Protein AF-0000000077183893 (afdb_homodimer)

Solvent-accessible surface area (backbone atoms only — not comparable to full-atom values): 51606 Å² total; per-residue (Å²): 110,69,72,57,49,54,41,49,53,50,49,51,51,50,51,72,42,42,72,63,52,50,51,48,47,59,53,49,53,54,53,68,66,36,70,81,54,44,36,68,53,76,90,42,46,89,79,45,60,34,23,67,64,65,59,71,72,58,46,55,70,73,42,85,71,78,76,42,54,79,31,76,48,51,70,66,52,49,48,50,51,52,50,51,50,58,57,47,26,41,25,35,31,17,72,49,38,21,50,51,71,38,38,10,61,34,49,49,13,44,43,29,46,48,51,42,58,70,39,50,51,41,54,30,37,39,89,54,15,43,55,60,36,54,46,36,52,43,51,47,51,51,50,26,51,68,44,56,28,91,55,45,47,64,47,79,34,87,25,59,36,52,17,51,40,52,51,51,53,49,43,48,37,73,79,40,55,60,26,46,38,67,15,45,48,66,40,66,45,55,28,34,38,31,33,64,57,47,70,66,43,57,43,46,38,22,29,61,34,30,40,2,35,72,28,48,38,69,24,54,51,50,95,69,54,23,52,36,65,70,49,43,54,50,49,52,53,51,38,44,73,73,55,32,39,71,44,38,35,45,37,37,28,29,26,84,69,54,18,18,45,28,59,40,48,63,49,43,54,53,25,61,75,71,73,34,40,35,34,33,48,11,34,52,36,44,61,32,68,41,16,81,88,50,31,70,64,56,46,40,55,53,70,32,47,25,38,24,32,21,52,26,27,34,67,11,31,46,73,63,31,16,34,22,38,29,43,59,60,89,57,47,57,34,65,65,37,35,72,78,81,65,66,88,60,72,80,80,52,97,62,77,64,85,53,38,50,33,41,48,35,79,45,62,70,36,75,67,46,44,53,14,53,48,42,34,30,47,42,43,5,45,42,52,51,6,45,32,47,52,46,19,31,48,52,30,52,52,48,53,51,53,39,59,76,40,50,84,37,26,46,65,74,53,98,71,61,80,33,27,24,44,42,30,41,69,47,48,80,93,67,62,6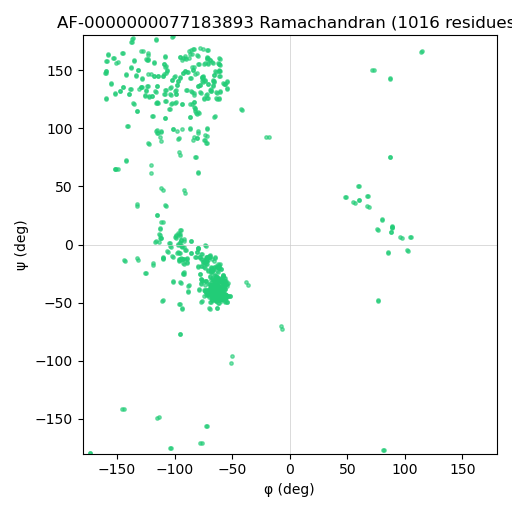9,58,80,90,64,62,40,72,67,49,50,58,54,50,29,50,42,42,56,50,35,40,52,48,23,45,64,65,11,68,41,38,58,26,64,46,59,39,71,86,72,74,36,60,36,23,34,33,43,42,47,27,36,28,54,72,79,54,73,68,57,53,53,52,53,52,52,49,51,52,57,44,42,69,70,52,87,130,111,70,69,58,48,54,41,48,54,50,50,51,50,51,50,72,42,43,73,62,50,50,50,48,48,58,52,49,53,53,53,67,65,37,70,80,54,44,36,67,51,78,91,43,45,90,79,44,60,36,22,67,64,66,57,71,71,59,47,56,72,73,40,87,69,78,76,44,52,80,31,77,49,50,67,68,54,51,48,49,50,52,50,51,50,59,58,48,26,43,26,35,30,17,73,48,37,21,50,49,71,38,38,10,61,34,50,50,11,45,44,29,47,49,52,42,59,74,40,51,52,40,54,31,37,40,88,54,16,41,55,60,37,54,44,38,51,45,51,48,52,52,51,26,50,69,46,57,28,88,58,43,46,64,47,80,34,86,25,57,38,51,18,50,40,50,50,54,53,48,43,46,36,72,81,40,56,56,27,46,37,67,15,44,46,65,40,67,44,54,27,34,38,31,33,64,56,47,70,66,44,57,44,44,39,22,29,60,35,29,40,2,34,72,28,48,39,69,24,54,50,49,96,68,54,24,53,35,64,69,48,43,52,51,50,53,52,51,38,46,72,74,55,31,39,72,43,38,38,44,38,38,28,29,25,84,69,54,18,17,47,30,60,40,47,62,49,43,53,52,26,61,75,70,72,34,40,36,34,32,47,12,34,49,38,42,60,32,69,40,15,79,88,51,30,69,64,56,48,40,52,55,69,32,47,26,40,23,32,21,52,26,26,36,66,12,31,47,74,66,31,17,34,23,38,29,44,58,58,88,57,48,58,34,65,65,36,35,72,79,82,68,67,87,60,73,80,81,52,99,63,78,64,85,53,37,51,32,43,48,35,78,45,65,71,35,75,66,46,45,55,14,52,48,43,35,31,46,41,42,5,45,42,52,52,7,46,31,48,51,47,19,31,49,51,31,52,52,47,53,53,53,37,58,74,40,50,84,37,26,45,65,75,53,98,71,59,79,33,28,23,44,41,30,40,69,47,47,80,93,68,63,70,58,79,89,62,61,41,73,65,48,49,58,53,48,29,50,42,42,56,49,33,40,53,46,22,45,65,65,10,69,40,39,58,25,64,46,59,39,70,84,73,75,37,62,37,21,33,33,41,41,48,28,36,28,54,70,79,57,73,68,57,51,53,51,53,55,52,49,50,52,57,43,42,70,68,53,88,130

InterPro domains:
  IPR002129 Pyridoxal phosphate-dependent decarboxylase, major domain [PF00282] (56-426)
  IPR015421 Pyridoxal phosphate-dependent transferase, major domain [G3DSA:3.40.640.10] (121-368)
  IPR015424 Pyridoxal phosphate-dependent transferase [SSF53383] (43-508)

Secondary structure (DSSP, 8-state):
-HHHHHHHHHHHHHHHHHHHHTTHHHHHHHHHTSHHHH---GGGTTTS-S-----HHHHHHHS-----SS----HHHHHHHHHHHHHTS--TTSTTEESSS--SPPHHHHHHHHHHHHHT--TT-TTT-HHHHHHHHHHHHHHHHHHT-SS-EEEEESSHHHHHHHHHHHHHHHH-TTHHHH-STTSPPEEEEEETTS-THHHHHHHHTTS-GGGEEEEPB-TTSPBPHHHHHHHHHHHHHTT-EEEEEEEEBS-TTT--B--HHHHHHHHHHHT-EEEEE-TTGGGGGG-STTGGGGTTGGGSSEEEE-TTSSS-PPSP-EEEEE---TTHHHHHHS-SSS-SS-S--SS-GGG--GGG-S-SS----HHHHHHHHHHHHHHHHHHHHHHHHHHHHHHHHHHHHTTTTEEESSS--SSSEEEEEE--GGG---GGG--HHHHHHHTTHHHHHHHHHHHH-S-EEEEEEEGGGTEEEEEEEE--SSS---HHHHHHHHHHHHHHHTT---/-HHHHHHHHHHHHHHHHHHHHTTHHHHHHHHHHSHHHH---GGGTTTS-S-----HHHHHHHS-----SS----HHHHHHHHHHHHHTS--TTSTTEESSS--SPPHHHHHHHHHHHHHT--TT-TTT-HHHHHHHHHHHHHHHHHHT-SS-EEEEESSHHHHHHHHHHHHHHHH-TTHHHH-STTSPPEEEEEETTS-THHHHHHHHTTS-GGGEEEEPB-TTSPBPHHHHHHHHHHHHHTT-EEEEEEEEBS-TTT--B--HHHHHHHHHHHT-EEEEE-TTGGGGGG-STTGGGGTTGGGSSEEEE-TTSSS-PPSP-EEEEE---TTHHHHHHS-SSS-SS-S--SS-GGG--GGG-S-SS----HHHHHHHHHHHHHHHHHHHHHHHHHHHHHHHHHHHHTTTTEEESSS--SSSEEEEEE--GGG---GGG--HHHHHHHTTHHHHHHHHHHHH-S-EEEEEEEGGGTEEEEEEEE--SSS---HHHHHHHHHHHHHHHTT---

pLDDT: mean 93.44, std 9.76, range [38.59, 98.94]

Sequence (1020 aa):
MAESVEGAETVDQIRDGLMDDWKILENVFRLLQKEDTFCVDPQKWGKQKIVPFLQPDKLKELINLKVRETENCSLAEIEELCQQVIHYSVKTSHGRFHNQLFGQLDPFGLAGALVTEAMNGSTYTYEVAPVFSLIETEVIATICKLAGYKEGDGIFAPGGSTSNMYGMVLARYKIAPEVKTSGMFGMRPLVLFTSDESHYSFVKAANWLGLGSDNCVSVRTNERGQMLLDDLEAKIAEAKARGGQPFFVNCTAGTTVLGAFDDINGAADVTERHGLWLHVDACLGGAALLSAKNRSLIAGLERANSFSWNPHKTIGAPLQCSLFLTRESGRLLERCNSTEAHYLFQQDKFYDVSYDTGNKSVQCGRKIDAFKFWLMLKARGYGKYGLMVDHAIHIARLLEDKLRQRGDRFRLVLPEHEYSNVCFWFIPKAMRVSSEEETPEWWNRLYTVAPKIKEQMAHSGTLMIGYSPLKAKNLGNFFRMVFTCFPILKSEELDFILDEIERLGEKIVLMAESVEGAETVDQIRDGLMDDWKILENVFRLLQKEDTFCVDPQKWGKQKIVPFLQPDKLKELINLKVRETENCSLAEIEELCQQVIHYSVKTSHGRFHNQLFGQLDPFGLAGALVTEAMNGSTYTYEVAPVFSLIETEVIATICKLAGYKEGDGIFAPGGSTSNMYGMVLARYKIAPEVKTSGMFGMRPLVLFTSDESHYSFVKAANWLGLGSDNCVSVRTNERGQMLLDDLEAKIAEAKARGGQPFFVNCTAGTTVLGAFDDINGAADVTERHGLWLHVDACLGGAALLSAKNRSLIAGLERANSFSWNPHKTIGAPLQCSLFLTRESGRLLERCNSTEAHYLFQQDKFYDVSYDTGNKSVQCGRKIDAFKFWLMLKARGYGKYGLMVDHAIHIARLLEDKLRQRGDRFRLVLPEHEYSNVCFWFIPKAMRVSSEEETPEWWNRLYTVAPKIKEQMAHSGTLMIGYSPLKAKNLGNFFRMVFTCFPILKSEELDFILDEIERLGEKIVL

Foldseek 3Di:
DVVVVVVVVVVVVCVVCVVVVVCLVVLVVVLCPDCQLQQQDPVCLQPHFQAQDDDPVVLCVVAVPDDDPDDDDDSVRVSVNVNSCSRHDGNQLNQQNFAALFGRADVLLVVQVVVLVVLVFFAQFCVGPVVLLVLQVVLQVVLCVLLQQPAKDKDWDQDLLVLVLLLVLLLCCVVPVCCLPPNCPPHAQEAEEEAPLADCSVLVSCVVSVNHNVRHHHAYAPLLRAGDLVSVLVVCVVCVVVRHDYAYYEWEQQGRFQGAGYPLQSVLVSCVVRVHAYEYACQARSLCSLAPVQVCSHPNSSSHQKYKYACSGQLRNDPGTIMIMGSDDDPSLLSSQADPDDRPDDPPDPDDRVSRCCSSDVDRGDRSRSRSVSSVCVVQNSNVSNVLQVLLQVLQVLLLVVQVVVVQFKAWSDNDGSGNKTWIFGHAPVLRDDPVPCDPVSQVVSLVQVVQLQVLCSNVSSHHWHWAADVSVPHHITTIGGGHSPPRDDNVVSVVVVVSSRVSSVVGDD/DVVVVVVVVVVVVCVVCVVVVVCLVVLVVVLCPDCQLQQQDPVCLQPHFQAQDDDPVVLCVVAVPDDDPDDDDDSVRVSVNVNSCSRHDGNQLNQQEFAALFGRADVLLVVQVVVLVVLVFFAQFCVGPVVLLVLQVVVQVVLCVLLQQPQKDKDWDQDLLVLVLLLVLLLCCVVPVCCLPPNCPPHAQEAEEEAPLADCSVLVSCVVNVNHNVRHHHAYAPLLRAGDLVSVLVVCVVCVVVRHDYAYYEWEQQGRFQGAGYPLQSVLVSCVVRVHAYEYACQARSLCSLAPVQVCSHPNSSSHQKYKYACSGQLRNDPGTIMIMGSDDDPSLLSSQADPDPRPDDPPDPDDRVSRCCSSDVDRGDRSRSRSVSSVCVVQNSNVSNVLQVLLQVLQVLLLVVQVVVVQFKAWSDNDGSGNKTWIFGHAPVLRDDPVPCDPVSQVVSLVQVVQLQVLCSNVSSHHWHWAADVSVPHHITTIGGGHSPPRDDNVVSVVVVVSSRVSSVVGDD

Organism: Drosophila simulans (NCBI:txid7240)

Nearest PDB structures (foldseek):
  2jis-assembly1_B  TM=9.691E-01  e=2.058E-57  Homo sapiens
  6enz-assembly1_A  TM=9.749E-01  e=2.084E-54  Mus musculus
  6enz-assembly1_B  TM=9.745E-01  e=4.142E-54  Mus musculus
  6zek-assembly1_A  TM=9.732E-01  e=3.353E-54  Mus musculus
  6zek-assembly1_C  TM=9.726E-01  e=1.072E-53  Mus musculus

Structure (mmCIF, N/CA/C/O backbone):
data_AF-0000000077183893-model_v1
#
loop_
_entity.id
_entity.type
_entity.pdbx_description
1 polymer GD14877
#
loop_
_atom_site.group_PDB
_atom_site.id
_atom_site.type_symbol
_atom_site.label_atom_id
_atom_site.label_alt_id
_atom_site.label_comp_id
_atom_site.label_asym_id
_atom_site.label_entity_id
_atom_site.label_seq_id
_atom_site.pdbx_PDB_ins_code
_atom_site.Cartn_x
_atom_site.Cartn_y
_atom_site.Cartn_z
_atom_site.occupancy
_atom_site.B_iso_or_equiv
_atom_site.auth_seq_id
_atom_site.auth_comp_id
_atom_site.auth_asym_id
_atom_site.auth_atom_id
_atom_site.pdbx_PDB_model_num
ATOM 1 N N . MET A 1 1 ? -22.297 -27.875 -23.609 1 38.59 1 MET A N 1
ATOM 2 C CA . MET A 1 1 ? -21.641 -27.766 -24.906 1 38.59 1 MET A CA 1
ATOM 3 C C . MET A 1 1 ? -21.844 -26.375 -25.516 1 38.59 1 MET A C 1
ATOM 5 O O . MET A 1 1 ? -20.906 -25.766 -26 1 38.59 1 MET A O 1
ATOM 9 N N . ALA A 1 2 ? -23.188 -25.969 -25.594 1 43.28 2 ALA A N 1
ATOM 10 C CA . ALA A 1 2 ? -23.578 -24.703 -26.219 1 43.28 2 ALA A CA 1
ATOM 11 C C . ALA A 1 2 ? -23.031 -23.516 -25.438 1 43.28 2 ALA A C 1
ATOM 13 O O . ALA A 1 2 ? -22.469 -22.578 -26.016 1 43.28 2 ALA A O 1
ATOM 14 N N . GLU A 1 3 ? -23.078 -23.422 -24.078 1 48.25 3 GLU A N 1
ATOM 15 C CA . GLU A 1 3 ? -22.594 -22.391 -23.172 1 48.25 3 GLU A CA 1
ATOM 16 C C . GLU A 1 3 ? -21.078 -22.266 -23.234 1 48.25 3 GLU A C 1
ATOM 18 O O . GLU A 1 3 ? -20.531 -21.156 -23.203 1 48.25 3 GLU A O 1
ATOM 23 N N . SER A 1 4 ? -20.484 -23.453 -23.531 1 59.5 4 SER A N 1
ATOM 24 C CA . SER A 1 4 ? -19.031 -23.516 -23.688 1 59.5 4 SER A CA 1
ATOM 25 C C . SER A 1 4 ? -18.594 -22.875 -25.016 1 59.5 4 SER A C 1
ATOM 27 O O . SER A 1 4 ? -17.594 -22.156 -25.062 1 59.5 4 SER A O 1
ATOM 29 N N . VAL A 1 5 ? -19.516 -23.078 -26.094 1 59.81 5 VAL A N 1
ATOM 30 C CA . VAL A 1 5 ? -19.188 -22.531 -27.406 1 59.81 5 VAL A CA 1
ATOM 31 C C . VAL A 1 5 ? -19.344 -21.016 -27.375 1 59.81 5 VAL A C 1
ATOM 33 O O . VAL A 1 5 ? -18.484 -20.297 -27.875 1 59.81 5 VAL A O 1
ATOM 36 N N . GLU A 1 6 ? -20.391 -20.578 -26.781 1 73.62 6 GLU A N 1
ATOM 37 C CA . GLU A 1 6 ? -20.641 -19.141 -26.672 1 73.62 6 GLU A CA 1
ATOM 38 C C . GLU A 1 6 ? -19.547 -18.469 -25.844 1 73.62 6 GLU A C 1
ATOM 40 O O . GLU A 1 6 ? -19.109 -17.359 -26.188 1 73.62 6 GLU A O 1
ATOM 45 N N . GLY A 1 7 ? -19.172 -19.219 -24.938 1 80.81 7 GLY A N 1
ATOM 46 C CA . GLY A 1 7 ? -18.078 -18.719 -24.109 1 80.81 7 GLY A CA 1
ATOM 47 C C . GLY A 1 7 ? -16.781 -18.578 -24.875 1 80.81 7 GLY A C 1
ATOM 48 O O . GLY A 1 7 ? -16.094 -17.547 -24.766 1 80.81 7 GLY A O 1
ATOM 49 N N . ALA A 1 8 ? -16.562 -19.531 -25.75 1 82.75 8 ALA A N 1
ATOM 50 C CA . ALA A 1 8 ? -15.328 -19.516 -26.531 1 82.75 8 ALA A CA 1
ATOM 51 C C . ALA A 1 8 ? -15.359 -18.391 -27.562 1 82.75 8 ALA A C 1
ATOM 53 O O . ALA A 1 8 ? -14.344 -17.719 -27.797 1 82.75 8 ALA A O 1
ATOM 54 N N . GLU A 1 9 ? -16.469 -18.203 -28.125 1 83.69 9 GLU A N 1
ATOM 55 C CA . GLU A 1 9 ? -16.609 -17.141 -29.109 1 83.69 9 GLU A CA 1
ATOM 56 C C . GLU A 1 9 ? -16.406 -15.766 -28.484 1 83.69 9 GLU A C 1
ATOM 58 O O . GLU A 1 9 ? -15.789 -14.883 -29.078 1 83.69 9 GLU A O 1
ATOM 63 N N . THR A 1 10 ? -16.891 -15.703 -27.312 1 90.62 10 THR A N 1
ATOM 64 C CA . THR A 1 10 ? -16.719 -14.445 -26.594 1 90.62 10 THR A CA 1
ATOM 65 C C . THR A 1 10 ? -15.242 -14.203 -26.266 1 90.62 10 THR A C 1
ATOM 67 O O . THR A 1 10 ? -14.75 -13.078 -26.406 1 90.62 10 THR A O 1
ATOM 70 N N . VAL A 1 11 ? -14.531 -15.211 -25.859 1 95.31 11 VAL A N 1
ATOM 71 C CA . VAL A 1 11 ? -13.109 -15.102 -25.547 1 95.31 11 VAL A CA 1
ATOM 72 C C . VAL A 1 11 ? -12.328 -14.711 -26.797 1 95.31 11 VAL A C 1
ATOM 74 O O . VAL A 1 11 ? -11.43 -13.859 -26.734 1 95.31 11 VAL A O 1
ATOM 77 N N . ASP A 1 12 ? -12.688 -15.281 -27.922 1 95.44 12 ASP A N 1
ATOM 78 C CA . ASP A 1 12 ? -12.039 -14.945 -29.188 1 95.44 12 ASP A CA 1
ATOM 79 C C . ASP A 1 12 ? -12.289 -13.492 -29.578 1 95.44 12 ASP A C 1
ATOM 81 O O . ASP A 1 12 ? -11.391 -12.812 -30.078 1 95.44 12 ASP A O 1
ATOM 85 N N . GLN A 1 13 ? -13.477 -13.07 -29.359 1 94.5 13 GLN A N 1
ATOM 86 C CA . GLN A 1 13 ? -13.82 -11.688 -29.656 1 94.5 13 GLN A CA 1
ATOM 87 C C . GLN A 1 13 ? -13 -10.727 -28.797 1 94.5 13 GLN A C 1
ATOM 89 O O . GLN A 1 13 ? -12.523 -9.695 -29.281 1 94.5 13 GLN A O 1
ATOM 94 N N . ILE A 1 14 ? -12.891 -11.07 -27.531 1 95.12 14 ILE A N 1
ATOM 95 C CA . ILE A 1 14 ? -12.094 -10.234 -26.641 1 95.12 14 ILE A CA 1
ATOM 96 C C . ILE A 1 14 ? -10.633 -10.242 -27.094 1 95.12 14 ILE A C 1
ATOM 98 O O . ILE A 1 14 ? -9.992 -9.188 -27.141 1 95.12 14 ILE A O 1
ATOM 102 N N . ARG A 1 15 ? -10.125 -11.406 -27.406 1 95.88 15 ARG A N 1
ATOM 103 C CA . ARG A 1 15 ? -8.742 -11.539 -27.875 1 95.88 15 ARG A CA 1
ATOM 104 C C . ARG A 1 15 ? -8.492 -10.664 -29.109 1 95.88 15 ARG A C 1
ATOM 106 O O . ARG A 1 15 ? -7.512 -9.914 -29.141 1 95.88 15 ARG A O 1
ATOM 113 N N . ASP A 1 16 ? -9.391 -10.695 -30.062 1 95.12 16 ASP A N 1
ATOM 114 C CA . ASP A 1 16 ? -9.242 -9.977 -31.328 1 95.12 16 ASP A CA 1
ATOM 115 C C . ASP A 1 16 ? -9.344 -8.469 -31.109 1 95.12 16 ASP A C 1
ATOM 117 O O . ASP A 1 16 ? -8.773 -7.691 -31.891 1 95.12 16 ASP A O 1
ATOM 121 N N . GLY A 1 17 ? -10.055 -8.078 -30.109 1 95.19 17 GLY A N 1
ATOM 122 C CA . GLY A 1 17 ? -10.266 -6.66 -29.859 1 95.19 17 GLY A CA 1
ATOM 123 C C . GLY A 1 17 ? -9.281 -6.078 -28.859 1 95.19 17 GLY A C 1
ATOM 124 O O . GLY A 1 17 ? -9.312 -4.883 -28.578 1 95.19 17 GLY A O 1
ATOM 125 N N . LEU A 1 18 ? -8.367 -6.855 -28.375 1 95.69 18 LEU A N 1
ATOM 126 C CA . LEU A 1 18 ? -7.523 -6.453 -27.266 1 95.69 18 LEU A CA 1
ATOM 127 C C . LEU A 1 18 ? -6.613 -5.297 -27.656 1 95.69 18 LEU A C 1
ATOM 129 O O . LEU A 1 18 ? -6.398 -4.371 -26.875 1 95.69 18 LEU A O 1
ATOM 133 N N . MET A 1 19 ? -6.035 -5.285 -28.875 1 95.06 19 MET A N 1
ATOM 134 C CA . MET A 1 19 ? -5.16 -4.207 -29.328 1 95.06 19 MET A CA 1
ATOM 135 C C . MET A 1 19 ? -5.926 -2.891 -29.422 1 95.06 19 MET A C 1
ATOM 137 O O . MET A 1 19 ? -5.371 -1.822 -29.156 1 95.06 19 MET A O 1
ATOM 141 N N . ASP A 1 20 ? -7.168 -3.033 -29.812 1 95.94 20 ASP A N 1
ATOM 142 C CA . ASP A 1 20 ? -8.016 -1.843 -29.828 1 95.94 20 ASP A CA 1
ATOM 143 C C . ASP A 1 20 ? -8.281 -1.342 -28.422 1 95.94 20 ASP A C 1
ATOM 145 O O . ASP A 1 20 ? -8.328 -0.134 -28.172 1 95.94 20 ASP A O 1
ATOM 149 N N . ASP A 1 21 ? -8.523 -2.277 -27.516 1 96.81 21 ASP A N 1
ATOM 150 C CA . ASP A 1 21 ? -8.766 -1.905 -26.125 1 96.81 21 ASP A CA 1
ATOM 151 C C . ASP A 1 21 ? -7.602 -1.088 -25.562 1 96.81 21 ASP A C 1
ATOM 153 O O . ASP A 1 21 ? -7.805 -0.175 -24.75 1 96.81 21 ASP A O 1
ATOM 157 N N . TRP A 1 22 ? -6.355 -1.36 -25.953 1 96.88 22 TRP A N 1
ATOM 158 C CA . TRP A 1 22 ? -5.16 -0.686 -25.469 1 96.88 22 TRP A CA 1
ATOM 159 C C . TRP A 1 22 ? -5.145 0.777 -25.891 1 96.88 22 TRP A C 1
ATOM 161 O O . TRP A 1 22 ? -4.418 1.592 -25.312 1 96.88 22 TRP A O 1
ATOM 171 N N . LYS A 1 23 ? -5.996 1.169 -26.828 1 96.31 23 LYS A N 1
ATOM 172 C CA . LYS A 1 23 ? -6.082 2.553 -27.297 1 96.31 23 LYS A CA 1
ATOM 173 C C . LYS A 1 23 ? -6.734 3.441 -26.234 1 96.31 23 LYS A C 1
ATOM 175 O O . LYS A 1 23 ? -6.676 4.668 -26.328 1 96.31 23 LYS A O 1
ATOM 180 N N . ILE A 1 24 ? -7.32 2.818 -25.25 1 97.81 24 ILE A N 1
ATOM 181 C CA . ILE A 1 24 ? -7.953 3.564 -24.172 1 97.81 24 ILE A CA 1
ATOM 182 C C . ILE A 1 24 ? -6.934 4.496 -23.516 1 97.81 24 ILE A C 1
ATOM 184 O O . ILE A 1 24 ? -7.293 5.547 -22.984 1 97.81 24 ILE A O 1
ATOM 188 N N . LEU A 1 25 ? -5.633 4.176 -23.516 1 97.44 25 LEU A N 1
ATOM 189 C CA . LEU A 1 25 ? -4.59 4.984 -22.891 1 97.44 25 LEU A CA 1
ATOM 190 C C . LEU A 1 25 ? -4.496 6.359 -23.562 1 97.44 25 LEU A C 1
ATOM 192 O O . LEU A 1 25 ? -4.25 7.359 -22.875 1 97.44 25 LEU A O 1
ATOM 196 N N . GLU A 1 26 ? -4.715 6.395 -24.859 1 96.69 26 GLU A N 1
ATOM 197 C CA . GLU A 1 26 ? -4.723 7.68 -25.547 1 96.69 26 GLU A CA 1
ATOM 198 C C . GLU A 1 26 ? -5.828 8.586 -25.016 1 96.69 26 GLU A C 1
ATOM 200 O O . GLU A 1 26 ? -5.621 9.789 -24.844 1 96.69 26 GLU A O 1
ATOM 205 N N . ASN A 1 27 ? -6.98 7.996 -24.797 1 96.5 27 ASN A N 1
ATOM 206 C CA . ASN A 1 27 ? -8.094 8.742 -24.219 1 96.5 27 ASN A CA 1
ATOM 207 C C . ASN A 1 27 ? -7.746 9.297 -22.844 1 96.5 27 ASN A C 1
ATOM 209 O O . ASN A 1 27 ? -8.016 10.461 -22.547 1 96.5 27 ASN A O 1
ATOM 213 N N . VAL A 1 28 ? -7.133 8.477 -22.078 1 97.19 28 VAL A N 1
ATOM 214 C CA . VAL A 1 28 ? -6.785 8.875 -20.719 1 97.19 28 VAL A CA 1
ATOM 215 C C . VAL A 1 28 ? -5.719 9.969 -20.75 1 97.19 28 VAL A C 1
ATOM 217 O O . VAL A 1 28 ? -5.781 10.93 -19.984 1 97.19 28 VAL A O 1
ATOM 220 N N . PHE A 1 29 ? -4.73 9.852 -21.672 1 97.31 29 PHE A N 1
ATOM 221 C CA . PHE A 1 29 ? -3.688 10.867 -21.812 1 97.31 29 PHE A CA 1
ATOM 222 C C . PHE A 1 29 ? -4.285 12.211 -22.203 1 97.31 29 PHE A C 1
ATOM 224 O O . PHE A 1 29 ? -3.891 13.25 -21.672 1 97.31 29 PHE A O 1
ATOM 231 N N . ARG A 1 30 ? -5.25 12.156 -23.047 1 96.56 30 ARG A N 1
ATOM 232 C CA . ARG A 1 30 ? -5.934 13.383 -23.438 1 96.56 30 ARG A CA 1
ATOM 233 C C . ARG A 1 30 ? -6.676 14.008 -22.266 1 96.56 30 ARG A C 1
ATOM 235 O O . ARG A 1 30 ? -6.633 15.227 -22.078 1 96.56 30 ARG A O 1
ATOM 242 N N . LEU A 1 31 ? -7.348 13.211 -21.516 1 97.06 31 LEU A N 1
ATOM 243 C CA . LEU A 1 31 ? -8.07 13.695 -20.344 1 97.06 31 LEU A CA 1
ATOM 244 C C . LEU A 1 31 ? -7.121 14.336 -19.344 1 97.06 31 LEU A C 1
ATOM 246 O O . LEU A 1 31 ? -7.426 15.391 -18.781 1 97.06 31 LEU A O 1
ATOM 250 N N . LEU A 1 32 ? -5.934 13.719 -19.125 1 96.69 32 LEU A N 1
ATOM 251 C CA . LEU A 1 32 ? -4.98 14.188 -18.125 1 96.69 32 LEU A CA 1
ATOM 252 C C . LEU A 1 32 ? -4.293 15.469 -18.578 1 96.69 32 LEU A C 1
ATOM 254 O O . LEU A 1 32 ? -3.689 16.172 -17.766 1 96.69 32 LEU A O 1
ATOM 258 N N . GLN A 1 33 ? -4.438 15.789 -19.812 1 94.31 33 GLN A N 1
ATOM 259 C CA . GLN A 1 33 ? -3.803 16.984 -20.344 1 94.31 33 GLN A CA 1
ATOM 260 C C . GLN A 1 33 ? -4.77 18.172 -20.344 1 94.31 33 GLN A C 1
ATOM 262 O O . GLN A 1 33 ? -4.363 19.312 -20.594 1 94.31 33 GLN A O 1
ATOM 267 N N . LYS A 1 34 ? -6.004 17.875 -20.016 1 94.19 34 LYS A N 1
ATOM 268 C CA . LYS A 1 34 ? -6.965 18.969 -19.922 1 94.19 34 LYS A CA 1
ATOM 269 C C . LYS A 1 34 ? -6.598 19.938 -18.797 1 94.19 34 LYS A C 1
ATOM 271 O O . LYS A 1 34 ? -6.129 19.516 -17.75 1 94.19 34 LYS A O 1
ATOM 276 N N . GLU A 1 35 ? -6.906 21.125 -18.984 1 89.5 35 GLU A N 1
ATOM 277 C CA . GLU A 1 35 ? -6.5 22.203 -18.078 1 89.5 35 GLU A CA 1
ATOM 278 C C . GLU A 1 35 ? -7.195 22.062 -16.719 1 89.5 35 GLU A C 1
ATOM 280 O O . GLU A 1 35 ? -6.625 22.422 -15.688 1 89.5 35 GLU A O 1
ATOM 285 N N . ASP A 1 36 ? -8.375 21.547 -16.766 1 91.56 36 ASP A N 1
ATOM 286 C CA . ASP A 1 36 ? -9.164 21.516 -15.531 1 91.56 36 ASP A CA 1
ATOM 287 C C . ASP A 1 36 ? -9.016 20.172 -14.805 1 91.56 36 ASP A C 1
ATOM 289 O O . ASP A 1 36 ? -9.734 19.906 -13.844 1 91.56 36 ASP A O 1
ATOM 293 N N . THR A 1 37 ? -8.094 19.391 -15.297 1 93.81 37 THR A N 1
ATOM 294 C CA . THR A 1 37 ? -7.887 18.109 -14.633 1 93.81 37 THR A CA 1
ATOM 295 C C . THR A 1 37 ? -7.102 18.297 -13.336 1 93.81 37 THR A C 1
ATOM 297 O O . THR A 1 37 ? -7.523 17.828 -12.281 1 93.81 37 THR A O 1
ATOM 300 N N . PHE A 1 38 ? -5.996 19.031 -13.445 1 93.94 38 PHE A N 1
ATOM 301 C CA . PHE A 1 38 ? -5.121 19.203 -12.289 1 93.94 38 PHE A CA 1
ATOM 302 C C . PHE A 1 38 ? -5.344 20.562 -11.633 1 93.94 38 PHE A C 1
ATOM 304 O O . PHE A 1 38 ? -5.102 20.719 -10.438 1 93.94 38 PHE A O 1
ATOM 311 N N . CYS A 1 39 ? -5.699 21.547 -12.422 1 95.38 39 CYS A N 1
ATOM 312 C CA . CYS A 1 39 ? -5.922 22.922 -11.961 1 95.38 39 CYS A CA 1
ATOM 313 C C . CYS A 1 39 ? -4.664 23.484 -11.312 1 95.38 39 CYS A C 1
ATOM 315 O O . CYS A 1 39 ? -4.719 24.016 -10.203 1 95.38 39 CYS A O 1
ATOM 317 N N . VAL A 1 40 ? -3.506 23.359 -12.016 1 95.81 40 VAL A N 1
ATOM 318 C CA . VAL A 1 40 ? -2.225 23.703 -11.406 1 95.81 40 VAL A CA 1
ATOM 319 C C . VAL A 1 40 ? -1.849 25.141 -11.758 1 95.81 40 VAL A C 1
ATOM 321 O O . VAL A 1 40 ? -0.949 25.719 -11.141 1 95.81 40 VAL A O 1
ATOM 324 N N . ASP A 1 41 ? -2.562 25.766 -12.711 1 95.19 41 ASP A N 1
ATOM 325 C CA . ASP A 1 41 ? -2.244 27.109 -13.164 1 95.19 41 ASP A CA 1
ATOM 326 C C . ASP A 1 41 ? -2.785 28.156 -12.188 1 95.19 41 ASP A C 1
ATOM 328 O O . ASP A 1 41 ? -3.998 28.359 -12.086 1 95.19 41 ASP A O 1
ATOM 332 N N . PRO A 1 42 ? -1.887 28.875 -11.539 1 94.38 42 PRO A N 1
ATOM 333 C CA . PRO A 1 42 ? -2.346 29.859 -10.547 1 94.38 42 PRO A CA 1
ATOM 334 C C . PRO A 1 42 ? -3.283 30.906 -11.141 1 94.38 42 PRO A C 1
ATOM 336 O O . PRO A 1 42 ? -4.164 31.406 -10.445 1 94.38 42 PRO A O 1
ATOM 339 N N . GLN A 1 43 ? -3.178 31.188 -12.414 1 93.94 43 GLN A N 1
ATOM 340 C CA . GLN A 1 43 ? -4 32.188 -13.07 1 93.94 43 GLN A CA 1
ATOM 341 C C . GLN A 1 43 ? -5.441 31.719 -13.234 1 93.94 43 GLN A C 1
ATOM 343 O O . GLN A 1 43 ? -6.344 32.531 -13.492 1 93.94 43 GLN A O 1
ATOM 348 N N . LYS A 1 44 ? -5.617 30.5 -12.984 1 95 44 LYS A N 1
ATOM 349 C CA . LYS A 1 44 ? -6.938 29.938 -13.258 1 95 44 LYS A CA 1
ATOM 350 C C . LYS A 1 44 ? -7.598 29.438 -11.977 1 95 44 LYS A C 1
ATOM 352 O O . LYS A 1 44 ? -8.711 28.906 -12.016 1 95 44 LYS A O 1
ATOM 357 N N . TRP A 1 45 ? -6.98 29.594 -10.836 1 95.19 45 TRP A N 1
ATOM 358 C CA . TRP A 1 45 ? -7.508 29.078 -9.578 1 95.19 45 TRP A CA 1
ATOM 359 C C . TRP A 1 45 ? -8.867 29.688 -9.266 1 95.19 45 TRP A C 1
ATOM 361 O O . TRP A 1 45 ? -9.719 29.047 -8.648 1 95.19 45 TRP A O 1
ATOM 371 N N . GLY A 1 46 ? -9.031 30.875 -9.711 1 94 46 GLY A N 1
ATOM 372 C CA . GLY A 1 46 ? -10.281 31.562 -9.43 1 94 46 GLY A CA 1
ATOM 373 C C . GLY A 1 46 ? -11.438 31.078 -10.289 1 94 46 GLY A C 1
ATOM 374 O O . GLY A 1 46 ? -12.602 31.328 -9.969 1 94 46 GLY A O 1
ATOM 375 N N . LYS A 1 47 ? -11.148 30.328 -11.312 1 93.75 47 LYS A N 1
ATOM 376 C CA . LYS A 1 47 ? -12.172 29.906 -12.273 1 93.75 47 LYS A CA 1
ATOM 377 C C . LYS A 1 47 ? -12.453 28.422 -12.164 1 93.75 47 LYS A C 1
ATOM 379 O O . LYS A 1 47 ? -13.391 27.906 -12.781 1 93.75 47 LYS A O 1
ATOM 384 N N . GLN A 1 48 ? -11.641 27.781 -11.453 1 94.44 48 GLN A N 1
ATOM 385 C CA . GLN A 1 48 ? -11.766 26.328 -11.328 1 94.44 48 GLN A CA 1
ATOM 386 C C . GLN A 1 48 ? -12.062 25.938 -9.883 1 94.44 48 GLN A C 1
ATOM 388 O O . GLN A 1 48 ? -11.383 26.375 -8.961 1 94.44 48 GLN A O 1
ATOM 393 N N . LYS A 1 49 ? -13.047 25.094 -9.75 1 95.12 49 LYS A N 1
ATOM 394 C CA . LYS A 1 49 ? -13.383 24.625 -8.414 1 95.12 49 LYS A CA 1
ATOM 395 C C . LYS A 1 49 ? -12.461 23.484 -7.988 1 95.12 49 LYS A C 1
ATOM 397 O O . LYS A 1 49 ? -12.07 22.656 -8.812 1 95.12 49 LYS A O 1
ATOM 402 N N . ILE A 1 50 ? -12.195 23.438 -6.723 1 95.94 50 ILE A N 1
ATOM 403 C CA . ILE A 1 50 ? -11.438 22.328 -6.16 1 95.94 50 ILE A CA 1
ATOM 404 C C . ILE A 1 50 ? -12.242 21.047 -6.281 1 95.94 50 ILE A C 1
ATOM 406 O O . ILE A 1 50 ? -11.68 19.969 -6.551 1 95.94 50 ILE A O 1
ATOM 410 N N . VAL A 1 51 ? -13.508 21.109 -6.07 1 92.06 51 VAL A N 1
ATOM 411 C CA . VAL A 1 51 ? -14.43 19.984 -6.238 1 92.06 51 VAL A CA 1
ATOM 412 C C . VAL A 1 51 ? -15.852 20.5 -6.395 1 92.06 51 VAL A C 1
ATOM 414 O O . VAL A 1 51 ? -16.266 21.422 -5.68 1 92.06 51 VAL A O 1
ATOM 417 N N . PRO A 1 52 ? -16.5 20.125 -7.418 1 93.31 52 PRO A N 1
ATOM 418 C CA . PRO A 1 52 ? -17.953 20.328 -7.398 1 93.31 52 PRO A CA 1
ATOM 419 C C . PRO A 1 52 ? -18.672 19.391 -6.445 1 93.31 52 PRO A C 1
ATOM 421 O O . PRO A 1 52 ? -19.266 18.391 -6.883 1 93.31 52 PRO A O 1
ATOM 424 N N . PHE A 1 53 ? -18.766 19.781 -5.246 1 92.25 53 PHE A N 1
ATOM 425 C CA . PHE A 1 53 ? -19.219 18.906 -4.168 1 92.25 53 PHE A CA 1
ATOM 426 C C . PHE A 1 53 ? -20.688 18.562 -4.34 1 92.25 53 PHE A C 1
ATOM 428 O O . PHE A 1 53 ? -21.516 19.438 -4.617 1 92.25 53 PHE A O 1
ATOM 435 N N . LEU A 1 54 ? -21 17.281 -4.23 1 91.62 54 LEU A N 1
ATOM 436 C CA . LEU A 1 54 ? -22.359 16.766 -4.234 1 91.62 54 LEU A CA 1
ATOM 437 C C . LEU A 1 54 ? -22.562 15.758 -3.109 1 91.62 54 LEU A C 1
ATOM 439 O O . LEU A 1 54 ? -21.625 15.07 -2.711 1 91.62 54 LEU A O 1
ATOM 443 N N . GLN A 1 55 ? -23.719 15.742 -2.572 1 90.38 55 GLN A N 1
ATOM 444 C CA . GLN A 1 55 ? -24.078 14.688 -1.62 1 90.38 55 GLN A CA 1
ATOM 445 C C . GLN A 1 55 ? -24.031 13.312 -2.281 1 90.38 55 GLN A C 1
ATOM 447 O O . GLN A 1 55 ? -24.219 13.203 -3.496 1 90.38 55 GLN A O 1
ATOM 452 N N . PRO A 1 56 ? -23.828 12.266 -1.503 1 89.75 56 PRO A N 1
ATOM 453 C CA . PRO A 1 56 ? -23.672 10.922 -2.057 1 89.75 56 PRO A CA 1
ATOM 454 C C . PRO A 1 56 ? -24.828 10.516 -2.969 1 89.75 56 PRO A C 1
ATOM 456 O O . PRO A 1 56 ? -24.594 9.984 -4.059 1 89.75 56 PRO A O 1
ATOM 459 N N . ASP A 1 57 ? -26.031 10.766 -2.596 1 91.19 57 ASP A N 1
ATOM 460 C CA . ASP A 1 57 ? -27.203 10.352 -3.367 1 91.19 57 ASP A CA 1
ATOM 461 C C . ASP A 1 57 ? -27.234 11.039 -4.727 1 91.19 57 ASP A C 1
ATOM 463 O O . ASP A 1 57 ? -27.609 10.43 -5.73 1 91.19 57 ASP A O 1
ATOM 467 N N . LYS A 1 58 ? -26.875 12.289 -4.723 1 92.38 58 LYS A N 1
ATOM 468 C CA . LYS A 1 58 ? -26.859 13.039 -5.98 1 92.38 58 LYS A CA 1
ATOM 469 C C . LYS A 1 58 ? -25.781 12.516 -6.914 1 92.38 58 LYS A C 1
ATOM 471 O O . LYS A 1 58 ? -25.969 12.469 -8.133 1 92.38 58 LYS A O 1
ATOM 476 N N . LEU A 1 59 ? -24.641 12.258 -6.367 1 92.56 59 LEU A N 1
ATOM 477 C CA . LEU A 1 59 ? -23.547 11.727 -7.168 1 92.56 59 LEU A CA 1
ATOM 478 C C . LEU A 1 59 ? -23.922 10.375 -7.766 1 92.56 59 LEU A C 1
ATOM 480 O O . LEU A 1 59 ? -23.562 10.07 -8.906 1 92.56 59 LEU A O 1
ATOM 484 N N . LYS A 1 60 ? -24.641 9.539 -7.004 1 92.56 60 LYS A N 1
ATOM 485 C CA . LYS A 1 60 ? -25.078 8.219 -7.461 1 92.56 60 LYS A CA 1
ATOM 486 C C . LYS A 1 60 ? -26.062 8.336 -8.625 1 92.56 60 LYS A C 1
ATOM 488 O O . LYS A 1 60 ? -26.156 7.438 -9.461 1 92.56 60 LYS A O 1
ATOM 493 N N . GLU A 1 61 ? -26.734 9.445 -8.648 1 93.88 61 GLU A N 1
ATOM 494 C CA . GLU A 1 61 ? -27.656 9.703 -9.75 1 93.88 61 GLU A CA 1
ATOM 495 C C . GLU A 1 61 ? -26.922 10.102 -11.023 1 93.88 61 GLU A C 1
ATOM 497 O O . GLU A 1 61 ? -27.375 9.812 -12.133 1 93.88 61 GLU A O 1
ATOM 502 N N . LEU A 1 62 ? -25.812 10.742 -10.844 1 94.19 62 LEU A N 1
ATOM 503 C CA . LEU A 1 62 ? -25.094 11.336 -11.977 1 94.19 62 LEU A CA 1
ATOM 504 C C . LEU A 1 62 ? -24.141 10.32 -12.602 1 94.19 62 LEU A C 1
ATOM 506 O O . LEU A 1 62 ? -23.891 10.359 -13.812 1 94.19 62 LEU A O 1
ATOM 510 N N . ILE A 1 63 ? -23.562 9.484 -11.805 1 94.88 63 ILE A N 1
ATOM 511 C CA . ILE A 1 63 ? -22.625 8.469 -12.273 1 94.88 63 ILE A CA 1
ATOM 512 C C . ILE A 1 63 ? -23.203 7.078 -12.039 1 94.88 63 ILE A C 1
ATOM 514 O O . ILE A 1 63 ? -23.562 6.73 -10.914 1 94.88 63 ILE A O 1
ATOM 518 N N . ASN A 1 64 ? -23.344 6.34 -13.055 1 94.19 64 ASN A N 1
ATOM 519 C CA . ASN A 1 64 ? -23.766 4.953 -12.875 1 94.19 64 ASN A CA 1
ATOM 520 C C . ASN A 1 64 ? -22.641 4.109 -12.266 1 94.19 64 ASN A C 1
ATOM 522 O O . ASN A 1 64 ? -21.828 3.543 -12.984 1 94.19 64 ASN A O 1
ATOM 526 N N . LEU A 1 65 ? -22.734 3.896 -11 1 95.06 65 LEU A N 1
ATOM 527 C CA . LEU A 1 65 ? -21.672 3.219 -10.266 1 95.06 65 LEU A CA 1
ATOM 528 C C . LEU A 1 65 ? -21.891 1.71 -10.258 1 95.06 65 LEU A C 1
ATOM 530 O O . LEU A 1 65 ? -20.984 0.946 -9.93 1 95.06 65 LEU A O 1
ATOM 534 N N . LYS A 1 66 ? -23.031 1.241 -10.656 1 95.06 66 LYS A N 1
ATOM 535 C CA . LYS A 1 66 ? -23.422 -0.16 -10.508 1 95.06 66 LYS A CA 1
ATOM 536 C C . LYS A 1 66 ? -22.594 -1.056 -11.422 1 95.06 66 LYS A C 1
ATOM 538 O O . LYS A 1 66 ? -22.359 -0.719 -12.586 1 95.06 66 LYS A O 1
ATOM 543 N N . VAL A 1 67 ? -22.109 -2.1 -10.875 1 95.06 67 VAL A N 1
ATOM 544 C CA . VAL A 1 67 ? -21.391 -3.139 -11.602 1 95.06 67 VAL A CA 1
ATOM 545 C C . VAL A 1 67 ? -22.328 -4.309 -11.898 1 95.06 67 VAL A C 1
ATOM 547 O O . VAL A 1 67 ? -23.047 -4.773 -11.008 1 95.06 67 VAL A O 1
ATOM 550 N N . ARG A 1 68 ? -22.281 -4.758 -13.18 1 94.62 68 ARG A N 1
ATOM 551 C CA . ARG A 1 68 ? -23.172 -5.848 -13.586 1 94.62 68 ARG A CA 1
ATOM 552 C C . ARG A 1 68 ? -22.375 -7.004 -14.18 1 94.62 68 ARG A C 1
ATOM 554 O O . ARG A 1 68 ? -21.219 -6.824 -14.594 1 94.62 68 ARG A O 1
ATOM 561 N N . GLU A 1 69 ? -22.953 -8.156 -14.211 1 94.88 69 GLU A N 1
ATOM 562 C CA . GLU A 1 69 ? -22.344 -9.328 -14.828 1 94.88 69 GLU A CA 1
ATOM 563 C C . GLU A 1 69 ? -22.094 -9.102 -16.312 1 94.88 69 GLU A C 1
ATOM 565 O O . GLU A 1 69 ? -21.047 -9.508 -16.844 1 94.88 69 GLU A O 1
ATOM 570 N N . THR A 1 70 ? -23.141 -8.391 -16.828 1 92.38 70 THR A N 1
ATOM 571 C CA . THR A 1 70 ? -23.047 -8.141 -18.266 1 92.38 70 THR A CA 1
ATOM 572 C C . THR A 1 70 ? -22.844 -6.652 -18.531 1 92.38 70 THR A C 1
ATOM 574 O O . THR A 1 70 ? -23.703 -5.832 -18.25 1 92.38 70 THR A O 1
ATOM 577 N N . GLU A 1 71 ? -21.672 -6.207 -18.641 1 86.88 71 GLU A N 1
ATOM 578 C CA . GLU A 1 71 ? -21.312 -4.867 -19.109 1 86.88 71 GLU A CA 1
ATOM 579 C C . GLU A 1 71 ? -20.672 -4.914 -20.484 1 86.88 71 GLU A C 1
ATOM 581 O O . GLU A 1 71 ? -20.094 -5.93 -20.875 1 86.88 71 GLU A O 1
ATOM 586 N N . ASN A 1 72 ? -20.891 -3.934 -21.281 1 86.5 72 ASN A N 1
ATOM 587 C CA . ASN A 1 72 ? -20.234 -3.842 -22.578 1 86.5 72 ASN A CA 1
ATOM 588 C C . ASN A 1 72 ? -20.016 -2.391 -23 1 86.5 72 ASN A C 1
ATOM 590 O O . ASN A 1 72 ? -20.484 -1.976 -24.078 1 86.5 72 ASN A O 1
ATOM 594 N N . CYS A 1 73 ? -19.219 -1.729 -22.281 1 92.62 73 CYS A N 1
ATOM 595 C CA . CYS A 1 73 ? -18.984 -0.318 -22.547 1 92.62 73 CYS A CA 1
ATOM 596 C C . CYS A 1 73 ? -18.031 -0.149 -23.719 1 92.62 73 CYS A C 1
ATOM 598 O O . CYS A 1 73 ? -17.078 -0.913 -23.875 1 92.62 73 CYS A O 1
ATOM 600 N N . SER A 1 74 ? -18.328 0.794 -24.609 1 95.5 74 SER A N 1
ATOM 601 C CA . SER A 1 74 ? -17.375 1.212 -25.641 1 95.5 74 SER A CA 1
ATOM 602 C C . SER A 1 74 ? -16.219 2.016 -25.047 1 95.5 74 SER A C 1
ATOM 604 O O . SER A 1 74 ? -16.281 2.418 -23.875 1 95.5 74 SER A O 1
ATOM 606 N N . LEU A 1 75 ? -15.18 2.223 -25.812 1 97.12 75 LEU A N 1
ATOM 607 C CA . LEU A 1 75 ? -14.062 3.041 -25.344 1 97.12 75 LEU A CA 1
ATOM 608 C C . LEU A 1 75 ? -14.531 4.457 -25.016 1 97.12 75 LEU A C 1
ATOM 610 O O . LEU A 1 75 ? -14.055 5.062 -24.047 1 97.12 75 LEU A O 1
ATOM 614 N N . ALA A 1 76 ? -15.43 4.957 -25.812 1 96.69 76 ALA A N 1
ATOM 615 C CA . ALA A 1 76 ? -15.961 6.301 -25.609 1 96.69 76 ALA A CA 1
ATOM 616 C C . ALA A 1 76 ? -16.719 6.387 -24.281 1 96.69 76 ALA A C 1
ATOM 618 O O . ALA A 1 76 ? -16.625 7.398 -23.578 1 96.69 76 ALA A O 1
ATOM 619 N N . GLU A 1 77 ? -17.469 5.359 -24 1 96.62 77 GLU A N 1
ATOM 620 C CA . GLU A 1 77 ? -18.203 5.32 -22.75 1 96.62 77 GLU A CA 1
ATOM 621 C C . GLU A 1 77 ? -17.25 5.238 -21.547 1 96.62 77 GLU A C 1
ATOM 623 O O . GLU A 1 77 ? -17.5 5.859 -20.516 1 96.62 77 GLU A O 1
ATOM 628 N N . ILE A 1 78 ? -16.219 4.469 -21.703 1 97.44 78 ILE A N 1
ATOM 629 C CA . ILE A 1 78 ? -15.219 4.359 -20.656 1 97.44 78 ILE A CA 1
ATOM 630 C C . ILE A 1 78 ? -14.539 5.711 -20.438 1 97.44 78 ILE A C 1
ATOM 632 O O . ILE A 1 78 ? -14.297 6.121 -19.312 1 97.44 78 ILE A O 1
ATOM 636 N N . GLU A 1 79 ? -14.18 6.363 -21.516 1 97.5 79 GLU A N 1
ATOM 637 C CA . GLU A 1 79 ? -13.609 7.707 -21.422 1 97.5 79 GLU A CA 1
ATOM 638 C C . GLU A 1 79 ? -14.547 8.648 -20.672 1 97.5 79 GLU A C 1
ATOM 640 O O . GLU A 1 79 ? -14.102 9.445 -19.844 1 97.5 79 GLU A O 1
ATOM 645 N N . GLU A 1 80 ? -15.82 8.562 -20.984 1 97.19 80 GLU A N 1
ATOM 646 C CA . GLU A 1 80 ? -16.812 9.406 -20.312 1 97.19 80 GLU A CA 1
ATOM 647 C C . GLU A 1 80 ? -16.859 9.125 -18.812 1 97.19 80 GLU A C 1
ATOM 649 O O . GLU A 1 80 ? -16.984 10.055 -18.016 1 97.19 80 GLU A O 1
ATOM 654 N N . LEU A 1 81 ? -16.844 7.898 -18.469 1 97.31 81 LEU A N 1
ATOM 655 C CA . LEU A 1 81 ? -16.812 7.539 -17.062 1 97.31 81 LEU A CA 1
ATOM 656 C C . LEU A 1 81 ? -15.586 8.133 -16.375 1 97.31 81 LEU A C 1
ATOM 658 O O . LEU A 1 81 ? -15.695 8.68 -15.273 1 97.31 81 LEU A O 1
ATOM 662 N N . CYS A 1 82 ? -14.391 7.996 -17 1 97.81 82 CYS A N 1
ATOM 663 C CA . CYS A 1 82 ? -13.172 8.578 -16.438 1 97.81 82 CYS A CA 1
ATOM 664 C C . CYS A 1 82 ? -13.312 10.086 -16.281 1 97.81 82 CYS A C 1
ATOM 666 O O . CYS A 1 82 ? -12.906 10.641 -15.258 1 97.81 82 CYS A O 1
ATOM 668 N N . GLN A 1 83 ? -13.875 10.703 -17.266 1 97.19 83 GLN A N 1
ATOM 669 C CA . GLN A 1 83 ? -14.07 12.148 -17.219 1 97.19 83 GLN A CA 1
ATOM 670 C C . GLN A 1 83 ? -14.977 12.555 -16.062 1 97.19 83 GLN A C 1
ATOM 672 O O . GLN A 1 83 ? -14.711 13.539 -15.375 1 97.19 83 GLN A O 1
ATOM 677 N N . GLN A 1 84 ? -16.062 11.828 -15.898 1 96.5 84 GLN A N 1
ATOM 678 C CA . GLN A 1 84 ? -16.984 12.102 -14.797 1 96.5 84 GLN A CA 1
ATOM 679 C C . GLN A 1 84 ? -16.297 11.938 -13.445 1 96.5 84 GLN A C 1
ATOM 681 O O . GLN A 1 84 ? -16.438 12.781 -12.562 1 96.5 84 GLN A O 1
ATOM 686 N N . VAL A 1 85 ? -15.562 10.898 -13.32 1 95.75 85 VAL A N 1
ATOM 687 C CA . VAL A 1 85 ? -14.867 10.641 -12.062 1 95.75 85 VAL A CA 1
ATOM 688 C C . VAL A 1 85 ? -13.852 11.75 -11.797 1 95.75 85 VAL A C 1
ATOM 690 O O . VAL A 1 85 ? -13.758 12.25 -10.672 1 95.75 85 VAL A O 1
ATOM 693 N N . ILE A 1 86 ? -13.078 12.133 -12.812 1 96.62 86 ILE A N 1
ATOM 694 C CA . ILE A 1 86 ? -12.117 13.227 -12.672 1 96.62 86 ILE A CA 1
ATOM 695 C C . ILE A 1 86 ? -12.844 14.5 -12.258 1 96.62 86 ILE A C 1
ATOM 697 O O . ILE A 1 86 ? -12.43 15.188 -11.328 1 96.62 86 ILE A O 1
ATOM 701 N N . HIS A 1 87 ? -13.969 14.75 -12.891 1 95.75 87 HIS A N 1
ATOM 702 C CA . HIS A 1 87 ? -14.719 15.984 -12.664 1 95.75 87 HIS A CA 1
ATOM 703 C C . HIS A 1 87 ? -15.219 16.078 -11.227 1 95.75 87 HIS A C 1
ATOM 705 O O . HIS A 1 87 ? -15.141 17.125 -10.602 1 95.75 87 HIS A O 1
ATOM 711 N N . TYR A 1 88 ? -15.641 15.016 -10.672 1 94.25 88 TYR A N 1
ATOM 712 C CA . TYR A 1 88 ? -16.281 15.031 -9.359 1 94.25 88 TYR A CA 1
ATOM 713 C C . TYR A 1 88 ? -15.297 14.641 -8.266 1 94.25 88 TYR A C 1
ATOM 715 O O . TYR A 1 88 ? -15.688 14.477 -7.105 1 94.25 88 TYR A O 1
ATOM 723 N N . SER A 1 89 ? -14.07 14.508 -8.641 1 94.19 89 SER A N 1
ATOM 724 C CA . SER A 1 89 ? -13.023 14.25 -7.652 1 94.19 89 SER A CA 1
ATOM 725 C C . SER A 1 89 ? -12.414 15.555 -7.137 1 94.19 89 SER A C 1
ATOM 727 O O . SER A 1 89 ? -12.391 16.562 -7.852 1 94.19 89 SER A O 1
ATOM 729 N N . VAL A 1 90 ? -11.984 15.508 -5.91 1 94.12 90 VAL A N 1
ATOM 730 C CA . VAL A 1 90 ? -11.234 16.641 -5.359 1 94.12 90 VAL A CA 1
ATOM 731 C C . VAL A 1 90 ? -9.938 16.812 -6.137 1 94.12 90 VAL A C 1
ATOM 733 O O . VAL A 1 90 ? -9.18 15.859 -6.332 1 94.12 90 VAL A O 1
ATOM 736 N N . LYS A 1 91 ? -9.734 18.031 -6.652 1 96.19 91 LYS A N 1
ATOM 737 C CA . LYS A 1 91 ? -8.477 18.359 -7.32 1 96.19 91 LYS A CA 1
ATOM 738 C C . LYS A 1 91 ? -7.387 18.688 -6.309 1 96.19 91 LYS A C 1
ATOM 740 O O . LYS A 1 91 ? -7.145 19.859 -6.012 1 96.19 91 LYS A O 1
ATOM 745 N N . THR A 1 92 ? -6.652 17.688 -5.93 1 95.25 92 THR A N 1
ATOM 746 C CA . THR A 1 92 ? -5.688 17.859 -4.852 1 95.25 92 THR A CA 1
ATOM 747 C C . THR A 1 92 ? -4.496 18.688 -5.312 1 95.25 92 THR A C 1
ATOM 749 O O . THR A 1 92 ? -3.74 19.203 -4.492 1 95.25 92 THR A O 1
ATOM 752 N N . SER A 1 93 ? -4.324 18.828 -6.641 1 96.69 93 SER A N 1
ATOM 753 C CA . SER A 1 93 ? -3.223 19.641 -7.148 1 96.69 93 SER A CA 1
ATOM 754 C C . SER A 1 93 ? -3.645 21.094 -7.332 1 96.69 93 SER A C 1
ATOM 756 O O . SER A 1 93 ? -2.826 21.938 -7.699 1 96.69 93 SER A O 1
ATOM 758 N N . HIS A 1 94 ? -4.938 21.391 -7.102 1 96.56 94 HIS A N 1
ATOM 759 C CA . HIS A 1 94 ? -5.379 22.781 -7.117 1 96.56 94 HIS A CA 1
ATOM 760 C C . HIS A 1 94 ? -4.605 23.609 -6.102 1 96.56 94 HIS A C 1
ATOM 762 O O . HIS A 1 94 ? -4.355 23.172 -4.98 1 96.56 94 HIS A O 1
ATOM 768 N N . GLY A 1 95 ? -4.227 24.75 -6.398 1 95.44 95 GLY A N 1
ATOM 769 C CA . GLY A 1 95 ? -3.348 25.562 -5.574 1 95.44 95 GLY A CA 1
ATOM 770 C C . GLY A 1 95 ? -4.016 26.047 -4.305 1 95.44 95 GLY A C 1
ATOM 771 O O . GLY A 1 95 ? -3.344 26.531 -3.391 1 95.44 95 GLY A O 1
ATOM 772 N N . ARG A 1 96 ? -5.297 25.891 -4.18 1 97.19 96 ARG A N 1
ATOM 773 C CA . ARG A 1 96 ? -6.027 26.359 -3.002 1 97.19 96 ARG A CA 1
ATOM 774 C C . ARG A 1 96 ? -6.566 25.172 -2.197 1 97.19 96 ARG A C 1
ATOM 776 O O . ARG A 1 96 ? -7.484 25.344 -1.392 1 97.19 96 ARG A O 1
ATOM 783 N N . PHE A 1 97 ? -6.062 24.016 -2.514 1 96.38 97 PHE A N 1
ATOM 784 C CA . PHE A 1 97 ? -6.293 22.828 -1.697 1 96.38 97 PHE A CA 1
ATOM 785 C C . PHE A 1 97 ? -5.266 22.734 -0.575 1 96.38 97 PHE A C 1
ATOM 787 O O . PHE A 1 97 ? -4.098 22.422 -0.819 1 96.38 97 PHE A O 1
ATOM 794 N N . HIS A 1 98 ? -5.648 22.938 0.703 1 96.38 98 HIS A N 1
ATOM 795 C CA . HIS A 1 98 ? -4.793 22.922 1.884 1 96.38 98 HIS A CA 1
ATOM 796 C C . HIS A 1 98 ? -5.414 22.078 2.996 1 96.38 98 HIS A C 1
ATOM 798 O O . HIS A 1 98 ? -5.238 22.375 4.18 1 96.38 98 HIS A O 1
ATOM 804 N N . ASN A 1 99 ? -6.086 21.078 2.639 1 92.38 99 ASN A N 1
ATOM 805 C CA . ASN A 1 99 ? -6.93 20.328 3.559 1 92.38 99 ASN A CA 1
ATOM 806 C C . ASN A 1 99 ? -6.148 19.219 4.258 1 92.38 99 ASN A C 1
ATOM 808 O O . ASN A 1 99 ? -6.41 18.906 5.422 1 92.38 99 ASN A O 1
ATOM 812 N N . GLN A 1 100 ? -5.289 18.531 3.607 1 90.31 100 GLN A N 1
ATOM 813 C CA . GLN A 1 100 ? -4.461 17.453 4.145 1 90.31 100 GLN A CA 1
ATOM 814 C C . GLN A 1 100 ? -3.029 17.922 4.371 1 90.31 100 GLN A C 1
ATOM 816 O O . GLN A 1 100 ? -2.717 19.109 4.172 1 90.31 100 GLN A O 1
ATOM 821 N N . LEU A 1 101 ? -2.201 16.953 4.762 1 92.69 101 LEU A N 1
ATOM 822 C CA . LEU A 1 101 ? -0.795 17.266 4.996 1 92.69 101 LEU A CA 1
ATOM 823 C C . LEU A 1 101 ? 0.003 17.188 3.699 1 92.69 101 LEU A C 1
ATOM 825 O O . LEU A 1 101 ? 1.229 17.312 3.713 1 92.69 101 LEU A O 1
ATOM 829 N N . PHE A 1 102 ? -0.763 16.922 2.621 1 92.62 102 PHE A N 1
ATOM 830 C CA . PHE A 1 102 ? -0.192 16.969 1.279 1 92.62 102 PHE A CA 1
ATOM 831 C C . PHE A 1 102 ? -0.957 17.938 0.397 1 92.62 102 PHE A C 1
ATOM 833 O O . PHE A 1 102 ? -2.035 18.406 0.768 1 92.62 102 PHE A O 1
ATOM 840 N N . GLY A 1 103 ? -0.367 18.328 -0.702 1 93.31 103 GLY A N 1
ATOM 841 C CA . GLY A 1 103 ? -0.954 19.281 -1.63 1 93.31 103 GLY A CA 1
ATOM 842 C C . GLY A 1 103 ? -0.625 18.969 -3.08 1 93.31 103 GLY A C 1
ATOM 843 O O . GLY A 1 103 ? -0.7 17.828 -3.514 1 93.31 103 GLY A O 1
ATOM 844 N N . GLN A 1 104 ? -0.397 20.062 -3.785 1 96.62 104 GLN A N 1
ATOM 845 C CA . GLN A 1 104 ? -0.098 19.938 -5.207 1 96.62 104 GLN A CA 1
ATOM 846 C C . GLN A 1 104 ? 1.072 18.984 -5.438 1 96.62 104 GLN A C 1
ATOM 848 O O . GLN A 1 104 ? 2.068 19.031 -4.711 1 96.62 104 GLN A O 1
ATOM 853 N N . LEU A 1 105 ? 0.926 18.203 -6.477 1 97.5 105 LEU A N 1
ATOM 854 C CA . LEU A 1 105 ? 1.949 17.219 -6.828 1 97.5 105 LEU A CA 1
ATOM 855 C C . LEU A 1 105 ? 3.143 17.891 -7.496 1 97.5 105 LEU A C 1
ATOM 857 O O . LEU A 1 105 ? 2.975 18.859 -8.242 1 97.5 105 LEU A O 1
ATOM 861 N N . ASP A 1 106 ? 4.312 17.328 -7.18 1 98 106 ASP A N 1
ATOM 862 C CA . ASP A 1 106 ? 5.453 17.562 -8.062 1 98 106 ASP A CA 1
ATOM 863 C C . ASP A 1 106 ? 5.285 16.828 -9.391 1 98 106 ASP A C 1
ATOM 865 O O . ASP A 1 106 ? 5.047 15.617 -9.406 1 98 106 ASP A O 1
ATOM 869 N N . PRO A 1 107 ? 5.391 17.547 -10.508 1 97.88 107 PRO A N 1
ATOM 870 C CA . PRO A 1 107 ? 5.156 16.891 -11.797 1 97.88 107 PRO A CA 1
ATOM 871 C C . PRO A 1 107 ? 6.141 15.75 -12.062 1 97.88 107 PRO A C 1
ATOM 873 O O . PRO A 1 107 ? 5.785 14.766 -12.711 1 97.88 107 PRO A O 1
ATOM 876 N N . PHE A 1 108 ? 7.379 15.875 -11.562 1 98.38 108 PHE A N 1
ATOM 877 C CA . PHE A 1 108 ? 8.352 14.805 -11.758 1 98.38 108 PHE A CA 1
ATOM 878 C C . PHE A 1 108 ? 7.965 13.57 -10.953 1 98.38 108 PHE A C 1
ATO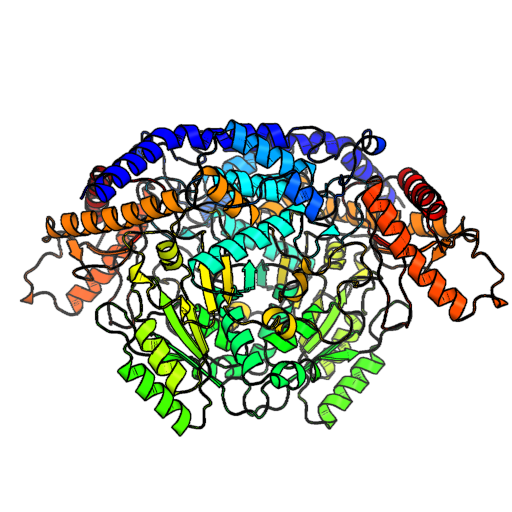M 880 O O . PHE A 1 108 ? 8.172 12.438 -11.398 1 98.38 108 PHE A O 1
ATOM 887 N N . GLY A 1 109 ? 7.445 13.781 -9.75 1 98.38 109 GLY A N 1
ATOM 888 C CA . GLY A 1 109 ? 6.895 12.672 -8.992 1 98.38 109 GLY A CA 1
ATOM 889 C C . GLY A 1 109 ? 5.758 11.969 -9.703 1 98.38 109 GLY A C 1
ATOM 890 O O . GLY A 1 109 ? 5.715 10.734 -9.742 1 98.38 109 GLY A O 1
ATOM 891 N N . LEU A 1 110 ? 4.859 12.75 -10.266 1 98.38 110 LEU A N 1
ATOM 892 C CA . LEU A 1 110 ? 3.746 12.164 -11.008 1 98.38 110 LEU A CA 1
ATOM 893 C C . LEU A 1 110 ? 4.25 11.398 -12.227 1 98.38 110 LEU A C 1
ATOM 895 O O . LEU A 1 110 ? 3.754 10.305 -12.523 1 98.38 110 LEU A O 1
ATOM 899 N N . ALA A 1 111 ? 5.227 11.969 -12.922 1 98.44 111 ALA A N 1
ATOM 900 C CA . ALA A 1 111 ? 5.836 11.273 -14.055 1 98.44 111 ALA A CA 1
ATOM 901 C C . ALA A 1 111 ? 6.348 9.898 -13.633 1 98.44 111 ALA A C 1
ATOM 903 O O . ALA A 1 111 ? 6.074 8.898 -14.305 1 98.44 111 ALA A O 1
ATOM 904 N N . GLY A 1 112 ? 7.09 9.875 -12.555 1 98.12 112 GLY A N 1
ATOM 905 C CA . GLY A 1 112 ? 7.598 8.609 -12.039 1 98.12 112 GLY A CA 1
ATOM 906 C C . GLY A 1 112 ? 6.5 7.637 -11.656 1 98.12 112 GLY A C 1
ATOM 907 O O . GLY A 1 112 ? 6.613 6.438 -11.906 1 98.12 112 GLY A O 1
ATOM 908 N N . ALA A 1 113 ? 5.453 8.148 -11.062 1 97.56 113 ALA A N 1
ATOM 909 C CA . ALA A 1 113 ? 4.336 7.305 -10.656 1 97.56 113 ALA A CA 1
ATOM 910 C C . ALA A 1 113 ? 3.658 6.672 -11.867 1 97.56 113 ALA A C 1
ATOM 912 O O . ALA A 1 113 ? 3.285 5.496 -11.836 1 97.56 113 ALA A O 1
ATOM 913 N N . LEU A 1 114 ? 3.447 7.422 -12.922 1 97.88 114 LEU A N 1
ATOM 914 C CA . LEU A 1 114 ? 2.795 6.918 -14.125 1 97.88 114 LEU A CA 1
ATOM 915 C C . LEU A 1 114 ? 3.625 5.816 -14.773 1 97.88 114 LEU A C 1
ATOM 917 O O . LEU A 1 114 ? 3.088 4.781 -15.172 1 97.88 114 LEU A O 1
ATOM 921 N N . VAL A 1 115 ? 4.918 6.008 -14.836 1 97.44 115 VAL A N 1
ATOM 922 C CA . VAL A 1 115 ? 5.812 5.004 -15.398 1 97.44 115 VAL A CA 1
ATOM 923 C C . VAL A 1 115 ? 5.766 3.732 -14.555 1 97.44 115 VAL A C 1
ATOM 925 O O . VAL A 1 115 ? 5.734 2.623 -15.094 1 97.44 115 VAL A O 1
ATOM 928 N N . THR A 1 116 ? 5.746 3.883 -13.305 1 95.31 116 THR A N 1
ATOM 929 C CA . THR A 1 116 ? 5.715 2.748 -12.391 1 95.31 116 THR A CA 1
ATOM 930 C C . THR A 1 116 ? 4.457 1.914 -12.609 1 95.31 116 THR A C 1
ATOM 932 O O . THR A 1 116 ? 4.52 0.684 -12.664 1 95.31 116 THR A O 1
ATOM 935 N N . GLU A 1 117 ? 3.279 2.586 -12.719 1 95.69 117 GLU A N 1
ATOM 936 C CA . GLU A 1 117 ? 2.035 1.868 -12.977 1 95.69 117 GLU A CA 1
ATOM 937 C C . GLU A 1 117 ? 2.105 1.093 -14.289 1 95.69 117 GLU A C 1
ATOM 939 O O . GLU A 1 117 ? 1.611 -0.034 -14.375 1 95.69 117 GLU A O 1
ATOM 944 N N . ALA A 1 118 ? 2.711 1.7 -15.227 1 96.19 118 ALA A N 1
ATOM 945 C CA . ALA A 1 118 ? 2.787 1.114 -16.562 1 96.19 118 ALA A CA 1
ATOM 946 C C . ALA A 1 118 ? 3.672 -0.13 -16.562 1 96.19 118 ALA A C 1
ATOM 948 O O . ALA A 1 118 ? 3.363 -1.115 -17.234 1 96.19 118 ALA A O 1
ATOM 949 N N . MET A 1 119 ? 4.766 -0.113 -15.805 1 94.56 119 MET A N 1
ATOM 950 C CA . MET A 1 119 ? 5.707 -1.228 -15.789 1 94.56 119 MET A CA 1
ATOM 951 C C . MET A 1 119 ? 5.184 -2.373 -14.93 1 94.56 119 MET A C 1
ATOM 953 O O . MET A 1 119 ? 5.547 -3.531 -15.141 1 94.56 119 MET A O 1
ATOM 957 N N . ASN A 1 120 ? 4.355 -2.037 -14.008 1 93.06 120 ASN A N 1
ATOM 958 C CA . ASN A 1 120 ? 3.67 -3.008 -13.164 1 93.06 120 ASN A CA 1
ATOM 959 C C . ASN A 1 120 ? 4.637 -4.035 -12.594 1 93.06 120 ASN A C 1
ATOM 961 O O . ASN A 1 120 ? 4.34 -5.23 -12.57 1 93.06 120 ASN A O 1
ATOM 965 N N . GLY A 1 121 ? 5.785 -3.59 -12.18 1 85.44 121 GLY A N 1
ATOM 966 C CA . GLY A 1 121 ? 6.738 -4.457 -11.516 1 85.44 121 GLY A CA 1
ATOM 967 C C . GLY A 1 121 ? 6.516 -4.547 -10.016 1 85.44 121 GLY A C 1
ATOM 968 O O . GLY A 1 121 ? 5.648 -3.863 -9.469 1 85.44 121 GLY A O 1
ATOM 969 N N . SER A 1 122 ? 7.141 -5.504 -9.391 1 77.69 122 SER A N 1
ATOM 970 C CA . SER A 1 122 ? 7.156 -5.66 -7.938 1 77.69 122 SER A CA 1
ATOM 971 C C . SER A 1 122 ? 8.578 -5.82 -7.414 1 77.69 122 SER A C 1
ATOM 973 O O . SER A 1 122 ? 9.383 -6.543 -8 1 77.69 122 SER A O 1
ATOM 975 N N . THR A 1 123 ? 8.836 -5.109 -6.355 1 72.5 123 THR A N 1
ATOM 976 C CA . THR A 1 123 ? 10.227 -5.031 -5.91 1 72.5 123 THR A CA 1
ATOM 977 C C . THR A 1 123 ? 10.492 -6.047 -4.809 1 72.5 123 THR A C 1
ATOM 979 O O . THR A 1 123 ? 10.484 -5.707 -3.623 1 72.5 123 THR A O 1
ATOM 982 N N . TYR A 1 124 ? 10.688 -7.277 -5.141 1 70.56 124 TYR A N 1
ATOM 983 C CA . TYR A 1 124 ? 11.094 -8.211 -4.098 1 70.56 124 TYR A CA 1
ATOM 984 C C . TYR A 1 124 ? 12.375 -8.945 -4.488 1 70.56 124 TYR A C 1
ATOM 986 O O . TYR A 1 124 ? 13.117 -9.414 -3.623 1 70.56 124 TYR A O 1
ATOM 994 N N . THR A 1 125 ? 12.594 -9.016 -5.812 1 72.12 125 THR A N 1
ATOM 995 C CA . THR A 1 125 ? 13.867 -9.586 -6.246 1 72.12 125 THR A CA 1
ATOM 996 C C . THR A 1 125 ? 14.453 -8.781 -7.402 1 72.12 125 THR A C 1
ATOM 998 O O . THR A 1 125 ? 13.711 -8.172 -8.18 1 72.12 125 THR A O 1
ATOM 1001 N N . TYR A 1 126 ? 15.75 -8.805 -7.5 1 75.31 126 TYR A N 1
ATOM 1002 C CA . TYR A 1 126 ? 16.453 -8.141 -8.602 1 75.31 126 TYR A CA 1
ATOM 1003 C C . TYR A 1 126 ? 16.047 -8.75 -9.938 1 75.31 126 TYR A C 1
ATOM 1005 O O . TYR A 1 126 ? 15.93 -8.039 -10.938 1 75.31 126 TYR A O 1
ATOM 1013 N N . GLU A 1 127 ? 15.711 -9.953 -9.945 1 75.38 127 GLU A N 1
ATOM 1014 C CA . GLU A 1 127 ? 15.375 -10.664 -11.172 1 75.38 127 GLU A CA 1
ATOM 1015 C C . GLU A 1 127 ? 14.164 -10.039 -11.859 1 75.38 127 GLU A C 1
ATOM 1017 O O . GLU A 1 127 ? 14.156 -9.867 -13.078 1 75.38 127 GLU A O 1
ATOM 1022 N N . VAL A 1 128 ? 13.242 -9.641 -11.039 1 76.19 128 VAL A N 1
ATOM 1023 C CA . VAL A 1 128 ? 11.984 -9.219 -11.656 1 76.19 128 VAL A CA 1
ATOM 1024 C C . VAL A 1 128 ? 11.867 -7.699 -11.594 1 76.19 128 VAL A C 1
ATOM 1026 O O . VAL A 1 128 ? 10.953 -7.117 -12.18 1 76.19 128 VAL A O 1
ATOM 1029 N N . ALA A 1 129 ? 12.828 -7.094 -10.922 1 85.56 129 ALA A N 1
ATOM 1030 C CA . ALA A 1 129 ? 12.836 -5.633 -10.867 1 85.56 129 ALA A CA 1
ATOM 1031 C C . ALA A 1 129 ? 14.25 -5.094 -10.695 1 85.56 129 ALA A C 1
ATOM 1033 O O . ALA A 1 129 ? 14.547 -4.395 -9.727 1 85.56 129 ALA A O 1
ATOM 1034 N N . PRO A 1 130 ? 15.055 -5.301 -11.648 1 87.88 130 PRO A N 1
ATOM 1035 C CA . PRO A 1 130 ? 16.484 -4.996 -11.484 1 87.88 130 PRO A CA 1
ATOM 1036 C C . PRO A 1 130 ? 16.734 -3.51 -11.242 1 87.88 130 PRO A C 1
ATOM 1038 O O . PRO A 1 130 ? 17.25 -3.131 -10.188 1 87.88 130 PRO A O 1
ATOM 1041 N N . VAL A 1 131 ? 16.25 -2.648 -12.125 1 92.19 131 VAL A N 1
ATOM 1042 C CA . VAL A 1 131 ? 16.562 -1.226 -12.039 1 92.19 131 VAL A CA 1
ATOM 1043 C C . VAL A 1 131 ? 15.891 -0.623 -10.805 1 92.19 131 VAL A C 1
ATOM 1045 O O . VAL A 1 131 ? 16.5 0.182 -10.094 1 92.19 131 VAL A O 1
ATOM 1048 N N . PHE A 1 132 ? 14.703 -1.083 -10.516 1 92.56 132 PHE A N 1
ATOM 1049 C CA . PHE A 1 132 ? 13.945 -0.53 -9.398 1 92.56 132 PHE A CA 1
ATOM 1050 C C . PHE A 1 132 ? 14.578 -0.92 -8.07 1 92.56 132 PHE A C 1
ATOM 1052 O O . PHE A 1 132 ? 14.531 -0.153 -7.105 1 92.56 132 PHE A O 1
ATOM 1059 N N . SER A 1 133 ? 15.156 -2.102 -8 1 91.12 133 SER A N 1
ATOM 1060 C CA . SER A 1 133 ? 15.859 -2.531 -6.797 1 91.12 133 SER A CA 1
ATOM 1061 C C . SER A 1 133 ? 17.062 -1.639 -6.516 1 91.12 133 SER A C 1
ATOM 1063 O O . SER A 1 133 ? 17.312 -1.263 -5.371 1 91.12 133 SER A O 1
ATOM 1065 N N . LEU A 1 134 ? 17.797 -1.312 -7.57 1 93.38 134 LEU A N 1
ATOM 1066 C CA . LEU A 1 134 ? 18.969 -0.447 -7.426 1 93.38 134 LEU A CA 1
ATOM 1067 C C . LEU A 1 134 ? 18.547 0.962 -7.02 1 93.38 134 LEU A C 1
ATOM 1069 O O . LEU A 1 134 ? 19.219 1.599 -6.199 1 93.38 134 LEU A O 1
ATOM 1073 N N . ILE A 1 135 ? 17.484 1.38 -7.562 1 95.69 135 ILE A N 1
ATOM 1074 C CA . ILE A 1 135 ? 16.969 2.711 -7.262 1 95.69 135 ILE A CA 1
ATOM 1075 C C . ILE A 1 135 ? 16.562 2.789 -5.793 1 95.69 135 ILE A C 1
ATOM 1077 O O . ILE A 1 135 ? 16.891 3.754 -5.102 1 95.69 135 ILE A O 1
ATOM 1081 N N . GLU A 1 136 ? 15.836 1.808 -5.316 1 94.31 136 GLU A N 1
ATOM 1082 C CA . GLU A 1 136 ? 15.43 1.78 -3.916 1 94.31 136 GLU A CA 1
ATOM 1083 C C . GLU A 1 136 ? 16.641 1.812 -2.988 1 94.31 136 GLU A C 1
ATOM 1085 O O . GLU A 1 136 ? 16.641 2.537 -1.992 1 94.31 136 GLU A O 1
ATOM 1090 N N . THR A 1 137 ? 17.625 1.072 -3.32 1 92.75 137 THR A N 1
ATOM 1091 C CA . THR A 1 137 ? 18.859 1.025 -2.527 1 92.75 137 THR A CA 1
ATOM 1092 C C . THR A 1 137 ? 19.516 2.4 -2.475 1 92.75 137 THR A C 1
ATOM 1094 O O . THR A 1 137 ? 19.969 2.838 -1.412 1 92.75 137 THR A O 1
ATOM 1097 N N . GLU A 1 138 ? 19.562 3.068 -3.605 1 95.19 138 GLU A N 1
ATOM 1098 C CA . GLU A 1 138 ? 20.188 4.387 -3.684 1 95.19 138 GLU A CA 1
ATOM 1099 C C . GLU A 1 138 ? 19.438 5.406 -2.844 1 95.19 138 GLU A C 1
ATOM 1101 O O . GLU A 1 138 ? 20.031 6.203 -2.125 1 95.19 138 GLU A O 1
ATOM 1106 N N . VAL A 1 139 ? 18.156 5.355 -2.938 1 96.94 139 VAL A N 1
ATOM 1107 C CA . VAL A 1 139 ? 17.328 6.309 -2.193 1 96.94 139 VAL A CA 1
ATOM 1108 C C . VAL A 1 139 ? 17.516 6.082 -0.693 1 96.94 139 VAL A C 1
ATOM 1110 O O . VAL A 1 139 ? 17.719 7.031 0.064 1 96.94 139 VAL A O 1
ATOM 1113 N N . ILE A 1 140 ? 17.438 4.84 -0.256 1 96.12 140 ILE A N 1
ATOM 1114 C CA . ILE A 1 140 ? 17.562 4.492 1.156 1 96.12 140 ILE A CA 1
ATOM 1115 C C . ILE A 1 140 ? 18.938 4.902 1.669 1 96.12 140 ILE A C 1
ATOM 1117 O O . ILE A 1 140 ? 19.047 5.508 2.736 1 96.12 140 ILE A O 1
ATOM 1121 N N . ALA A 1 141 ? 19.953 4.629 0.875 1 95.69 141 ALA A N 1
ATOM 1122 C CA . ALA A 1 141 ? 21.312 4.992 1.266 1 95.69 141 ALA A CA 1
ATOM 1123 C C . ALA A 1 141 ? 21.453 6.504 1.418 1 95.69 141 ALA A C 1
ATOM 1125 O O . ALA A 1 141 ? 22.078 6.984 2.363 1 95.69 141 ALA A O 1
ATOM 1126 N N . THR A 1 142 ? 20.891 7.207 0.521 1 96.81 142 THR A N 1
ATOM 1127 C CA . THR A 1 142 ? 20.969 8.664 0.529 1 96.81 142 THR A CA 1
ATOM 1128 C C . THR A 1 142 ? 20.281 9.234 1.768 1 96.81 142 THR A C 1
ATOM 1130 O O . THR A 1 142 ? 20.844 10.109 2.439 1 96.81 142 THR A O 1
ATOM 1133 N N . ILE A 1 143 ? 19.172 8.742 2.094 1 97.69 143 ILE A N 1
ATOM 1134 C CA . ILE A 1 143 ? 18.422 9.273 3.229 1 97.69 143 ILE A CA 1
ATOM 1135 C C . ILE A 1 143 ? 19.094 8.867 4.531 1 97.69 143 ILE A C 1
ATOM 1137 O O . ILE A 1 143 ? 19.109 9.633 5.5 1 97.69 143 ILE A O 1
ATOM 1141 N N . CYS A 1 144 ? 19.594 7.621 4.59 1 97.44 144 CYS A N 1
ATOM 1142 C CA . CYS A 1 144 ? 20.359 7.211 5.758 1 97.44 144 CYS A CA 1
ATOM 1143 C C . CYS A 1 144 ? 21.531 8.156 6.008 1 97.44 144 CYS A C 1
ATOM 1145 O O . CYS A 1 144 ? 21.766 8.57 7.145 1 97.44 144 CYS A O 1
ATOM 1147 N N . LYS A 1 145 ? 22.203 8.508 4.93 1 96.19 145 LYS A N 1
ATOM 1148 C CA . LYS A 1 145 ? 23.328 9.43 5.043 1 96.19 145 LYS A CA 1
ATOM 1149 C C . LYS A 1 145 ? 22.875 10.789 5.555 1 96.19 145 LYS A C 1
ATOM 1151 O O . LYS A 1 145 ? 23.516 11.375 6.434 1 96.19 145 LYS A O 1
ATOM 1156 N N . LEU A 1 146 ? 21.812 11.258 5.02 1 96.88 146 LEU A N 1
ATOM 1157 C CA . LEU A 1 146 ? 21.281 12.547 5.434 1 96.88 146 LEU A CA 1
ATOM 1158 C C . LEU A 1 146 ? 20.859 12.523 6.902 1 96.88 146 LEU A C 1
ATOM 1160 O O . LEU A 1 146 ? 20.969 13.531 7.598 1 96.88 146 LEU A O 1
ATOM 1164 N N . ALA A 1 147 ? 20.422 11.359 7.406 1 97.69 147 ALA A N 1
ATOM 1165 C CA . ALA A 1 147 ? 19.969 11.211 8.781 1 97.69 147 ALA A CA 1
ATOM 1166 C C . ALA A 1 147 ? 21.141 11.023 9.742 1 97.69 147 ALA A C 1
ATOM 1168 O O . ALA A 1 147 ? 20.969 11.039 10.961 1 97.69 147 ALA A O 1
ATOM 1169 N N . GLY A 1 148 ? 22.312 10.812 9.203 1 97.12 148 GLY A N 1
ATOM 1170 C CA . GLY A 1 148 ? 23.5 10.617 10.023 1 97.12 148 GLY A CA 1
ATOM 1171 C C . GLY A 1 148 ? 23.734 9.172 10.398 1 97.12 148 GLY A C 1
ATOM 1172 O O . GLY A 1 148 ? 24.484 8.883 11.336 1 97.12 148 GLY A O 1
ATOM 1173 N N . TYR A 1 149 ? 23.047 8.25 9.711 1 96.75 149 TYR A N 1
ATOM 1174 C CA . TYR A 1 149 ? 23.25 6.828 9.961 1 96.75 149 TYR A CA 1
ATOM 1175 C C . TYR A 1 149 ? 24.453 6.301 9.203 1 96.75 149 TYR A C 1
ATOM 1177 O O . TYR A 1 149 ? 24.562 6.484 7.988 1 96.75 149 TYR A O 1
ATOM 1185 N N . LYS A 1 150 ? 25.469 5.719 9.797 1 88.75 150 LYS A N 1
ATOM 1186 C CA . LYS A 1 150 ? 26.688 5.191 9.172 1 88.75 150 LYS A CA 1
ATOM 1187 C C . LYS A 1 150 ? 26.375 3.947 8.344 1 88.75 150 LYS A C 1
ATOM 1189 O O . LYS A 1 150 ? 26.844 3.812 7.215 1 88.75 150 LYS A O 1
ATOM 1194 N N . GLU A 1 151 ? 25.75 2.898 8.945 1 84.94 151 GLU A N 1
ATOM 1195 C CA . GLU A 1 151 ? 25.344 1.665 8.289 1 84.94 151 GLU A CA 1
ATOM 1196 C C . GLU A 1 151 ? 23.828 1.453 8.406 1 84.94 151 GLU A C 1
ATOM 1198 O O . GLU A 1 151 ? 23.375 0.632 9.203 1 84.94 151 GLU A O 1
ATOM 1203 N N . GLY A 1 152 ? 23.031 2.316 7.719 1 92.31 152 GLY A N 1
ATOM 1204 C CA . GLY A 1 152 ? 21.594 2.232 7.926 1 92.31 152 GLY A CA 1
ATOM 1205 C C . GLY A 1 152 ? 20.891 1.341 6.918 1 92.31 152 GLY A C 1
ATOM 1206 O O . GLY A 1 152 ? 21.5 0.91 5.934 1 92.31 152 GLY A O 1
ATOM 1207 N N . ASP A 1 153 ? 19.719 0.857 7.234 1 95.19 153 ASP A N 1
ATOM 1208 C CA . ASP A 1 153 ? 18.828 0.057 6.398 1 95.19 153 ASP A CA 1
ATOM 1209 C C . ASP A 1 153 ? 17.422 0.662 6.359 1 95.19 153 ASP A C 1
ATOM 1211 O O . ASP A 1 153 ? 17.125 1.616 7.082 1 95.19 153 ASP A O 1
ATOM 1215 N N . GLY A 1 154 ? 16.688 0.175 5.438 1 95.75 154 GLY A N 1
ATOM 1216 C CA . GLY A 1 154 ? 15.344 0.7 5.348 1 95.75 154 GLY A CA 1
ATOM 1217 C C . GLY A 1 154 ? 14.484 -0.032 4.336 1 95.75 154 GLY A C 1
ATOM 1218 O O . GLY A 1 154 ? 14.93 -1 3.717 1 95.75 154 GLY A O 1
ATOM 1219 N N . ILE A 1 155 ? 13.25 0.448 4.238 1 94.69 155 ILE A N 1
ATOM 1220 C CA . ILE A 1 155 ? 12.289 -0.138 3.309 1 94.69 155 ILE A CA 1
ATOM 1221 C C . ILE A 1 155 ? 11.164 0.856 3.035 1 94.69 155 ILE A C 1
ATOM 1223 O O . ILE A 1 155 ? 10.867 1.711 3.873 1 94.69 155 ILE A O 1
ATOM 1227 N N . PHE A 1 156 ? 10.664 0.798 1.854 1 94.5 156 PHE A N 1
ATOM 1228 C CA . PHE A 1 156 ? 9.43 1.525 1.569 1 94.5 156 PHE A CA 1
ATOM 1229 C C . PHE A 1 156 ? 8.219 0.759 2.082 1 94.5 156 PHE A C 1
ATOM 1231 O O . PHE A 1 156 ? 8.164 -0.468 1.976 1 94.5 156 PHE A O 1
ATOM 1238 N N . ALA A 1 157 ? 7.285 1.48 2.719 1 93.31 157 ALA A N 1
ATOM 1239 C CA . ALA A 1 157 ? 6.102 0.885 3.338 1 93.31 157 ALA A CA 1
ATOM 1240 C C . ALA A 1 157 ? 4.824 1.505 2.783 1 93.31 157 ALA A C 1
ATOM 1242 O O . ALA A 1 157 ? 4.852 2.6 2.215 1 93.31 157 ALA A O 1
ATOM 1243 N N . PRO A 1 158 ? 3.717 0.759 2.922 1 91.69 158 PRO A N 1
ATOM 1244 C CA . PRO A 1 158 ? 2.443 1.321 2.465 1 91.69 158 PRO A CA 1
ATOM 1245 C C . PRO A 1 158 ? 1.843 2.307 3.465 1 91.69 158 PRO A C 1
ATOM 1247 O O . PRO A 1 158 ? 0.722 2.105 3.939 1 91.69 158 PRO A O 1
ATOM 1250 N N . GLY A 1 159 ? 2.504 3.383 3.742 1 92.94 159 GLY A N 1
ATOM 1251 C CA . GLY A 1 159 ? 2.008 4.441 4.605 1 92.94 159 GLY A CA 1
ATOM 1252 C C . GLY A 1 159 ? 2.803 4.586 5.891 1 92.94 159 GLY A C 1
ATOM 1253 O O . GLY A 1 159 ? 3.537 3.672 6.277 1 92.94 159 GLY A O 1
ATOM 1254 N N . GLY A 1 160 ? 2.566 5.676 6.5 1 95.38 160 GLY A N 1
ATOM 1255 C CA . GLY A 1 160 ? 3.289 5.996 7.723 1 95.38 160 GLY A CA 1
ATOM 1256 C C . GLY A 1 160 ? 2.93 5.086 8.883 1 95.38 160 GLY A C 1
ATOM 1257 O O . GLY A 1 160 ? 3.785 4.758 9.711 1 95.38 160 GLY A O 1
ATOM 1258 N N . SER A 1 161 ? 1.686 4.66 8.961 1 95 161 SER A N 1
ATOM 1259 C CA . SER A 1 161 ? 1.255 3.762 10.031 1 95 161 SER A CA 1
ATOM 1260 C C . SER A 1 161 ? 2.035 2.453 10 1 95 161 SER A C 1
ATOM 1262 O O . SER A 1 161 ? 2.482 1.965 11.039 1 95 161 SER A O 1
ATOM 1264 N N . THR A 1 162 ? 2.197 1.936 8.812 1 95.5 162 THR A N 1
ATOM 1265 C CA . THR A 1 162 ? 2.951 0.695 8.672 1 95.5 162 THR A CA 1
ATOM 1266 C C . THR A 1 162 ? 4.43 0.926 8.961 1 95.5 162 THR A C 1
ATOM 1268 O O . THR A 1 162 ? 5.094 0.072 9.555 1 95.5 162 THR A O 1
ATOM 1271 N N . SER A 1 163 ? 4.965 2.049 8.492 1 96.88 163 SER A N 1
ATOM 1272 C CA . SER A 1 163 ? 6.355 2.377 8.781 1 96.88 163 SER A CA 1
ATOM 1273 C C . SER A 1 163 ? 6.613 2.416 10.289 1 96.88 163 SER A C 1
ATOM 1275 O O . SER A 1 163 ? 7.621 1.888 10.766 1 96.88 163 SER A O 1
ATOM 1277 N N . ASN A 1 164 ? 5.719 3.055 11.023 1 98.12 164 ASN A N 1
ATOM 1278 C CA . ASN A 1 164 ? 5.852 3.119 12.477 1 98.12 164 ASN A CA 1
ATOM 1279 C C . ASN A 1 164 ? 5.754 1.732 13.102 1 98.12 164 ASN A C 1
ATOM 1281 O O . ASN A 1 164 ? 6.465 1.435 14.07 1 98.12 164 ASN A O 1
ATOM 1285 N N . MET A 1 165 ? 4.926 0.903 12.562 1 97.38 165 MET A N 1
ATOM 1286 C CA . MET A 1 165 ? 4.793 -0.462 13.062 1 97.38 165 MET A CA 1
ATOM 1287 C C . MET A 1 165 ? 6.082 -1.247 12.859 1 97.38 165 MET A C 1
ATOM 1289 O O . MET A 1 165 ? 6.449 -2.074 13.695 1 97.38 165 MET A O 1
ATOM 1293 N N . TYR A 1 166 ? 6.73 -1.032 11.68 1 97.5 166 TYR A N 1
ATOM 1294 C CA . TYR A 1 166 ? 8.031 -1.654 11.461 1 97.5 166 TYR A CA 1
ATOM 1295 C C . TYR A 1 166 ? 8.984 -1.353 12.609 1 97.5 166 TYR A C 1
ATOM 1297 O O . TYR A 1 166 ? 9.711 -2.238 13.07 1 97.5 166 TYR A O 1
ATOM 1305 N N . GLY A 1 167 ? 8.977 -0.056 13.023 1 98.44 167 GLY A N 1
ATOM 1306 C CA . GLY A 1 167 ? 9.828 0.331 14.141 1 98.44 167 GLY A CA 1
ATOM 1307 C C . GLY A 1 167 ? 9.508 -0.415 15.422 1 98.44 167 GLY A C 1
ATOM 1308 O O . GLY A 1 167 ? 10.414 -0.884 16.109 1 98.44 167 GLY A O 1
ATOM 1309 N N . MET A 1 168 ? 8.258 -0.592 15.742 1 98.56 168 MET A N 1
ATOM 1310 C CA . MET A 1 168 ? 7.816 -1.257 16.969 1 98.56 168 MET A CA 1
ATOM 1311 C C . MET A 1 168 ? 8.172 -2.74 16.938 1 98.56 168 MET A C 1
ATOM 1313 O O . MET A 1 168 ? 8.664 -3.285 17.922 1 98.56 168 MET A O 1
ATOM 1317 N N . VAL A 1 169 ? 7.91 -3.387 15.797 1 98.31 169 VAL A N 1
ATOM 1318 C CA . VAL A 1 169 ? 8.18 -4.812 15.656 1 98.31 169 VAL A CA 1
ATOM 1319 C C . VAL A 1 169 ? 9.68 -5.066 15.75 1 98.31 169 VAL A C 1
ATOM 1321 O O . VAL A 1 169 ? 10.117 -6.043 16.359 1 98.31 169 VAL A O 1
ATOM 1324 N N . LEU A 1 170 ? 10.453 -4.188 15.109 1 98.06 170 LEU A N 1
ATOM 1325 C CA . LEU A 1 170 ? 11.906 -4.32 15.148 1 98.06 170 LEU A CA 1
ATOM 1326 C C . LEU A 1 170 ? 12.43 -4.16 16.578 1 98.06 170 LEU A C 1
ATOM 1328 O O . LEU A 1 170 ? 13.312 -4.902 17 1 98.06 170 LEU A O 1
ATOM 1332 N N . ALA A 1 171 ? 11.922 -3.148 17.281 1 98.69 171 ALA A N 1
ATOM 1333 C CA . ALA A 1 171 ? 12.312 -2.924 18.672 1 98.69 171 ALA A CA 1
ATOM 1334 C C . ALA A 1 171 ? 11.977 -4.137 19.531 1 98.69 171 ALA A C 1
ATOM 1336 O O . ALA A 1 171 ? 12.797 -4.566 20.344 1 98.69 171 ALA A O 1
ATOM 1337 N N . ARG A 1 172 ? 10.773 -4.668 19.359 1 98.44 172 ARG A N 1
ATOM 1338 C CA . ARG A 1 172 ? 10.359 -5.859 20.094 1 98.44 172 ARG A CA 1
ATOM 1339 C C . ARG A 1 172 ? 11.297 -7.027 19.797 1 98.44 172 ARG A C 1
ATOM 1341 O O . ARG A 1 172 ? 11.695 -7.75 20.719 1 98.44 172 ARG A O 1
ATOM 1348 N N . TYR A 1 173 ? 11.656 -7.262 18.531 1 97.69 173 TYR A N 1
ATOM 1349 C CA . TYR A 1 173 ? 12.531 -8.359 18.141 1 97.69 173 TYR A CA 1
ATOM 1350 C C . TYR A 1 173 ? 13.914 -8.203 18.766 1 97.69 173 TYR A C 1
ATOM 1352 O O . TYR A 1 173 ? 14.539 -9.188 19.156 1 97.69 173 TYR A O 1
ATOM 1360 N N . LYS A 1 174 ? 14.359 -7 18.828 1 96.94 174 LYS A N 1
ATOM 1361 C CA . LYS A 1 174 ? 15.695 -6.758 19.375 1 96.94 174 LYS A CA 1
ATOM 1362 C C . LYS A 1 174 ? 15.758 -7.109 20.859 1 96.94 174 LYS A C 1
ATOM 1364 O O . LYS A 1 174 ? 16.734 -7.715 21.312 1 96.94 174 LYS A O 1
ATOM 1369 N N . ILE A 1 175 ? 14.742 -6.824 21.656 1 96.69 175 ILE A N 1
ATOM 1370 C CA . ILE A 1 175 ? 14.797 -7.004 23.109 1 96.69 175 ILE A CA 1
ATOM 1371 C C . ILE A 1 175 ? 14.25 -8.383 23.484 1 96.69 175 ILE A C 1
ATOM 1373 O O . ILE A 1 175 ? 14.594 -8.93 24.531 1 96.69 175 ILE A O 1
ATOM 1377 N N . ALA A 1 176 ? 13.422 -8.883 22.625 1 97 176 ALA A N 1
ATOM 1378 C CA . ALA A 1 176 ? 12.789 -10.172 22.891 1 97 176 ALA A CA 1
ATOM 1379 C C . ALA A 1 176 ? 12.656 -10.992 21.609 1 97 176 ALA A C 1
ATOM 1381 O O . ALA A 1 176 ? 11.539 -11.234 21.125 1 97 176 ALA A O 1
ATOM 1382 N N . PRO A 1 177 ? 13.734 -11.531 21.078 1 95.94 177 PRO A N 1
ATOM 1383 C CA . PRO A 1 177 ? 13.719 -12.25 19.797 1 95.94 177 PRO A CA 1
ATOM 1384 C C . PRO A 1 177 ? 12.859 -13.508 19.844 1 95.94 177 PRO A C 1
ATOM 1386 O O . PRO A 1 177 ? 12.367 -13.961 18.812 1 95.94 177 PRO A O 1
ATOM 1389 N N . GLU A 1 178 ? 12.578 -14.008 21.031 1 95.75 178 GLU A N 1
ATOM 1390 C CA . GLU A 1 178 ? 11.805 -15.242 21.172 1 95.75 178 GLU A CA 1
ATOM 1391 C C . GLU A 1 178 ? 10.344 -15.023 20.797 1 95.75 178 GLU A C 1
ATOM 1393 O O . GLU A 1 178 ? 9.625 -15.977 20.484 1 95.75 178 GLU A O 1
ATOM 1398 N N . VAL A 1 179 ? 9.883 -13.75 20.875 1 96.44 179 VAL A N 1
ATOM 1399 C CA . VAL A 1 179 ? 8.5 -13.445 20.516 1 96.44 179 VAL A CA 1
ATOM 1400 C C . VAL A 1 179 ? 8.219 -13.906 19.094 1 96.44 179 VAL A C 1
ATOM 1402 O O . VAL A 1 179 ? 7.102 -14.328 18.766 1 96.44 179 VAL A O 1
ATOM 1405 N N . LYS A 1 180 ? 9.242 -13.852 18.234 1 95.94 180 LYS A N 1
ATOM 1406 C CA . LYS A 1 180 ? 9.102 -14.281 16.844 1 95.94 180 LYS A CA 1
ATOM 1407 C C . LYS A 1 180 ? 8.594 -15.719 16.75 1 95.94 180 LYS A C 1
ATOM 1409 O O . LYS A 1 180 ? 7.832 -16.047 15.852 1 95.94 180 LYS A O 1
ATOM 1414 N N . THR A 1 181 ? 8.922 -16.578 17.688 1 95.12 181 THR A N 1
ATOM 1415 C CA . THR A 1 181 ? 8.562 -18 17.625 1 95.12 181 THR A CA 1
ATOM 1416 C C . THR A 1 181 ? 7.512 -18.328 18.688 1 95.12 181 THR A C 1
ATOM 1418 O O . THR A 1 181 ? 6.422 -18.812 18.344 1 95.12 181 THR A O 1
ATOM 1421 N N . SER A 1 182 ? 7.715 -17.906 19.953 1 95.31 182 SER A N 1
ATOM 1422 C CA . SER A 1 182 ? 6.863 -18.344 21.062 1 95.31 182 SER A CA 1
ATOM 1423 C C . SER A 1 182 ? 5.703 -17.375 21.281 1 95.31 182 SER A C 1
ATOM 1425 O O . SER A 1 182 ? 4.727 -17.703 21.953 1 95.31 182 SER A O 1
ATOM 1427 N N . GLY A 1 183 ? 5.801 -16.156 20.719 1 96.81 183 GLY A N 1
ATOM 1428 C CA . GLY A 1 183 ? 4.785 -15.148 20.953 1 96.81 183 GLY A CA 1
ATOM 1429 C C . GLY A 1 183 ? 4.973 -14.414 22.266 1 96.81 183 GLY A C 1
ATOM 1430 O O . GLY A 1 183 ? 5.957 -14.641 22.984 1 96.81 183 GLY A O 1
ATOM 1431 N N . MET A 1 184 ? 4.055 -13.547 22.547 1 97.19 184 MET A N 1
ATOM 1432 C CA . MET A 1 184 ? 4.176 -12.68 23.719 1 97.19 184 MET A CA 1
ATOM 1433 C C . MET A 1 184 ? 3.445 -13.273 24.922 1 97.19 184 MET A C 1
ATOM 1435 O O . MET A 1 184 ? 3.406 -12.672 25.984 1 97.19 184 MET A O 1
ATOM 1439 N N . PHE A 1 185 ? 2.926 -14.445 24.734 1 95.94 185 PHE A N 1
ATOM 1440 C CA . PHE A 1 185 ? 2.121 -15.055 25.781 1 95.94 185 PHE A CA 1
ATOM 1441 C C . PHE A 1 185 ? 2.959 -15.312 27.031 1 95.94 185 PHE A C 1
ATOM 1443 O O . PHE A 1 185 ? 4.066 -15.852 26.938 1 95.94 185 PHE A O 1
ATOM 1450 N N . GLY A 1 186 ? 2.471 -14.898 28.219 1 92.12 186 GLY A N 1
ATOM 1451 C CA . GLY A 1 186 ? 3.139 -15.156 29.484 1 92.12 186 GLY A CA 1
ATOM 1452 C C . GLY A 1 186 ? 4.199 -14.125 29.812 1 92.12 186 GLY A C 1
ATOM 1453 O O . GLY A 1 186 ? 4.742 -14.125 30.922 1 92.12 186 GLY A O 1
ATOM 1454 N N . MET A 1 187 ? 4.484 -13.242 28.891 1 95.44 187 MET A N 1
ATOM 1455 C CA . MET A 1 187 ? 5.469 -12.188 29.141 1 95.44 187 MET A CA 1
ATOM 1456 C C . MET A 1 187 ? 4.867 -11.062 29.969 1 95.44 187 MET A C 1
ATOM 1458 O O . MET A 1 187 ? 3.645 -10.914 30.031 1 95.44 187 MET A O 1
ATOM 1462 N N . ARG A 1 188 ? 5.816 -10.383 30.656 1 95.56 188 ARG A N 1
ATOM 1463 C CA . ARG A 1 188 ? 5.387 -9.102 31.203 1 95.56 188 ARG A CA 1
ATOM 1464 C C . ARG A 1 188 ? 4.953 -8.148 30.094 1 95.56 188 ARG A C 1
ATOM 1466 O O . ARG A 1 188 ? 5.527 -8.156 29 1 95.56 188 ARG A O 1
ATOM 1473 N N . PRO A 1 189 ? 3.996 -7.266 30.406 1 97.88 189 PRO A N 1
ATOM 1474 C CA . PRO A 1 189 ? 3.529 -6.344 29.359 1 97.88 189 PRO A CA 1
ATOM 1475 C C . PRO A 1 189 ? 4.637 -5.434 28.844 1 97.88 189 PRO A C 1
ATOM 1477 O O . PRO A 1 189 ? 5.355 -4.812 29.625 1 97.88 189 PRO A O 1
ATOM 1480 N N . LEU A 1 190 ? 4.801 -5.465 27.531 1 98.5 190 LEU A N 1
ATOM 1481 C CA . LEU A 1 190 ? 5.684 -4.492 26.891 1 98.5 190 LEU A CA 1
ATOM 1482 C C . LEU A 1 190 ? 4.996 -3.137 26.766 1 98.5 190 LEU A C 1
ATOM 1484 O O . LEU A 1 190 ? 3.846 -3.057 26.328 1 98.5 190 LEU A O 1
ATOM 1488 N N . VAL A 1 191 ? 5.684 -2.086 27.172 1 98.75 191 VAL A N 1
ATOM 1489 C CA . VAL A 1 191 ? 5.047 -0.775 27.266 1 98.75 191 VAL A CA 1
ATOM 1490 C C . VAL A 1 191 ? 5.773 0.212 26.344 1 98.75 191 VAL A C 1
ATOM 1492 O O . VAL A 1 191 ? 7.004 0.312 26.391 1 98.75 191 VAL A O 1
ATOM 1495 N N . LEU A 1 192 ? 5.031 0.88 25.5 1 98.81 192 LEU A N 1
ATOM 1496 C CA . LEU A 1 192 ? 5.594 1.945 24.672 1 98.81 192 LEU A CA 1
ATOM 1497 C C . LEU A 1 192 ? 5.094 3.311 25.141 1 98.81 192 LEU A C 1
ATOM 1499 O O . LEU A 1 192 ? 4.051 3.408 25.781 1 98.81 192 LEU A O 1
ATOM 1503 N N . PHE A 1 193 ? 5.875 4.352 24.844 1 98.94 193 PHE A N 1
ATOM 1504 C CA . PHE A 1 193 ? 5.57 5.719 25.25 1 98.94 193 PHE A CA 1
ATOM 1505 C C . PHE A 1 193 ? 5.543 6.648 24.047 1 98.94 193 PHE A C 1
ATOM 1507 O O . PHE A 1 193 ? 6.43 6.586 23.188 1 98.94 193 PHE A O 1
ATOM 1514 N N . THR A 1 194 ? 4.566 7.438 23.922 1 98.69 194 THR A N 1
ATOM 1515 C CA . THR A 1 194 ? 4.438 8.469 22.891 1 98.69 194 THR A CA 1
ATOM 1516 C C . THR A 1 194 ? 3.627 9.648 23.422 1 98.69 194 THR A C 1
ATOM 1518 O O . THR A 1 194 ? 2.863 9.516 24.375 1 98.69 194 THR A O 1
ATOM 1521 N N . SER A 1 195 ? 3.777 10.773 22.875 1 98.31 195 SER A N 1
ATOM 1522 C CA . SER A 1 195 ? 3.119 11.969 23.391 1 98.31 195 SER A CA 1
ATOM 1523 C C . SER A 1 195 ? 1.618 11.938 23.125 1 98.31 195 SER A C 1
ATOM 1525 O O . SER A 1 195 ? 1.153 11.188 22.266 1 98.31 195 SER A O 1
ATOM 1527 N N . ASP A 1 196 ? 0.86 12.695 23.844 1 96.94 196 ASP A N 1
ATOM 1528 C CA . ASP A 1 196 ? -0.587 12.789 23.672 1 96.94 196 ASP A CA 1
ATOM 1529 C C . ASP A 1 196 ? -0.942 13.555 22.406 1 96.94 196 ASP A C 1
ATOM 1531 O O . ASP A 1 196 ? -2.115 13.648 22.031 1 96.94 196 ASP A O 1
ATOM 1535 N N . GLU A 1 197 ? 0.082 14.047 21.656 1 95.56 197 GLU A N 1
ATOM 1536 C CA . GLU A 1 197 ? -0.139 14.711 20.375 1 95.56 197 GLU A CA 1
ATOM 1537 C C . GLU A 1 197 ? 0.4 13.867 19.234 1 95.56 197 GLU A C 1
ATOM 1539 O O . GLU A 1 197 ? 0.382 14.305 18.078 1 95.56 197 GLU A O 1
ATOM 1544 N N . SER A 1 198 ? 0.848 12.656 19.625 1 95.75 198 SER A N 1
ATOM 1545 C CA . SER A 1 198 ? 1.353 11.758 18.578 1 95.75 198 SER A CA 1
ATOM 1546 C C . SER A 1 198 ? 0.227 11.266 17.688 1 95.75 198 SER A C 1
ATOM 1548 O O . SER A 1 198 ? -0.95 11.375 18.031 1 95.75 198 SER A O 1
ATOM 1550 N N . HIS A 1 199 ? 0.601 10.844 16.531 1 93.19 199 HIS A N 1
ATOM 1551 C CA . HIS A 1 199 ? -0.358 10.266 15.602 1 93.19 199 HIS A CA 1
ATOM 1552 C C . HIS A 1 199 ? -1.014 9.016 16.188 1 93.19 199 HIS A C 1
ATOM 1554 O O . HIS A 1 199 ? -0.356 8.227 16.859 1 93.19 199 HIS A O 1
ATOM 1560 N N . TYR A 1 200 ? -2.242 8.773 15.914 1 91.38 200 TYR A N 1
ATOM 1561 C CA . TYR A 1 200 ? -3.033 7.695 16.5 1 91.38 200 TYR A CA 1
ATOM 1562 C C . TYR A 1 200 ? -2.547 6.34 16 1 91.38 200 TYR A C 1
ATOM 1564 O O . TYR A 1 200 ? -2.984 5.297 16.5 1 91.38 200 TYR A O 1
ATOM 1572 N N . SER A 1 201 ? -1.655 6.324 15.008 1 93.81 201 SER A N 1
ATOM 1573 C CA . SER A 1 201 ? -1.157 5.074 14.438 1 93.81 201 SER A CA 1
ATOM 1574 C C . SER A 1 201 ? -0.502 4.203 15.508 1 93.81 201 SER A C 1
ATOM 1576 O O . SER A 1 201 ? -0.487 2.977 15.391 1 93.81 201 SER A O 1
ATOM 1578 N N . PHE A 1 202 ? 0.021 4.75 16.562 1 96.81 202 PHE A N 1
ATOM 1579 C CA . PHE A 1 202 ? 0.694 3.969 17.594 1 96.81 202 PHE A CA 1
ATOM 1580 C C . PHE A 1 202 ? -0.315 3.195 18.438 1 96.81 202 PHE A C 1
ATOM 1582 O O . PHE A 1 202 ? -0.062 2.055 18.828 1 96.81 202 PHE A O 1
ATOM 1589 N N . VAL A 1 203 ? -1.43 3.838 18.719 1 95.94 203 VAL A N 1
ATOM 1590 C CA . VAL A 1 203 ? -2.482 3.145 19.469 1 95.94 203 VAL A CA 1
ATOM 1591 C C . VAL A 1 203 ? -3.041 2.004 18.609 1 95.94 203 VAL A C 1
ATOM 1593 O O . VAL A 1 203 ? -3.262 0.899 19.125 1 95.94 203 VAL A O 1
ATOM 1596 N N . LYS A 1 204 ? -3.268 2.264 17.359 1 95.06 204 LYS A N 1
ATOM 1597 C CA . LYS A 1 204 ? -3.742 1.222 16.453 1 95.06 204 LYS A CA 1
ATOM 1598 C C . LYS A 1 204 ? -2.717 0.099 16.328 1 95.06 204 LYS A C 1
ATOM 1600 O O . LYS A 1 204 ? -3.08 -1.078 16.266 1 95.06 204 LYS A O 1
ATOM 1605 N N . ALA A 1 205 ? -1.474 0.468 16.219 1 97.12 205 ALA A N 1
ATOM 1606 C CA . ALA A 1 205 ? -0.406 -0.524 16.125 1 97.12 205 ALA A CA 1
ATOM 1607 C C . ALA A 1 205 ? -0.358 -1.388 17.391 1 97.12 205 ALA A C 1
ATOM 1609 O O . ALA A 1 205 ? -0.141 -2.6 17.312 1 97.12 205 ALA A O 1
ATOM 1610 N N . ALA A 1 206 ? -0.537 -0.748 18.562 1 97.88 206 ALA A N 1
ATOM 1611 C CA . ALA A 1 206 ? -0.547 -1.495 19.812 1 97.88 206 ALA A CA 1
ATOM 1612 C C . ALA A 1 206 ? -1.662 -2.537 19.812 1 97.88 206 ALA A C 1
ATOM 1614 O O . ALA A 1 206 ? -1.478 -3.65 20.312 1 97.88 206 ALA A O 1
ATOM 1615 N N . ASN A 1 207 ? -2.787 -2.121 19.297 1 96.25 207 ASN A N 1
ATOM 1616 C CA . ASN A 1 207 ? -3.896 -3.059 19.141 1 96.25 207 ASN A CA 1
ATOM 1617 C C . ASN A 1 207 ? -3.529 -4.211 18.203 1 96.25 207 ASN A C 1
ATOM 1619 O O . ASN A 1 207 ? -3.627 -5.379 18.594 1 96.25 207 ASN A O 1
ATOM 1623 N N . TRP A 1 208 ? -3.014 -3.955 17.047 1 97.31 208 TRP A N 1
ATOM 1624 C CA . TRP A 1 208 ? -2.73 -4.961 16.031 1 97.31 208 TRP A CA 1
ATOM 1625 C C . TRP A 1 208 ? -1.621 -5.902 16.484 1 97.31 208 TRP A C 1
ATOM 1627 O O . TRP A 1 208 ? -1.722 -7.117 16.328 1 97.31 208 TRP A O 1
ATOM 1637 N N . LEU A 1 209 ? -0.59 -5.348 17.109 1 98.06 209 LEU A N 1
ATOM 1638 C CA . LEU A 1 209 ? 0.59 -6.125 17.453 1 98.06 209 LEU A CA 1
ATOM 1639 C C . LEU A 1 209 ? 0.347 -6.93 18.734 1 98.06 209 LEU A C 1
ATOM 1641 O O . LEU A 1 209 ? 1.206 -7.707 19.156 1 98.06 209 LEU A O 1
ATOM 1645 N N . GLY A 1 210 ? -0.792 -6.691 19.375 1 97.81 210 GLY A N 1
ATOM 1646 C CA . GLY A 1 210 ? -1.16 -7.477 20.547 1 97.81 210 GLY A CA 1
ATOM 1647 C C . GLY A 1 210 ? -0.615 -6.91 21.844 1 97.81 210 GLY A C 1
ATOM 1648 O O . GLY A 1 210 ? -0.674 -7.566 22.875 1 97.81 210 GLY A O 1
ATOM 1649 N N . LEU A 1 211 ? -0.091 -5.676 21.766 1 98.25 211 LEU A N 1
ATOM 1650 C CA . LEU A 1 211 ? 0.4 -5.016 22.969 1 98.25 211 LEU A CA 1
ATOM 1651 C C . LEU A 1 211 ? -0.756 -4.469 23.797 1 98.25 211 LEU A C 1
ATOM 1653 O O . LEU A 1 211 ? -0.69 -4.457 25.031 1 98.25 211 LEU A O 1
ATOM 1657 N N . GLY A 1 212 ? -1.804 -4.039 23.094 1 97.56 212 GLY A N 1
ATOM 1658 C CA . GLY A 1 212 ? -2.936 -3.414 23.766 1 97.56 212 GLY A CA 1
ATOM 1659 C C . GLY A 1 212 ? -2.762 -1.919 23.953 1 97.56 212 GLY A C 1
ATOM 1660 O O . GLY A 1 212 ? -1.661 -1.451 24.266 1 97.56 212 GLY A O 1
ATOM 1661 N N . SER A 1 213 ? -3.854 -1.178 23.828 1 96.62 213 SER A N 1
ATOM 1662 C CA . SER A 1 213 ? -3.797 0.279 23.891 1 96.62 213 SER A CA 1
ATOM 1663 C C . SER A 1 213 ? -3.434 0.755 25.297 1 96.62 213 SER A C 1
ATOM 1665 O O . SER A 1 213 ? -2.881 1.845 25.453 1 96.62 213 SER A O 1
ATOM 1667 N N . ASP A 1 214 ? -3.656 -0.069 26.344 1 96.75 214 ASP A N 1
ATOM 1668 C CA . ASP A 1 214 ? -3.301 0.276 27.719 1 96.75 214 ASP A CA 1
ATOM 1669 C C . ASP A 1 214 ? -1.785 0.354 27.891 1 96.75 214 ASP A C 1
ATOM 1671 O O . ASP A 1 214 ? -1.293 0.98 28.828 1 96.75 214 ASP A O 1
ATOM 1675 N N . ASN A 1 215 ? -1.121 -0.313 27 1 98.19 215 ASN A N 1
ATOM 1676 C CA . ASN A 1 215 ? 0.336 -0.343 27.078 1 98.19 215 ASN A CA 1
ATOM 1677 C C . ASN A 1 215 ? 0.965 0.663 26.109 1 98.19 215 ASN A C 1
ATOM 1679 O O . ASN A 1 215 ? 2.176 0.633 25.875 1 98.19 215 ASN A O 1
ATOM 1683 N N . CYS A 1 216 ? 0.184 1.459 25.469 1 98.25 216 CYS A N 1
ATOM 1684 C CA . CYS A 1 216 ? 0.6 2.67 24.766 1 98.25 216 CYS A CA 1
ATOM 1685 C C . CYS A 1 216 ? 0.397 3.9 25.641 1 98.25 216 CYS A C 1
ATOM 1687 O O . CYS A 1 216 ? -0.646 4.555 25.562 1 98.25 216 CYS A O 1
ATOM 1689 N N . VAL A 1 217 ? 1.432 4.211 26.359 1 98.69 217 VAL A N 1
ATOM 1690 C CA . VAL A 1 217 ? 1.308 5.211 27.422 1 98.69 217 VAL A CA 1
ATOM 1691 C C . VAL A 1 217 ? 1.439 6.609 26.828 1 98.69 217 VAL A C 1
ATOM 1693 O O . VAL A 1 217 ? 2.393 6.895 26.094 1 98.69 217 VAL A O 1
ATOM 1696 N N . SER A 1 218 ? 0.536 7.434 27.125 1 98 218 SER A N 1
ATOM 1697 C CA . SER A 1 218 ? 0.498 8.805 26.656 1 98 218 SER A CA 1
ATOM 1698 C C . SER A 1 218 ? 1.325 9.727 27.531 1 98 218 SER A C 1
ATOM 1700 O O . SER A 1 218 ? 1.062 9.844 28.734 1 98 218 SER A O 1
ATOM 1702 N N . VAL A 1 219 ? 2.275 10.367 27 1 98.88 219 VAL A N 1
ATOM 1703 C CA . VAL A 1 219 ? 3.115 11.328 27.703 1 98.88 219 VAL A CA 1
ATOM 1704 C C . VAL A 1 219 ? 2.604 12.742 27.453 1 98.88 219 VAL A C 1
ATOM 1706 O O . VAL A 1 219 ? 2.281 13.094 26.312 1 98.88 219 VAL A O 1
ATOM 1709 N N . ARG A 1 220 ? 2.619 13.578 28.438 1 98.38 220 ARG A N 1
ATOM 1710 C CA . ARG A 1 220 ? 2.102 14.938 28.312 1 98.38 220 ARG A CA 1
ATOM 1711 C C . ARG A 1 220 ? 3.02 15.789 27.438 1 98.38 220 ARG A C 1
ATOM 1713 O O . ARG A 1 220 ? 4.207 15.484 27.297 1 98.38 220 ARG A O 1
ATOM 1720 N N . THR A 1 221 ? 2.428 16.844 26.844 1 98.25 221 THR A N 1
ATOM 1721 C CA . THR A 1 221 ? 3.176 17.797 26.031 1 98.25 221 THR A CA 1
ATOM 1722 C C . THR A 1 221 ? 3.111 19.188 26.625 1 98.25 221 THR A C 1
ATOM 1724 O O . THR A 1 221 ? 2.234 19.484 27.453 1 98.25 221 THR A O 1
ATOM 1727 N N . ASN A 1 222 ? 4.066 20.016 26.312 1 97.62 222 ASN A N 1
ATOM 1728 C CA . ASN A 1 222 ? 4.027 21.422 26.719 1 97.62 222 ASN A CA 1
ATOM 1729 C C . ASN A 1 222 ? 3.057 22.219 25.875 1 97.62 222 ASN A C 1
ATOM 1731 O O . ASN A 1 222 ? 2.287 21.656 25.094 1 97.62 222 ASN A O 1
ATOM 1735 N N . GLU A 1 223 ? 3.051 23.484 26 1 94.94 223 GLU A N 1
ATOM 1736 C CA . GLU A 1 223 ? 2.086 24.359 25.328 1 94.94 223 GLU A CA 1
ATOM 1737 C C . GLU A 1 223 ? 2.289 24.344 23.812 1 94.94 223 GLU A C 1
ATOM 1739 O O . GLU A 1 223 ? 1.354 24.609 23.062 1 94.94 223 GLU A O 1
ATOM 1744 N N . ARG A 1 224 ? 3.443 23.984 23.406 1 95.81 224 ARG A N 1
ATOM 1745 C CA . ARG A 1 224 ? 3.754 23.969 21.984 1 95.81 224 ARG A CA 1
ATOM 1746 C C . ARG A 1 224 ? 3.471 22.609 21.359 1 95.81 224 ARG A C 1
ATOM 1748 O O . ARG A 1 224 ? 3.611 22.438 20.156 1 95.81 224 ARG A O 1
ATOM 1755 N N . GLY A 1 225 ? 3.047 21.656 22.172 1 96.38 225 GLY A N 1
ATOM 1756 C CA . GLY A 1 225 ? 2.736 20.328 21.688 1 96.38 225 GLY A CA 1
ATOM 1757 C C . GLY A 1 225 ? 3.934 19.391 21.688 1 96.38 225 GLY A C 1
ATOM 1758 O O . GLY A 1 225 ? 3.906 18.328 21.062 1 96.38 225 GLY A O 1
ATOM 1759 N N . GLN A 1 226 ? 5.043 19.734 22.406 1 98.31 226 GLN A N 1
ATOM 1760 C CA . GLN A 1 226 ? 6.254 18.922 22.484 1 98.31 226 GLN A CA 1
ATOM 1761 C C . GLN A 1 226 ? 6.246 18.031 23.719 1 98.31 226 GLN A C 1
ATOM 1763 O O . GLN A 1 226 ? 5.801 18.453 24.781 1 98.31 226 GLN A O 1
ATOM 1768 N N . MET A 1 227 ? 6.766 16.875 23.578 1 98.69 227 MET A N 1
ATOM 1769 C CA . MET A 1 227 ? 6.773 15.891 24.656 1 98.69 227 MET A CA 1
ATOM 1770 C C . MET A 1 227 ? 7.539 16.422 25.859 1 98.69 227 MET A C 1
ATOM 1772 O O . MET A 1 227 ? 8.625 16.969 25.719 1 98.69 227 MET A O 1
ATOM 1776 N N . LEU A 1 228 ? 6.949 16.297 27.047 1 98.81 228 LEU A N 1
ATOM 1777 C CA . LEU A 1 228 ? 7.621 16.656 28.297 1 98.81 228 LEU A CA 1
ATOM 1778 C C . LEU A 1 228 ? 8.508 15.508 28.766 1 98.81 228 LEU A C 1
ATOM 1780 O O . LEU A 1 228 ? 8.008 14.453 29.172 1 98.81 228 LEU A O 1
ATOM 1784 N N . LEU A 1 229 ? 9.789 15.711 28.859 1 98.75 229 LEU A N 1
ATOM 1785 C CA . LEU A 1 229 ? 10.758 14.656 29.156 1 98.75 229 LEU A CA 1
ATOM 1786 C C . LEU A 1 229 ? 10.672 14.242 30.609 1 98.75 229 LEU A C 1
ATOM 1788 O O . LEU A 1 229 ? 10.922 13.078 30.953 1 98.75 229 LEU A O 1
ATOM 1792 N N . ASP A 1 230 ? 10.32 15.18 31.5 1 98.69 230 ASP A N 1
ATOM 1793 C CA . ASP A 1 230 ? 10.133 14.828 32.906 1 98.69 230 ASP A CA 1
ATOM 1794 C C . ASP A 1 230 ? 8.945 13.883 33.094 1 98.69 230 ASP A C 1
ATOM 1796 O O . ASP A 1 230 ? 9 12.953 33.906 1 98.69 230 ASP A O 1
ATOM 1800 N N . ASP A 1 231 ? 7.895 14.141 32.344 1 98.81 231 ASP A N 1
ATOM 1801 C CA . ASP A 1 231 ? 6.746 13.234 32.406 1 98.81 231 ASP A CA 1
ATOM 1802 C C . ASP A 1 231 ? 7.094 11.875 31.781 1 98.81 231 ASP A C 1
ATOM 1804 O O . ASP A 1 231 ? 6.629 10.844 32.281 1 98.81 231 ASP A O 1
ATOM 1808 N N . LEU A 1 232 ? 7.875 11.875 30.703 1 98.88 232 LEU A N 1
ATOM 1809 C CA . LEU A 1 232 ? 8.336 10.625 30.109 1 98.88 232 LEU A CA 1
ATOM 1810 C C . LEU A 1 232 ? 9.07 9.773 31.141 1 98.88 232 LEU A C 1
ATOM 1812 O O . LEU A 1 232 ? 8.789 8.586 31.281 1 98.88 232 LEU A O 1
ATOM 1816 N N . GLU A 1 233 ? 9.953 10.406 31.875 1 98.69 233 GLU A N 1
ATOM 1817 C CA . GLU A 1 233 ? 10.711 9.703 32.906 1 98.69 233 GLU A CA 1
ATOM 1818 C C . GLU A 1 233 ? 9.781 9.133 33.969 1 98.69 233 GLU A C 1
ATOM 1820 O O . GLU A 1 233 ? 9.945 7.988 34.406 1 98.69 233 GLU A O 1
ATOM 1825 N N . ALA A 1 234 ? 8.859 9.953 34.375 1 98.75 234 ALA A N 1
ATOM 1826 C CA . ALA A 1 234 ? 7.902 9.523 35.406 1 98.75 234 ALA A CA 1
ATOM 1827 C C . ALA A 1 234 ? 7.07 8.344 34.906 1 98.75 234 ALA A C 1
ATOM 1829 O O . ALA A 1 234 ? 6.816 7.402 35.688 1 98.75 234 ALA A O 1
ATOM 1830 N N . LYS A 1 235 ? 6.625 8.414 33.688 1 98.81 235 LYS A N 1
ATOM 1831 C CA . LYS A 1 235 ? 5.789 7.363 33.125 1 98.81 235 LYS A CA 1
ATOM 1832 C C . LYS A 1 235 ? 6.574 6.062 32.969 1 98.81 235 LYS A C 1
ATOM 1834 O O . LYS A 1 235 ? 6.016 4.973 33.125 1 98.81 235 LYS A O 1
ATOM 1839 N N . ILE A 1 236 ? 7.84 6.137 32.594 1 98.81 236 ILE A N 1
ATOM 1840 C CA . ILE A 1 236 ? 8.695 4.957 32.5 1 98.81 236 ILE A CA 1
ATOM 1841 C C . ILE A 1 236 ? 8.797 4.293 33.875 1 98.81 236 ILE A C 1
ATOM 1843 O O . ILE A 1 236 ? 8.617 3.078 34 1 98.81 236 ILE A O 1
ATOM 1847 N N . ALA A 1 237 ? 9.031 5.109 34.875 1 98.62 237 ALA A N 1
ATOM 1848 C CA . ALA A 1 237 ? 9.125 4.59 36.25 1 98.62 237 ALA A CA 1
ATOM 1849 C C . ALA A 1 237 ? 7.805 3.959 36.688 1 98.62 237 ALA A C 1
ATOM 1851 O O . ALA A 1 237 ? 7.797 2.896 37.312 1 98.62 237 ALA A O 1
ATOM 1852 N N . GLU A 1 238 ? 6.734 4.621 36.375 1 98.62 238 GLU A N 1
ATOM 1853 C CA . GLU A 1 238 ? 5.41 4.113 36.719 1 98.62 238 GLU A CA 1
ATOM 1854 C C . GLU A 1 238 ? 5.141 2.77 36.062 1 98.62 238 GLU A C 1
ATOM 1856 O O . GLU A 1 238 ? 4.574 1.864 36.688 1 98.62 238 GLU A O 1
ATOM 1861 N N . ALA A 1 239 ? 5.5 2.666 34.781 1 98.5 239 ALA A N 1
ATOM 1862 C CA . ALA A 1 239 ? 5.297 1.424 34.062 1 98.5 239 ALA A CA 1
ATOM 1863 C C . ALA A 1 239 ? 6.082 0.275 34.688 1 98.5 239 ALA A C 1
ATOM 1865 O O . ALA A 1 239 ? 5.57 -0.838 34.812 1 98.5 239 ALA A O 1
ATOM 1866 N N . LYS A 1 240 ? 7.285 0.559 35.062 1 98.12 240 LYS A N 1
ATOM 1867 C CA . LYS A 1 240 ? 8.102 -0.447 35.75 1 98.12 240 LYS A CA 1
ATOM 1868 C C . LYS A 1 240 ? 7.484 -0.863 37.062 1 98.12 240 LYS A C 1
ATOM 1870 O O . LYS A 1 240 ? 7.441 -2.053 37.375 1 98.12 240 LYS A O 1
ATOM 1875 N N . ALA A 1 241 ? 6.965 0.049 37.75 1 98.19 241 ALA A N 1
ATOM 1876 C CA . ALA A 1 241 ? 6.391 -0.201 39.094 1 98.19 241 ALA A CA 1
ATOM 1877 C C . ALA A 1 241 ? 5.141 -1.073 38.969 1 98.19 241 ALA A C 1
ATOM 1879 O O . ALA A 1 241 ? 4.859 -1.872 39.875 1 98.19 241 ALA A O 1
ATOM 1880 N N . ARG A 1 242 ? 4.477 -0.979 37.906 1 96.38 242 ARG A N 1
ATOM 1881 C CA . ARG A 1 242 ? 3.248 -1.749 37.75 1 96.38 242 ARG A CA 1
ATOM 1882 C C . ARG A 1 242 ? 3.533 -3.092 37.094 1 96.38 242 ARG A C 1
ATOM 1884 O O . ARG A 1 242 ? 2.607 -3.814 36.719 1 96.38 242 ARG A O 1
ATOM 1891 N N . GLY A 1 243 ? 4.82 -3.342 36.844 1 96.69 243 GLY A N 1
ATOM 1892 C CA . GLY A 1 243 ? 5.211 -4.652 36.375 1 96.69 243 GLY A CA 1
ATOM 1893 C C . GLY A 1 243 ? 5.371 -4.703 34.844 1 96.69 243 GLY A C 1
ATOM 1894 O O . GLY A 1 243 ? 5.574 -5.773 34.281 1 96.69 243 GLY A O 1
ATOM 1895 N N . GLY A 1 244 ? 5.258 -3.547 34.188 1 97.81 244 GLY A N 1
ATOM 1896 C CA . GLY A 1 244 ? 5.484 -3.486 32.75 1 97.81 244 GLY A CA 1
ATOM 1897 C C . GLY A 1 244 ? 6.957 -3.453 32.375 1 97.81 244 GLY A C 1
ATOM 1898 O O . GLY A 1 244 ? 7.812 -3.225 33.25 1 97.81 244 GLY A O 1
ATOM 1899 N N . GLN A 1 245 ? 7.238 -3.752 31.188 1 98.25 245 GLN A N 1
ATOM 1900 C CA . GLN A 1 245 ? 8.586 -3.674 30.625 1 98.25 245 GLN A CA 1
ATOM 1901 C C . GLN A 1 245 ? 8.664 -2.617 29.531 1 98.25 245 GLN A C 1
ATOM 1903 O O . GLN A 1 245 ? 8.383 -2.9 28.359 1 98.25 245 GLN A O 1
ATOM 1908 N N . PRO A 1 246 ? 9.117 -1.421 29.922 1 98.75 246 PRO A N 1
ATOM 1909 C CA . PRO A 1 246 ? 9.336 -0.407 28.891 1 98.75 246 PRO A CA 1
ATOM 1910 C C . PRO A 1 246 ? 10.289 -0.875 27.797 1 98.75 246 PRO A C 1
ATOM 1912 O O . PRO A 1 246 ? 11.305 -1.509 28.078 1 98.75 246 PRO A O 1
ATOM 1915 N N . PHE A 1 247 ? 9.945 -0.551 26.453 1 98.75 247 PHE A N 1
ATOM 1916 C CA . PHE A 1 247 ? 10.852 -1.045 25.422 1 98.75 247 PHE A CA 1
ATOM 1917 C C . PHE A 1 247 ? 10.977 -0.037 24.281 1 98.75 247 PHE A C 1
ATOM 1919 O O . PHE A 1 247 ? 11.906 -0.122 23.469 1 98.75 247 PHE A O 1
ATOM 1926 N N . PHE A 1 248 ? 10.07 0.987 24.219 1 98.88 248 PHE A N 1
ATOM 1927 C CA . PHE A 1 248 ? 9.953 1.804 23.016 1 98.88 248 PHE A CA 1
ATOM 1928 C C . PHE A 1 248 ? 9.469 3.207 23.359 1 98.88 248 PHE A C 1
ATOM 1930 O O . PHE A 1 248 ? 8.5 3.373 24.094 1 98.88 248 PHE A O 1
ATOM 1937 N N . VAL A 1 249 ? 10.125 4.262 22.891 1 98.94 249 VAL A N 1
ATOM 1938 C CA . VAL A 1 249 ? 9.695 5.652 22.984 1 98.94 249 VAL A CA 1
ATOM 1939 C C . VAL A 1 249 ? 9.586 6.254 21.578 1 98.94 249 VAL A C 1
ATOM 1941 O O . VAL A 1 249 ? 10.516 6.152 20.781 1 98.94 249 VAL A O 1
ATOM 1944 N N . ASN A 1 250 ? 8.453 6.832 21.266 1 98.94 250 ASN A N 1
ATOM 1945 C CA . ASN A 1 250 ? 8.273 7.559 20.016 1 98.94 250 ASN A CA 1
ATOM 1946 C C . ASN A 1 250 ? 8.336 9.07 20.234 1 98.94 250 ASN A C 1
ATOM 1948 O O . ASN A 1 250 ? 7.57 9.617 21.016 1 98.94 250 ASN A O 1
ATOM 1952 N N . CYS A 1 251 ? 9.266 9.672 19.547 1 98.88 251 CYS A N 1
ATOM 1953 C CA . CYS A 1 251 ? 9.219 11.109 19.359 1 98.88 251 CYS A CA 1
ATOM 1954 C C . CYS A 1 251 ? 8.492 11.461 18.062 1 98.88 251 CYS A C 1
ATOM 1956 O O . CYS A 1 251 ? 8.57 10.711 17.078 1 98.88 251 CYS A O 1
ATOM 1958 N N . THR A 1 252 ? 7.832 12.57 18.109 1 98.75 252 THR A N 1
ATOM 1959 C CA . THR A 1 252 ? 7.184 13.055 16.906 1 98.75 252 THR A CA 1
ATOM 1960 C C . THR A 1 252 ? 7.922 14.266 16.344 1 98.75 252 THR A C 1
ATOM 1962 O O . THR A 1 252 ? 8.203 15.219 17.078 1 98.75 252 THR A O 1
ATOM 1965 N N . ALA A 1 253 ? 8.328 14.164 15.117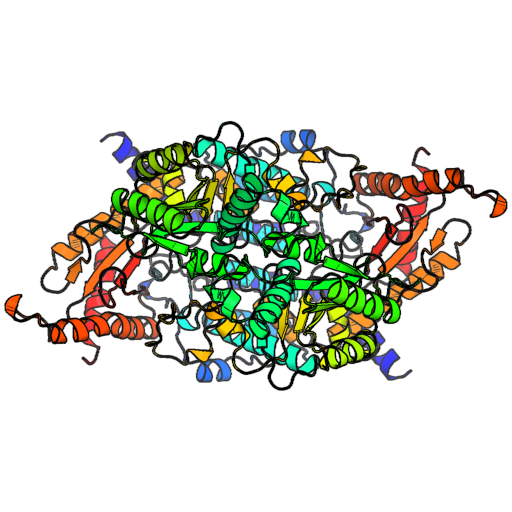 1 98.75 253 ALA A N 1
ATOM 1966 C CA . ALA A 1 253 ? 8.828 15.305 14.359 1 98.75 253 ALA A CA 1
ATOM 1967 C C . ALA A 1 253 ? 7.773 15.836 13.398 1 98.75 253 ALA A C 1
ATOM 1969 O O . ALA A 1 253 ? 7.633 15.336 12.281 1 98.75 253 ALA A O 1
ATOM 1970 N N . GLY A 1 254 ? 7.133 16.906 13.852 1 98.19 254 GLY A N 1
ATOM 1971 C CA . GLY A 1 254 ? 6.012 17.422 13.078 1 98.19 254 GLY A CA 1
ATOM 1972 C C . GLY A 1 254 ? 4.691 16.75 13.43 1 98.19 254 GLY A C 1
ATOM 1973 O O . GLY A 1 254 ? 4.184 15.93 12.664 1 98.19 254 GLY A O 1
ATOM 1974 N N . THR A 1 255 ? 4.121 17.141 14.609 1 97.31 255 THR A N 1
ATOM 1975 C CA . THR A 1 255 ? 2.809 16.609 14.961 1 97.31 255 THR A CA 1
ATOM 1976 C C . THR A 1 255 ? 1.763 17.016 13.93 1 97.31 255 THR A C 1
ATOM 1978 O O . THR A 1 255 ? 1.898 18.047 13.273 1 97.31 255 THR A O 1
ATOM 1981 N N . THR A 1 256 ? 0.739 16.266 13.82 1 94.19 256 THR A N 1
ATOM 1982 C CA . THR A 1 256 ? -0.259 16.391 12.766 1 94.19 256 THR A CA 1
ATOM 1983 C C . THR A 1 256 ? -0.944 17.75 12.828 1 94.19 256 THR A C 1
ATOM 1985 O O . THR A 1 256 ? -1.216 18.359 11.797 1 94.19 256 THR A O 1
ATOM 1988 N N . VAL A 1 257 ? -1.231 18.234 14.016 1 95.81 257 VAL A N 1
ATOM 1989 C CA . VAL A 1 257 ? -2.086 19.406 14.148 1 95.81 257 VAL A CA 1
ATOM 1990 C C . VAL A 1 257 ? -1.224 20.656 14.273 1 95.81 257 VAL A C 1
ATOM 1992 O O . VAL A 1 257 ? -1.262 21.531 13.406 1 95.81 257 VAL A O 1
ATOM 1995 N N . LEU A 1 258 ? -0.269 20.656 15.172 1 97.44 258 LEU A N 1
ATOM 1996 C CA . LEU A 1 258 ? 0.473 21.875 15.484 1 97.44 258 LEU A CA 1
ATOM 1997 C C . LEU A 1 258 ? 1.781 21.922 14.703 1 97.44 258 LEU A C 1
ATOM 1999 O O . LEU A 1 258 ? 2.408 22.984 14.609 1 97.44 258 LEU A O 1
ATOM 2003 N N . GLY A 1 259 ? 2.174 20.828 14.125 1 97.75 259 GLY A N 1
ATOM 2004 C CA . GLY A 1 259 ? 3.482 20.781 13.492 1 97.75 259 GLY A CA 1
ATOM 2005 C C . GLY A 1 259 ? 4.629 20.875 14.484 1 97.75 259 GLY A C 1
ATOM 2006 O O . GLY A 1 259 ? 5.688 21.422 14.164 1 97.75 259 GLY A O 1
ATOM 2007 N N . ALA A 1 260 ? 4.449 20.344 15.664 1 98.19 260 ALA A N 1
ATOM 2008 C CA . ALA A 1 260 ? 5.43 20.469 16.734 1 98.19 260 ALA A CA 1
ATOM 2009 C C . ALA A 1 260 ? 6.516 19.406 16.625 1 98.19 260 ALA A C 1
ATOM 2011 O O . ALA A 1 260 ? 6.25 18.297 16.156 1 98.19 260 ALA A O 1
ATOM 2012 N N . PHE A 1 261 ? 7.707 19.719 17.078 1 98.69 261 PHE A N 1
ATOM 2013 C CA . PHE A 1 261 ? 8.844 18.812 17.094 1 98.69 261 PHE A CA 1
ATOM 2014 C C . PHE A 1 261 ? 9.273 18.5 18.516 1 98.69 261 PHE A C 1
ATOM 2016 O O . PHE A 1 261 ? 9.609 19.406 19.281 1 98.69 261 PHE A O 1
ATOM 2023 N N . ASP A 1 262 ? 9.273 17.25 18.891 1 98.81 262 ASP A N 1
ATOM 2024 C CA . ASP A 1 262 ? 9.781 16.844 20.188 1 98.81 262 ASP A CA 1
ATOM 2025 C C . ASP A 1 262 ? 11.289 17.062 20.297 1 98.81 262 ASP A C 1
ATOM 2027 O O . ASP A 1 262 ? 11.977 17.156 19.266 1 98.81 262 ASP A O 1
ATOM 2031 N N . ASP A 1 263 ? 11.805 17.203 21.531 1 98.81 263 ASP A N 1
ATOM 2032 C CA . ASP A 1 263 ? 13.234 17.266 21.797 1 98.81 263 ASP A CA 1
ATOM 2033 C C . ASP A 1 263 ? 13.883 15.891 21.656 1 98.81 263 ASP A C 1
ATOM 2035 O O . ASP A 1 263 ? 14.07 15.18 22.641 1 98.81 263 ASP A O 1
ATOM 2039 N N . ILE A 1 264 ? 14.344 15.539 20.453 1 98.88 264 ILE A N 1
ATOM 2040 C CA . ILE A 1 264 ? 14.844 14.203 20.156 1 98.88 264 ILE A CA 1
ATOM 2041 C C . ILE A 1 264 ? 16.125 13.945 20.938 1 98.88 264 ILE A C 1
ATOM 2043 O O . ILE A 1 264 ? 16.344 12.844 21.438 1 98.88 264 ILE A O 1
ATOM 2047 N N . ASN A 1 265 ? 17.016 14.953 21.031 1 98.81 265 ASN A N 1
ATOM 2048 C CA . ASN A 1 265 ? 18.234 14.789 21.812 1 98.81 265 ASN A CA 1
ATOM 2049 C C . ASN A 1 265 ? 17.938 14.469 23.281 1 98.81 265 ASN A C 1
ATOM 2051 O O . ASN A 1 265 ? 18.531 13.57 23.859 1 98.81 265 ASN A O 1
ATOM 2055 N N . GLY A 1 266 ? 17.031 15.242 23.844 1 98.88 266 GLY A N 1
ATOM 2056 C CA . GLY A 1 266 ? 16.641 14.969 25.219 1 98.88 266 GLY A CA 1
ATOM 2057 C C . GLY A 1 266 ? 16.031 13.586 25.406 1 98.88 266 GLY A C 1
ATOM 2058 O O . GLY A 1 266 ? 16.328 12.898 26.391 1 98.88 266 GLY A O 1
ATOM 2059 N N . ALA A 1 267 ? 15.18 13.188 24.484 1 98.88 267 ALA A N 1
ATOM 2060 C CA . ALA A 1 267 ? 14.578 11.852 24.547 1 98.88 267 ALA A CA 1
ATOM 2061 C C . ALA A 1 267 ? 15.648 10.773 24.406 1 98.88 267 ALA A C 1
ATOM 2063 O O . ALA A 1 267 ? 15.539 9.703 25.016 1 98.88 267 ALA A O 1
ATOM 2064 N N . ALA A 1 268 ? 16.609 11.023 23.5 1 98.88 268 ALA A N 1
ATOM 2065 C CA . ALA A 1 268 ? 17.719 10.086 23.344 1 98.88 268 ALA A CA 1
ATOM 2066 C C . ALA A 1 268 ? 18.453 9.875 24.672 1 98.88 268 ALA A C 1
ATOM 2068 O O . ALA A 1 268 ? 18.812 8.75 25.016 1 98.88 268 ALA A O 1
ATOM 2069 N N . ASP A 1 269 ? 18.719 10.977 25.406 1 98.81 269 ASP A N 1
ATOM 2070 C CA . ASP A 1 269 ? 19.344 10.859 26.719 1 98.81 269 ASP A CA 1
ATOM 2071 C C . ASP A 1 269 ? 18.531 9.953 27.641 1 98.81 269 ASP A C 1
ATOM 2073 O O . ASP A 1 269 ? 19.094 9.086 28.328 1 98.81 269 ASP A O 1
ATOM 2077 N N . VAL A 1 270 ? 17.234 10.172 27.672 1 98.81 270 VAL A N 1
ATOM 2078 C CA . VAL A 1 270 ? 16.344 9.406 28.547 1 98.81 270 VAL A CA 1
ATOM 2079 C C . VAL A 1 270 ? 16.359 7.934 28.125 1 98.81 270 VAL A C 1
ATOM 2081 O O . VAL A 1 270 ? 16.516 7.047 28.969 1 98.81 270 VAL A O 1
ATOM 2084 N N . THR A 1 271 ? 16.203 7.633 26.812 1 98.75 271 THR A N 1
ATOM 2085 C CA . THR A 1 271 ? 16.109 6.258 26.328 1 98.75 271 THR A CA 1
ATOM 2086 C C . THR A 1 271 ? 17.438 5.52 26.531 1 98.75 271 THR A C 1
ATOM 2088 O O . THR A 1 271 ? 17.438 4.316 26.812 1 98.75 271 THR A O 1
ATOM 2091 N N . GLU A 1 272 ? 18.547 6.215 26.391 1 98.31 272 GLU A N 1
ATOM 2092 C CA . GLU A 1 272 ? 19.844 5.609 26.656 1 98.31 272 GLU A CA 1
ATOM 2093 C C . GLU A 1 272 ? 20 5.23 28.125 1 98.31 272 GLU A C 1
ATOM 2095 O O . GLU A 1 272 ? 20.5 4.148 28.453 1 98.31 272 GLU A O 1
ATOM 2100 N N . ARG A 1 273 ? 19.547 6.062 29.031 1 98.19 273 ARG A N 1
ATOM 2101 C CA . ARG A 1 273 ? 19.625 5.793 30.469 1 98.19 273 ARG A CA 1
ATOM 2102 C C . ARG A 1 273 ? 18.812 4.562 30.844 1 98.19 273 ARG A C 1
ATOM 2104 O O . ARG A 1 273 ? 19.203 3.805 31.734 1 98.19 273 ARG A O 1
ATOM 2111 N N . HIS A 1 274 ? 17.734 4.332 30.188 1 98.31 274 HIS A N 1
ATOM 2112 C CA . HIS A 1 274 ? 16.828 3.27 30.562 1 98.31 274 HIS A CA 1
ATOM 2113 C C . HIS A 1 274 ? 16.938 2.07 29.641 1 98.31 274 HIS A C 1
ATOM 2115 O O . HIS A 1 274 ? 16.234 1.075 29.797 1 98.31 274 HIS A O 1
ATOM 2121 N N . GLY A 1 275 ? 17.828 2.127 28.594 1 98.12 275 GLY A N 1
ATOM 2122 C CA . GLY A 1 275 ? 18 1.039 27.641 1 98.12 275 GLY A CA 1
ATOM 2123 C C . GLY A 1 275 ? 16.781 0.808 26.766 1 98.12 275 GLY A C 1
ATOM 2124 O O . GLY A 1 275 ? 16.375 -0.336 26.547 1 98.12 275 GLY A O 1
ATOM 2125 N N . LEU A 1 276 ? 16.125 1.901 26.266 1 98.81 276 LEU A N 1
ATOM 2126 C CA . LEU A 1 276 ? 14.906 1.813 25.453 1 98.81 276 LEU A CA 1
ATOM 2127 C C . LEU A 1 276 ? 15.203 2.15 24 1 98.81 276 LEU A C 1
ATOM 2129 O O . LEU A 1 276 ? 16.172 2.84 23.703 1 98.81 276 LEU A O 1
ATOM 2133 N N . TRP A 1 277 ? 14.406 1.626 23.094 1 98.88 277 TRP A N 1
ATOM 2134 C CA . TRP A 1 277 ? 14.438 1.971 21.688 1 98.88 277 TRP A CA 1
ATOM 2135 C C . TRP A 1 277 ? 13.867 3.365 21.438 1 98.88 277 TRP A C 1
ATOM 2137 O O . TRP A 1 277 ? 12.773 3.684 21.922 1 98.88 277 TRP A O 1
ATOM 2147 N N . LEU A 1 278 ? 14.57 4.207 20.734 1 98.94 278 LEU A N 1
ATOM 2148 C CA . LEU A 1 278 ? 14.055 5.52 20.344 1 98.94 278 LEU A CA 1
ATOM 2149 C C . LEU A 1 278 ? 13.656 5.531 18.875 1 98.94 278 LEU A C 1
ATOM 2151 O O . LEU A 1 278 ? 14.492 5.285 18 1 98.94 278 LEU A O 1
ATOM 2155 N N . HIS A 1 279 ? 12.445 5.734 18.625 1 98.94 279 HIS A N 1
ATOM 2156 C CA . HIS A 1 279 ? 11.906 5.938 17.297 1 98.94 279 HIS A CA 1
ATOM 2157 C C . HIS A 1 279 ? 11.445 7.375 17.094 1 98.94 279 HIS A C 1
ATOM 2159 O O . HIS A 1 279 ? 10.961 8.016 18.031 1 98.94 279 HIS A O 1
ATOM 2165 N N . VAL A 1 280 ? 11.602 7.887 15.891 1 98.94 280 VAL A N 1
ATOM 2166 C CA . VAL A 1 280 ? 11.078 9.203 15.562 1 98.94 280 VAL A CA 1
ATOM 2167 C C . VAL A 1 280 ? 10.062 9.094 14.422 1 98.94 280 VAL A C 1
ATOM 2169 O O . VAL A 1 280 ? 10.422 8.758 13.297 1 98.94 280 VAL A O 1
ATOM 2172 N N . ASP A 1 281 ? 8.797 9.328 14.773 1 98.88 281 ASP A N 1
ATOM 2173 C CA . ASP A 1 281 ? 7.797 9.531 13.727 1 98.88 281 ASP A CA 1
ATOM 2174 C C . ASP A 1 281 ? 7.977 10.883 13.047 1 98.88 281 ASP A C 1
ATOM 2176 O O . ASP A 1 281 ? 7.395 11.883 13.477 1 98.88 281 ASP A O 1
ATOM 2180 N N . ALA A 1 282 ? 8.703 10.859 12 1 98.81 282 ALA A N 1
ATOM 2181 C CA . ALA A 1 282 ? 8.945 12.055 11.195 1 98.81 282 ALA A CA 1
ATOM 2182 C C . ALA A 1 282 ? 8.188 11.984 9.875 1 98.81 282 ALA A C 1
ATOM 2184 O O . ALA A 1 282 ? 8.664 12.469 8.844 1 98.81 282 ALA A O 1
ATOM 2185 N N . CYS A 1 283 ? 7.047 11.375 9.906 1 98.31 283 CYS A N 1
ATOM 2186 C CA . CYS A 1 283 ? 6.277 11.242 8.672 1 98.31 283 CYS A CA 1
ATOM 2187 C C . CYS A 1 283 ? 6.02 12.602 8.039 1 98.31 283 CYS A C 1
ATOM 2189 O O . CYS A 1 283 ? 6.055 12.742 6.82 1 98.31 283 CYS A O 1
ATOM 2191 N N . LEU A 1 284 ? 5.766 13.602 8.844 1 98.06 284 LEU A N 1
ATOM 2192 C CA . LEU A 1 284 ? 5.562 14.953 8.352 1 98.06 284 LEU A CA 1
ATOM 2193 C C . LEU A 1 284 ? 6.863 15.75 8.367 1 98.06 284 LEU A C 1
ATOM 2195 O O . LEU A 1 284 ? 7.383 16.125 7.316 1 98.06 284 LEU A O 1
ATOM 2199 N N . GLY A 1 285 ? 7.512 15.844 9.477 1 98.44 285 GLY A N 1
ATOM 2200 C CA . GLY A 1 285 ? 8.633 16.734 9.688 1 98.44 285 GLY A CA 1
ATOM 2201 C C . GLY A 1 285 ? 9.938 16.203 9.133 1 98.44 285 GLY A C 1
ATOM 2202 O O . GLY A 1 285 ? 10.961 16.891 9.148 1 98.44 285 GLY A O 1
ATOM 2203 N N . GLY A 1 286 ? 9.945 14.969 8.57 1 98.5 286 GLY A N 1
ATOM 2204 C CA . GLY A 1 286 ? 11.156 14.422 7.98 1 98.5 286 GLY A CA 1
ATOM 2205 C C . GLY A 1 286 ? 11.695 15.273 6.84 1 98.5 286 GLY A C 1
ATOM 2206 O O . GLY A 1 286 ? 12.883 15.211 6.523 1 98.5 286 GLY A O 1
ATOM 2207 N N . ALA A 1 287 ? 10.844 16.094 6.258 1 98.44 287 ALA A N 1
ATOM 2208 C CA . ALA A 1 287 ? 11.25 16.969 5.164 1 98.44 287 ALA A CA 1
ATOM 2209 C C . ALA A 1 287 ? 12.305 17.969 5.625 1 98.44 287 ALA A C 1
ATOM 2211 O O . ALA A 1 287 ? 13.102 18.469 4.816 1 98.44 287 ALA A O 1
ATOM 2212 N N . ALA A 1 288 ? 12.359 18.234 6.922 1 98.12 288 ALA A N 1
ATOM 2213 C CA . ALA A 1 288 ? 13.352 19.156 7.477 1 98.12 288 ALA A CA 1
ATOM 2214 C C . ALA A 1 288 ? 14.766 18.609 7.273 1 98.12 288 ALA A C 1
ATOM 2216 O O . ALA A 1 288 ? 15.742 19.375 7.336 1 98.12 288 ALA A O 1
ATOM 2217 N N . LEU A 1 289 ? 14.883 17.375 7.023 1 97.31 289 LEU A N 1
ATOM 2218 C CA . LEU A 1 289 ? 16.172 16.734 6.742 1 97.31 289 LEU A CA 1
ATOM 2219 C C . LEU A 1 289 ? 16.828 17.375 5.52 1 97.31 289 LEU A C 1
ATOM 2221 O O . LEU A 1 289 ? 18.062 17.359 5.398 1 97.31 289 LEU A O 1
ATOM 2225 N N . LEU A 1 290 ? 15.992 17.891 4.621 1 97.5 290 LEU A N 1
ATOM 2226 C CA . LEU A 1 290 ? 16.5 18.406 3.354 1 97.5 290 LEU A CA 1
ATOM 2227 C C . LEU A 1 290 ? 16.875 19.875 3.477 1 97.5 290 LEU A C 1
ATOM 2229 O O . LEU A 1 290 ? 17.562 20.422 2.617 1 97.5 290 LEU A O 1
ATOM 2233 N N . SER A 1 291 ? 16.422 20.516 4.516 1 96.5 291 SER A N 1
ATOM 2234 C CA . SER A 1 291 ? 16.594 21.953 4.691 1 96.5 291 SER A CA 1
ATOM 2235 C C . SER A 1 291 ? 17.906 22.266 5.414 1 96.5 291 SER A C 1
ATOM 2237 O O . SER A 1 291 ? 18.203 21.656 6.438 1 96.5 291 SER A O 1
ATOM 2239 N N . ALA A 1 292 ? 18.641 23.188 4.898 1 93.31 292 ALA A N 1
ATOM 2240 C CA . ALA A 1 292 ? 19.812 23.656 5.633 1 93.31 292 ALA A CA 1
ATOM 2241 C C . ALA A 1 292 ? 19.406 24.625 6.738 1 93.31 292 ALA A C 1
ATOM 2243 O O . ALA A 1 292 ? 19.938 24.562 7.852 1 93.31 292 ALA A O 1
ATOM 2244 N N . LYS A 1 293 ? 18.469 25.453 6.48 1 95.94 293 LYS A N 1
ATOM 2245 C CA . LYS A 1 293 ? 18.031 26.516 7.395 1 95.94 293 LYS A CA 1
ATOM 2246 C C . LYS A 1 293 ? 17.266 25.922 8.578 1 95.94 293 LYS A C 1
ATOM 2248 O O . LYS A 1 293 ? 17.406 26.391 9.711 1 95.94 293 LYS A O 1
ATOM 2253 N N . ASN A 1 294 ? 16.422 24.969 8.352 1 97.5 294 ASN A N 1
ATOM 2254 C CA . ASN A 1 294 ? 15.539 24.438 9.391 1 97.5 294 ASN A CA 1
ATOM 2255 C C . ASN A 1 294 ? 15.922 23.031 9.797 1 97.5 294 ASN A C 1
ATOM 2257 O O . ASN A 1 294 ? 15.117 22.297 10.383 1 97.5 294 ASN A O 1
ATOM 2261 N N . ARG A 1 295 ? 17.125 22.625 9.523 1 97.38 295 ARG A N 1
ATOM 2262 C CA . ARG A 1 295 ? 17.625 21.297 9.859 1 97.38 295 ARG A CA 1
ATOM 2263 C C . ARG A 1 295 ? 17.562 21.062 11.359 1 97.38 295 ARG A C 1
ATOM 2265 O O . ARG A 1 295 ? 17.359 19.922 11.805 1 97.38 295 ARG A O 1
ATOM 2272 N N . SER A 1 296 ? 17.719 22.078 12.109 1 97.88 296 SER A N 1
ATOM 2273 C CA . SER A 1 296 ? 17.797 21.969 13.562 1 97.88 296 SER A CA 1
ATOM 2274 C C . SER A 1 296 ? 16.484 21.5 14.156 1 97.88 296 SER A C 1
ATOM 2276 O O . SER A 1 296 ? 16.438 21.031 15.305 1 97.88 296 SER A O 1
ATOM 2278 N N . LEU A 1 297 ? 15.375 21.625 13.438 1 98.25 297 LEU A N 1
ATOM 2279 C CA . LEU A 1 297 ? 14.078 21.156 13.906 1 98.25 297 LEU A CA 1
ATOM 2280 C C . LEU A 1 297 ? 14.141 19.656 14.25 1 98.25 297 LEU A C 1
ATOM 2282 O O . LEU A 1 297 ? 13.422 19.203 15.141 1 98.25 297 LEU A O 1
ATOM 2286 N N . ILE A 1 298 ? 14.992 18.922 13.531 1 98.19 298 ILE A N 1
ATOM 2287 C CA . ILE A 1 298 ? 15.023 17.469 13.727 1 98.19 298 ILE A CA 1
ATOM 2288 C C . ILE A 1 298 ? 16.375 17.062 14.297 1 98.19 298 ILE A C 1
ATOM 2290 O O . ILE A 1 298 ? 16.828 15.93 14.094 1 98.19 298 ILE A O 1
ATOM 2294 N N . ALA A 1 299 ? 17.047 17.969 14.977 1 98.31 299 ALA A N 1
ATOM 2295 C CA . ALA A 1 299 ? 18.312 17.688 15.633 1 98.31 299 ALA A CA 1
ATOM 2296 C C . ALA A 1 299 ? 18.188 16.5 16.578 1 98.31 299 ALA A C 1
ATOM 2298 O O . ALA A 1 299 ? 17.203 16.375 17.312 1 98.31 299 ALA A O 1
ATOM 2299 N N . GLY A 1 300 ? 19.109 15.594 16.531 1 98.5 300 GLY A N 1
ATOM 2300 C CA . GLY A 1 300 ? 19.125 14.398 17.375 1 98.5 300 GLY A CA 1
ATOM 2301 C C . GLY A 1 300 ? 18.672 13.156 16.641 1 98.5 300 GLY A C 1
ATOM 2302 O O . GLY A 1 300 ? 18.797 12.047 17.156 1 98.5 300 GLY A O 1
ATOM 2303 N N . LEU A 1 301 ? 18.219 13.328 15.375 1 98.62 301 LEU A N 1
ATOM 2304 C CA . LEU A 1 301 ? 17.703 12.195 14.617 1 98.62 301 LEU A CA 1
ATOM 2305 C C . LEU A 1 301 ? 18.766 11.094 14.5 1 98.62 301 LEU A C 1
ATOM 2307 O O . LEU A 1 301 ? 18.422 9.906 14.5 1 98.62 301 LEU A O 1
ATOM 2311 N N . GLU A 1 302 ? 20.047 11.453 14.375 1 98 302 GLU A N 1
ATOM 2312 C CA . GLU A 1 302 ? 21.125 10.5 14.211 1 98 302 GLU A CA 1
ATOM 2313 C C . GLU A 1 302 ? 21.25 9.578 15.422 1 98 302 GLU A C 1
ATOM 2315 O O . GLU A 1 302 ? 21.859 8.516 15.344 1 98 302 GLU A O 1
ATOM 2320 N N . ARG A 1 303 ? 20.625 9.992 16.547 1 98.38 303 ARG A N 1
ATOM 2321 C CA . ARG A 1 303 ? 20.703 9.219 17.781 1 98.38 303 ARG A CA 1
ATOM 2322 C C . ARG A 1 303 ? 19.531 8.242 17.891 1 98.38 303 ARG A C 1
ATOM 2324 O O . ARG A 1 303 ? 19.531 7.34 18.719 1 98.38 303 ARG A O 1
ATOM 2331 N N . ALA A 1 304 ? 18.516 8.406 17.047 1 98.69 304 ALA A N 1
ATOM 2332 C CA . ALA A 1 304 ? 17.344 7.531 17.094 1 98.69 304 ALA A CA 1
ATOM 2333 C C . ALA A 1 304 ? 17.656 6.172 16.469 1 98.69 304 ALA A C 1
ATOM 2335 O O . ALA A 1 304 ? 18.391 6.09 15.469 1 98.69 304 ALA A O 1
ATOM 2336 N N . ASN A 1 305 ? 17.078 5.09 17.031 1 98.69 305 ASN A N 1
ATOM 2337 C CA . ASN A 1 305 ? 17.25 3.756 16.469 1 98.69 305 ASN A CA 1
ATOM 2338 C C . ASN A 1 305 ? 16.609 3.639 15.094 1 98.69 305 ASN A C 1
ATOM 2340 O O . ASN A 1 305 ? 17.094 2.893 14.242 1 98.69 305 ASN A O 1
ATOM 2344 N N . SER A 1 306 ? 15.555 4.301 14.898 1 98.81 306 SER A N 1
ATOM 2345 C CA . SER A 1 306 ? 14.836 4.266 13.633 1 98.81 306 SER A CA 1
ATOM 2346 C C . SER A 1 306 ? 13.961 5.5 13.453 1 98.81 306 SER A C 1
ATOM 2348 O O . SER A 1 306 ? 13.719 6.238 14.414 1 98.81 306 SER A O 1
ATOM 2350 N N . PHE A 1 307 ? 13.516 5.777 12.242 1 98.81 307 PHE A N 1
ATOM 2351 C CA . PHE A 1 307 ? 12.531 6.824 12 1 98.81 307 PHE A CA 1
ATOM 2352 C C . PHE A 1 307 ? 11.719 6.527 10.742 1 98.81 307 PHE A C 1
ATOM 2354 O O . PHE A 1 307 ? 12.109 5.68 9.938 1 98.81 307 PHE A O 1
ATOM 2361 N N . SER A 1 308 ? 10.586 7.137 10.633 1 98.62 308 SER A N 1
ATOM 2362 C CA . SER A 1 308 ? 9.703 7.082 9.477 1 98.62 308 SER A CA 1
ATOM 2363 C C . SER A 1 308 ? 9.586 8.445 8.805 1 98.62 308 SER A C 1
ATOM 2365 O O . SER A 1 308 ? 9.586 9.477 9.477 1 98.62 308 SER A O 1
ATOM 2367 N N . TRP A 1 309 ? 9.469 8.438 7.488 1 98.69 309 TRP A N 1
ATOM 2368 C CA . TRP A 1 309 ? 9.297 9.672 6.734 1 98.69 309 TRP A CA 1
ATOM 2369 C C . TRP A 1 309 ? 8.375 9.461 5.539 1 98.69 309 TRP A C 1
ATOM 2371 O O . TRP A 1 309 ? 8.492 8.453 4.832 1 98.69 309 TRP A O 1
ATOM 2381 N N . ASN A 1 310 ? 7.434 10.414 5.336 1 97.88 310 ASN A N 1
ATOM 2382 C CA . ASN A 1 310 ? 6.527 10.391 4.195 1 97.88 310 ASN A CA 1
ATOM 2383 C C . ASN A 1 310 ? 6.828 11.531 3.221 1 97.88 310 ASN A C 1
ATOM 2385 O O . ASN A 1 310 ? 6.234 12.609 3.316 1 97.88 310 ASN A O 1
ATOM 2389 N N . PRO A 1 311 ? 7.598 11.219 2.17 1 98 311 PRO A N 1
ATOM 2390 C CA . PRO A 1 311 ? 7.809 12.25 1.148 1 98 311 PRO A CA 1
ATOM 2391 C C . PRO A 1 311 ? 6.508 12.695 0.485 1 98 311 PRO A C 1
ATOM 2393 O O . PRO A 1 311 ? 6.465 13.75 -0.149 1 98 311 PRO A O 1
ATOM 2396 N N . HIS A 1 312 ? 5.426 11.891 0.628 1 96.94 312 HIS A N 1
ATOM 2397 C CA . HIS A 1 312 ? 4.168 12.312 0.022 1 96.94 312 HIS A CA 1
ATOM 2398 C C . HIS A 1 312 ? 3.496 13.398 0.853 1 96.94 312 HIS A C 1
ATOM 2400 O O . HIS A 1 312 ? 2.479 13.961 0.44 1 96.94 312 HIS A O 1
ATOM 2406 N N . LYS A 1 313 ? 4.062 13.648 2.043 1 96.88 313 LYS A N 1
ATOM 2407 C CA . LYS A 1 313 ? 3.717 14.852 2.805 1 96.88 313 LYS A CA 1
ATOM 2408 C C . LYS A 1 313 ? 4.746 15.953 2.59 1 96.88 313 LYS A C 1
ATOM 2410 O O . LYS A 1 313 ? 5.949 15.68 2.512 1 96.88 313 LYS A O 1
ATOM 2415 N N . THR A 1 314 ? 4.371 17.125 2.426 1 97.75 314 THR A N 1
ATOM 2416 C CA . THR A 1 314 ? 5.16 18.344 2.381 1 97.75 314 THR A CA 1
ATOM 2417 C C . THR A 1 314 ? 5.879 18.484 1.042 1 97.75 314 THR A C 1
ATOM 2419 O O . THR A 1 314 ? 5.809 19.531 0.392 1 97.75 314 THR A O 1
ATOM 2422 N N . ILE A 1 315 ? 6.609 17.422 0.5 1 96.81 315 ILE A N 1
ATOM 2423 C CA . ILE A 1 315 ? 7.562 17.672 -0.575 1 96.81 315 ILE A CA 1
ATOM 2424 C C . ILE A 1 315 ? 6.902 17.406 -1.925 1 96.81 315 ILE A C 1
ATOM 2426 O O . ILE A 1 315 ? 7.477 17.703 -2.975 1 96.81 315 ILE A O 1
ATOM 2430 N N . GLY A 1 316 ? 5.738 16.766 -1.958 1 97.19 316 GLY A N 1
ATOM 2431 C CA . GLY A 1 316 ? 4.965 16.766 -3.188 1 97.19 316 GLY A CA 1
ATOM 2432 C C . GLY A 1 316 ? 5.023 15.43 -3.922 1 97.19 316 GLY A C 1
ATOM 2433 O O . GLY A 1 316 ? 4.539 15.32 -5.051 1 97.19 316 GLY A O 1
ATOM 2434 N N . ALA A 1 317 ? 5.633 14.367 -3.348 1 97.81 317 ALA A N 1
ATOM 2435 C CA . ALA A 1 317 ? 5.586 13.039 -3.957 1 97.81 317 ALA A CA 1
ATOM 2436 C C . ALA A 1 317 ? 4.164 12.484 -3.961 1 97.81 317 ALA A C 1
ATOM 2438 O O . ALA A 1 317 ? 3.41 12.688 -3.006 1 97.81 317 ALA A O 1
ATOM 2439 N N . PRO A 1 318 ? 3.785 11.82 -5.047 1 96.5 318 PRO A N 1
ATOM 2440 C CA . PRO A 1 318 ? 2.445 11.227 -5.078 1 96.5 318 PRO A CA 1
ATOM 2441 C C . PRO A 1 318 ? 2.246 10.172 -3.996 1 96.5 318 PRO A C 1
ATOM 2443 O O . PRO A 1 318 ? 3.189 9.453 -3.646 1 96.5 318 PRO A O 1
ATOM 2446 N N . LEU A 1 319 ? 0.993 10.031 -3.527 1 93 319 LEU A N 1
ATOM 2447 C CA . LEU A 1 319 ? 0.599 8.977 -2.604 1 93 319 LEU A CA 1
ATOM 2448 C C . LEU A 1 319 ? 0.69 7.609 -3.271 1 93 319 LEU A C 1
ATOM 2450 O O . LEU A 1 319 ? 0.312 7.457 -4.434 1 93 319 LEU A O 1
ATOM 2454 N N . GLN A 1 320 ? 1.198 6.66 -2.6 1 92 320 GLN A N 1
ATOM 2455 C CA . GLN A 1 320 ? 1.861 6.691 -1.301 1 92 320 GLN A CA 1
ATOM 2456 C C . GLN A 1 320 ? 3.377 6.613 -1.454 1 92 320 GLN A C 1
ATOM 2458 O O . GLN A 1 320 ? 3.881 5.992 -2.395 1 92 320 GLN A O 1
ATOM 2463 N N . CYS A 1 321 ? 4.043 7.25 -0.753 1 96.12 321 CYS A N 1
ATOM 2464 C CA . CYS A 1 321 ? 5.496 7.234 -0.634 1 96.12 321 CYS A CA 1
ATOM 2465 C C . CYS A 1 321 ? 5.926 7.367 0.822 1 96.12 321 CYS A C 1
ATOM 2467 O O . CYS A 1 321 ? 5.84 8.453 1.401 1 96.12 321 CYS A O 1
ATOM 2469 N N . SER A 1 322 ? 6.301 6.277 1.433 1 96.44 322 SER A N 1
ATOM 2470 C CA . SER A 1 322 ? 6.605 6.23 2.859 1 96.44 322 SER A CA 1
ATOM 2471 C C . SER A 1 322 ? 7.844 5.387 3.133 1 96.44 322 SER A C 1
ATOM 2473 O O . SER A 1 322 ? 8 4.301 2.572 1 96.44 322 SER A O 1
ATOM 2475 N N . LEU A 1 323 ? 8.742 5.863 3.945 1 97.31 323 LEU A N 1
ATOM 2476 C CA . LEU A 1 323 ? 9.992 5.191 4.266 1 97.31 323 LEU A CA 1
ATOM 2477 C C . LEU A 1 323 ? 10.039 4.812 5.742 1 97.31 323 LEU A C 1
ATOM 2479 O O . LEU A 1 323 ? 9.594 5.578 6.602 1 97.31 323 LEU A O 1
ATOM 2483 N N . PHE A 1 324 ? 10.469 3.639 6.027 1 98.12 324 PHE A N 1
ATOM 2484 C CA . PHE A 1 324 ? 11 3.254 7.328 1 98.12 324 PHE A CA 1
ATOM 2485 C C . PHE A 1 324 ? 12.508 3.061 7.266 1 98.12 324 PHE A C 1
ATOM 2487 O O . PHE A 1 324 ? 13.016 2.354 6.391 1 98.12 324 PHE A O 1
ATOM 2494 N N . LEU A 1 325 ? 13.258 3.668 8.156 1 98.56 325 LEU A N 1
ATOM 2495 C CA . LEU A 1 325 ? 14.719 3.568 8.172 1 98.56 325 LEU A CA 1
ATOM 2496 C C . LEU A 1 325 ? 15.227 3.238 9.57 1 98.56 325 LEU A C 1
ATOM 2498 O O . LEU A 1 325 ? 14.594 3.605 10.57 1 98.56 325 LEU A O 1
ATOM 2502 N N . THR A 1 326 ? 16.328 2.564 9.711 1 98.5 326 THR A N 1
ATOM 2503 C CA . THR A 1 326 ? 16.938 2.211 10.984 1 98.5 326 THR A CA 1
ATOM 2504 C C . THR A 1 326 ? 18.469 2.305 10.906 1 98.5 326 THR A C 1
ATOM 2506 O O . THR A 1 326 ? 19.047 2.078 9.844 1 98.5 326 THR A O 1
ATOM 2509 N N . ARG A 1 327 ? 19.062 2.686 11.969 1 97.62 327 ARG A N 1
ATOM 2510 C CA . ARG A 1 327 ? 20.531 2.77 12.031 1 97.62 327 ARG A CA 1
ATOM 2511 C C . ARG A 1 327 ? 21.141 1.423 12.398 1 97.62 327 ARG A C 1
ATOM 2513 O O . ARG A 1 327 ? 22.359 1.276 12.414 1 97.62 327 ARG A O 1
ATOM 2520 N N . GLU A 1 328 ? 20.234 0.488 12.742 1 95.38 328 GLU A N 1
ATOM 2521 C CA . GLU A 1 328 ? 20.703 -0.795 13.258 1 95.38 328 GLU A CA 1
ATOM 2522 C C . GLU A 1 328 ? 21.438 -1.586 12.18 1 95.38 328 GLU A C 1
ATOM 2524 O O . GLU A 1 328 ? 21.047 -1.567 11.008 1 95.38 328 GLU A O 1
ATOM 2529 N N . SER A 1 329 ? 22.484 -2.238 12.57 1 88.38 329 SER A N 1
ATOM 2530 C CA . SER A 1 329 ? 23.312 -3.061 11.688 1 88.38 329 SER A CA 1
ATOM 2531 C C . SER A 1 329 ? 23 -4.543 11.867 1 88.38 329 SER A C 1
ATOM 2533 O O . SER A 1 329 ? 22.016 -4.902 12.516 1 88.38 329 SER A O 1
ATOM 2535 N N . GLY A 1 330 ? 23.703 -5.395 11.078 1 88.06 330 GLY A N 1
ATOM 2536 C CA . GLY A 1 330 ? 23.562 -6.832 11.25 1 88.06 330 GLY A CA 1
ATOM 2537 C C . GLY A 1 330 ? 22.328 -7.398 10.594 1 88.06 330 GLY A C 1
ATOM 2538 O O . GLY A 1 330 ? 21.75 -8.391 11.07 1 88.06 330 GLY A O 1
ATOM 2539 N N . ARG A 1 331 ? 21.766 -6.762 9.68 1 90.38 331 ARG A N 1
ATOM 2540 C CA . ARG A 1 331 ? 20.609 -7.219 8.922 1 90.38 331 ARG A CA 1
ATOM 2541 C C . ARG A 1 331 ? 19.406 -7.457 9.844 1 90.38 331 ARG A C 1
ATOM 2543 O O . ARG A 1 331 ? 18.688 -8.445 9.695 1 90.38 331 ARG A O 1
ATOM 2550 N N . LEU A 1 332 ? 19.234 -6.57 10.875 1 94.06 332 LEU A N 1
ATOM 2551 C CA . LEU A 1 332 ? 18.188 -6.723 11.8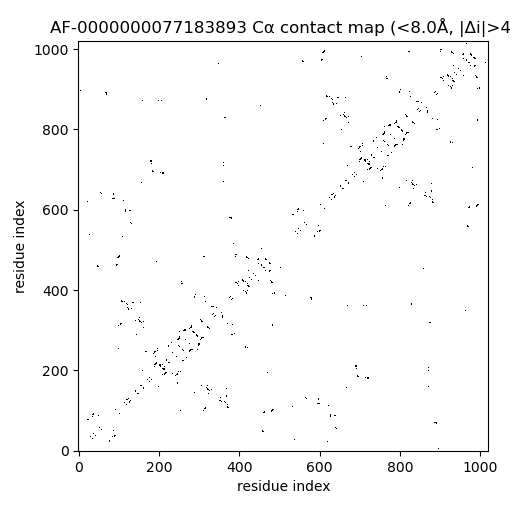67 1 94.06 332 LEU A CA 1
ATOM 2552 C C . LEU A 1 332 ? 16.812 -6.758 11.203 1 94.06 332 LEU A C 1
ATOM 2554 O O . LEU A 1 332 ? 15.945 -7.543 11.602 1 94.06 332 LEU A O 1
ATOM 2558 N N . LEU A 1 333 ? 16.641 -5.867 10.242 1 93.31 333 LEU A N 1
ATOM 2559 C CA . LEU A 1 333 ? 15.367 -5.801 9.539 1 93.31 333 LEU A CA 1
ATOM 2560 C C . LEU A 1 333 ? 15.047 -7.129 8.867 1 93.31 333 LEU A C 1
ATOM 2562 O O . LEU A 1 333 ? 13.914 -7.613 8.945 1 93.31 333 LEU A O 1
ATOM 2566 N N . GLU A 1 334 ? 15.977 -7.75 8.227 1 91.5 334 GLU A N 1
ATOM 2567 C CA . GLU A 1 334 ? 15.812 -9.031 7.543 1 91.5 334 GLU A CA 1
ATOM 2568 C C . GLU A 1 334 ? 15.578 -10.156 8.539 1 91.5 334 GLU A C 1
ATOM 2570 O O . GLU A 1 334 ? 14.695 -10.992 8.352 1 91.5 334 GLU A O 1
ATOM 2575 N N . ARG A 1 335 ? 16.375 -10.188 9.594 1 93.06 335 ARG A N 1
ATOM 2576 C CA . ARG A 1 335 ? 16.25 -11.234 10.602 1 93.06 335 ARG A CA 1
ATOM 2577 C C . ARG A 1 335 ? 14.883 -11.18 11.281 1 93.06 335 ARG A C 1
ATOM 2579 O O . ARG A 1 335 ? 14.297 -12.219 11.594 1 93.06 335 ARG A O 1
ATOM 2586 N N . CYS A 1 336 ? 14.43 -10 11.461 1 94.75 336 CYS A N 1
ATOM 2587 C CA . CYS A 1 336 ? 13.156 -9.781 12.133 1 94.75 336 CYS A CA 1
ATOM 2588 C C . CYS A 1 336 ? 12 -10.289 11.281 1 94.75 336 CYS A C 1
ATOM 2590 O O . CYS A 1 336 ? 11.055 -10.891 11.805 1 94.75 336 CYS A O 1
ATOM 2592 N N . ASN A 1 337 ? 12.102 -10.125 9.977 1 91.88 337 ASN A N 1
ATOM 2593 C CA . ASN A 1 337 ? 10.914 -10.32 9.148 1 91.88 337 ASN A CA 1
ATOM 2594 C C . ASN A 1 337 ? 11.023 -11.586 8.297 1 91.88 337 ASN A C 1
ATOM 2596 O O . ASN A 1 337 ? 10.047 -12.016 7.695 1 91.88 337 ASN A O 1
ATOM 2600 N N . SER A 1 338 ? 12.148 -12.188 8.203 1 86.75 338 SER A N 1
ATOM 2601 C CA . SER A 1 338 ? 12.328 -13.383 7.398 1 86.75 338 SER A CA 1
ATOM 2602 C C . SER A 1 338 ? 11.727 -14.609 8.078 1 86.75 338 SER A C 1
ATOM 2604 O O . SER A 1 338 ? 11.609 -14.648 9.305 1 86.75 338 SER A O 1
ATOM 2606 N N . THR A 1 339 ? 11.203 -15.453 7.418 1 73.44 339 THR A N 1
ATOM 2607 C CA . THR A 1 339 ? 10.766 -16.719 7.98 1 73.44 339 THR A CA 1
ATOM 2608 C C . THR A 1 339 ? 11.914 -17.719 8.039 1 73.44 339 THR A C 1
ATOM 2610 O O . THR A 1 339 ? 12.852 -17.641 7.242 1 73.44 339 THR A O 1
ATOM 2613 N N . GLU A 1 340 ? 12.812 -17.828 9.234 1 55.28 340 GLU A N 1
ATOM 2614 C CA . GLU A 1 340 ? 14.016 -18.625 9.461 1 55.28 340 GLU A CA 1
ATOM 2615 C C . GLU A 1 340 ? 14.258 -19.609 8.32 1 55.28 340 GLU A C 1
ATOM 2617 O O . GLU A 1 340 ? 15.398 -19.984 8.055 1 55.28 340 GLU A O 1
ATOM 2622 N N . ALA A 1 341 ? 13.406 -20.547 8.297 1 43.72 341 ALA A N 1
ATOM 2623 C CA . ALA A 1 341 ? 13.93 -21.812 7.777 1 43.72 341 ALA A CA 1
ATOM 2624 C C . ALA A 1 341 ? 14.648 -21.609 6.449 1 43.72 341 ALA A C 1
ATOM 2626 O O . ALA A 1 341 ? 15.781 -22.078 6.27 1 43.72 341 ALA A O 1
ATOM 2627 N N . HIS A 1 342 ? 13.961 -21.828 5.27 1 40.59 342 HIS A N 1
ATOM 2628 C CA . HIS A 1 342 ? 14.43 -21.891 3.889 1 40.59 342 HIS A CA 1
ATOM 2629 C C . HIS A 1 342 ? 14.211 -20.562 3.176 1 40.59 342 HIS A C 1
ATOM 2631 O O . HIS A 1 342 ? 13.156 -19.922 3.342 1 40.59 342 HIS A O 1
ATOM 2637 N N . TYR A 1 343 ? 15.297 -19.734 3.111 1 40.06 343 TYR A N 1
ATOM 2638 C CA . TYR A 1 343 ? 15.234 -18.516 2.303 1 40.06 343 TYR A CA 1
ATOM 2639 C C . TYR A 1 343 ? 14.133 -18.609 1.258 1 40.06 343 TYR A C 1
ATOM 2641 O O . TYR A 1 343 ? 14.141 -19.516 0.416 1 40.06 343 TYR A O 1
ATOM 2649 N N . LEU A 1 344 ? 12.875 -18.125 1.542 1 42.81 344 LEU A N 1
ATOM 2650 C CA . LEU A 1 344 ? 11.766 -18.094 0.601 1 42.81 344 LEU A CA 1
ATOM 2651 C C . LEU A 1 344 ? 12.25 -17.75 -0.806 1 42.81 344 LEU A C 1
ATOM 2653 O O . LEU A 1 344 ? 11.688 -18.234 -1.792 1 42.81 344 LEU A O 1
ATOM 2657 N N . PHE A 1 345 ? 13.32 -16.906 -0.738 1 46.62 345 PHE A N 1
ATOM 2658 C CA . PHE A 1 345 ? 13.82 -16.562 -2.066 1 46.62 345 PHE A CA 1
ATOM 2659 C C . PHE A 1 345 ? 15.039 -17.406 -2.418 1 46.62 345 PHE A C 1
ATOM 2661 O O . PHE A 1 345 ? 15.945 -17.562 -1.597 1 46.62 345 PHE A O 1
ATOM 2668 N N . GLN A 1 346 ? 14.977 -18.078 -3.418 1 49.25 346 GLN A N 1
ATOM 2669 C CA . GLN A 1 346 ? 15.977 -19 -3.938 1 49.25 346 GLN A CA 1
ATOM 2670 C C . GLN A 1 346 ? 17.375 -18.406 -3.812 1 49.25 346 GLN A C 1
ATOM 2672 O O . GLN A 1 346 ? 17.609 -17.25 -4.18 1 49.25 346 GLN A O 1
ATOM 2677 N N . GLN A 1 347 ? 18.156 -18.984 -3.086 1 49.84 347 GLN A N 1
ATOM 2678 C CA . GLN A 1 347 ? 19.531 -18.547 -2.928 1 49.84 347 GLN A CA 1
ATOM 2679 C C . GLN A 1 347 ? 20.391 -19 -4.105 1 49.84 347 GLN A C 1
ATOM 2681 O O . GLN A 1 347 ? 21.5 -18.516 -4.301 1 49.84 347 GLN A O 1
ATOM 2686 N N . ASP A 1 348 ? 19.781 -19.828 -4.824 1 55.84 348 ASP A N 1
ATOM 2687 C CA . ASP A 1 348 ? 20.516 -20.344 -5.977 1 55.84 348 ASP A CA 1
ATOM 2688 C C . ASP A 1 348 ? 20.266 -19.5 -7.219 1 55.84 348 ASP A C 1
ATOM 2690 O O . ASP A 1 348 ? 19.969 -20.016 -8.289 1 55.84 348 ASP A O 1
ATOM 2694 N N . LYS A 1 349 ? 20.344 -18.266 -6.891 1 69 349 LYS A N 1
ATOM 2695 C CA . LYS A 1 349 ? 20.125 -17.344 -8 1 69 349 LYS A CA 1
ATOM 2696 C C . LYS A 1 349 ? 21.453 -17 -8.68 1 69 349 LYS A C 1
ATOM 2698 O O . LYS A 1 349 ? 22.516 -17.234 -8.125 1 69 349 LYS A O 1
ATOM 2703 N N . PHE A 1 350 ? 21.406 -16.516 -9.828 1 69.38 350 PHE A N 1
ATOM 2704 C CA . PHE A 1 350 ? 22.562 -16.281 -10.68 1 69.38 350 PHE A CA 1
ATOM 2705 C C . PHE A 1 350 ? 23.047 -14.852 -10.555 1 69.38 350 PHE A C 1
ATOM 2707 O O . PHE A 1 350 ? 23.859 -14.391 -11.367 1 69.38 350 PHE A O 1
ATOM 2714 N N . TYR A 1 351 ? 22.516 -14.109 -9.484 1 65.94 351 TYR A N 1
ATOM 2715 C CA . TYR A 1 351 ? 22.969 -12.75 -9.211 1 65.94 351 TYR A CA 1
ATOM 2716 C C . TYR A 1 351 ? 23.172 -12.523 -7.719 1 65.94 351 TYR A C 1
ATOM 2718 O O . TYR A 1 351 ? 22.969 -13.438 -6.918 1 65.94 351 TYR A O 1
ATOM 2726 N N . ASP A 1 352 ? 23.719 -11.289 -7.367 1 65.06 352 ASP A N 1
ATOM 2727 C CA . ASP A 1 352 ? 23.922 -10.898 -5.977 1 65.06 352 ASP A CA 1
ATOM 2728 C C . ASP A 1 352 ? 22.594 -10.75 -5.246 1 65.06 352 ASP A C 1
ATOM 2730 O O . ASP A 1 352 ? 21.875 -9.766 -5.438 1 65.06 352 ASP A O 1
ATOM 2734 N N . VAL A 1 353 ? 22.312 -11.625 -4.363 1 68.44 353 VAL A N 1
ATOM 2735 C CA . VAL A 1 353 ? 21 -11.734 -3.736 1 68.44 353 VAL A CA 1
ATOM 2736 C C . VAL A 1 353 ? 20.859 -10.688 -2.635 1 68.44 353 VAL A C 1
ATOM 2738 O O . VAL A 1 353 ? 19.797 -10.555 -2.02 1 68.44 353 VAL A O 1
ATOM 2741 N N . SER A 1 354 ? 21.938 -9.953 -2.418 1 69.44 354 SER A N 1
ATOM 2742 C CA . SER A 1 354 ? 21.859 -8.883 -1.433 1 69.44 354 SER A CA 1
ATOM 2743 C C . SER A 1 354 ? 20.891 -7.797 -1.874 1 69.44 354 SER A C 1
ATOM 2745 O O . SER A 1 354 ? 20.422 -7.008 -1.054 1 69.44 354 SER A O 1
ATOM 2747 N N . TYR A 1 355 ? 20.469 -7.871 -3.109 1 70.44 355 TYR A N 1
ATOM 2748 C CA . TYR A 1 355 ? 19.562 -6.871 -3.648 1 70.44 355 TYR A CA 1
ATOM 2749 C C . TYR A 1 355 ? 18.109 -7.332 -3.523 1 70.44 355 TYR A C 1
ATOM 2751 O O . TYR A 1 355 ? 17.188 -6.578 -3.838 1 70.44 355 TYR A O 1
ATOM 2759 N N . ASP A 1 356 ? 17.953 -8.492 -3.012 1 70.69 356 ASP A N 1
ATOM 2760 C CA . ASP A 1 356 ? 16.594 -8.961 -2.75 1 70.69 356 ASP A CA 1
ATOM 2761 C C . ASP A 1 356 ? 16.078 -8.414 -1.419 1 70.69 356 ASP A C 1
ATOM 2763 O O . ASP A 1 356 ? 16.625 -8.727 -0.36 1 70.69 356 ASP A O 1
ATOM 2767 N N . THR A 1 357 ? 15.102 -7.656 -1.471 1 70.62 357 THR A N 1
ATOM 2768 C CA . THR A 1 357 ? 14.625 -6.953 -0.283 1 70.62 357 THR A CA 1
ATOM 2769 C C . THR A 1 357 ? 13.344 -7.59 0.247 1 70.62 357 THR A C 1
ATOM 2771 O O . THR A 1 357 ? 12.766 -7.109 1.224 1 70.62 357 THR A O 1
ATOM 2774 N N . GLY A 1 358 ? 12.898 -8.594 -0.351 1 72.69 358 GLY A N 1
ATOM 2775 C CA . GLY A 1 358 ? 11.641 -9.227 0.03 1 72.69 358 GLY A CA 1
ATOM 2776 C C . GLY A 1 358 ? 11.633 -9.719 1.465 1 72.69 358 GLY A C 1
ATOM 2777 O O . GLY A 1 358 ? 10.617 -9.617 2.156 1 72.69 358 GLY A O 1
ATOM 2778 N N . ASN A 1 359 ? 12.758 -10.141 1.982 1 70.19 359 ASN A N 1
ATOM 2779 C CA . ASN A 1 359 ? 12.859 -10.711 3.322 1 70.19 359 ASN A CA 1
ATOM 2780 C C . ASN A 1 359 ? 12.781 -9.625 4.398 1 70.19 359 ASN A C 1
ATOM 2782 O O . ASN A 1 359 ? 12.586 -9.93 5.574 1 70.19 359 ASN A O 1
ATOM 2786 N N . LYS A 1 360 ? 12.945 -8.438 3.992 1 80.31 360 LYS A N 1
ATOM 2787 C CA . LYS A 1 360 ? 12.867 -7.336 4.945 1 80.31 360 LYS A CA 1
ATOM 2788 C C . LYS A 1 360 ? 11.414 -6.98 5.262 1 80.31 360 LYS A C 1
ATOM 2790 O O . LYS A 1 360 ? 11.133 -6.328 6.27 1 80.31 360 LYS A O 1
ATOM 2795 N N . SER A 1 361 ? 10.578 -7.402 4.422 1 80.69 361 SER A N 1
ATOM 2796 C CA . SER A 1 361 ? 9.219 -6.863 4.453 1 80.69 361 SER A CA 1
ATOM 2797 C C . SER A 1 361 ? 8.234 -7.883 5.016 1 80.69 361 SER A C 1
ATOM 2799 O O . SER A 1 361 ? 8.414 -9.086 4.836 1 80.69 361 SER A O 1
ATOM 2801 N N . VAL A 1 362 ? 7.18 -7.363 5.66 1 81.69 362 VAL A N 1
ATOM 2802 C CA . VAL A 1 362 ? 6.051 -8.188 6.078 1 81.69 362 VAL A CA 1
ATOM 2803 C C . VAL A 1 362 ? 5.168 -8.508 4.875 1 81.69 362 VAL A C 1
ATOM 2805 O O . VAL A 1 362 ? 4.434 -9.492 4.879 1 81.69 362 VAL A O 1
ATOM 2808 N N . GLN A 1 363 ? 5.363 -7.695 3.865 1 77.69 363 GLN A N 1
ATOM 2809 C CA . GLN A 1 363 ? 4.629 -7.918 2.625 1 77.69 363 GLN A CA 1
ATOM 2810 C C . GLN A 1 363 ? 5.414 -8.82 1.677 1 77.69 363 GLN A C 1
ATOM 2812 O O . GLN A 1 363 ? 6.609 -9.047 1.869 1 77.69 363 GLN A O 1
ATOM 2817 N N . CYS A 1 364 ? 4.723 -9.43 0.715 1 70.25 364 CYS A N 1
ATOM 2818 C CA . CYS A 1 364 ? 5.371 -10.102 -0.404 1 70.25 364 CYS A CA 1
ATOM 2819 C C . CYS A 1 364 ? 5.469 -9.18 -1.613 1 70.25 364 CYS A C 1
ATOM 2821 O O . CYS A 1 364 ? 6.445 -8.438 -1.753 1 70.25 364 CYS A O 1
ATOM 2823 N N . GLY A 1 365 ? 4.41 -9.031 -2.264 1 73.62 365 GLY A N 1
ATOM 2824 C CA . GLY A 1 365 ? 4.387 -8.031 -3.318 1 73.62 365 GLY A CA 1
ATOM 2825 C C . GLY A 1 365 ? 4.309 -6.609 -2.793 1 73.62 365 GLY A C 1
ATOM 2826 O O . GLY A 1 365 ? 3.561 -6.328 -1.855 1 73.62 365 GLY A O 1
ATOM 2827 N N . ARG A 1 366 ? 5.309 -5.777 -3.266 1 79.75 366 ARG A N 1
ATOM 2828 C CA . ARG A 1 366 ? 5.324 -4.371 -2.875 1 79.75 366 ARG A CA 1
ATOM 2829 C C . ARG A 1 366 ? 5.316 -3.461 -4.098 1 79.75 366 ARG A C 1
ATOM 2831 O O . ARG A 1 366 ? 6.008 -3.729 -5.082 1 79.75 366 ARG A O 1
ATOM 2838 N N . LYS A 1 367 ? 4.527 -2.482 -3.973 1 85.25 367 LYS A N 1
ATOM 2839 C CA . LYS A 1 367 ? 4.531 -1.473 -5.027 1 85.25 367 LYS A CA 1
ATOM 2840 C C . LYS A 1 367 ? 5.863 -0.735 -5.082 1 85.25 367 LYS A C 1
ATOM 2842 O O . LYS A 1 367 ? 6.496 -0.51 -4.047 1 85.25 367 LYS A O 1
ATOM 2847 N N . ILE A 1 368 ? 6.277 -0.351 -6.273 1 89.56 368 ILE A N 1
ATOM 2848 C CA . ILE A 1 368 ? 7.52 0.394 -6.465 1 89.56 368 ILE A CA 1
ATOM 2849 C C . ILE A 1 368 ? 7.289 1.868 -6.137 1 89.56 368 ILE A C 1
ATOM 2851 O O . ILE A 1 368 ? 6.895 2.648 -7.004 1 89.56 368 ILE A O 1
ATOM 2855 N N . ASP A 1 369 ? 7.59 2.24 -5.012 1 91.5 369 ASP A N 1
ATOM 2856 C CA . ASP A 1 369 ? 7.355 3.617 -4.59 1 91.5 369 ASP A CA 1
ATOM 2857 C C . ASP A 1 369 ? 8.648 4.434 -4.645 1 91.5 369 ASP A C 1
ATOM 2859 O O . ASP A 1 369 ? 8.617 5.66 -4.555 1 91.5 369 ASP A O 1
ATOM 2863 N N . ALA A 1 370 ? 9.766 3.762 -4.84 1 95.5 370 ALA A N 1
ATOM 2864 C CA . ALA A 1 370 ? 11.055 4.438 -4.758 1 95.5 370 ALA A CA 1
ATOM 2865 C C . ALA A 1 370 ? 11.328 5.258 -6.016 1 95.5 370 ALA A C 1
ATOM 2867 O O . ALA A 1 370 ? 11.961 6.312 -5.949 1 95.5 370 ALA A O 1
ATOM 2868 N N . PHE A 1 371 ? 10.789 4.832 -7.148 1 97.5 371 PHE A N 1
ATOM 2869 C CA . PHE A 1 371 ? 11.156 5.422 -8.43 1 97.5 371 PHE A CA 1
ATOM 2870 C C . PHE A 1 371 ? 10.672 6.863 -8.523 1 97.5 371 PHE A C 1
ATOM 2872 O O . PHE A 1 371 ? 11.406 7.742 -8.977 1 97.5 371 PHE A O 1
ATOM 2879 N N . LYS A 1 372 ? 9.406 7.117 -8.18 1 98.06 372 LYS A N 1
ATOM 2880 C CA . LYS A 1 372 ? 8.867 8.477 -8.289 1 98.06 372 LYS A CA 1
ATOM 2881 C C . LYS A 1 372 ? 9.664 9.445 -7.426 1 98.06 372 LYS A C 1
ATOM 2883 O O . LYS A 1 372 ? 9.953 10.57 -7.848 1 98.06 372 LYS A O 1
ATOM 2888 N N . PHE A 1 373 ? 10.016 9 -6.219 1 98.38 373 PHE A N 1
ATOM 2889 C CA . PHE A 1 373 ? 10.805 9.852 -5.336 1 98.38 373 PHE A CA 1
ATOM 2890 C C . PHE A 1 373 ? 12.211 10.047 -5.891 1 98.38 373 PHE A C 1
ATOM 2892 O O . PHE A 1 373 ? 12.75 11.156 -5.863 1 98.38 373 PHE A O 1
ATOM 2899 N N . TRP A 1 374 ? 12.844 8.977 -6.414 1 98.44 374 TRP A N 1
ATOM 2900 C CA . TRP A 1 374 ? 14.164 9.039 -7.039 1 98.44 374 TRP A CA 1
ATOM 2901 C C . TRP A 1 374 ? 14.156 10.023 -8.211 1 98.44 374 TRP A C 1
ATOM 2903 O O . TRP A 1 374 ? 15.07 10.836 -8.344 1 98.44 374 TRP A O 1
ATOM 2913 N N . LEU A 1 375 ? 13.133 9.961 -9.023 1 98.38 375 LEU A N 1
ATOM 2914 C CA . LEU A 1 375 ? 13.039 10.844 -10.188 1 98.38 375 LEU A CA 1
ATOM 2915 C C . LEU A 1 375 ? 12.938 12.305 -9.758 1 98.38 375 LEU A C 1
ATOM 2917 O O . LEU A 1 375 ? 13.516 13.188 -10.398 1 98.38 375 LEU A O 1
ATOM 2921 N N . MET A 1 376 ? 12.188 12.57 -8.727 1 98.25 376 MET A N 1
ATOM 2922 C CA . MET A 1 376 ? 12.109 13.906 -8.141 1 98.25 376 MET A CA 1
ATOM 2923 C C . MET A 1 376 ? 13.492 14.406 -7.738 1 98.25 376 MET A C 1
ATOM 2925 O O . MET A 1 376 ? 13.883 15.516 -8.094 1 98.25 376 MET A O 1
ATOM 2929 N N . LEU A 1 377 ? 14.195 13.547 -7.031 1 98 377 LEU A N 1
ATOM 2930 C CA . LEU A 1 377 ? 15.516 13.914 -6.539 1 98 377 LEU A CA 1
ATOM 2931 C C . LEU A 1 377 ? 16.484 14.117 -7.695 1 98 377 LEU A C 1
ATOM 2933 O O . LEU A 1 377 ? 17.375 14.977 -7.629 1 98 377 LEU A O 1
ATOM 2937 N N . LYS A 1 378 ? 16.344 13.336 -8.727 1 97.56 378 LYS A N 1
ATOM 2938 C CA . LYS A 1 378 ? 17.188 13.508 -9.906 1 97.56 378 LYS A CA 1
ATOM 2939 C C . LYS A 1 378 ? 16.891 14.828 -10.609 1 97.56 378 LYS A C 1
ATOM 2941 O O . LYS A 1 378 ? 17.812 15.484 -11.117 1 97.56 378 LYS A O 1
ATOM 2946 N N . ALA A 1 379 ? 15.664 15.227 -10.602 1 97.12 379 ALA A N 1
ATOM 2947 C CA . ALA A 1 379 ? 15.227 16.406 -11.336 1 97.12 379 ALA A CA 1
ATOM 2948 C C . ALA A 1 379 ? 15.727 17.688 -10.672 1 97.12 379 ALA A C 1
ATOM 2950 O O . ALA A 1 379 ? 16.172 18.609 -11.352 1 97.12 379 ALA A O 1
ATOM 2951 N N . ARG A 1 380 ? 15.641 17.75 -9.289 1 95.25 380 ARG A N 1
ATOM 2952 C CA . ARG A 1 380 ? 15.859 19.031 -8.633 1 95.25 380 ARG A CA 1
ATOM 2953 C C . ARG A 1 380 ? 17.062 18.969 -7.691 1 95.25 380 ARG A C 1
ATOM 2955 O O . ARG A 1 380 ? 17.609 20 -7.309 1 95.25 380 ARG A O 1
ATOM 2962 N N . GLY A 1 381 ? 17.484 17.688 -7.336 1 96.06 381 GLY A N 1
ATOM 2963 C CA . GLY A 1 381 ? 18.391 17.578 -6.199 1 96.06 381 GLY A CA 1
ATOM 2964 C C . GLY A 1 381 ? 17.688 17.812 -4.867 1 96.06 381 GLY A C 1
ATOM 2965 O O . GLY A 1 381 ? 16.734 18.594 -4.785 1 96.06 381 GLY A O 1
ATOM 2966 N N . TYR A 1 382 ? 18.219 17.156 -3.791 1 96.81 382 TYR A N 1
ATOM 2967 C CA . TYR A 1 382 ? 17.5 17.281 -2.527 1 96.81 382 TYR A CA 1
ATOM 2968 C C . TYR A 1 382 ? 17.719 18.656 -1.903 1 96.81 382 TYR A C 1
ATOM 2970 O O . TYR A 1 382 ? 16.938 19.094 -1.059 1 96.81 382 TYR A O 1
ATOM 2978 N N . GLY A 1 383 ? 18.75 19.484 -2.344 1 96.75 383 GLY A N 1
ATOM 2979 C CA . GLY A 1 383 ? 18.953 20.844 -1.875 1 96.75 383 GLY A CA 1
ATOM 2980 C C . GLY A 1 383 ? 17.828 21.797 -2.246 1 96.75 383 GLY A C 1
ATOM 2981 O O . GLY A 1 383 ? 17.406 22.625 -1.436 1 96.75 383 GLY A O 1
ATOM 2982 N N . LYS A 1 384 ? 17.375 21.703 -3.475 1 97 384 LYS A N 1
ATOM 2983 C CA . LYS A 1 384 ? 16.281 22.562 -3.922 1 97 384 LYS A CA 1
ATOM 2984 C C . LYS A 1 384 ? 14.992 22.25 -3.166 1 97 384 LYS A C 1
ATOM 2986 O O . LYS A 1 384 ? 14.195 23.141 -2.893 1 97 384 LYS A O 1
ATOM 2991 N N . TYR A 1 385 ? 14.766 21.031 -2.871 1 97.62 385 TYR A N 1
ATOM 2992 C CA . TYR A 1 385 ? 13.617 20.703 -2.037 1 97.62 385 TYR A CA 1
ATOM 2993 C C . TYR A 1 385 ? 13.773 21.297 -0.642 1 97.62 385 TYR A C 1
ATOM 2995 O O . TYR A 1 385 ? 12.789 21.719 -0.025 1 97.62 385 TYR A O 1
ATOM 3003 N N . GLY A 1 386 ? 15.008 21.281 -0.14 1 97.88 386 GLY A N 1
ATOM 3004 C CA . GLY A 1 386 ? 15.258 21.953 1.121 1 97.88 386 GLY A CA 1
ATOM 3005 C C . GLY A 1 386 ? 14.852 23.422 1.103 1 97.88 386 GLY A C 1
ATOM 3006 O O . GLY A 1 386 ? 14.242 23.906 2.055 1 97.88 386 GLY A O 1
ATOM 3007 N N . LEU A 1 387 ? 15.18 24.094 0.037 1 97.62 387 LEU A N 1
ATOM 3008 C CA . LEU A 1 387 ? 14.812 25.5 -0.119 1 97.62 387 LEU A CA 1
ATOM 3009 C C . LEU A 1 387 ? 13.297 25.672 -0.182 1 97.62 387 LEU A C 1
ATOM 3011 O O . LEU A 1 387 ? 12.75 26.641 0.341 1 97.62 387 LEU A O 1
ATOM 3015 N N . MET A 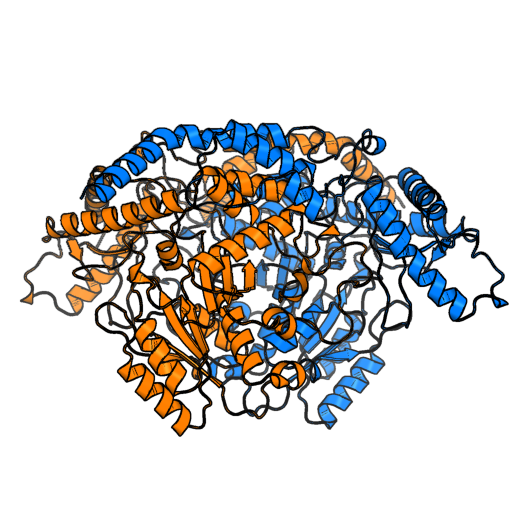1 388 ? 12.664 24.734 -0.828 1 97.62 388 MET A N 1
ATOM 3016 C CA . MET A 1 388 ? 11.211 24.781 -0.929 1 97.62 388 MET A CA 1
ATOM 3017 C C . MET A 1 388 ? 10.562 24.547 0.429 1 97.62 388 MET A C 1
ATOM 3019 O O . MET A 1 388 ? 9.531 25.141 0.744 1 97.62 388 MET A O 1
ATOM 3023 N N . VAL A 1 389 ? 11.117 23.641 1.227 1 98.19 389 VAL A N 1
ATOM 3024 C CA . VAL A 1 389 ? 10.641 23.438 2.592 1 98.19 389 VAL A CA 1
ATOM 3025 C C . VAL A 1 389 ? 10.797 24.719 3.393 1 98.19 389 VAL A C 1
ATOM 3027 O O . VAL A 1 389 ? 9.867 25.141 4.094 1 98.19 389 VAL A O 1
ATOM 3030 N N . ASP A 1 390 ? 11.93 25.375 3.271 1 98.06 390 ASP A N 1
ATOM 3031 C CA . ASP A 1 390 ? 12.172 26.656 3.936 1 98.06 390 ASP A CA 1
ATOM 3032 C C . ASP A 1 390 ? 11.125 27.688 3.527 1 98.06 390 ASP A C 1
ATOM 3034 O O . ASP A 1 390 ? 10.633 28.453 4.363 1 98.06 390 ASP A O 1
ATOM 3038 N N . HIS A 1 391 ? 10.852 27.672 2.285 1 98.06 391 HIS A N 1
ATOM 3039 C CA . HIS A 1 391 ? 9.875 28.625 1.773 1 98.06 391 HIS A CA 1
ATOM 3040 C C . HIS A 1 391 ? 8.484 28.359 2.348 1 98.06 391 HIS A C 1
ATOM 3042 O O . HIS A 1 391 ? 7.766 29.297 2.707 1 98.06 391 HIS A O 1
ATOM 3048 N N . ALA A 1 392 ? 8.086 27.109 2.373 1 98.06 392 ALA A N 1
ATOM 3049 C CA . ALA A 1 392 ? 6.793 26.75 2.949 1 98.06 392 ALA A CA 1
ATOM 3050 C C . ALA A 1 392 ? 6.691 27.219 4.398 1 98.06 392 ALA A C 1
ATOM 3052 O O . ALA A 1 392 ? 5.656 27.734 4.82 1 98.06 392 ALA A O 1
ATOM 3053 N N . ILE A 1 393 ? 7.738 27.016 5.164 1 98.19 393 ILE A N 1
ATOM 3054 C CA . ILE A 1 393 ? 7.773 27.438 6.559 1 98.19 393 ILE A CA 1
ATOM 3055 C C . ILE A 1 393 ? 7.723 28.969 6.633 1 98.19 393 ILE A C 1
ATOM 3057 O O . ILE A 1 393 ? 7.035 29.531 7.488 1 98.19 393 ILE A O 1
ATOM 3061 N N . HIS A 1 394 ? 8.406 29.625 5.719 1 97.62 394 HIS A N 1
ATOM 3062 C CA . HIS A 1 394 ? 8.383 31.078 5.652 1 97.62 394 HIS A CA 1
ATOM 3063 C C . HIS A 1 394 ? 6.977 31.609 5.375 1 97.62 394 HIS A C 1
ATOM 3065 O O . HIS A 1 394 ? 6.531 32.562 6 1 97.62 394 HIS A O 1
ATOM 3071 N N . ILE A 1 395 ? 6.316 31 4.449 1 98.12 395 ILE A N 1
ATOM 3072 C CA . ILE A 1 395 ? 4.949 31.375 4.113 1 98.12 395 ILE A CA 1
ATOM 3073 C C . ILE A 1 395 ? 4.051 31.219 5.336 1 98.12 395 ILE A C 1
ATOM 3075 O O . ILE A 1 395 ? 3.154 32.031 5.574 1 98.12 395 ILE A O 1
ATOM 3079 N N . ALA A 1 396 ? 4.27 30.172 6.109 1 98.44 396 ALA A N 1
ATOM 3080 C CA . ALA A 1 396 ? 3.516 29.938 7.34 1 98.44 396 ALA A CA 1
ATOM 3081 C C . ALA A 1 396 ? 3.721 31.094 8.328 1 98.44 396 ALA A C 1
ATOM 3083 O O . ALA A 1 396 ? 2.77 31.547 8.969 1 98.44 396 ALA A O 1
ATOM 3084 N N . ARG A 1 397 ? 4.914 31.594 8.43 1 98.19 397 ARG A N 1
ATOM 3085 C CA . ARG A 1 397 ? 5.203 32.719 9.312 1 98.19 397 ARG A CA 1
ATOM 3086 C C . ARG A 1 397 ? 4.527 34 8.812 1 98.19 397 ARG A C 1
ATOM 3088 O O . ARG A 1 397 ? 4.004 34.781 9.602 1 98.19 397 ARG A O 1
ATOM 3095 N N . LEU A 1 398 ? 4.543 34.125 7.52 1 98.38 398 LEU A N 1
ATOM 3096 C CA . LEU A 1 398 ? 3.857 35.281 6.938 1 98.38 398 LEU A CA 1
ATOM 3097 C C . LEU A 1 398 ? 2.363 35.25 7.238 1 98.38 398 LEU A C 1
ATOM 3099 O O . LEU A 1 398 ? 1.745 36.281 7.5 1 98.38 398 LEU A O 1
ATOM 3103 N N . LEU A 1 399 ? 1.791 34.062 7.141 1 98.69 399 LEU A N 1
ATOM 3104 C CA . LEU A 1 399 ? 0.379 33.906 7.484 1 98.69 399 LEU A CA 1
ATOM 3105 C C . LEU A 1 399 ? 0.136 34.312 8.938 1 98.69 399 LEU A C 1
ATOM 3107 O O . LEU A 1 399 ? -0.845 35 9.25 1 98.69 399 LEU A O 1
ATOM 3111 N N . GLU A 1 400 ? 0.972 33.875 9.852 1 98.62 400 GLU A N 1
ATOM 3112 C CA . GLU A 1 400 ? 0.849 34.25 11.258 1 98.62 400 GLU A CA 1
ATOM 3113 C C . GLU A 1 400 ? 0.849 35.781 11.422 1 98.62 400 GLU A C 1
ATOM 3115 O O . GLU A 1 400 ? 0.045 36.312 12.188 1 98.62 400 GLU A O 1
ATOM 3120 N N . ASP A 1 401 ? 1.725 36.375 10.703 1 98.38 401 ASP A N 1
ATOM 3121 C CA . ASP A 1 401 ? 1.804 37.844 10.766 1 98.38 401 ASP A CA 1
ATOM 3122 C C . ASP A 1 401 ? 0.505 38.5 10.281 1 98.38 401 ASP A C 1
ATOM 3124 O O . ASP A 1 401 ? -0.005 39.406 10.906 1 98.38 401 ASP A O 1
ATOM 3128 N N . LYS A 1 402 ? 0.029 38 9.234 1 98.31 402 LYS A N 1
ATOM 3129 C CA . LYS A 1 402 ? -1.199 38.531 8.672 1 98.31 402 LYS A CA 1
ATOM 3130 C C . LYS A 1 402 ? -2.393 38.281 9.586 1 98.31 402 LYS A C 1
ATOM 3132 O O . LYS A 1 402 ? -3.312 39.094 9.664 1 98.31 402 LYS A O 1
ATOM 3137 N N . LEU A 1 403 ? -2.42 37.125 10.188 1 98.56 403 LEU A N 1
ATOM 3138 C CA . LEU A 1 403 ? -3.465 36.844 11.164 1 98.56 403 LEU A CA 1
ATOM 3139 C C . LEU A 1 403 ? -3.414 37.812 12.336 1 98.56 403 LEU A C 1
ATOM 3141 O O . LEU A 1 403 ? -4.457 38.281 12.805 1 98.56 403 LEU A O 1
ATOM 3145 N N . ARG A 1 404 ? -2.232 38.156 12.781 1 98.06 404 ARG A N 1
ATOM 3146 C CA . ARG A 1 404 ? -2.068 39.125 13.867 1 98.06 404 ARG A CA 1
ATOM 3147 C C . ARG A 1 404 ? -2.543 40.5 13.461 1 98.06 404 ARG A C 1
ATOM 3149 O O . ARG A 1 404 ? -3.098 41.25 14.273 1 98.06 404 ARG A O 1
ATOM 3156 N N . GLN A 1 405 ? -2.342 40.812 12.242 1 97.81 405 GLN A N 1
ATOM 3157 C CA . GLN A 1 405 ? -2.764 42.125 11.727 1 97.81 405 GLN A CA 1
ATOM 3158 C C . GLN A 1 405 ? -4.285 42.219 11.68 1 97.81 405 GLN A C 1
ATOM 3160 O O . GLN A 1 405 ? -4.832 43.344 11.688 1 97.81 405 GLN A O 1
ATOM 3165 N N . ARG A 1 406 ? -4.879 41.094 11.609 1 97.56 406 ARG A N 1
ATOM 3166 C CA . ARG A 1 406 ? -6.34 41.031 11.617 1 97.56 406 ARG A CA 1
ATOM 3167 C C . ARG A 1 406 ? -6.855 40.438 12.922 1 97.56 406 ARG A C 1
ATOM 3169 O O . ARG A 1 406 ? -7.766 39.594 12.906 1 97.56 406 ARG A O 1
ATOM 3176 N N . GLY A 1 407 ? -6.371 40.875 14.016 1 95.81 407 GLY A N 1
ATOM 3177 C CA . GLY A 1 407 ? -6.551 40.25 15.32 1 95.81 407 GLY A CA 1
ATOM 3178 C C . GLY A 1 407 ? -7.953 40.406 15.875 1 95.81 407 GLY A C 1
ATOM 3179 O O . GLY A 1 407 ? -8.352 39.719 16.797 1 95.81 407 GLY A O 1
ATOM 3180 N N . ASP A 1 408 ? -8.711 41.281 15.305 1 94.5 408 ASP A N 1
ATOM 3181 C CA . ASP A 1 408 ? -10.094 41.469 15.75 1 94.5 408 ASP A CA 1
ATOM 3182 C C . ASP A 1 408 ? -10.977 40.312 15.289 1 94.5 408 ASP A C 1
ATOM 3184 O O . ASP A 1 408 ? -12.055 40.094 15.852 1 94.5 408 ASP A O 1
ATOM 3188 N N . ARG A 1 409 ? -10.492 39.594 14.266 1 95.75 409 ARG A N 1
ATOM 3189 C CA . ARG A 1 409 ? -11.391 38.562 13.727 1 95.75 409 ARG A CA 1
ATOM 3190 C C . ARG A 1 409 ? -10.672 37.219 13.562 1 95.75 409 ARG A C 1
ATOM 3192 O O . ARG A 1 409 ? -11.305 36.188 13.32 1 95.75 409 ARG A O 1
ATOM 3199 N N . PHE A 1 410 ? -9.391 37.25 13.656 1 98.12 410 PHE A N 1
ATOM 3200 C CA . PHE A 1 410 ? -8.625 36.031 13.664 1 98.12 410 PHE A CA 1
ATOM 3201 C C . PHE A 1 410 ? -7.809 35.906 14.945 1 98.12 410 PHE A C 1
ATOM 3203 O O . PHE A 1 410 ? -7.348 36.906 15.492 1 98.12 410 PHE A O 1
ATOM 3210 N N . ARG A 1 411 ? -7.633 34.688 15.406 1 97.69 411 ARG A N 1
ATOM 3211 C CA . ARG A 1 411 ? -6.824 34.406 16.594 1 97.69 411 ARG A CA 1
ATOM 3212 C C . ARG A 1 411 ? -5.973 33.156 16.406 1 97.69 411 ARG A C 1
ATOM 3214 O O . ARG A 1 411 ? -6.488 32.125 16.047 1 97.69 411 ARG A O 1
ATOM 3221 N N . LEU A 1 412 ? -4.734 33.312 16.688 1 98.25 412 LEU A N 1
ATOM 3222 C CA . LEU A 1 412 ? -3.807 32.188 16.578 1 98.25 412 LEU A CA 1
ATOM 3223 C C . LEU A 1 412 ? -3.98 31.234 17.766 1 98.25 412 LEU A C 1
ATOM 3225 O O . LEU A 1 412 ? -4.203 31.672 18.891 1 98.25 412 LEU A O 1
ATOM 3229 N N . VAL A 1 413 ? -3.9 29.938 17.484 1 97.56 413 VAL A N 1
ATOM 3230 C CA . VAL A 1 413 ? -3.932 28.938 18.531 1 97.56 413 VAL A CA 1
ATOM 3231 C C . VAL A 1 413 ? -2.625 28.969 19.328 1 97.56 413 VAL A C 1
ATOM 3233 O O . VAL A 1 413 ? -2.629 28.828 20.547 1 97.56 413 VAL A O 1
ATOM 3236 N N . LEU A 1 414 ? -1.47 29.078 18.609 1 96.25 414 LEU A N 1
ATOM 3237 C CA . LEU A 1 414 ? -0.143 29.297 19.172 1 96.25 414 LEU A CA 1
ATOM 3238 C C . LEU A 1 414 ? 0.438 30.625 18.688 1 96.25 414 LEU A C 1
ATOM 3240 O O . LEU A 1 414 ? 0.228 31 17.531 1 96.25 414 LEU A O 1
ATOM 3244 N N . PRO A 1 415 ? 1.184 31.25 19.578 1 94.75 415 PRO A N 1
ATOM 3245 C CA . PRO A 1 415 ? 1.795 32.5 19.109 1 94.75 415 PRO A CA 1
ATOM 3246 C C . PRO A 1 415 ? 2.715 32.281 17.906 1 94.75 415 PRO A C 1
ATOM 3248 O O . PRO A 1 415 ? 2.771 33.125 17.016 1 94.75 415 PRO A O 1
ATOM 3251 N N . GLU A 1 416 ? 3.414 31.188 17.953 1 94.88 416 GLU A N 1
ATOM 3252 C CA . GLU A 1 416 ? 4.305 30.828 16.859 1 94.88 416 GLU A CA 1
ATOM 3253 C C . GLU A 1 416 ? 4.391 29.328 16.688 1 94.88 416 GLU A C 1
ATOM 3255 O O . GLU A 1 416 ? 4.605 28.594 17.656 1 94.88 416 GLU A O 1
ATOM 3260 N N . HIS A 1 417 ? 4.242 28.906 15.469 1 96.94 417 HIS A N 1
ATOM 3261 C CA . HIS A 1 417 ? 4.379 27.5 15.148 1 96.94 417 HIS A CA 1
ATOM 3262 C C . HIS A 1 417 ? 5.793 27.172 14.672 1 96.94 417 HIS A C 1
ATOM 3264 O O . HIS A 1 417 ? 6.527 28.078 14.25 1 96.94 417 HIS A O 1
ATOM 3270 N N . GLU A 1 418 ? 6.184 25.906 14.695 1 97 418 GLU A N 1
ATOM 3271 C CA . GLU A 1 418 ? 7.559 25.531 14.383 1 97 418 GLU A CA 1
ATOM 3272 C C . GLU A 1 418 ? 7.699 25.141 12.914 1 97 418 GLU A C 1
ATOM 3274 O O . GLU A 1 418 ? 8.766 25.328 12.32 1 97 418 GLU A O 1
ATOM 3279 N N . TYR A 1 419 ? 6.652 24.578 12.367 1 98 419 TYR A N 1
ATOM 3280 C CA . TYR A 1 419 ? 6.723 24 11.023 1 98 419 TYR A CA 1
ATOM 3281 C C . TYR A 1 419 ? 5.824 24.766 10.062 1 98 419 TYR A C 1
ATOM 3283 O O . TYR A 1 419 ? 5.719 26 10.141 1 98 419 TYR A O 1
ATOM 3291 N N . SER A 1 420 ? 5.285 24.094 9.078 1 97.94 420 SER A N 1
ATOM 3292 C CA . SER A 1 420 ? 4.539 24.781 8.031 1 97.94 420 SER A CA 1
ATOM 3293 C C . SER A 1 420 ? 3.041 24.75 8.312 1 97.94 420 SER A C 1
ATOM 3295 O O . SER A 1 420 ? 2.236 25.078 7.434 1 97.94 420 SER A O 1
ATOM 3297 N N . ASN A 1 421 ? 2.662 24.297 9.531 1 97.56 421 ASN A N 1
ATOM 3298 C CA . ASN A 1 421 ? 1.283 24.359 10.008 1 97.56 421 ASN A CA 1
ATOM 3299 C C . ASN A 1 421 ? 0.982 25.703 10.664 1 97.56 421 ASN A C 1
ATOM 3301 O O . ASN A 1 421 ? 1.845 26.281 11.32 1 97.56 421 ASN A O 1
ATOM 3305 N N . VAL A 1 422 ? -0.191 26.203 10.477 1 98.44 422 VAL A N 1
ATOM 3306 C CA . VAL A 1 422 ? -0.695 27.359 11.211 1 98.44 422 VAL A CA 1
ATOM 3307 C C . VAL A 1 422 ? -2.129 27.094 11.664 1 98.44 422 VAL A C 1
ATOM 3309 O O . VAL A 1 422 ? -3.008 26.812 10.844 1 98.44 422 VAL A O 1
ATOM 3312 N N . CYS A 1 423 ? -2.346 27.141 12.961 1 98.5 423 CYS A N 1
ATOM 3313 C CA . CYS A 1 423 ? -3.662 26.906 13.539 1 98.5 423 CYS A CA 1
ATOM 3314 C C . CYS A 1 423 ? -4.277 28.203 14.055 1 98.5 423 CYS A C 1
ATOM 3316 O O . CYS A 1 423 ? -3.605 28.984 14.727 1 98.5 423 CYS A O 1
ATOM 3318 N N . PHE A 1 424 ? -5.559 28.438 13.719 1 98.75 424 PHE A N 1
ATOM 3319 C CA . PHE A 1 424 ? -6.168 29.703 14.102 1 98.75 424 PHE A CA 1
ATOM 3320 C C . PHE A 1 424 ? -7.688 29.594 14.102 1 98.75 424 PHE A C 1
ATOM 3322 O O . PHE A 1 424 ? -8.25 28.688 13.492 1 98.75 424 PHE A O 1
ATOM 3329 N N . TRP A 1 425 ? -8.328 30.453 14.82 1 98.25 425 TRP A N 1
ATOM 3330 C CA . TRP A 1 425 ? -9.773 30.625 14.805 1 98.25 425 TRP A CA 1
ATOM 3331 C C . TRP A 1 425 ? -10.172 31.828 13.961 1 98.25 425 TRP A C 1
ATOM 3333 O O . TRP A 1 425 ? -9.422 32.812 13.883 1 98.25 425 TRP A O 1
ATOM 3343 N N . PHE A 1 426 ? -11.25 31.734 13.297 1 98.5 426 PHE A N 1
ATOM 3344 C CA . PHE A 1 426 ? -11.977 32.875 12.758 1 98.5 426 PHE A CA 1
ATOM 3345 C C . PHE A 1 426 ? -13.133 33.25 13.672 1 98.5 426 PHE A C 1
ATOM 3347 O O . PHE A 1 426 ? -13.945 32.406 14.039 1 98.5 426 PHE A O 1
ATOM 3354 N N . ILE A 1 427 ? -13.219 34.469 14.016 1 97.69 427 ILE A N 1
ATOM 3355 C CA . ILE A 1 427 ? -14.273 34.969 14.891 1 97.69 427 ILE A CA 1
ATOM 3356 C C . ILE A 1 427 ? -15.266 35.812 14.078 1 97.69 427 ILE A C 1
ATOM 3358 O O . ILE A 1 427 ? -14.992 36.969 13.766 1 97.69 427 ILE A O 1
ATOM 3362 N N . PRO A 1 428 ? -16.422 35.312 13.883 1 96.81 428 PRO A N 1
ATOM 3363 C CA . PRO A 1 428 ? -17.422 36.062 13.141 1 96.81 428 PRO A CA 1
ATOM 3364 C C . PRO A 1 428 ? -17.781 37.375 13.82 1 96.81 428 PRO A C 1
ATOM 3366 O O . PRO A 1 428 ? -17.688 37.5 15.047 1 96.81 428 PRO A O 1
ATOM 3369 N N . LYS A 1 429 ? -18.344 38.281 13.055 1 94.69 429 LYS A N 1
ATOM 3370 C CA . LYS A 1 429 ? -18.672 39.625 13.547 1 94.69 429 LYS A CA 1
ATOM 3371 C C . LYS A 1 429 ? -19.609 39.562 14.742 1 94.69 429 LYS A C 1
ATOM 3373 O O . LYS A 1 429 ? -19.422 40.281 15.727 1 94.69 429 LYS A O 1
ATOM 3378 N N . ALA A 1 430 ? -20.516 38.656 14.68 1 93.38 430 ALA A N 1
ATOM 3379 C CA . ALA A 1 430 ? -21.562 38.531 15.703 1 93.38 430 ALA A CA 1
ATOM 3380 C C . ALA A 1 430 ? -20.984 38 17 1 93.38 430 ALA A C 1
ATOM 3382 O O . ALA A 1 430 ? -21.625 38.094 18.062 1 93.38 430 ALA A O 1
ATOM 3383 N N . MET A 1 431 ? -19.781 37.531 16.953 1 95.25 431 MET A N 1
ATOM 3384 C CA . MET A 1 431 ? -19.219 36.906 18.141 1 95.25 431 MET A CA 1
ATOM 3385 C C . MET A 1 431 ? -18.078 37.719 18.719 1 95.25 431 MET A C 1
ATOM 3387 O O . MET A 1 431 ? -17.422 37.312 19.672 1 95.25 431 MET A O 1
ATOM 3391 N N . ARG A 1 432 ? -17.828 38.875 18.172 1 95.25 432 ARG A N 1
ATOM 3392 C CA . ARG A 1 432 ? -16.719 39.688 18.641 1 95.25 432 ARG A CA 1
ATOM 3393 C C . ARG A 1 432 ? -17.094 40.469 19.891 1 95.25 432 ARG A C 1
ATOM 3395 O O . ARG A 1 432 ? -17.969 41.344 19.844 1 95.25 432 ARG A O 1
ATOM 3402 N N . VAL A 1 433 ? -16.453 40.094 20.969 1 95.06 433 VAL A N 1
ATOM 3403 C CA . VAL A 1 433 ? -16.734 40.656 22.266 1 95.06 433 VAL A CA 1
ATOM 3404 C C . VAL A 1 433 ? -15.414 40.938 23 1 95.06 433 VAL A C 1
ATOM 3406 O O . VAL A 1 433 ? -14.336 40.656 22.5 1 95.06 433 VAL A O 1
ATOM 3409 N N . SER A 1 434 ? -15.516 41.531 24.203 1 93.56 434 SER A N 1
ATOM 3410 C CA . SER A 1 434 ? -14.336 41.75 25.031 1 93.56 434 SER A CA 1
ATOM 3411 C C . SER A 1 434 ? -13.859 40.438 25.656 1 93.56 434 SER A C 1
ATOM 3413 O O . SER A 1 434 ? -14.625 39.469 25.75 1 93.56 434 SER A O 1
ATOM 3415 N N . SER A 1 435 ? -12.633 40.344 26 1 91.19 435 SER A N 1
ATOM 3416 C CA . SER A 1 435 ? -12.023 39.156 26.562 1 91.19 435 SER A CA 1
ATOM 3417 C C . SER A 1 435 ? -12.797 38.656 27.781 1 91.19 435 SER A C 1
ATOM 3419 O O . SER A 1 435 ? -12.875 37.438 28.016 1 91.19 435 SER A O 1
ATOM 3421 N N . GLU A 1 436 ? -13.375 39.531 28.547 1 92.94 436 GLU A N 1
ATOM 3422 C CA . GLU A 1 436 ? -14.117 39.188 29.766 1 92.94 436 GLU A CA 1
ATOM 3423 C C . GLU A 1 436 ? -15.414 38.438 29.422 1 92.94 436 GLU A C 1
ATOM 3425 O O . GLU A 1 436 ? -15.938 37.688 30.25 1 92.94 436 GLU A O 1
ATOM 3430 N N . GLU A 1 437 ? -15.781 38.625 28.203 1 95 437 GLU A N 1
ATOM 3431 C CA . GLU A 1 437 ? -17.062 38.062 27.781 1 95 437 GLU A CA 1
ATOM 3432 C C . GLU A 1 437 ? -16.859 36.719 27.078 1 95 437 GLU A C 1
ATOM 3434 O O . GLU A 1 437 ? -17.828 36.094 26.641 1 95 437 GLU A O 1
ATOM 3439 N N . GLU A 1 438 ? -15.703 36.281 26.938 1 95.75 438 GLU A N 1
ATOM 3440 C CA . GLU A 1 438 ? -15.414 35 26.312 1 95.75 438 GLU A CA 1
ATOM 3441 C C . GLU A 1 438 ? -15.602 33.844 27.297 1 95.75 438 GLU A C 1
ATOM 3443 O O . GLU A 1 438 ? -14.633 33.188 27.672 1 95.75 438 GLU A O 1
ATOM 3448 N N . THR A 1 439 ? -16.844 33.469 27.594 1 96.12 439 THR A N 1
ATOM 3449 C CA . THR A 1 439 ? -17.266 32.438 28.531 1 96.12 439 THR A CA 1
ATOM 3450 C C . THR A 1 439 ? -17.078 31.047 27.891 1 96.12 439 THR A C 1
ATOM 3452 O O . THR A 1 439 ? -16.766 30.938 26.703 1 96.12 439 THR A O 1
ATOM 3455 N N . PRO A 1 440 ? -17.203 30.016 28.672 1 95.69 440 PRO A N 1
ATOM 3456 C CA . PRO A 1 440 ? -17.188 28.672 28.094 1 95.69 440 PRO A CA 1
ATOM 3457 C C . PRO A 1 440 ? -18.219 28.469 27 1 95.69 440 PRO A C 1
ATOM 3459 O O . PRO A 1 440 ? -17.953 27.766 26.016 1 95.69 440 PRO A O 1
ATOM 3462 N N . GLU A 1 441 ? -19.312 29.109 27.172 1 95.62 441 GLU A N 1
ATOM 3463 C CA . GLU A 1 441 ? -20.344 29.031 26.156 1 95.62 441 GLU A CA 1
ATOM 3464 C C . GLU A 1 441 ? -19.906 29.719 24.859 1 95.62 441 GLU A C 1
ATOM 3466 O O . GLU A 1 441 ? -20.203 29.234 23.766 1 95.62 441 GLU A O 1
ATOM 3471 N N . TRP A 1 442 ? -19.266 30.844 25.031 1 96.88 442 TRP A N 1
ATOM 3472 C CA . TRP A 1 442 ? -18.734 31.547 23.875 1 96.88 442 TRP A CA 1
ATOM 3473 C C . TRP A 1 442 ? -17.75 30.672 23.109 1 96.88 442 TRP A C 1
ATOM 3475 O O . TRP A 1 442 ? -17.828 30.578 21.891 1 96.88 442 TRP A O 1
ATOM 3485 N N . TRP A 1 443 ? -16.891 30.031 23.859 1 97.06 443 TRP A N 1
ATOM 3486 C CA . TRP A 1 443 ? -15.883 29.156 23.25 1 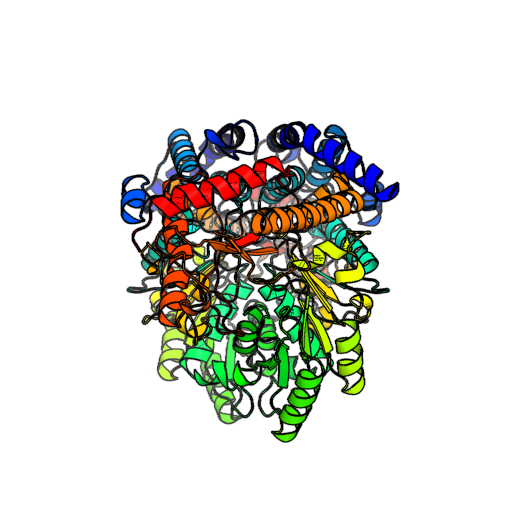97.06 443 TRP A CA 1
ATOM 3487 C C . TRP A 1 443 ? -16.547 27.984 22.531 1 97.06 443 TRP A C 1
ATOM 3489 O O . TRP A 1 443 ? -16.141 27.625 21.422 1 97.06 443 TRP A O 1
ATOM 3499 N N . ASN A 1 444 ? -17.516 27.406 23.141 1 96.12 444 ASN A N 1
ATOM 3500 C CA . ASN A 1 444 ? -18.234 26.297 22.531 1 96.12 444 ASN A CA 1
ATOM 3501 C C . ASN A 1 444 ? -18.875 26.703 21.203 1 96.12 444 ASN A C 1
ATOM 3503 O O . ASN A 1 444 ? -18.891 25.906 20.25 1 96.12 444 ASN A O 1
ATOM 3507 N N . ARG A 1 445 ? -19.344 27.844 21.203 1 95.81 445 ARG A N 1
ATOM 3508 C CA . ARG A 1 445 ? -19.922 28.375 19.969 1 95.81 445 ARG A CA 1
ATOM 3509 C C . ARG A 1 445 ? -18.828 28.594 18.922 1 95.81 445 ARG A C 1
ATOM 3511 O O . ARG A 1 445 ? -19.031 28.297 17.734 1 95.81 445 ARG A O 1
ATOM 3518 N N . LEU A 1 446 ? -17.719 29.156 19.359 1 97.06 446 LEU A N 1
ATOM 3519 C CA . LEU A 1 446 ? -16.609 29.406 18.453 1 97.06 446 LEU A CA 1
ATOM 3520 C C . LEU A 1 446 ? -16.125 28.125 17.797 1 97.06 446 LEU A C 1
ATOM 3522 O O . LEU A 1 446 ? -15.758 28.109 16.625 1 97.06 446 LEU A O 1
ATOM 3526 N N . TYR A 1 447 ? -16.172 27.031 18.531 1 97 447 TYR A N 1
ATOM 3527 C CA . TYR A 1 447 ? -15.664 25.75 18.062 1 97 447 TYR A CA 1
ATOM 3528 C C . TYR A 1 447 ? -16.547 25.188 16.953 1 97 447 TYR A C 1
ATOM 3530 O O . TYR A 1 447 ? -16.172 24.234 16.266 1 97 447 TYR A O 1
ATOM 3538 N N . THR A 1 448 ? -17.703 25.734 16.703 1 96.06 448 THR A N 1
ATOM 3539 C CA . THR A 1 448 ? -18.578 25.266 15.633 1 96.06 448 THR A CA 1
ATOM 3540 C C . THR A 1 448 ? -18.328 26.031 14.344 1 96.06 448 THR A C 1
ATOM 3542 O O . THR A 1 448 ? -18.812 25.641 13.273 1 96.06 448 THR A O 1
ATOM 3545 N N . VAL A 1 449 ? -17.594 27.109 14.445 1 97.19 449 VAL A N 1
ATOM 3546 C CA . VAL A 1 449 ? -17.438 28.047 13.336 1 97.19 449 VAL A CA 1
ATOM 3547 C C . VAL A 1 449 ? -16.609 27.391 12.227 1 97.19 449 VAL A C 1
ATOM 3549 O O . VAL A 1 449 ? -17.016 27.406 11.062 1 97.19 449 VAL A O 1
ATOM 3552 N N . ALA A 1 450 ? -15.492 26.812 12.555 1 96.44 450 ALA A N 1
ATOM 3553 C CA . ALA A 1 450 ? -14.602 26.234 11.547 1 96.44 450 ALA A CA 1
ATOM 3554 C C . ALA A 1 450 ? -15.312 25.156 10.727 1 96.44 450 ALA A C 1
ATOM 3556 O O . ALA A 1 450 ? -15.258 25.172 9.5 1 96.44 450 ALA A O 1
ATOM 3557 N N . PRO A 1 451 ? -16.047 24.219 11.391 1 95.06 451 PRO A N 1
ATOM 3558 C CA . PRO A 1 451 ? -16.781 23.203 10.633 1 95.06 451 PRO A CA 1
ATOM 3559 C C . PRO A 1 451 ? -17.828 23.812 9.688 1 95.06 451 PRO A C 1
ATOM 3561 O O . PRO A 1 451 ? -18 23.344 8.57 1 95.06 451 PRO A O 1
ATOM 3564 N N . LYS A 1 452 ? -18.484 24.828 10.148 1 95.69 452 LYS A N 1
ATOM 3565 C CA . LYS A 1 452 ? -19.5 25.469 9.328 1 95.69 452 LYS A CA 1
ATOM 3566 C C . LYS A 1 452 ? -18.891 26.156 8.117 1 95.69 452 LYS A C 1
ATOM 3568 O O . LYS A 1 452 ? -19.438 26.109 7.02 1 95.69 452 LYS A O 1
ATOM 3573 N N . ILE A 1 453 ? -17.812 26.844 8.336 1 96.62 453 ILE A N 1
ATOM 3574 C CA . ILE A 1 453 ? -17.141 27.5 7.23 1 96.62 453 ILE A CA 1
ATOM 3575 C C . ILE A 1 453 ? -16.594 26.453 6.258 1 96.62 453 ILE A C 1
ATOM 3577 O O . ILE A 1 453 ? -16.609 26.656 5.043 1 96.62 453 ILE A O 1
ATOM 3581 N N . LYS A 1 454 ? -16.062 25.375 6.805 1 94.75 454 LYS A N 1
ATOM 3582 C CA . LYS A 1 454 ? -15.586 24.281 5.969 1 94.75 454 LYS A CA 1
ATOM 3583 C C . LYS A 1 454 ? -16.688 23.766 5.043 1 94.75 454 LYS A C 1
ATOM 3585 O O . LYS A 1 454 ? -16.438 23.453 3.881 1 94.75 454 LYS A O 1
ATOM 3590 N N . GLU A 1 455 ? -17.875 23.594 5.551 1 92.62 455 GLU A N 1
ATOM 3591 C CA . GLU A 1 455 ? -19.016 23.203 4.719 1 92.62 455 GLU A CA 1
ATOM 3592 C C . GLU A 1 455 ? -19.219 24.188 3.566 1 92.62 455 GLU A C 1
ATOM 3594 O O . GLU A 1 455 ? -19.438 23.766 2.428 1 92.62 455 GLU A O 1
ATOM 3599 N N . GLN A 1 456 ? -19.125 25.469 3.904 1 94.25 456 GLN A N 1
ATOM 3600 C CA . GLN A 1 456 ? -19.25 26.484 2.861 1 94.25 456 GLN A CA 1
ATOM 3601 C C . GLN A 1 456 ? -18.109 26.375 1.851 1 94.25 456 GLN A C 1
ATOM 3603 O O . GLN A 1 456 ? -18.312 26.609 0.656 1 94.25 456 GLN A O 1
ATOM 3608 N N . MET A 1 457 ? -16.922 26.062 2.291 1 94.31 457 MET A N 1
ATOM 3609 C CA . MET A 1 457 ? -15.773 25.859 1.414 1 94.31 457 MET A CA 1
ATOM 3610 C C . MET A 1 457 ? -16.047 24.734 0.423 1 94.31 457 MET A C 1
ATOM 3612 O O . MET A 1 457 ? -15.719 24.844 -0.76 1 94.31 457 MET A O 1
ATOM 3616 N N . ALA A 1 458 ? -16.594 23.641 0.916 1 89.81 458 ALA A N 1
ATOM 3617 C CA . ALA A 1 458 ? -16.875 22.484 0.069 1 89.81 458 ALA A CA 1
ATOM 3618 C C . ALA A 1 458 ? -17.859 22.844 -1.042 1 89.81 458 ALA A C 1
ATOM 3620 O O . ALA A 1 458 ? -17.656 22.5 -2.203 1 89.81 458 ALA A O 1
ATOM 3621 N N . HIS A 1 459 ? -18.844 23.578 -0.715 1 91.44 459 HIS A N 1
ATOM 3622 C CA . HIS A 1 459 ? -19.875 23.953 -1.685 1 91.44 459 HIS A CA 1
ATOM 3623 C C . HIS A 1 459 ? -19.344 24.984 -2.678 1 91.44 459 HIS A C 1
ATOM 3625 O O . HIS A 1 459 ? -19.641 24.906 -3.871 1 91.44 459 HIS A O 1
ATOM 3631 N N . SER A 1 460 ? -18.594 25.906 -2.195 1 94.19 460 SER A N 1
ATOM 3632 C CA . SER A 1 460 ? -18.078 26.969 -3.053 1 94.19 460 SER A CA 1
ATOM 3633 C C . SER A 1 460 ? -16.969 26.453 -3.961 1 94.19 460 SER A C 1
ATOM 3635 O O . SER A 1 460 ? -16.844 26.875 -5.109 1 94.19 460 SER A O 1
ATOM 3637 N N . GLY A 1 461 ? -16.078 25.578 -3.389 1 94.56 461 GLY A N 1
ATOM 3638 C CA . GLY A 1 461 ? -14.969 24.984 -4.129 1 94.56 461 GLY A CA 1
ATOM 3639 C C . GLY A 1 461 ? -13.812 25.953 -4.336 1 94.56 461 GLY A C 1
ATOM 3640 O O . GLY A 1 461 ? -12.922 25.688 -5.148 1 94.56 461 GLY A O 1
ATOM 3641 N N . THR A 1 462 ? -13.805 27.094 -3.633 1 96.06 462 THR A N 1
ATOM 3642 C CA . THR A 1 462 ? -12.812 28.125 -3.887 1 96.06 462 THR A CA 1
ATOM 3643 C C . THR A 1 462 ? -11.594 27.953 -2.994 1 96.06 462 THR A C 1
ATOM 3645 O O . THR A 1 462 ? -10.516 28.469 -3.295 1 96.06 462 THR A O 1
ATOM 3648 N N . LEU A 1 463 ? -11.805 27.312 -1.906 1 96.94 463 LEU A N 1
ATOM 3649 C CA . LEU A 1 463 ? -10.773 27.094 -0.899 1 96.94 463 LEU A CA 1
ATOM 3650 C C . LEU A 1 463 ? -11.094 25.859 -0.062 1 96.94 463 LEU A C 1
ATOM 3652 O O . LEU A 1 463 ? -12.266 25.562 0.203 1 96.94 463 LEU A O 1
ATOM 3656 N N . MET A 1 464 ? -10.125 25.125 0.194 1 95.69 464 MET A N 1
ATOM 3657 C CA . MET A 1 464 ? -10.336 23.984 1.079 1 95.69 464 MET A CA 1
ATOM 3658 C C . MET A 1 464 ? -9.25 23.922 2.15 1 95.69 464 MET A C 1
ATOM 3660 O O . MET A 1 464 ? -8.07 23.75 1.839 1 95.69 464 MET A O 1
ATOM 3664 N N . ILE A 1 465 ? -9.625 24.094 3.408 1 96.44 465 ILE A N 1
ATOM 3665 C CA . ILE A 1 465 ? -8.742 24.047 4.57 1 96.44 465 ILE A CA 1
ATOM 3666 C C . ILE A 1 465 ? -9.312 23.078 5.613 1 96.44 465 ILE A C 1
ATOM 3668 O O . ILE A 1 465 ? -10.523 23.016 5.797 1 96.44 465 ILE A O 1
ATOM 3672 N N . GLY A 1 466 ? -8.414 22.391 6.258 1 94.38 466 GLY A N 1
ATOM 3673 C CA . GLY A 1 466 ? -8.867 21.469 7.289 1 94.38 466 GLY A CA 1
ATOM 3674 C C . GLY A 1 466 ? -9.039 22.125 8.641 1 94.38 466 GLY A C 1
ATOM 3675 O O . GLY A 1 466 ? -8.641 23.281 8.836 1 94.38 466 GLY A O 1
ATOM 3676 N N . TYR A 1 467 ? -9.742 21.453 9.516 1 95.06 467 TYR A N 1
ATOM 3677 C CA . TYR A 1 467 ? -9.875 21.875 10.906 1 95.06 467 TYR A CA 1
ATOM 3678 C C . TYR A 1 467 ? -9.703 20.688 11.852 1 95.06 467 TYR A C 1
ATOM 3680 O O . TYR A 1 467 ? -9.773 19.531 11.43 1 95.06 467 TYR A O 1
ATOM 3688 N N . SER A 1 468 ? -9.383 20.969 13.031 1 94.19 468 SER A N 1
ATOM 3689 C CA . SER A 1 468 ? -9.172 19.938 14.039 1 94.19 468 SER A CA 1
ATOM 3690 C C . SER A 1 468 ? -9.281 20.5 15.453 1 94.19 468 SER A C 1
ATOM 3692 O O . SER A 1 468 ? -9.07 21.703 15.664 1 94.19 468 SER A O 1
ATOM 3694 N N . PRO A 1 469 ? -9.727 19.641 16.328 1 94.75 469 PRO A N 1
ATOM 3695 C CA . PRO A 1 469 ? -9.57 19.984 17.75 1 94.75 469 PRO A CA 1
ATOM 3696 C C . PRO A 1 469 ? -8.188 19.641 18.297 1 94.75 469 PRO A C 1
ATOM 3698 O O . PRO A 1 469 ? -7.359 19.062 17.578 1 94.75 469 PRO A O 1
ATOM 3701 N N . LEU A 1 470 ? -7.879 20.078 19.391 1 94.06 470 LEU A N 1
ATOM 3702 C CA . LEU A 1 470 ? -6.719 19.672 20.172 1 94.06 470 LEU A CA 1
ATOM 3703 C C . LEU A 1 470 ? -7.141 19.172 21.547 1 94.06 470 LEU A C 1
ATOM 3705 O O . LEU A 1 470 ? -6.98 19.859 22.547 1 94.06 470 LEU A O 1
ATOM 3709 N N . LYS A 1 471 ? -7.434 17.953 21.609 1 88.12 471 LYS A N 1
ATOM 3710 C CA . LYS A 1 471 ? -8.062 17.344 22.781 1 88.12 471 LYS A CA 1
ATOM 3711 C C . LYS A 1 471 ? -7.133 17.422 23.984 1 88.12 471 LYS A C 1
ATOM 3713 O O . LYS A 1 471 ? -7.586 17.672 25.109 1 88.12 471 LYS A O 1
ATOM 3718 N N . ALA A 1 472 ? -5.922 17.188 23.688 1 89.44 472 ALA A N 1
ATOM 3719 C CA . ALA A 1 472 ? -4.953 17.156 24.797 1 89.44 472 ALA A CA 1
ATOM 3720 C C . ALA A 1 472 ? -4.887 18.5 25.5 1 89.44 472 ALA A C 1
ATOM 3722 O O . ALA A 1 472 ? -4.5 18.578 26.672 1 89.44 472 ALA A O 1
ATOM 3723 N N . LYS A 1 473 ? -5.324 19.547 24.828 1 92.56 473 LYS A N 1
ATOM 3724 C CA . LYS A 1 473 ? -5.285 20.906 25.391 1 92.56 473 LYS A CA 1
ATOM 3725 C C . LYS A 1 473 ? -6.695 21.438 25.641 1 92.56 473 LYS A C 1
ATOM 3727 O O . LYS A 1 473 ? -6.875 22.625 25.906 1 92.56 473 LYS A O 1
ATOM 3732 N N . ASN A 1 474 ? -7.723 20.594 25.5 1 92.44 474 ASN A N 1
ATOM 3733 C CA . ASN A 1 474 ? -9.133 20.922 25.688 1 92.44 474 ASN A CA 1
ATOM 3734 C C . ASN A 1 474 ? -9.555 22.078 24.781 1 92.44 474 ASN A C 1
ATOM 3736 O O . ASN A 1 474 ? -10.25 23 25.219 1 92.44 474 ASN A O 1
ATOM 3740 N N . LEU A 1 475 ? -9.008 22.094 23.656 1 95.5 475 LEU A N 1
ATOM 3741 C CA . LEU A 1 475 ? -9.406 23.062 22.641 1 95.5 475 LEU A CA 1
ATOM 3742 C C . LEU A 1 475 ? -10.281 22.406 21.578 1 95.5 475 LEU A C 1
ATOM 3744 O O . LEU A 1 475 ? -9.953 21.328 21.078 1 95.5 475 LEU A O 1
ATOM 3748 N N . GLY A 1 476 ? -11.422 23.031 21.328 1 95.94 476 GLY A N 1
ATOM 3749 C CA . GLY A 1 476 ? -12.273 22.562 20.25 1 95.94 476 GLY A CA 1
ATOM 3750 C C . GLY A 1 476 ? -11.719 22.859 18.875 1 95.94 476 GLY A C 1
ATOM 3751 O O . GLY A 1 476 ? -10.508 23.031 18.719 1 95.94 476 GLY A O 1
ATOM 3752 N N . ASN A 1 477 ? -12.586 22.922 17.906 1 97 477 ASN A N 1
ATOM 3753 C CA . ASN A 1 477 ? -12.172 22.984 16.516 1 97 477 ASN A CA 1
ATOM 3754 C C . ASN A 1 477 ? -11.602 24.359 16.156 1 97 477 ASN A C 1
ATOM 3756 O O . ASN A 1 477 ? -12.109 25.375 16.625 1 97 477 ASN A O 1
ATOM 3760 N N . PHE A 1 478 ? -10.625 24.406 15.398 1 98 478 PHE A N 1
ATOM 3761 C CA . PHE A 1 478 ? -10.031 25.562 14.742 1 98 478 PHE A CA 1
ATOM 3762 C C . PHE A 1 478 ? -9.492 25.188 13.367 1 98 478 PHE A C 1
ATOM 3764 O O . PHE A 1 478 ? -9.406 24 13.031 1 98 478 PHE A O 1
ATOM 3771 N N . PHE A 1 479 ? -9.203 26.078 12.555 1 98.12 479 PHE A N 1
ATOM 3772 C CA . PHE A 1 479 ? -8.609 25.812 11.25 1 98.12 479 PHE A CA 1
ATOM 3773 C C . PHE A 1 479 ? -7.168 25.344 11.398 1 98.12 479 PHE A C 1
ATOM 3775 O O . PHE A 1 479 ? -6.43 25.844 12.242 1 98.12 479 PHE A O 1
ATOM 3782 N N . ARG A 1 480 ? -6.781 24.391 10.672 1 97.81 480 ARG A N 1
ATOM 3783 C CA . ARG A 1 480 ? -5.406 23.938 10.516 1 97.81 480 ARG A CA 1
ATOM 3784 C C . ARG A 1 480 ? -4.922 24.141 9.078 1 97.81 480 ARG A C 1
ATOM 3786 O O . ARG A 1 480 ? -5.207 23.312 8.203 1 97.81 480 ARG A O 1
ATOM 3793 N N . MET A 1 481 ? -4.211 25.203 8.852 1 97.5 481 MET A N 1
ATOM 3794 C CA . MET A 1 481 ? -3.615 25.484 7.551 1 97.5 481 MET A CA 1
ATOM 3795 C C . MET A 1 481 ? -2.258 24.797 7.414 1 97.5 481 MET A C 1
ATOM 3797 O O . MET A 1 481 ? -1.435 24.859 8.328 1 97.5 481 MET A O 1
ATOM 3801 N N . VAL A 1 482 ? -2.057 24.125 6.316 1 96.25 482 VAL A N 1
ATOM 3802 C CA . VAL A 1 482 ? -0.785 23.453 6.07 1 96.25 482 VAL A CA 1
ATOM 3803 C C . VAL A 1 482 ? -0.211 23.906 4.73 1 96.25 482 VAL A C 1
ATOM 3805 O O . VAL A 1 482 ? -0.897 23.859 3.707 1 96.25 482 VAL A O 1
ATOM 3808 N N . PHE A 1 483 ? 1.014 24.328 4.758 1 98 483 PHE A N 1
ATOM 3809 C CA . PHE A 1 483 ? 1.706 24.703 3.527 1 98 483 PHE A CA 1
ATOM 3810 C C . PHE A 1 483 ? 2.691 23.609 3.115 1 98 483 PHE A C 1
ATOM 3812 O O . PHE A 1 483 ? 3.369 23.031 3.963 1 98 483 PHE A O 1
ATOM 3819 N N . THR A 1 484 ? 2.68 23.281 1.869 1 97.94 484 THR A N 1
ATOM 3820 C CA . THR A 1 484 ? 3.582 22.281 1.295 1 97.94 484 THR A CA 1
ATOM 3821 C C . THR A 1 484 ? 4.516 22.922 0.275 1 97.94 484 THR A C 1
ATOM 3823 O O . THR A 1 484 ? 4.414 24.125 0.002 1 97.94 484 THR A O 1
ATOM 3826 N N . CYS A 1 485 ? 5.418 22.188 -0.261 1 97.88 485 CYS A N 1
ATOM 3827 C CA . CYS A 1 485 ? 6.402 22.688 -1.21 1 97.88 485 CYS A CA 1
ATOM 3828 C C . CYS A 1 485 ? 5.73 23.141 -2.5 1 97.88 485 CYS A C 1
ATOM 3830 O O . CYS A 1 485 ? 6.234 24.031 -3.184 1 97.88 485 CYS A O 1
ATOM 3832 N N . PHE A 1 486 ? 4.652 22.5 -2.854 1 97.19 486 PHE A N 1
ATOM 3833 C CA . PHE A 1 486 ? 3.869 22.859 -4.027 1 97.19 486 PHE A CA 1
ATOM 3834 C C . PHE A 1 486 ? 2.398 23.031 -3.668 1 97.19 486 PHE A C 1
ATOM 3836 O O . PHE A 1 486 ? 1.842 22.234 -2.91 1 97.19 486 PHE A O 1
ATOM 3843 N N . PRO A 1 487 ? 1.737 24.094 -4.164 1 96.19 487 PRO A N 1
ATOM 3844 C CA . PRO A 1 487 ? 2.314 25.141 -5.02 1 96.19 487 PRO A CA 1
ATOM 3845 C C . PRO A 1 487 ? 3.264 26.062 -4.262 1 96.19 487 PRO A C 1
ATOM 3847 O O . PRO A 1 487 ? 3.291 26.047 -3.029 1 96.19 487 PRO A O 1
ATOM 3850 N N . ILE A 1 488 ? 4.031 26.703 -5.035 1 97.25 488 ILE A N 1
ATOM 3851 C CA . ILE A 1 488 ? 4.941 27.672 -4.438 1 97.25 488 ILE A CA 1
ATOM 3852 C C . ILE A 1 488 ? 4.234 29.016 -4.297 1 97.25 488 ILE A C 1
ATOM 3854 O O . ILE A 1 488 ? 4.211 29.812 -5.234 1 97.25 488 ILE A O 1
ATOM 3858 N N . LEU A 1 489 ? 3.758 29.266 -3.088 1 96.62 489 LEU A N 1
ATOM 3859 C CA . LEU A 1 489 ? 2.83 30.375 -2.859 1 96.62 489 LEU A CA 1
ATOM 3860 C C . LEU A 1 489 ? 3.58 31.688 -2.68 1 96.62 489 LEU A C 1
ATOM 3862 O O . LEU A 1 489 ? 4.738 31.703 -2.254 1 96.62 489 LEU A O 1
ATOM 3866 N N . LYS A 1 490 ? 2.871 32.688 -3.029 1 95.31 490 LYS A N 1
ATOM 3867 C CA . LYS A 1 490 ? 3.285 34.062 -2.734 1 95.31 490 LYS A CA 1
ATOM 3868 C C . LYS A 1 490 ? 2.414 34.688 -1.643 1 95.31 490 LYS A C 1
ATOM 3870 O O . LYS A 1 490 ? 1.323 34.188 -1.355 1 95.31 490 LYS A O 1
ATOM 3875 N N . SER A 1 491 ? 2.91 35.688 -1.088 1 95.75 491 SER A N 1
ATOM 3876 C CA . SER A 1 491 ? 2.252 36.312 0.044 1 95.75 491 SER A CA 1
ATOM 3877 C C . SER A 1 491 ? 0.842 36.781 -0.32 1 95.75 491 SER A C 1
ATOM 3879 O O . SER A 1 491 ? -0.06 36.75 0.519 1 95.75 491 SER A O 1
ATOM 3881 N N . GLU A 1 492 ? 0.628 37.188 -1.547 1 95.88 492 GLU A N 1
ATOM 3882 C CA . GLU A 1 492 ? -0.665 37.688 -1.992 1 95.88 492 GLU A CA 1
ATOM 3883 C C . GLU A 1 492 ? -1.75 36.625 -1.871 1 95.88 492 GLU A C 1
ATOM 3885 O O . GLU A 1 492 ? -2.916 36.938 -1.626 1 95.88 492 GLU A O 1
ATOM 3890 N N . GLU A 1 493 ? -1.384 35.438 -2.105 1 97 493 GLU A N 1
ATOM 3891 C CA . GLU A 1 493 ? -2.346 34.344 -2.006 1 97 493 GLU A CA 1
ATOM 3892 C C . GLU A 1 493 ? -2.859 34.188 -0.576 1 97 493 GLU A C 1
ATOM 3894 O O . GLU A 1 493 ? -3.988 33.75 -0.361 1 97 493 GLU A O 1
ATOM 3899 N N . LEU A 1 494 ? -2.078 34.562 0.429 1 98.31 494 LEU A N 1
ATOM 3900 C CA . LEU A 1 494 ? -2.502 34.5 1.823 1 98.31 494 LEU A CA 1
ATOM 3901 C C . LEU A 1 494 ? -3.639 35.5 2.086 1 98.31 494 LEU A C 1
ATOM 3903 O O . LEU A 1 494 ? -4.555 35.188 2.857 1 98.31 494 LEU A O 1
ATOM 3907 N N . ASP A 1 495 ? -3.516 36.625 1.417 1 98 495 ASP A N 1
ATOM 3908 C CA . ASP A 1 495 ? -4.598 37.594 1.536 1 98 495 ASP A CA 1
ATOM 3909 C C . ASP A 1 495 ? -5.902 37.031 0.981 1 98 495 ASP A C 1
ATOM 3911 O O . ASP A 1 495 ? -6.965 37.219 1.583 1 98 495 ASP A O 1
ATOM 3915 N N . PHE A 1 496 ? -5.785 36.438 -0.166 1 97.5 496 PHE A N 1
ATOM 3916 C CA . PHE A 1 496 ? -6.977 35.812 -0.733 1 97.5 496 PHE A CA 1
ATOM 3917 C C . PHE A 1 496 ? -7.574 34.812 0.242 1 97.5 496 PHE A C 1
ATOM 3919 O O . PHE A 1 496 ? -8.789 34.781 0.444 1 97.5 496 PHE A O 1
ATOM 3926 N N . ILE A 1 497 ? -6.754 33.938 0.855 1 98.12 497 ILE A N 1
ATOM 3927 C CA . ILE A 1 497 ? -7.199 32.875 1.746 1 98.12 497 ILE A CA 1
ATOM 3928 C C . ILE A 1 497 ? -7.949 33.469 2.932 1 98.12 497 ILE A C 1
ATOM 3930 O O . ILE A 1 497 ? -9.055 33.031 3.256 1 98.12 497 ILE A O 1
ATOM 3934 N N . LEU A 1 498 ? -7.391 34.469 3.523 1 98.38 498 LEU A N 1
ATOM 3935 C CA . LEU A 1 498 ? -8.016 35.094 4.688 1 98.38 498 LEU A CA 1
ATOM 3936 C C . LEU A 1 498 ? -9.305 35.812 4.297 1 98.38 498 LEU A C 1
ATOM 3938 O O . LEU A 1 498 ? -10.305 35.719 5.008 1 98.38 498 LEU A O 1
ATOM 3942 N N . ASP A 1 499 ? -9.289 36.531 3.141 1 98.25 499 ASP A N 1
ATOM 3943 C CA . ASP A 1 499 ? -10.484 37.188 2.65 1 98.25 499 ASP A CA 1
ATOM 3944 C C . ASP A 1 499 ? -11.602 36.188 2.373 1 98.25 499 ASP A C 1
ATOM 3946 O O . ASP A 1 499 ? -12.773 36.469 2.639 1 98.25 499 ASP A O 1
ATOM 3950 N N . GLU A 1 500 ? -11.18 35.094 1.797 1 98 500 GLU A N 1
ATOM 3951 C CA . GLU A 1 500 ? -12.164 34.062 1.456 1 98 500 GLU A CA 1
ATOM 3952 C C . GLU A 1 500 ? -12.773 33.438 2.711 1 98 500 GLU A C 1
ATOM 3954 O O . GLU A 1 500 ? -13.977 33.156 2.748 1 98 500 GLU A O 1
ATOM 3959 N N . ILE A 1 501 ? -12.008 33.219 3.771 1 98.25 501 ILE A N 1
ATOM 3960 C CA . ILE A 1 501 ? -12.523 32.719 5.043 1 98.25 501 ILE A CA 1
ATOM 3961 C C . ILE A 1 501 ? -13.516 33.719 5.629 1 98.25 501 ILE A C 1
ATOM 3963 O O . ILE A 1 501 ? -14.586 33.312 6.102 1 98.25 501 ILE A O 1
ATOM 3967 N N . GLU A 1 502 ? -13.172 35 5.559 1 97.38 502 GLU A N 1
ATOM 3968 C CA . GLU A 1 502 ? -14.062 36.031 6.043 1 97.38 502 GLU A CA 1
ATOM 3969 C C . GLU A 1 502 ? -15.375 36.062 5.262 1 97.38 502 GLU A C 1
ATOM 3971 O O . GLU A 1 502 ? -16.453 36.125 5.855 1 97.38 502 GLU A O 1
ATOM 3976 N N . ARG A 1 503 ? -15.234 35.969 3.951 1 97.19 503 ARG A N 1
ATOM 3977 C CA . ARG A 1 503 ? -16.406 36 3.09 1 97.19 503 ARG A CA 1
ATOM 3978 C C . ARG A 1 503 ? -17.328 34.812 3.389 1 97.19 503 ARG A C 1
ATOM 3980 O O . ARG A 1 503 ? -18.547 35 3.553 1 97.19 503 ARG A O 1
ATOM 3987 N N . LEU A 1 504 ? -16.766 33.656 3.473 1 96.25 504 LEU A N 1
ATOM 3988 C CA . LEU A 1 504 ? -17.547 32.438 3.744 1 96.25 504 LEU A CA 1
ATOM 3989 C C . LEU A 1 504 ? -18.094 32.469 5.168 1 96.25 504 LEU A C 1
ATOM 3991 O O . LEU A 1 504 ? -19.172 31.938 5.43 1 96.25 504 LEU A O 1
ATOM 3995 N N . GLY A 1 505 ? -17.312 33.031 6.074 1 94.62 505 GLY A N 1
ATOM 3996 C CA . GLY A 1 505 ? -17.734 33.125 7.461 1 94.62 505 GLY A CA 1
ATOM 3997 C C . GLY A 1 505 ? -18.969 34 7.648 1 94.62 505 GLY A C 1
ATOM 3998 O O . GLY A 1 505 ? -19.719 33.812 8.609 1 94.62 505 GLY A O 1
ATOM 3999 N N . GLU A 1 506 ? -19.188 34.938 6.801 1 90.75 506 GLU A N 1
ATOM 4000 C CA . GLU A 1 506 ? -20.359 35.781 6.844 1 90.75 506 GLU A CA 1
ATOM 4001 C C . GLU A 1 506 ? -21.625 35.031 6.441 1 90.75 506 GLU A C 1
ATOM 4003 O O . GLU A 1 506 ? -22.734 35.5 6.715 1 90.75 506 GLU A O 1
ATOM 4008 N N . LYS A 1 507 ? -21.469 33.906 5.898 1 88.12 507 LYS A N 1
ATOM 4009 C CA . LYS A 1 507 ? -22.609 33.156 5.367 1 88.12 507 LYS A CA 1
ATOM 4010 C C . LYS A 1 507 ? -23.078 32.125 6.367 1 88.12 507 LYS A C 1
ATOM 4012 O O . LYS A 1 507 ? -24.109 31.469 6.152 1 88.12 507 LYS A O 1
ATOM 4017 N N . ILE A 1 508 ? -22.344 31.969 7.438 1 90.5 508 ILE A N 1
ATOM 4018 C CA . ILE A 1 508 ? -22.703 30.859 8.312 1 90.5 508 ILE A CA 1
ATOM 4019 C C . ILE A 1 508 ? -23.734 31.328 9.336 1 90.5 508 ILE A C 1
ATOM 4021 O O . ILE A 1 508 ? -23.781 32.5 9.688 1 90.5 508 ILE A O 1
ATOM 4025 N N . VAL A 1 509 ? -24.609 30.328 9.703 1 82.88 509 VAL A N 1
ATOM 4026 C CA . VAL A 1 509 ? -25.594 30.578 10.758 1 82.88 509 VAL A CA 1
ATOM 4027 C C . VAL A 1 509 ? -25.031 30.125 12.102 1 82.88 509 VAL A C 1
ATOM 4029 O O . VAL A 1 509 ? -24.594 28.984 12.25 1 82.88 509 VAL A O 1
ATOM 4032 N N . LEU A 1 510 ? -24.953 31.016 12.992 1 80.69 510 LEU A N 1
ATOM 4033 C CA . LEU A 1 510 ? -24.359 30.75 14.289 1 80.69 510 LEU A CA 1
ATOM 4034 C C . LEU A 1 510 ? -25.438 30.422 15.32 1 80.69 510 LEU A C 1
ATOM 4036 O O . LEU A 1 510 ? -26.531 30.984 15.289 1 80.69 510 LEU A O 1
ATOM 4040 N N . MET B 1 1 ? 22.281 36.125 5.516 1 39.91 1 MET B N 1
ATOM 4041 C CA . MET B 1 1 ? 21.562 37.062 4.648 1 39.91 1 MET B CA 1
ATOM 4042 C C . MET B 1 1 ? 21.703 36.656 3.184 1 39.91 1 MET B C 1
ATOM 4044 O O . MET B 1 1 ? 20.734 36.625 2.438 1 39.91 1 MET B O 1
ATOM 4048 N N . ALA B 1 2 ? 23.016 36.531 2.711 1 43.69 2 ALA B N 1
ATOM 4049 C CA . ALA B 1 2 ? 23.344 36.188 1.323 1 43.69 2 ALA B CA 1
ATOM 4050 C C . ALA B 1 2 ? 22.812 34.812 0.931 1 43.69 2 ALA B C 1
ATOM 4052 O O . ALA B 1 2 ? 22.234 34.656 -0.148 1 43.69 2 ALA B O 1
ATOM 4053 N N . GLU B 1 3 ? 22.922 33.75 1.724 1 48.44 3 GLU B N 1
ATOM 4054 C CA . GLU B 1 3 ? 22.453 32.375 1.505 1 48.44 3 GLU B CA 1
ATOM 4055 C C . GLU B 1 3 ? 20.922 32.344 1.432 1 48.44 3 GLU B C 1
ATOM 4057 O O . GLU B 1 3 ? 20.359 31.609 0.609 1 48.44 3 GLU B O 1
ATOM 4062 N N . SER B 1 4 ? 20.328 33.344 2.201 1 62.22 4 SER B N 1
ATOM 4063 C CA . SER B 1 4 ? 18.875 33.469 2.209 1 62.22 4 SER B CA 1
ATOM 4064 C C . SER B 1 4 ? 18.359 34.062 0.905 1 62.22 4 SER B C 1
ATOM 4066 O O . SER B 1 4 ? 17.328 33.625 0.383 1 62.22 4 SER B O 1
ATOM 4068 N N . VAL B 1 5 ? 19.219 34.969 0.282 1 52.28 5 VAL B N 1
ATOM 4069 C CA . VAL B 1 5 ? 18.828 35.625 -0.963 1 52.28 5 VAL B CA 1
ATOM 4070 C C . VAL B 1 5 ? 18.922 34.625 -2.119 1 52.28 5 VAL B C 1
ATOM 4072 O O . VAL B 1 5 ? 18.031 34.531 -2.955 1 52.28 5 VAL B O 1
ATOM 4075 N N . GLU B 1 6 ? 20 33.938 -2.074 1 71.19 6 GLU B N 1
ATOM 4076 C CA . GLU B 1 6 ? 20.219 32.938 -3.125 1 71.19 6 GLU B CA 1
ATOM 4077 C C . GLU B 1 6 ? 19.156 31.844 -3.08 1 71.19 6 GLU B C 1
ATOM 4079 O O . GLU B 1 6 ? 18.688 31.391 -4.125 1 71.19 6 GLU B O 1
ATOM 4084 N N . GLY B 1 7 ? 18.859 31.641 -1.893 1 80.81 7 GLY B N 1
ATOM 4085 C CA . GLY B 1 7 ? 17.812 30.656 -1.719 1 80.81 7 GLY B CA 1
ATOM 4086 C C . GLY B 1 7 ? 16.469 31.125 -2.238 1 80.81 7 GLY B C 1
ATOM 4087 O O . GLY B 1 7 ? 15.766 30.375 -2.926 1 80.81 7 GLY B O 1
ATOM 4088 N N . ALA B 1 8 ? 16.203 32.406 -2.029 1 82.19 8 ALA B N 1
ATOM 4089 C CA . ALA B 1 8 ? 14.938 32.969 -2.479 1 82.19 8 ALA B CA 1
ATOM 4090 C C . ALA B 1 8 ? 14.891 33.062 -4 1 82.19 8 ALA B C 1
ATOM 4092 O O . ALA B 1 8 ? 13.852 32.812 -4.613 1 82.19 8 ALA B O 1
ATOM 4093 N N . GLU B 1 9 ? 15.953 33.438 -4.543 1 82.94 9 GLU B N 1
ATOM 4094 C CA . GLU B 1 9 ? 16.031 33.531 -5.996 1 82.94 9 GLU B CA 1
ATOM 4095 C C . GLU B 1 9 ? 15.812 32.156 -6.652 1 82.94 9 GLU B C 1
ATOM 4097 O O . GLU B 1 9 ? 15.156 32.062 -7.688 1 82.94 9 GLU B O 1
ATOM 4102 N N . THR B 1 10 ? 16.359 31.234 -5.988 1 90.38 10 THR B N 1
ATOM 4103 C CA . THR B 1 10 ? 16.188 29.875 -6.5 1 90.38 10 THR B CA 1
ATOM 4104 C C . THR B 1 10 ? 14.734 29.438 -6.414 1 90.38 10 THR B C 1
ATOM 4106 O O . THR B 1 10 ? 14.211 28.828 -7.348 1 90.38 10 THR B O 1
ATOM 4109 N N . VAL B 1 11 ? 14.062 29.75 -5.348 1 95.25 11 VAL B N 1
ATOM 4110 C CA . VAL B 1 11 ? 12.656 29.391 -5.168 1 95.25 11 VAL B CA 1
ATOM 4111 C C . VAL B 1 11 ? 11.812 30.094 -6.223 1 95.25 11 VAL B C 1
ATOM 4113 O O . VAL B 1 11 ? 10.898 29.5 -6.797 1 95.25 11 VAL B O 1
ATOM 4116 N N . ASP B 1 12 ? 12.117 31.344 -6.504 1 95.44 12 ASP B N 1
ATOM 4117 C CA . ASP B 1 12 ? 11.398 32.094 -7.527 1 95.44 12 ASP B CA 1
ATOM 4118 C C . ASP B 1 12 ? 11.602 31.484 -8.906 1 95.44 12 ASP B C 1
ATOM 4120 O O . ASP B 1 12 ? 10.664 31.422 -9.711 1 95.44 12 ASP B O 1
ATOM 4124 N N . GLN B 1 13 ? 12.789 31.078 -9.156 1 94.44 13 GLN B N 1
ATOM 4125 C CA . GLN B 1 13 ? 13.086 30.438 -10.43 1 94.44 13 GLN B CA 1
ATOM 4126 C C . GLN B 1 13 ? 12.289 29.156 -10.594 1 94.44 13 GLN B C 1
ATOM 4128 O O . GLN B 1 13 ? 11.766 28.875 -11.672 1 94.44 13 GLN B O 1
ATOM 4133 N N . ILE B 1 14 ? 12.25 28.391 -9.531 1 95.12 14 ILE B N 1
ATOM 4134 C CA . ILE B 1 14 ? 11.484 27.156 -9.57 1 95.12 14 ILE B CA 1
ATOM 4135 C C . ILE B 1 14 ? 10.008 27.469 -9.789 1 95.12 14 ILE B C 1
ATOM 4137 O O . ILE B 1 14 ? 9.336 26.812 -10.594 1 95.12 14 ILE B O 1
ATOM 4141 N N . ARG B 1 15 ? 9.5 28.438 -9.055 1 95.81 15 ARG B N 1
ATOM 4142 C CA . ARG B 1 15 ? 8.109 28.844 -9.18 1 95.81 15 ARG B CA 1
ATOM 4143 C C . ARG B 1 15 ? 7.773 29.234 -10.617 1 95.81 15 ARG B C 1
ATOM 4145 O O . ARG B 1 15 ? 6.777 28.766 -11.172 1 95.81 15 ARG B O 1
ATOM 4152 N N . ASP B 1 16 ? 8.617 30.016 -11.242 1 95.06 16 ASP B N 1
ATOM 4153 C CA . ASP B 1 16 ? 8.383 30.547 -12.586 1 95.06 16 ASP B CA 1
ATOM 4154 C C . ASP B 1 16 ? 8.461 29.438 -13.633 1 95.06 16 ASP B C 1
ATOM 4156 O O . ASP B 1 16 ? 7.848 29.531 -14.695 1 95.06 16 ASP B O 1
ATOM 4160 N N . GLY B 1 17 ? 9.211 28.422 -13.336 1 95.12 17 GLY B N 1
ATOM 4161 C CA . GLY B 1 17 ? 9.398 27.344 -14.281 1 95.12 17 GLY B CA 1
ATOM 4162 C C . GLY B 1 17 ? 8.453 26.188 -14.055 1 95.12 17 GLY B C 1
ATOM 4163 O O . GLY B 1 17 ? 8.477 25.203 -14.805 1 95.12 17 GLY B O 1
ATOM 4164 N N . LEU B 1 18 ? 7.594 26.266 -13.109 1 95.69 18 LEU B N 1
ATOM 4165 C CA . LEU B 1 18 ? 6.793 25.125 -12.68 1 95.69 18 LEU B CA 1
ATOM 4166 C C . LEU B 1 18 ? 5.84 24.688 -13.781 1 95.69 18 LEU B C 1
ATOM 4168 O O . LEU B 1 18 ? 5.641 23.484 -13.992 1 95.69 18 LEU B O 1
ATOM 4172 N N . MET B 1 19 ? 5.199 25.609 -14.516 1 95.06 19 MET B N 1
ATOM 4173 C CA . MET B 1 19 ? 4.281 25.25 -15.594 1 95.06 19 MET B CA 1
ATOM 4174 C C . MET B 1 19 ? 5.012 24.516 -16.719 1 95.06 19 MET B C 1
ATOM 4176 O O . MET B 1 19 ? 4.445 23.641 -17.344 1 95.06 19 MET B O 1
ATOM 4180 N N . ASP B 1 20 ? 6.234 24.953 -16.922 1 95.94 20 ASP B N 1
ATOM 4181 C CA . ASP B 1 20 ? 7.047 24.219 -17.891 1 95.94 20 ASP B CA 1
ATOM 4182 C C . ASP B 1 20 ? 7.375 22.812 -17.406 1 95.94 20 ASP B C 1
ATOM 4184 O O . ASP B 1 20 ? 7.402 21.875 -18.188 1 95.94 20 ASP B O 1
ATOM 4188 N N . ASP B 1 21 ? 7.688 22.703 -16.109 1 96.75 21 ASP B N 1
ATOM 4189 C CA . ASP B 1 21 ? 7.988 21.406 -15.539 1 96.75 21 ASP B CA 1
ATOM 4190 C C . ASP B 1 21 ? 6.836 20.422 -15.766 1 96.75 21 ASP B C 1
ATOM 4192 O O . ASP B 1 21 ? 7.059 19.234 -15.977 1 96.75 21 ASP B O 1
ATOM 4196 N N . TRP B 1 22 ? 5.578 20.875 -15.75 1 96.94 22 TRP B N 1
ATOM 4197 C CA . TRP B 1 22 ? 4.395 20.031 -15.898 1 96.94 22 TRP B CA 1
ATOM 4198 C C . TRP B 1 22 ? 4.32 19.453 -17.297 1 96.94 22 TRP B C 1
ATOM 4200 O O . TRP B 1 22 ? 3.604 18.469 -17.531 1 96.94 22 TRP B O 1
ATOM 4210 N N . LYS B 1 23 ? 5.117 19.953 -18.234 1 96.38 23 LYS B N 1
ATOM 4211 C CA . LYS B 1 23 ? 5.148 19.438 -19.609 1 96.38 23 LYS B CA 1
ATOM 4212 C C . LYS B 1 23 ? 5.832 18.062 -19.656 1 96.38 23 LYS B C 1
ATOM 4214 O O . LYS B 1 23 ? 5.742 17.359 -20.672 1 96.38 23 LYS B O 1
ATOM 4219 N N . ILE B 1 24 ? 6.48 17.719 -18.578 1 97.81 24 ILE B N 1
ATOM 4220 C CA . ILE B 1 24 ? 7.145 16.422 -18.5 1 97.81 24 ILE B CA 1
ATOM 4221 C C . ILE B 1 24 ? 6.137 15.305 -18.766 1 97.81 24 ILE B C 1
ATOM 4223 O O . ILE B 1 24 ? 6.5 14.234 -19.266 1 97.81 24 ILE B O 1
ATOM 4227 N N . LEU B 1 25 ? 4.848 15.477 -18.469 1 97.44 25 LEU B N 1
ATOM 4228 C CA . LEU B 1 25 ? 3.82 14.453 -18.641 1 97.44 25 LEU B CA 1
ATOM 4229 C C . LEU B 1 25 ? 3.668 14.094 -20.125 1 97.44 25 LEU B C 1
ATOM 4231 O O . LEU B 1 25 ? 3.43 12.938 -20.469 1 97.44 25 LEU B O 1
ATOM 4235 N N . GLU B 1 26 ? 3.82 15.094 -20.984 1 96.69 26 GLU B N 1
ATOM 4236 C CA . GLU B 1 26 ? 3.771 14.82 -22.422 1 96.69 26 GLU B CA 1
ATOM 4237 C C . GLU B 1 26 ? 4.879 13.859 -22.828 1 96.69 26 GLU B C 1
ATOM 4239 O O . GLU B 1 26 ? 4.66 12.961 -23.656 1 96.69 26 GLU B O 1
ATOM 4244 N N . ASN B 1 27 ? 6.055 14.078 -22.281 1 96.5 27 ASN B N 1
ATOM 4245 C CA . ASN B 1 27 ? 7.176 13.188 -22.547 1 96.5 27 ASN B CA 1
ATOM 4246 C C . ASN B 1 27 ? 6.883 11.758 -22.094 1 96.5 27 ASN B C 1
ATOM 4248 O O . ASN B 1 27 ? 7.141 10.805 -22.828 1 96.5 27 ASN B O 1
ATOM 4252 N N . VAL B 1 28 ? 6.324 11.672 -20.938 1 97.25 28 VAL B N 1
ATOM 4253 C CA . VAL B 1 28 ? 6.031 10.352 -20.375 1 97.25 28 VAL B CA 1
ATOM 4254 C C . VAL B 1 28 ? 4.941 9.672 -21.203 1 97.25 28 VAL B C 1
ATOM 4256 O O . VAL B 1 28 ? 5.02 8.469 -21.469 1 97.25 28 VAL B O 1
ATOM 4259 N N . PHE B 1 29 ? 3.914 10.445 -21.656 1 97.31 29 PHE B N 1
ATOM 4260 C CA . PHE B 1 29 ? 2.846 9.883 -22.469 1 97.31 29 PHE B CA 1
ATOM 4261 C C . PHE B 1 29 ? 3.395 9.359 -23.797 1 97.31 29 PHE B C 1
ATOM 4263 O O . PHE B 1 29 ? 3 8.281 -24.25 1 97.31 29 PHE B O 1
ATOM 4270 N N . ARG B 1 30 ? 4.32 10.055 -24.328 1 96.56 30 ARG B N 1
ATOM 4271 C CA . ARG B 1 30 ? 4.957 9.617 -25.562 1 96.56 30 ARG B CA 1
ATOM 4272 C C . ARG B 1 30 ? 5.738 8.32 -25.344 1 96.56 30 ARG B C 1
ATOM 4274 O O . ARG B 1 30 ? 5.68 7.406 -26.156 1 96.56 30 ARG B O 1
ATOM 4281 N N . LEU B 1 31 ? 6.461 8.258 -24.281 1 97.06 31 LEU B N 1
ATOM 4282 C CA . LEU B 1 31 ? 7.23 7.062 -23.953 1 97.06 31 LEU B CA 1
ATOM 4283 C C . LEU B 1 31 ? 6.312 5.855 -23.781 1 97.06 31 LEU B C 1
ATOM 4285 O O . LEU B 1 31 ? 6.621 4.762 -24.25 1 97.06 31 LEU B O 1
ATOM 4289 N N . LEU B 1 32 ? 5.156 6.043 -23.109 1 96.75 32 LEU B N 1
ATOM 4290 C CA . LEU B 1 32 ? 4.242 4.949 -22.781 1 96.75 32 LEU B CA 1
ATOM 4291 C C . LEU B 1 32 ? 3.514 4.473 -24.047 1 96.75 32 LEU B C 1
ATOM 4293 O O . LEU B 1 32 ? 2.945 3.379 -24.047 1 96.75 32 LEU B O 1
ATOM 4297 N N . GLN B 1 33 ? 3.586 5.246 -25.078 1 94.44 33 GLN B N 1
ATOM 4298 C CA . GLN B 1 33 ? 2.902 4.887 -26.312 1 94.44 33 GLN B CA 1
ATOM 4299 C C . GLN B 1 33 ? 3.846 4.168 -27.266 1 94.44 33 GLN B C 1
ATOM 4301 O O . GLN B 1 33 ? 3.41 3.623 -28.281 1 94.44 33 GLN B O 1
ATOM 4306 N N . LYS B 1 34 ? 5.094 4.129 -26.891 1 94.31 34 LYS B N 1
ATOM 4307 C CA . LYS B 1 34 ? 6.039 3.391 -27.734 1 94.31 34 LYS B CA 1
ATOM 4308 C C . LYS B 1 34 ? 5.703 1.901 -27.75 1 94.31 34 LYS B C 1
ATOM 4310 O O . LYS B 1 34 ? 5.293 1.337 -26.734 1 94.31 34 LYS B O 1
ATOM 4315 N N . GLU B 1 35 ? 5.98 1.289 -28.797 1 89.81 35 GLU B N 1
ATOM 4316 C CA . GLU B 1 35 ? 5.598 -0.1 -29.031 1 89.81 35 GLU B CA 1
ATOM 4317 C C . GLU B 1 35 ? 6.352 -1.047 -28.109 1 89.81 35 GLU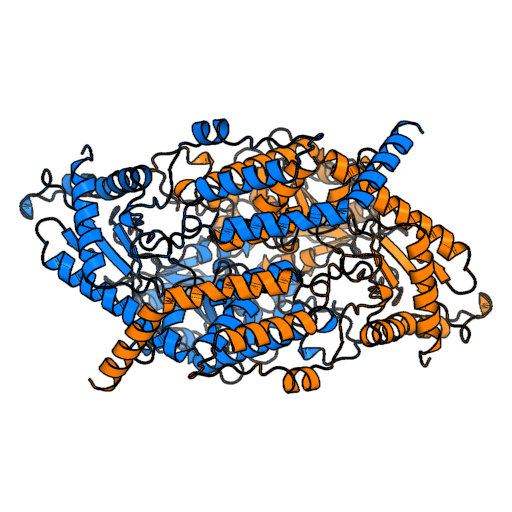 B C 1
ATOM 4319 O O . GLU B 1 35 ? 5.824 -2.086 -27.703 1 89.81 35 GLU B O 1
ATOM 4324 N N . ASP B 1 36 ? 7.539 -0.669 -27.766 1 91.62 36 ASP B N 1
ATOM 4325 C CA . ASP B 1 36 ? 8.391 -1.585 -27.016 1 91.62 36 ASP B CA 1
ATOM 4326 C C . ASP B 1 36 ? 8.289 -1.311 -25.516 1 91.62 36 ASP B C 1
ATOM 4328 O O . ASP B 1 36 ? 9.055 -1.871 -24.719 1 91.62 36 ASP B O 1
ATOM 4332 N N . THR B 1 37 ? 7.371 -0.441 -25.172 1 93.75 37 THR B N 1
ATOM 4333 C CA . THR B 1 37 ? 7.219 -0.152 -23.75 1 93.75 37 THR B CA 1
ATOM 4334 C C . THR B 1 37 ? 6.484 -1.289 -23.047 1 93.75 37 THR B C 1
ATOM 4336 O O . THR B 1 37 ? 6.961 -1.81 -22.031 1 93.75 37 THR B O 1
ATOM 4339 N N . PHE B 1 38 ? 5.363 -1.7 -23.641 1 93.94 38 PHE B N 1
ATOM 4340 C CA . PHE B 1 38 ? 4.535 -2.719 -23 1 93.94 38 PHE B CA 1
ATOM 4341 C C . PHE B 1 38 ? 4.762 -4.082 -23.641 1 93.94 38 PHE B C 1
ATOM 4343 O O . PHE B 1 38 ? 4.582 -5.117 -23 1 93.94 38 PHE B O 1
ATOM 4350 N N . CYS B 1 39 ? 5.043 -4.086 -24.938 1 95.38 39 CYS B N 1
ATOM 4351 C CA . CYS B 1 39 ? 5.258 -5.305 -25.719 1 95.38 39 CYS B CA 1
ATOM 4352 C C . CYS B 1 39 ? 4.023 -6.191 -25.688 1 95.38 39 CYS B C 1
ATOM 4354 O O . CYS B 1 39 ? 4.121 -7.387 -25.406 1 95.38 39 CYS B O 1
ATOM 4356 N N . VAL B 1 40 ? 2.85 -5.605 -25.984 1 95.81 40 VAL B N 1
ATOM 4357 C CA . VAL B 1 40 ? 1.593 -6.32 -25.797 1 95.81 40 VAL B CA 1
ATOM 4358 C C . VAL B 1 40 ? 1.168 -6.969 -27.109 1 95.81 40 VAL B C 1
ATOM 4360 O O . VAL B 1 40 ? 0.286 -7.832 -27.141 1 95.81 40 VAL B O 1
ATOM 4363 N N . ASP B 1 41 ? 1.811 -6.598 -28.234 1 95.19 41 ASP B N 1
ATOM 4364 C CA . ASP B 1 41 ? 1.437 -7.113 -29.562 1 95.19 41 ASP B CA 1
ATOM 4365 C C . ASP B 1 41 ? 1.999 -8.516 -29.781 1 95.19 41 ASP B C 1
ATOM 4367 O O . ASP B 1 41 ? 3.211 -8.688 -29.922 1 95.19 41 ASP B O 1
ATOM 4371 N N . PRO B 1 42 ? 1.113 -9.492 -29.875 1 94.44 42 PRO B N 1
ATOM 4372 C CA . PRO B 1 42 ? 1.596 -10.867 -30.031 1 94.44 42 PRO B CA 1
ATOM 4373 C C . PRO B 1 42 ? 2.48 -11.047 -31.266 1 94.44 42 PRO B C 1
ATOM 4375 O O . PRO B 1 42 ? 3.381 -11.891 -31.266 1 94.44 42 PRO B O 1
ATOM 4378 N N . GLN B 1 43 ? 2.316 -10.25 -32.281 1 93.94 43 GLN B N 1
ATOM 4379 C CA . GLN B 1 43 ? 3.084 -10.359 -33.5 1 93.94 43 GLN B CA 1
ATOM 4380 C C . GLN B 1 43 ? 4.523 -9.898 -33.312 1 93.94 43 GLN B C 1
ATOM 4382 O O . GLN B 1 43 ? 5.395 -10.18 -34.125 1 93.94 43 GLN B O 1
ATOM 4387 N N . LYS B 1 44 ? 4.734 -9.312 -32.219 1 95 44 LYS B N 1
ATOM 4388 C CA . LYS B 1 44 ? 6.051 -8.719 -32 1 95 44 LYS B CA 1
ATOM 4389 C C . LYS B 1 44 ? 6.781 -9.375 -30.844 1 95 44 LYS B C 1
ATOM 4391 O O . LYS B 1 44 ? 7.906 -8.992 -30.516 1 95 44 LYS B O 1
ATOM 4396 N N . TRP B 1 45 ? 6.223 -10.375 -30.234 1 95.19 45 TRP B N 1
ATOM 4397 C CA . TRP B 1 45 ? 6.82 -11.016 -29.062 1 95.19 45 TRP B CA 1
ATOM 4398 C C . TRP B 1 45 ? 8.18 -11.617 -29.406 1 95.19 45 TRP B C 1
ATOM 4400 O O . TRP B 1 45 ? 9.078 -11.656 -28.562 1 95.19 45 TRP B O 1
ATOM 4410 N N . GLY B 1 46 ? 8.305 -12.016 -30.609 1 94 46 GLY B N 1
ATOM 4411 C CA . GLY B 1 46 ? 9.547 -12.633 -31.031 1 94 46 GLY B CA 1
ATOM 4412 C C . GLY B 1 46 ? 10.664 -11.633 -31.266 1 94 46 GLY B C 1
ATOM 4413 O O . GLY B 1 46 ? 11.836 -12.008 -31.312 1 94 46 GLY B O 1
ATOM 4414 N N . LYS B 1 47 ? 10.328 -10.375 -31.312 1 93.69 47 LYS B N 1
ATOM 4415 C CA . LYS B 1 47 ? 11.305 -9.336 -31.641 1 93.69 47 LYS B CA 1
ATOM 4416 C C . LYS B 1 47 ? 11.633 -8.477 -30.422 1 93.69 47 LYS B C 1
ATOM 4418 O O . LYS B 1 47 ? 12.562 -7.668 -30.469 1 93.69 47 LYS B O 1
ATOM 4423 N N . GLN B 1 48 ? 10.867 -8.633 -29.453 1 94.44 48 GLN B N 1
ATOM 4424 C CA . GLN B 1 48 ? 11.039 -7.816 -28.25 1 94.44 48 GLN B CA 1
ATOM 4425 C C . GLN B 1 48 ? 11.414 -8.672 -27.047 1 94.44 48 GLN B C 1
ATOM 4427 O O . GLN B 1 48 ? 10.758 -9.688 -26.766 1 94.44 48 GLN B O 1
ATOM 4432 N N . LYS B 1 49 ? 12.43 -8.234 -26.375 1 95.12 49 LYS B N 1
ATOM 4433 C CA . LYS B 1 49 ? 12.836 -8.969 -25.172 1 95.12 49 LYS B CA 1
ATOM 4434 C C . LYS B 1 49 ? 11.969 -8.594 -23.984 1 95.12 49 LYS B C 1
ATOM 4436 O O . LYS B 1 49 ? 11.562 -7.441 -23.844 1 95.12 49 LYS B O 1
ATOM 4441 N N . ILE B 1 50 ? 11.766 -9.555 -23.141 1 95.94 50 ILE B N 1
ATOM 4442 C CA . ILE B 1 50 ? 11.062 -9.305 -21.875 1 95.94 50 ILE B CA 1
ATOM 4443 C C . ILE B 1 50 ? 11.891 -8.375 -21 1 95.94 50 ILE B C 1
ATOM 4445 O O . ILE B 1 50 ? 11.352 -7.508 -20.312 1 95.94 50 ILE B O 1
ATOM 4449 N N . VAL B 1 51 ? 13.164 -8.555 -20.984 1 92.06 51 VAL B N 1
ATOM 4450 C CA . VAL B 1 51 ? 14.102 -7.695 -20.266 1 92.06 51 VAL B CA 1
ATOM 4451 C C . VAL B 1 51 ? 15.508 -7.867 -20.844 1 92.06 51 VAL B C 1
ATOM 4453 O O . VAL B 1 51 ? 15.938 -8.992 -21.109 1 92.06 51 VAL B O 1
ATOM 4456 N N . PRO B 1 52 ? 16.109 -6.82 -21.219 1 93.31 52 PRO B N 1
ATOM 4457 C CA . PRO B 1 52 ? 17.562 -6.938 -21.438 1 93.31 52 PRO B CA 1
ATOM 4458 C C . PRO B 1 52 ? 18.344 -7.059 -20.141 1 93.31 52 PRO B C 1
ATOM 4460 O O . PRO B 1 52 ? 18.922 -6.074 -19.672 1 93.31 52 PRO B O 1
ATOM 4463 N N . PHE B 1 53 ? 18.484 -8.234 -19.688 1 92.25 53 PHE B N 1
ATOM 4464 C CA . PHE B 1 53 ? 19 -8.5 -18.359 1 92.25 53 PHE B CA 1
ATOM 4465 C C . PHE B 1 53 ? 20.484 -8.117 -18.266 1 92.25 53 PHE B C 1
ATOM 4467 O O . PHE B 1 53 ? 21.266 -8.438 -19.156 1 92.25 53 PHE B O 1
ATOM 4474 N N . LEU B 1 54 ? 20.844 -7.391 -17.234 1 91.56 54 LEU B N 1
ATOM 4475 C CA . LEU B 1 54 ? 22.203 -7.031 -16.891 1 91.56 54 LEU B CA 1
ATOM 4476 C C . LEU B 1 54 ? 22.484 -7.254 -15.414 1 91.56 54 LEU B C 1
ATOM 4478 O O . LEU B 1 54 ? 21.578 -7.141 -14.586 1 91.56 54 LEU B O 1
ATOM 4482 N N . GLN B 1 55 ? 23.672 -7.641 -15.117 1 90.31 55 GLN B N 1
ATOM 4483 C CA . GLN B 1 55 ? 24.078 -7.703 -13.719 1 90.31 55 GLN B CA 1
ATOM 4484 C C . GLN B 1 55 ? 24.047 -6.32 -13.07 1 90.31 55 GLN B C 1
ATOM 4486 O O . GLN B 1 55 ? 24.172 -5.305 -13.758 1 90.31 55 GLN B O 1
ATOM 4491 N N . PRO B 1 56 ? 23.906 -6.27 -11.758 1 89.69 56 PRO B N 1
ATOM 4492 C CA . PRO B 1 56 ? 23.75 -4.992 -11.055 1 89.69 56 PRO B CA 1
ATOM 4493 C C . PRO B 1 56 ? 24.859 -4.004 -11.375 1 89.69 56 PRO B C 1
ATOM 4495 O O . PRO B 1 56 ? 24.594 -2.83 -11.641 1 89.69 56 PRO B O 1
ATOM 4498 N N . ASP B 1 57 ? 26.094 -4.426 -11.398 1 91.19 57 ASP B N 1
ATOM 4499 C CA . ASP B 1 57 ? 27.234 -3.537 -11.617 1 91.19 57 ASP B CA 1
ATOM 4500 C C . ASP B 1 57 ? 27.188 -2.924 -13.016 1 91.19 57 ASP B C 1
ATOM 4502 O O . ASP B 1 57 ? 27.516 -1.751 -13.195 1 91.19 57 ASP B O 1
ATOM 4506 N N . LYS B 1 58 ? 26.797 -3.721 -13.961 1 92.38 58 LYS B N 1
ATOM 4507 C CA . LYS B 1 58 ? 26.703 -3.223 -15.336 1 92.38 58 LYS B CA 1
ATOM 4508 C C . LYS B 1 58 ? 25.578 -2.197 -15.469 1 92.38 58 LYS B C 1
ATOM 4510 O O . LYS B 1 58 ? 25.703 -1.217 -16.203 1 92.38 58 LYS B O 1
ATOM 4515 N N . LEU B 1 59 ? 24.469 -2.48 -14.852 1 92.56 59 LEU B N 1
ATOM 4516 C CA . LEU B 1 59 ? 23.359 -1.549 -14.891 1 92.56 59 LEU B CA 1
ATOM 4517 C C . LEU B 1 59 ? 23.734 -0.22 -14.242 1 92.56 59 LEU B C 1
ATOM 4519 O O . LEU B 1 59 ? 23.312 0.843 -14.719 1 92.56 59 LEU B O 1
ATOM 4523 N N . LYS B 1 60 ? 24.531 -0.272 -13.156 1 92.56 60 LYS B N 1
ATOM 4524 C CA . LYS B 1 60 ? 24.969 0.927 -12.453 1 92.56 60 LYS B CA 1
ATOM 4525 C C . LYS B 1 60 ? 25.891 1.772 -13.328 1 92.56 60 LYS B C 1
ATOM 4527 O O . LYS B 1 60 ? 25.953 2.992 -13.164 1 92.56 60 LYS B O 1
ATOM 4532 N N . GLU B 1 61 ? 26.531 1.113 -14.234 1 93.88 61 GLU B N 1
ATOM 4533 C CA . GLU B 1 61 ? 27.406 1.824 -15.18 1 93.88 61 GLU B CA 1
ATOM 4534 C C . GLU B 1 61 ? 26.578 2.537 -16.25 1 93.88 61 GLU B C 1
ATOM 4536 O O . GLU B 1 61 ? 26.984 3.586 -16.75 1 93.88 61 GLU B O 1
ATOM 4541 N N . LEU B 1 62 ? 25.469 1.977 -16.562 1 94.19 62 LEU B N 1
ATOM 4542 C CA . LEU B 1 62 ? 24.672 2.459 -17.703 1 94.19 62 LEU B CA 1
ATOM 4543 C C . LEU B 1 62 ? 23.719 3.562 -17.266 1 94.19 62 LEU B C 1
ATOM 4545 O O . LEU B 1 62 ? 23.406 4.461 -18.047 1 94.19 62 LEU B O 1
ATOM 4549 N N . ILE B 1 63 ? 23.188 3.459 -16.062 1 94.75 63 ILE B N 1
ATOM 4550 C CA . ILE B 1 63 ? 22.25 4.441 -15.539 1 94.75 63 ILE B CA 1
ATOM 4551 C C . ILE B 1 63 ? 22.875 5.152 -14.336 1 94.75 63 ILE B C 1
ATOM 4553 O O . ILE B 1 63 ? 23.312 4.508 -13.375 1 94.75 63 ILE B O 1
ATOM 4557 N N . ASN B 1 64 ? 22.969 6.414 -14.422 1 94.25 64 ASN B N 1
ATOM 4558 C CA . ASN B 1 64 ? 23.438 7.164 -13.258 1 94.25 64 ASN B CA 1
ATOM 4559 C C . ASN B 1 64 ? 22.375 7.191 -12.164 1 94.25 64 ASN B C 1
ATOM 4561 O O . ASN B 1 64 ? 21.531 8.086 -12.133 1 94.25 64 ASN B O 1
ATOM 4565 N N . LEU B 1 65 ? 22.531 6.344 -11.203 1 95.06 65 LEU B N 1
ATOM 4566 C CA . LEU B 1 65 ? 21.531 6.172 -10.164 1 95.06 65 LEU B CA 1
ATOM 4567 C C . LEU B 1 65 ? 21.781 7.125 -9 1 95.06 65 LEU B C 1
ATOM 4569 O O . LEU B 1 65 ? 20.906 7.336 -8.156 1 95.06 65 LEU B O 1
ATOM 4573 N N . LYS B 1 66 ? 22.922 7.758 -8.938 1 95.12 66 LYS B N 1
ATOM 4574 C CA . LYS B 1 66 ? 23.344 8.539 -7.777 1 95.12 66 LYS B CA 1
ATOM 4575 C C . LYS B 1 66 ? 22.484 9.789 -7.617 1 95.12 66 LYS B C 1
ATOM 4577 O O . LYS B 1 66 ? 22.188 10.477 -8.602 1 95.12 66 LYS B O 1
ATOM 4582 N N . VAL B 1 67 ? 22.062 10.016 -6.434 1 95.19 67 VAL B N 1
ATOM 4583 C CA . VAL B 1 67 ? 21.328 11.219 -6.051 1 95.19 67 VAL B CA 1
ATOM 4584 C C . VAL B 1 67 ? 22.281 12.203 -5.375 1 95.19 67 VAL B C 1
ATOM 4586 O O . VAL B 1 67 ? 23.047 11.828 -4.488 1 95.19 67 VAL B O 1
ATOM 4589 N N . ARG B 1 68 ? 22.203 13.477 -5.84 1 94.69 68 ARG B N 1
ATOM 4590 C CA . ARG B 1 68 ? 23.078 14.5 -5.297 1 94.69 68 ARG B CA 1
ATOM 4591 C C . ARG B 1 68 ? 22.281 15.672 -4.738 1 94.69 68 ARG B C 1
ATOM 4593 O O . ARG B 1 68 ? 21.109 15.852 -5.086 1 94.69 68 ARG B O 1
ATOM 4600 N N . GLU B 1 69 ? 22.891 16.438 -3.891 1 95 69 GLU B N 1
ATOM 4601 C CA . GLU B 1 69 ? 22.281 17.641 -3.34 1 95 69 GLU B CA 1
ATOM 4602 C C . GLU B 1 69 ? 21.938 18.641 -4.441 1 95 69 GLU B C 1
ATOM 4604 O O . GLU B 1 69 ? 20.891 19.281 -4.402 1 95 69 GLU B O 1
ATOM 4609 N N . THR B 1 70 ? 22.953 18.625 -5.375 1 92.38 70 THR B N 1
ATOM 4610 C CA . THR B 1 70 ? 22.797 19.594 -6.461 1 92.38 70 THR B CA 1
ATOM 4611 C C . THR B 1 70 ? 22.531 18.875 -7.781 1 92.38 70 THR B C 1
ATOM 4613 O O . THR B 1 70 ? 23.406 18.203 -8.32 1 92.38 70 THR B O 1
ATOM 4616 N N . GLU B 1 71 ? 21.328 18.609 -8.117 1 86.94 71 GLU B N 1
ATOM 4617 C CA . GLU B 1 71 ? 20.922 18.109 -9.43 1 86.94 71 GLU B CA 1
ATOM 4618 C C . GLU B 1 71 ? 20.203 19.203 -10.227 1 86.94 71 GLU B C 1
ATOM 4620 O O . GLU B 1 71 ? 19.641 20.125 -9.656 1 86.94 71 GLU B O 1
ATOM 4625 N N . ASN B 1 72 ? 20.359 19.188 -11.508 1 86.75 72 ASN B N 1
ATOM 4626 C CA . ASN B 1 72 ? 19.641 20.125 -12.359 1 86.75 72 ASN B CA 1
ATOM 4627 C C . ASN B 1 72 ? 19.375 19.547 -13.742 1 86.75 72 ASN B C 1
ATOM 4629 O O . ASN B 1 72 ? 19.766 20.125 -14.758 1 86.75 72 ASN B O 1
ATOM 4633 N N . CYS B 1 73 ? 18.594 18.547 -13.758 1 92.81 73 CYS B N 1
ATOM 4634 C CA . CYS B 1 73 ? 18.312 17.859 -15.016 1 92.81 73 CYS B CA 1
ATOM 4635 C C . CYS B 1 73 ? 17.297 18.641 -15.844 1 92.81 73 CYS B C 1
ATOM 4637 O O . CYS B 1 73 ? 16.359 19.219 -15.297 1 92.81 73 CYS B O 1
ATOM 4639 N N . SER B 1 74 ? 17.547 18.75 -17.156 1 95.56 74 SER B N 1
ATOM 4640 C CA . SER B 1 74 ? 16.531 19.266 -18.078 1 95.56 74 SER B CA 1
ATOM 4641 C C . SER B 1 74 ? 15.398 18.266 -18.266 1 95.56 74 SER B C 1
ATOM 4643 O O . SER B 1 74 ? 15.508 17.109 -17.859 1 95.56 74 SER B O 1
ATOM 4645 N N . LEU B 1 75 ? 14.305 18.703 -18.859 1 97.12 75 LEU B N 1
ATOM 4646 C CA . LEU B 1 75 ? 13.195 17.797 -19.156 1 97.12 75 LEU B CA 1
ATOM 4647 C C . LEU B 1 75 ? 13.641 16.656 -20.062 1 97.12 75 LEU B C 1
ATOM 4649 O O . LEU B 1 75 ? 13.203 15.516 -19.906 1 97.12 75 LEU B O 1
ATOM 4653 N N . ALA B 1 76 ? 14.492 16.984 -21 1 96.75 76 ALA B N 1
ATOM 4654 C CA . ALA B 1 76 ? 15 15.984 -21.922 1 96.75 76 ALA B CA 1
ATOM 4655 C C . ALA B 1 76 ? 15.812 14.922 -21.203 1 96.75 76 ALA B C 1
ATOM 4657 O O . ALA B 1 76 ? 15.742 13.742 -21.531 1 96.75 76 ALA B O 1
ATOM 4658 N N . GLU B 1 77 ? 16.609 15.375 -20.266 1 96.62 77 GLU B N 1
ATOM 4659 C CA . GLU B 1 77 ? 17.406 14.438 -19.469 1 96.62 77 GLU B CA 1
ATOM 4660 C C . GLU B 1 77 ? 16.531 13.539 -18.609 1 96.62 77 GLU B C 1
ATOM 4662 O O . GLU B 1 77 ? 16.812 12.352 -18.453 1 96.62 77 GLU B O 1
ATOM 4667 N N . ILE B 1 78 ? 15.5 14.125 -18.062 1 97.5 78 ILE B N 1
ATOM 4668 C CA . ILE B 1 78 ? 14.555 13.352 -17.266 1 97.5 78 ILE B CA 1
ATOM 4669 C C . ILE B 1 78 ? 13.852 12.32 -18.141 1 97.5 78 ILE B C 1
ATOM 4671 O O . ILE B 1 78 ? 13.656 11.172 -17.734 1 97.5 78 ILE B O 1
ATOM 4675 N N . GLU B 1 79 ? 13.422 12.727 -19.312 1 97.56 79 GLU B N 1
ATOM 4676 C CA . GLU B 1 79 ? 12.828 11.797 -20.266 1 97.56 79 GLU B CA 1
ATOM 4677 C C . GLU B 1 79 ? 13.773 10.641 -20.578 1 97.56 79 GLU B C 1
ATOM 4679 O O . GLU B 1 79 ? 13.352 9.484 -20.641 1 97.56 79 GLU B O 1
ATOM 4684 N N . GLU B 1 80 ? 15.039 10.969 -20.766 1 97.25 80 GLU B N 1
ATOM 4685 C CA . GLU B 1 80 ? 16.047 9.953 -21.047 1 97.25 80 GLU B CA 1
ATOM 4686 C C . GLU B 1 80 ? 16.172 8.969 -19.891 1 97.25 80 GLU B C 1
ATOM 4688 O O . GLU B 1 80 ? 16.312 7.762 -20.109 1 97.25 80 GLU B O 1
ATOM 4693 N N . LEU B 1 81 ? 16.203 9.477 -18.703 1 97.31 81 LEU B N 1
ATOM 4694 C CA . LEU B 1 81 ? 16.25 8.609 -17.547 1 97.31 81 LEU B CA 1
ATOM 4695 C C . LEU B 1 81 ? 15.055 7.672 -17.5 1 97.31 81 LEU B C 1
ATOM 4697 O O . LEU B 1 81 ? 15.203 6.477 -17.25 1 97.31 81 LEU B O 1
ATOM 4701 N N . CYS B 1 82 ? 13.828 8.211 -17.734 1 97.81 82 CYS B N 1
ATOM 4702 C CA . CYS B 1 82 ? 12.625 7.383 -17.781 1 97.81 82 CYS B CA 1
ATOM 4703 C C . CYS B 1 82 ? 12.742 6.309 -18.844 1 97.81 82 CYS B C 1
ATOM 4705 O O . CYS B 1 82 ? 12.375 5.152 -18.625 1 97.81 82 CYS B O 1
ATOM 4707 N N . GLN B 1 83 ? 13.234 6.691 -19.984 1 97.19 83 GLN B N 1
ATOM 4708 C CA . GLN B 1 83 ? 13.398 5.754 -21.078 1 97.19 83 GLN B CA 1
ATOM 4709 C C . GLN B 1 83 ? 14.352 4.625 -20.719 1 97.19 83 GLN B C 1
ATOM 4711 O O . GLN B 1 83 ? 14.094 3.461 -21.031 1 97.19 83 GLN B O 1
ATOM 4716 N N . GLN B 1 84 ? 15.453 4.973 -20.109 1 96.56 84 GLN B N 1
ATOM 4717 C CA . GLN B 1 84 ? 16.422 3.971 -19.672 1 96.56 84 GLN B CA 1
ATOM 4718 C C . GLN B 1 84 ? 15.805 3.014 -18.656 1 96.56 84 GLN B C 1
ATOM 4720 O O . GLN B 1 84 ? 15.977 1.797 -18.766 1 96.56 84 GLN B O 1
ATOM 4725 N N . VAL B 1 85 ? 15.109 3.559 -17.734 1 95.75 85 VAL B N 1
ATOM 4726 C CA . VAL B 1 85 ? 14.492 2.734 -16.703 1 95.75 85 VAL B CA 1
ATOM 4727 C C . VAL B 1 85 ? 13.469 1.799 -17.344 1 95.75 85 VAL B C 1
ATOM 4729 O O . VAL B 1 85 ? 13.414 0.608 -17.016 1 95.75 85 VAL B O 1
ATOM 4732 N N . ILE B 1 86 ? 12.633 2.318 -18.234 1 96.62 86 ILE B N 1
ATOM 4733 C CA . ILE B 1 86 ? 11.656 1.496 -18.953 1 96.62 86 ILE B CA 1
ATOM 4734 C C . ILE B 1 86 ? 12.367 0.388 -19.719 1 96.62 86 ILE B C 1
ATOM 4736 O O . ILE B 1 86 ? 11.984 -0.781 -19.641 1 96.62 86 ILE B O 1
ATOM 4740 N N . HIS B 1 87 ? 13.453 0.746 -20.359 1 95.75 87 HIS B N 1
ATOM 4741 C CA . HIS B 1 87 ? 14.18 -0.19 -21.219 1 95.75 87 HIS B CA 1
ATOM 4742 C C . HIS B 1 87 ? 14.742 -1.349 -20.391 1 95.75 87 HIS B C 1
ATOM 4744 O O . HIS B 1 87 ? 14.672 -2.504 -20.828 1 95.75 87 HIS B O 1
ATOM 4750 N N . TYR B 1 88 ? 15.219 -1.103 -19.25 1 94.25 88 TYR B N 1
ATOM 4751 C CA . TYR B 1 88 ? 15.922 -2.117 -18.469 1 94.25 88 TYR B CA 1
ATOM 4752 C C . TYR B 1 88 ? 15 -2.734 -17.422 1 94.25 88 TYR B C 1
ATOM 4754 O O . TYR B 1 88 ? 15.445 -3.508 -16.578 1 94.25 88 TYR B O 1
ATOM 4762 N N . SER B 1 89 ? 13.758 -2.4 -17.5 1 94.19 89 SER B N 1
ATOM 4763 C CA . SER B 1 89 ? 12.766 -3.025 -16.625 1 94.19 89 SER B CA 1
ATOM 4764 C C . SER B 1 89 ? 12.156 -4.258 -17.281 1 94.19 89 SER B C 1
ATOM 4766 O O . SER B 1 89 ? 12.07 -4.34 -18.516 1 94.19 89 SER B O 1
ATOM 4768 N N . VAL B 1 90 ? 11.781 -5.184 -16.453 1 94.12 90 VAL B N 1
ATOM 4769 C CA . VAL B 1 90 ? 11.031 -6.336 -16.953 1 94.12 90 VAL B CA 1
ATOM 4770 C C . VAL B 1 90 ? 9.688 -5.879 -17.516 1 94.12 90 VAL B C 1
ATOM 4772 O O . VAL B 1 90 ? 8.945 -5.141 -16.859 1 94.12 90 VAL B O 1
ATOM 4775 N N . LYS B 1 91 ? 9.438 -6.266 -18.766 1 96.19 91 LYS B N 1
ATOM 4776 C CA . LYS B 1 91 ? 8.148 -5.984 -19.391 1 96.19 91 LYS B CA 1
ATOM 4777 C C . LYS B 1 91 ? 7.098 -7.004 -18.953 1 96.19 91 LYS B C 1
ATOM 4779 O O . LYS B 1 91 ? 6.844 -7.977 -19.672 1 96.19 91 LYS B O 1
ATOM 4784 N N . THR B 1 92 ? 6.406 -6.68 -17.906 1 95.19 92 THR B N 1
ATOM 4785 C CA . THR B 1 92 ? 5.488 -7.641 -17.312 1 95.19 92 THR B CA 1
ATOM 4786 C C . THR B 1 92 ? 4.258 -7.836 -18.188 1 95.19 92 THR B C 1
ATOM 4788 O O . THR B 1 92 ? 3.529 -8.82 -18.047 1 95.19 92 THR B O 1
ATOM 4791 N N . SER B 1 93 ? 4.023 -6.902 -19.141 1 96.62 93 SER B N 1
ATOM 4792 C CA . SER B 1 93 ? 2.877 -7.043 -20.031 1 96.62 93 SER B CA 1
ATOM 4793 C C . SER B 1 93 ? 3.256 -7.809 -21.297 1 96.62 93 SER B C 1
ATOM 4795 O O . SER B 1 93 ? 2.402 -8.07 -22.141 1 96.62 93 SER B O 1
ATOM 4797 N N . HIS B 1 94 ? 4.559 -8.133 -21.438 1 96.56 94 HIS B N 1
ATOM 4798 C CA . HIS B 1 94 ? 4.961 -8.992 -22.547 1 96.56 94 HIS B CA 1
ATOM 4799 C C . HIS B 1 94 ? 4.223 -10.328 -22.516 1 96.56 94 HIS B C 1
ATOM 4801 O O . HIS B 1 94 ? 4.039 -10.914 -21.438 1 96.56 94 HIS B O 1
ATOM 4807 N N . GLY B 1 95 ? 3.801 -10.812 -23.562 1 95.44 95 GLY B N 1
ATOM 4808 C CA . GLY B 1 95 ? 2.945 -11.984 -23.625 1 95.44 95 GLY B CA 1
ATOM 4809 C C . GLY B 1 95 ? 3.662 -13.266 -23.234 1 95.44 95 GLY B C 1
ATOM 4810 O O . GLY B 1 95 ? 3.025 -14.297 -23 1 95.44 95 GLY B O 1
ATOM 4811 N N . ARG B 1 96 ? 4.953 -13.234 -23.094 1 97.19 96 ARG B N 1
ATOM 4812 C CA . ARG B 1 96 ? 5.73 -14.422 -22.75 1 97.19 96 ARG B CA 1
ATOM 4813 C C . ARG B 1 96 ? 6.336 -14.289 -21.344 1 97.19 96 ARG B C 1
ATOM 4815 O O . ARG B 1 96 ? 7.293 -14.992 -21.016 1 97.19 96 ARG B O 1
ATOM 4822 N N . PHE B 1 97 ? 5.844 -13.328 -20.625 1 96.31 97 PHE B N 1
ATOM 4823 C CA . PHE B 1 97 ? 6.145 -13.203 -19.203 1 96.31 97 PHE B CA 1
ATOM 4824 C C . PHE B 1 97 ? 5.176 -14.039 -18.375 1 96.31 97 PHE B C 1
ATOM 4826 O O . PHE B 1 97 ? 4.004 -13.68 -18.234 1 96.31 97 PHE B O 1
ATOM 4833 N N . HIS B 1 98 ? 5.621 -15.148 -17.75 1 96.38 98 HIS B N 1
ATOM 4834 C CA . HIS B 1 98 ? 4.824 -16.062 -16.938 1 96.38 98 HIS B CA 1
ATOM 4835 C C . HIS B 1 98 ? 5.52 -16.375 -15.617 1 96.38 98 HIS B C 1
ATOM 4837 O O . HIS B 1 98 ? 5.402 -17.5 -15.102 1 96.38 98 HIS B O 1
ATOM 4843 N N . ASN B 1 99 ? 6.184 -15.453 -15.102 1 92.38 99 ASN B N 1
ATOM 4844 C CA . ASN B 1 99 ? 7.09 -15.672 -13.977 1 92.38 99 ASN B CA 1
ATOM 4845 C C . ASN B 1 99 ? 6.367 -15.539 -12.641 1 92.38 99 ASN B C 1
ATOM 4847 O O . ASN B 1 99 ? 6.688 -16.25 -11.688 1 92.38 99 ASN B O 1
ATOM 4851 N N . GLN B 1 100 ? 5.504 -14.617 -12.469 1 90.25 100 GLN B N 1
ATOM 4852 C CA . GLN B 1 100 ? 4.727 -14.375 -11.258 1 90.25 100 GLN B CA 1
ATOM 4853 C C . GLN B 1 100 ? 3.295 -14.883 -11.414 1 90.25 100 GLN B C 1
ATOM 4855 O O . GLN B 1 100 ? 2.949 -15.477 -12.438 1 90.25 100 GLN B O 1
ATOM 4860 N N . LEU B 1 101 ? 2.504 -14.586 -10.375 1 92.69 101 LEU B N 1
ATOM 4861 C CA . LEU B 1 101 ? 1.105 -15 -10.406 1 92.69 101 LEU B CA 1
ATOM 4862 C C . LEU B 1 101 ? 0.247 -13.961 -11.125 1 92.69 101 LEU B C 1
ATOM 4864 O O . LEU B 1 101 ? -0.98 -14.086 -11.164 1 92.69 101 LEU B O 1
ATOM 4868 N N . PHE B 1 102 ? 0.962 -12.938 -11.625 1 92.62 102 PHE B N 1
ATOM 4869 C CA . PHE B 1 102 ? 0.328 -11.945 -12.477 1 92.62 102 PHE B CA 1
ATOM 4870 C C . PHE B 1 102 ? 1.026 -11.859 -13.828 1 92.62 102 PHE B C 1
ATOM 4872 O O . PHE B 1 102 ? 2.109 -12.422 -14.008 1 92.62 102 PHE B O 1
ATOM 4879 N N . GLY B 1 103 ? 0.381 -11.25 -14.781 1 93.25 103 GLY B N 1
ATOM 4880 C CA . GLY B 1 103 ? 0.9 -11.125 -16.141 1 93.25 103 GLY B CA 1
ATOM 4881 C C . GLY B 1 103 ? 0.508 -9.82 -16.797 1 93.25 103 GLY B C 1
ATOM 4882 O O . GLY B 1 103 ? 0.596 -8.75 -16.188 1 93.25 103 GLY B O 1
ATOM 4883 N N . GLN B 1 104 ? 0.217 -9.969 -18.078 1 96.62 104 GLN B N 1
ATOM 4884 C CA . GLN B 1 104 ? -0.151 -8.789 -18.859 1 96.62 104 GLN B CA 1
ATOM 4885 C C . GLN B 1 104 ? -1.31 -8.039 -18.219 1 96.62 104 GLN B C 1
ATOM 4887 O O . GLN B 1 104 ? -2.268 -8.656 -17.734 1 96.62 104 GLN B O 1
ATOM 4892 N N . LEU B 1 105 ? -1.196 -6.746 -18.266 1 97.5 105 LEU B N 1
ATOM 4893 C CA . LEU B 1 105 ? -2.215 -5.883 -17.688 1 97.5 105 LEU B CA 1
ATOM 4894 C C . LEU B 1 105 ? -3.451 -5.816 -18.562 1 97.5 105 LEU B C 1
ATOM 4896 O O . LEU B 1 105 ? -3.342 -5.855 -19.797 1 97.5 105 LEU B O 1
ATOM 4900 N N . ASP B 1 106 ? -4.594 -5.715 -17.875 1 98 106 ASP B N 1
ATOM 4901 C CA . ASP B 1 106 ? -5.777 -5.211 -18.562 1 98 106 ASP B CA 1
ATOM 4902 C C . ASP B 1 106 ? -5.656 -3.711 -18.828 1 98 106 ASP B C 1
ATOM 4904 O O . ASP B 1 106 ? -5.406 -2.93 -17.922 1 98 106 ASP B O 1
ATOM 4908 N N . PRO B 1 107 ? -5.832 -3.301 -20.094 1 97.88 107 PRO B N 1
ATOM 4909 C CA . PRO B 1 107 ? -5.648 -1.88 -20.406 1 97.88 107 PRO B CA 1
ATOM 4910 C C . PRO B 1 107 ? -6.617 -0.981 -19.641 1 97.88 107 PRO B C 1
ATOM 4912 O O . PRO B 1 107 ? -6.273 0.153 -19.297 1 97.88 107 PRO B O 1
ATOM 4915 N N . PHE B 1 108 ? -7.832 -1.476 -19.359 1 98.38 108 PHE B N 1
ATOM 4916 C CA . PHE B 1 108 ? -8.789 -0.672 -18.609 1 98.38 108 PHE B CA 1
ATOM 4917 C C . PHE B 1 108 ? -8.336 -0.507 -17.156 1 98.38 108 PHE B C 1
ATOM 4919 O O . PHE B 1 108 ? -8.539 0.547 -16.562 1 98.38 108 PHE B O 1
ATOM 4926 N N . GLY B 1 109 ? -7.762 -1.562 -16.594 1 98.38 109 GLY B N 1
ATOM 4927 C CA . GLY B 1 109 ? -7.152 -1.438 -15.281 1 98.38 109 GLY B CA 1
ATOM 4928 C C . GLY B 1 109 ? -6.039 -0.406 -15.242 1 98.38 109 GLY B C 1
ATOM 4929 O O . GLY B 1 109 ? -5.969 0.4 -14.312 1 98.38 109 GLY B O 1
ATOM 4930 N N . LEU B 1 110 ? -5.18 -0.445 -16.25 1 98.38 110 LEU B N 1
ATOM 4931 C CA . LEU B 1 110 ? -4.094 0.526 -16.312 1 98.38 110 LEU B CA 1
ATOM 4932 C C . LEU B 1 110 ? -4.637 1.943 -16.453 1 98.38 110 LEU B C 1
ATOM 4934 O O . LEU B 1 110 ? -4.133 2.875 -15.828 1 98.38 110 LEU B O 1
ATOM 4938 N N . ALA B 1 111 ? -5.66 2.102 -17.297 1 98.44 111 ALA B N 1
ATOM 4939 C CA . ALA B 1 111 ? -6.312 3.402 -17.438 1 98.44 111 ALA B CA 1
ATOM 4940 C C . ALA B 1 111 ? -6.773 3.936 -16.078 1 98.44 111 ALA B C 1
ATOM 4942 O O . ALA B 1 111 ? -6.512 5.09 -15.742 1 98.44 111 ALA B O 1
ATOM 4943 N N . GLY B 1 112 ? -7.461 3.096 -15.352 1 98.12 112 GLY B N 1
ATOM 4944 C CA . GLY B 1 112 ? -7.91 3.482 -14.023 1 98.12 112 GLY B CA 1
ATOM 4945 C C . GLY B 1 112 ? -6.773 3.828 -13.078 1 98.12 112 GLY B C 1
ATOM 4946 O O . GLY B 1 112 ? -6.871 4.777 -12.305 1 98.12 112 GLY B O 1
ATOM 4947 N N . ALA B 1 113 ? -5.707 3.07 -13.164 1 97.56 113 ALA B N 1
ATOM 4948 C CA . ALA B 1 113 ? -4.551 3.311 -12.305 1 97.56 113 ALA B CA 1
ATOM 4949 C C . ALA B 1 113 ? -3.918 4.668 -12.609 1 97.56 113 ALA B C 1
ATOM 4951 O O . ALA B 1 113 ? -3.514 5.391 -11.695 1 97.56 113 ALA B O 1
ATOM 4952 N N . LEU B 1 114 ? -3.775 5.016 -13.859 1 97.88 114 LEU B N 1
ATOM 4953 C CA . LEU B 1 114 ? -3.17 6.281 -14.258 1 97.88 114 LEU B CA 1
ATOM 4954 C C . LEU B 1 114 ? -4.008 7.461 -13.773 1 97.88 114 LEU B C 1
ATOM 4956 O O . LEU B 1 114 ? -3.465 8.438 -13.25 1 97.88 114 LEU B O 1
ATOM 4960 N N . VAL B 1 115 ? -5.309 7.355 -13.891 1 97.44 115 VAL B N 1
ATOM 4961 C CA . VAL B 1 115 ? -6.207 8.406 -13.43 1 97.44 115 VAL B CA 1
ATOM 4962 C C . VAL B 1 115 ? -6.09 8.555 -11.914 1 97.44 115 VAL B C 1
ATOM 4964 O O . VAL B 1 115 ? -6.062 9.672 -11.391 1 97.44 115 VAL B O 1
ATOM 4967 N N . THR B 1 116 ? -6.004 7.496 -11.25 1 95.31 116 THR B N 1
ATOM 4968 C CA . THR B 1 116 ? -5.898 7.5 -9.797 1 95.31 116 THR B CA 1
ATOM 4969 C C . THR B 1 116 ? -4.633 8.227 -9.352 1 95.31 116 THR B C 1
ATOM 4971 O O . THR B 1 116 ? -4.672 9.039 -8.422 1 95.31 116 THR B O 1
ATOM 4974 N N . GLU B 1 117 ? -3.492 7.914 -9.992 1 95.75 117 GLU B N 1
ATOM 4975 C CA . GLU B 1 117 ? -2.244 8.594 -9.656 1 95.75 117 GLU B CA 1
ATOM 4976 C C . GLU B 1 117 ? -2.361 10.102 -9.875 1 95.75 117 GLU B C 1
ATOM 4978 O O . GLU B 1 117 ? -1.846 10.891 -9.086 1 95.75 117 GLU B O 1
ATOM 4983 N N . ALA B 1 118 ? -3.021 10.438 -10.906 1 96.19 118 ALA B N 1
ATOM 4984 C CA . ALA B 1 118 ? -3.152 11.844 -11.289 1 96.19 118 ALA B CA 1
ATOM 4985 C C . ALA B 1 118 ? -4.008 12.609 -10.281 1 96.19 118 ALA B C 1
ATOM 4987 O O . ALA B 1 118 ? -3.711 13.758 -9.961 1 96.19 118 ALA B O 1
ATOM 4988 N N . MET B 1 119 ? -5.062 11.977 -9.766 1 94.69 119 MET B N 1
ATOM 4989 C CA . MET B 1 119 ? -5.977 12.641 -8.844 1 94.69 119 MET B CA 1
ATOM 4990 C C . MET B 1 119 ? -5.387 12.711 -7.438 1 94.69 119 MET B C 1
ATOM 4992 O O . MET B 1 119 ? -5.73 13.602 -6.656 1 94.69 119 MET B O 1
ATOM 4996 N N . ASN B 1 120 ? -4.527 11.797 -7.164 1 93.12 120 ASN B N 1
ATOM 4997 C CA . ASN B 1 120 ? -3.777 11.766 -5.914 1 93.12 120 ASN B CA 1
ATOM 4998 C C . ASN B 1 120 ? -4.695 11.945 -4.707 1 93.12 120 ASN B C 1
ATOM 5000 O O . ASN B 1 120 ? -4.367 12.695 -3.783 1 93.12 120 ASN B O 1
ATOM 5004 N N . GLY B 1 121 ? -5.824 11.328 -4.742 1 85.5 121 GLY B N 1
ATOM 5005 C CA . GLY B 1 121 ? -6.727 11.336 -3.6 1 85.5 121 GLY B CA 1
ATOM 5006 C C . GLY B 1 121 ? -6.422 10.242 -2.59 1 85.5 121 GLY B C 1
ATOM 5007 O O . GLY B 1 121 ? -5.535 9.414 -2.812 1 85.5 121 GLY B O 1
ATOM 5008 N N . SER B 1 122 ? -7.008 10.336 -1.435 1 78 122 SER B N 1
ATOM 5009 C CA . SER B 1 122 ? -6.945 9.312 -0.394 1 78 122 SER B CA 1
ATOM 5010 C C . SER B 1 122 ? -8.336 8.977 0.136 1 78 122 SER B C 1
ATOM 5012 O O . SER B 1 122 ? -9.141 9.867 0.39 1 78 122 SER B O 1
ATOM 5014 N N . THR B 1 123 ? -8.57 7.711 0.25 1 72.56 123 THR B N 1
ATOM 5015 C CA . THR B 1 123 ? -9.93 7.281 0.534 1 72.56 123 THR B CA 1
ATOM 5016 C C . THR B 1 123 ? -10.133 7.066 2.031 1 72.56 123 THR B C 1
ATOM 5018 O O . THR B 1 123 ? -10.094 5.934 2.512 1 72.56 123 THR B O 1
ATOM 5021 N N . TYR B 1 124 ? -10.289 8.094 2.789 1 70.38 124 TYR B N 1
ATOM 5022 C CA . TYR B 1 124 ? -10.625 7.871 4.191 1 70.38 124 TYR B CA 1
ATOM 5023 C C . TYR B 1 124 ? -11.898 8.609 4.574 1 70.38 124 TYR B C 1
ATOM 5025 O O . TYR B 1 124 ? -12.594 8.219 5.52 1 70.38 124 TYR B O 1
ATOM 5033 N N . THR B 1 125 ? -12.188 9.68 3.826 1 71.5 125 THR B N 1
ATOM 5034 C CA . THR B 1 125 ? -13.469 10.336 4.055 1 71.5 125 THR B CA 1
ATOM 5035 C C . THR B 1 125 ? -14.125 10.711 2.729 1 71.5 125 THR B C 1
ATOM 5037 O O . THR B 1 125 ? -13.438 10.945 1.731 1 71.5 125 THR B O 1
ATOM 5040 N N . TYR B 1 126 ? -15.422 10.773 2.746 1 75.5 126 TYR B N 1
ATOM 5041 C CA . TYR B 1 126 ? -16.188 11.188 1.576 1 75.5 126 TYR B CA 1
ATOM 5042 C C . TYR B 1 126 ? -15.844 12.617 1.179 1 75.5 126 TYR B C 1
ATOM 5044 O O . TYR B 1 126 ? -15.797 12.945 -0.009 1 75.5 126 TYR B O 1
ATOM 5052 N N . GLU B 1 127 ? -15.477 13.391 2.094 1 75.62 127 GLU B N 1
ATOM 5053 C CA . GLU B 1 127 ? -15.188 14.805 1.852 1 75.62 127 GLU B CA 1
ATOM 5054 C C . GLU B 1 127 ? -14.023 14.969 0.877 1 75.62 127 GLU B C 1
ATOM 5056 O O . GLU B 1 127 ? -14.078 15.797 -0.029 1 75.62 127 GLU B O 1
ATOM 5061 N N . VAL B 1 128 ? -13.07 14.102 1.039 1 76.44 128 VAL B N 1
ATOM 5062 C CA . VAL B 1 128 ? -11.859 14.336 0.267 1 76.44 128 VAL B CA 1
ATOM 5063 C C . VAL B 1 128 ? -11.773 13.336 -0.883 1 76.44 128 VAL B C 1
ATOM 5065 O O . VAL B 1 128 ? -10.906 13.445 -1.754 1 76.44 128 VAL B O 1
ATOM 5068 N N . ALA B 1 129 ? -12.703 12.406 -0.882 1 85.81 129 ALA B N 1
ATOM 5069 C CA . ALA B 1 129 ? -12.742 11.445 -1.979 1 85.81 129 ALA B CA 1
ATOM 5070 C C . ALA B 1 129 ? -14.164 10.938 -2.221 1 85.81 129 ALA B C 1
ATOM 5072 O O . ALA B 1 129 ? -14.422 9.742 -2.139 1 85.81 129 ALA B O 1
ATOM 5073 N N . PRO B 1 130 ? -15.008 11.781 -2.619 1 87.94 130 PRO B N 1
ATOM 5074 C CA . PRO B 1 130 ? -16.422 11.43 -2.684 1 87.94 130 PRO B CA 1
ATOM 5075 C C . PRO B 1 130 ? -16.703 10.297 -3.674 1 87.94 130 PRO B C 1
ATOM 5077 O O . PRO B 1 130 ? -17.172 9.234 -3.279 1 87.94 130 PRO B O 1
ATOM 5080 N N . VAL B 1 131 ? -16.281 10.453 -4.918 1 92.25 131 VAL B N 1
ATOM 5081 C CA . VAL B 1 131 ? -16.625 9.484 -5.957 1 92.25 131 VAL B CA 1
ATOM 5082 C C . VAL B 1 131 ? -15.906 8.164 -5.68 1 92.25 131 VAL B C 1
ATOM 5084 O O . VAL B 1 131 ? -16.5 7.09 -5.824 1 92.25 131 VAL B O 1
ATOM 5087 N N . PHE B 1 132 ? -14.695 8.242 -5.199 1 92.69 132 PHE B N 1
ATOM 5088 C CA . PHE B 1 132 ? -13.906 7.043 -4.961 1 92.69 132 PHE B CA 1
ATOM 5089 C C . PHE B 1 132 ? -14.461 6.242 -3.793 1 92.69 132 PHE B C 1
ATOM 5091 O O . PHE B 1 132 ? -14.391 5.012 -3.783 1 92.69 132 PHE B O 1
ATOM 5098 N N . SER B 1 133 ? -15.008 6.922 -2.799 1 91.12 133 SER B N 1
ATOM 5099 C CA . SER B 1 133 ? -15.648 6.246 -1.675 1 91.12 133 SER B CA 1
ATOM 5100 C C . SER B 1 133 ? -16.859 5.438 -2.133 1 91.12 133 SER B C 1
ATOM 5102 O O . SER B 1 133 ? -17.062 4.305 -1.689 1 91.12 133 SER B O 1
ATOM 5104 N N . LEU B 1 134 ? -17.641 6.035 -3.01 1 93.44 134 LEU B N 1
ATOM 5105 C CA . LEU B 1 134 ? -18.812 5.352 -3.537 1 93.44 134 LEU B CA 1
ATOM 5106 C C . LEU B 1 134 ? -18.422 4.156 -4.395 1 93.44 134 LEU B C 1
ATOM 5108 O O . LEU B 1 134 ? -19.047 3.102 -4.336 1 93.44 134 LEU B O 1
ATOM 5112 N N . ILE B 1 135 ? -17.391 4.336 -5.113 1 95.62 135 ILE B N 1
ATOM 5113 C CA . ILE B 1 135 ? -16.891 3.275 -5.98 1 95.62 135 ILE B CA 1
ATOM 5114 C C . ILE B 1 135 ? -16.422 2.096 -5.133 1 95.62 135 ILE B C 1
ATOM 5116 O O . ILE B 1 135 ? -16.75 0.943 -5.426 1 95.62 135 ILE B O 1
ATOM 5120 N N . GLU B 1 136 ? -15.641 2.361 -4.113 1 94.31 136 GLU B N 1
ATOM 5121 C CA . GLU B 1 136 ? -15.164 1.302 -3.229 1 94.31 136 GLU B CA 1
ATOM 5122 C C . GLU B 1 136 ? -16.328 0.535 -2.611 1 94.31 136 GLU B C 1
ATOM 5124 O O . GLU B 1 136 ? -16.312 -0.696 -2.545 1 94.31 136 GLU B O 1
ATOM 5129 N N . THR B 1 137 ? -17.312 1.239 -2.197 1 92.75 137 THR B N 1
ATOM 5130 C CA . THR B 1 137 ? -18.5 0.625 -1.602 1 92.75 137 THR B CA 1
ATOM 5131 C C . THR B 1 137 ? -19.188 -0.301 -2.6 1 92.75 137 THR B C 1
ATOM 5133 O O . THR B 1 137 ? -19.594 -1.412 -2.25 1 92.75 137 THR B O 1
ATOM 5136 N N . GLU B 1 138 ? -19.312 0.152 -3.828 1 95.19 138 GLU B N 1
ATOM 5137 C CA . GLU B 1 138 ? -19.969 -0.635 -4.867 1 95.19 138 GLU B CA 1
ATOM 5138 C C . GLU B 1 138 ? -19.188 -1.914 -5.164 1 95.19 138 GLU B C 1
ATOM 5140 O O . GLU B 1 138 ? -19.781 -2.988 -5.301 1 95.19 138 GLU B O 1
ATOM 5145 N N . VAL B 1 139 ? -17.922 -1.779 -5.254 1 96.94 139 VAL B N 1
ATOM 5146 C CA . VAL B 1 139 ? -17.094 -2.939 -5.562 1 96.94 139 VAL B CA 1
ATOM 5147 C C . VAL B 1 139 ? -17.188 -3.961 -4.434 1 96.94 139 VAL B C 1
ATOM 5149 O O . VAL B 1 139 ? -17.391 -5.152 -4.68 1 96.94 139 VAL B O 1
ATOM 5152 N N . ILE B 1 140 ? -17.062 -3.516 -3.189 1 96.12 140 ILE B N 1
ATOM 5153 C CA . ILE B 1 140 ? -17.109 -4.398 -2.027 1 96.12 140 ILE B CA 1
ATOM 5154 C C . ILE B 1 140 ? -18.469 -5.082 -1.954 1 96.12 140 ILE B C 1
ATOM 5156 O O . ILE B 1 140 ? -18.547 -6.297 -1.745 1 96.12 140 ILE B O 1
ATOM 5160 N N . ALA B 1 141 ? -19.516 -4.316 -2.189 1 95.69 141 ALA B N 1
ATOM 5161 C CA . ALA B 1 141 ? -20.859 -4.879 -2.158 1 95.69 141 ALA B CA 1
ATOM 5162 C C . ALA B 1 141 ? -21.031 -5.953 -3.227 1 95.69 141 ALA B C 1
ATOM 5164 O O . ALA B 1 141 ? -21.625 -7.004 -2.971 1 95.69 141 ALA B O 1
ATOM 5165 N N . THR B 1 142 ? -20.531 -5.691 -4.363 1 96.81 142 THR B N 1
ATOM 5166 C CA . THR B 1 142 ? -20.641 -6.617 -5.484 1 96.81 142 THR B CA 1
ATOM 5167 C C . THR B 1 142 ? -19.922 -7.926 -5.18 1 96.81 142 THR B C 1
ATOM 5169 O O . THR B 1 142 ? -20.453 -9.008 -5.406 1 96.81 142 THR B O 1
ATOM 5172 N N . ILE B 1 143 ? -18.766 -7.844 -4.652 1 97.69 143 ILE B N 1
ATOM 5173 C CA . ILE B 1 143 ? -17.984 -9.039 -4.387 1 97.69 143 ILE B CA 1
ATOM 5174 C C . ILE B 1 143 ? -18.578 -9.812 -3.215 1 97.69 143 ILE B C 1
ATOM 5176 O O . ILE B 1 143 ? -18.578 -11.047 -3.201 1 97.69 143 ILE B O 1
ATOM 5180 N N . CYS B 1 144 ? -19.047 -9.078 -2.191 1 97.5 144 CYS B N 1
ATOM 5181 C CA . CYS B 1 144 ? -19.75 -9.742 -1.098 1 97.5 144 CYS B CA 1
ATOM 5182 C C . CYS B 1 144 ? -20.922 -10.562 -1.617 1 97.5 144 CYS B C 1
ATOM 5184 O O . CYS B 1 144 ? -21.109 -11.711 -1.212 1 97.5 144 CYS B O 1
ATOM 5186 N N . LYS B 1 145 ? -21.656 -9.961 -2.533 1 96.25 145 LYS B N 1
ATOM 5187 C CA . LYS B 1 145 ? -22.797 -10.656 -3.117 1 96.25 145 LYS B CA 1
ATOM 5188 C C . LYS B 1 145 ? -22.359 -11.898 -3.875 1 96.25 145 LYS B C 1
ATOM 5190 O O . LYS B 1 145 ? -22.969 -12.969 -3.738 1 96.25 145 LYS B O 1
ATOM 5195 N N . LEU B 1 146 ? -21.328 -11.758 -4.621 1 96.88 146 LEU B N 1
ATOM 5196 C CA . LEU B 1 146 ? -20.812 -12.883 -5.387 1 96.88 146 LEU B CA 1
ATOM 5197 C C . LEU B 1 146 ? -20.328 -13.992 -4.461 1 96.88 146 LEU B C 1
ATOM 5199 O O . LEU B 1 146 ? -20.406 -15.172 -4.801 1 96.88 146 LEU B O 1
ATOM 5203 N N . ALA B 1 147 ? -19.828 -13.641 -3.264 1 97.69 147 ALA B N 1
ATOM 5204 C CA . ALA B 1 147 ? -19.297 -14.609 -2.305 1 97.69 147 ALA B CA 1
ATOM 5205 C C . ALA B 1 147 ? -20.406 -15.258 -1.498 1 97.69 147 ALA B C 1
ATOM 5207 O O . ALA B 1 147 ? -20.172 -16.203 -0.743 1 97.69 147 ALA B O 1
ATOM 5208 N N . GLY B 1 148 ? -21.609 -14.727 -1.614 1 97.12 148 GLY B N 1
ATOM 5209 C CA . GLY B 1 148 ? -22.734 -15.258 -0.885 1 97.12 148 GLY B CA 1
ATOM 5210 C C . GLY B 1 148 ? -22.922 -14.641 0.488 1 97.12 148 GLY B C 1
ATOM 5211 O O . GLY B 1 148 ? -23.609 -15.195 1.345 1 97.12 148 GLY B O 1
ATOM 5212 N N . TYR B 1 149 ? -22.234 -13.508 0.725 1 96.75 149 TYR B N 1
ATOM 5213 C CA . TYR B 1 149 ? -22.391 -12.805 1.995 1 96.75 149 TYR B CA 1
ATOM 5214 C C . TYR B 1 149 ? -23.609 -11.906 1.981 1 96.75 149 TYR B C 1
ATOM 5216 O O . TYR B 1 149 ? -23.766 -11.062 1.089 1 96.75 149 TYR B O 1
ATOM 5224 N N . LYS B 1 150 ? -24.594 -12 2.84 1 88.5 150 LYS B N 1
ATOM 5225 C CA . LYS B 1 150 ? -25.812 -11.203 2.906 1 88.5 150 LYS B CA 1
ATOM 5226 C C . LYS B 1 150 ? -25.516 -9.773 3.348 1 88.5 150 LYS B C 1
ATOM 5228 O O . LYS B 1 150 ? -26.031 -8.812 2.764 1 88.5 150 LYS B O 1
ATOM 5233 N N . GLU B 1 151 ? -24.844 -9.555 4.492 1 84.75 151 GLU B N 1
ATOM 5234 C CA . GLU B 1 151 ? -24.453 -8.258 5.02 1 84.75 151 GLU B CA 1
ATOM 5235 C C . GLU B 1 151 ? -22.938 -8.156 5.191 1 84.75 151 GLU B C 1
ATOM 5237 O O . GLU B 1 151 ? -22.453 -7.898 6.293 1 84.75 151 GLU B O 1
ATOM 5242 N N . GLY B 1 152 ? -22.219 -8.273 4.07 1 92.44 152 GLY B N 1
ATOM 5243 C CA . GLY B 1 152 ? -20.766 -8.344 4.211 1 92.44 152 GLY B CA 1
ATOM 5244 C C . GLY B 1 152 ? -20.094 -6.98 4.23 1 92.44 152 GLY B C 1
ATOM 5245 O O . GLY B 1 152 ? -20.75 -5.965 3.967 1 92.44 152 GLY B O 1
ATOM 5246 N N . ASP B 1 153 ? -18.891 -6.863 4.723 1 95.19 153 ASP B N 1
ATOM 5247 C CA . ASP B 1 153 ? -18.031 -5.688 4.773 1 95.19 153 ASP B CA 1
ATOM 5248 C C . ASP B 1 153 ? -16.641 -6.004 4.215 1 95.19 153 ASP B C 1
ATOM 5250 O O . ASP B 1 153 ? -16.328 -7.16 3.916 1 95.19 153 ASP B O 1
ATOM 5254 N N . GLY B 1 154 ? -15.938 -4.961 3.975 1 95.75 154 GLY B N 1
ATOM 5255 C CA . GLY B 1 154 ? -14.602 -5.191 3.449 1 95.75 154 GLY B CA 1
ATOM 5256 C C . GLY B 1 154 ? -13.781 -3.92 3.33 1 95.75 154 GLY B C 1
ATOM 5257 O O . GLY B 1 154 ? -14.234 -2.84 3.711 1 95.75 154 GLY B O 1
ATOM 5258 N N . ILE B 1 155 ? -12.57 -4.117 2.842 1 94.62 155 ILE B N 1
ATOM 5259 C CA . ILE B 1 155 ? -11.641 -3.006 2.656 1 94.62 155 ILE B CA 1
ATOM 5260 C C . ILE B 1 155 ? -10.555 -3.396 1.657 1 94.62 155 ILE B C 1
ATOM 5262 O O . ILE B 1 155 ? -10.234 -4.578 1.509 1 94.62 155 ILE B O 1
ATOM 5266 N N . PHE B 1 156 ? -10.109 -2.432 0.929 1 94.5 156 PHE B N 1
ATOM 5267 C CA . PHE B 1 156 ? -8.914 -2.641 0.125 1 94.5 156 PHE B CA 1
ATOM 5268 C C . PHE B 1 156 ? -7.66 -2.525 0.983 1 94.5 156 PHE B C 1
ATOM 5270 O O . PHE B 1 156 ? -7.578 -1.665 1.862 1 94.5 156 PHE B O 1
ATOM 5277 N N . ALA B 1 157 ? -6.707 -3.453 0.79 1 93.31 157 ALA B N 1
ATOM 5278 C CA . ALA B 1 157 ? -5.48 -3.527 1.58 1 93.31 157 ALA B CA 1
ATOM 5279 C C . ALA B 1 157 ? -4.246 -3.455 0.686 1 93.31 157 ALA B C 1
ATOM 5281 O O . ALA B 1 157 ? -4.328 -3.701 -0.52 1 93.31 157 ALA B O 1
ATOM 5282 N N . PRO B 1 158 ? -3.115 -3.068 1.299 1 91.62 158 PRO B N 1
ATOM 5283 C CA . PRO B 1 158 ? -1.883 -3.037 0.508 1 91.62 158 PRO B CA 1
ATOM 5284 C C . PRO B 1 158 ? -1.254 -4.418 0.339 1 91.62 158 PRO B C 1
ATOM 5286 O O . PRO B 1 158 ? -0.105 -4.629 0.735 1 91.62 158 PRO B O 1
ATOM 5289 N N . GLY B 1 159 ? -1.924 -5.34 -0.276 1 92.94 159 GLY B N 1
ATOM 5290 C CA . GLY B 1 159 ? -1.412 -6.664 -0.579 1 92.94 159 GLY B CA 1
ATOM 5291 C C . GLY B 1 159 ? -2.143 -7.77 0.161 1 92.94 159 GLY B C 1
ATOM 5292 O O . GLY B 1 159 ? -2.834 -7.512 1.147 1 92.94 159 GLY B O 1
ATOM 5293 N N . GLY B 1 160 ? -1.896 -8.93 -0.302 1 95.38 160 GLY B N 1
ATOM 5294 C CA . GLY B 1 160 ? -2.564 -10.094 0.255 1 95.38 160 GLY B CA 1
ATOM 5295 C C . GLY B 1 160 ? -2.129 -10.406 1.674 1 95.38 160 GLY B C 1
ATOM 5296 O O . GLY B 1 160 ? -2.934 -10.867 2.488 1 95.38 160 GLY B O 1
ATOM 5297 N N . SER B 1 161 ? -0.874 -10.172 1.991 1 95.06 161 SER B N 1
ATOM 5298 C CA . SER B 1 161 ? -0.373 -10.422 3.34 1 95.06 161 SER B CA 1
ATOM 5299 C C . SER B 1 161 ? -1.122 -9.586 4.371 1 95.06 161 SER B C 1
ATOM 5301 O O . SER B 1 161 ? -1.505 -10.094 5.43 1 95.06 161 SER B O 1
ATOM 5303 N N . THR B 1 162 ? -1.331 -8.352 4.035 1 95.5 162 THR B N 1
ATOM 5304 C CA . THR B 1 162 ? -2.061 -7.473 4.941 1 95.5 162 THR B CA 1
ATOM 5305 C C . THR B 1 162 ? -3.531 -7.875 5.02 1 95.5 162 THR B C 1
ATOM 5307 O O . THR B 1 162 ? -4.145 -7.812 6.086 1 95.5 162 THR B O 1
ATOM 5310 N N . SER B 1 163 ? -4.113 -8.234 3.883 1 96.94 163 SER B N 1
ATOM 5311 C CA . SER B 1 163 ? -5.496 -8.695 3.877 1 96.94 163 SER B CA 1
ATOM 5312 C C . SER B 1 163 ? -5.684 -9.891 4.805 1 96.94 163 SER B C 1
ATOM 5314 O O . SER B 1 163 ? -6.656 -9.945 5.562 1 96.94 163 SER B O 1
ATOM 5316 N N . ASN B 1 164 ? -4.77 -10.844 4.73 1 98.12 164 ASN B N 1
ATOM 5317 C CA . ASN B 1 164 ? -4.832 -12.008 5.602 1 98.12 164 ASN B CA 1
ATOM 5318 C C . ASN B 1 164 ? -4.672 -11.625 7.066 1 98.12 164 ASN B C 1
ATOM 5320 O O . ASN B 1 164 ? -5.332 -12.195 7.941 1 98.12 164 ASN B O 1
ATOM 5324 N N . MET B 1 165 ? -3.85 -10.664 7.328 1 97.38 165 MET B N 1
ATOM 5325 C CA . MET B 1 165 ? -3.656 -10.188 8.695 1 97.38 165 MET B CA 1
ATOM 5326 C C . MET B 1 165 ? -4.938 -9.562 9.234 1 97.38 165 MET B C 1
ATOM 5328 O O . MET B 1 165 ? -5.242 -9.695 10.422 1 97.38 165 MET B O 1
ATOM 5332 N N . TYR B 1 166 ? -5.652 -8.797 8.367 1 97.5 166 TYR B N 1
ATOM 5333 C CA . TYR B 1 166 ? -6.949 -8.266 8.773 1 97.5 166 TYR B CA 1
ATOM 5334 C C . TYR B 1 166 ? -7.852 -9.367 9.305 1 97.5 166 TYR B C 1
ATOM 5336 O O . TYR B 1 166 ? -8.523 -9.188 10.32 1 97.5 166 TYR B O 1
ATOM 5344 N N . GLY B 1 167 ? -7.855 -10.508 8.57 1 98.44 167 GLY B N 1
ATOM 5345 C CA . GLY B 1 167 ? -8.656 -11.633 9.016 1 98.44 167 GLY B CA 1
ATOM 5346 C C . GLY B 1 167 ? -8.258 -12.148 10.383 1 98.44 167 GLY B C 1
ATOM 5347 O O . GLY B 1 167 ? -9.109 -12.414 11.227 1 98.44 167 GLY B O 1
ATOM 5348 N N . MET B 1 168 ? -6.992 -12.266 10.648 1 98.56 168 MET B N 1
ATOM 5349 C CA . MET B 1 168 ? -6.473 -12.781 11.914 1 98.56 168 MET B CA 1
ATOM 5350 C C . MET B 1 168 ? -6.793 -11.828 13.062 1 98.56 168 MET B C 1
ATOM 5352 O O . MET B 1 168 ? -7.219 -12.266 14.133 1 98.56 168 MET B O 1
ATOM 5356 N N . VAL B 1 169 ? -6.574 -10.531 12.836 1 98.31 169 VAL B N 1
ATOM 5357 C CA . VAL B 1 169 ? -6.816 -9.523 13.867 1 98.31 169 VAL B CA 1
ATOM 5358 C C . VAL B 1 169 ? -8.305 -9.469 14.195 1 98.31 169 VAL B C 1
ATOM 5360 O O . VAL B 1 169 ? -8.688 -9.344 15.359 1 98.31 169 VAL B O 1
ATOM 5363 N N . LEU B 1 170 ? -9.117 -9.555 13.148 1 98.12 170 LEU B N 1
ATOM 5364 C CA . LEU B 1 170 ? -10.562 -9.531 13.344 1 98.12 170 LEU B CA 1
ATOM 5365 C C . LEU B 1 170 ? -11.023 -10.75 14.141 1 98.12 170 LEU B C 1
ATOM 5367 O O . LEU B 1 170 ? -11.867 -10.633 15.031 1 98.12 170 LEU B O 1
ATOM 5371 N N . ALA B 1 171 ? -10.516 -11.922 13.781 1 98.69 171 ALA B N 1
ATOM 5372 C CA . ALA B 1 171 ? -10.836 -13.148 14.508 1 98.69 171 ALA B CA 1
ATOM 5373 C C . ALA B 1 171 ? -10.438 -13.047 15.969 1 98.69 171 ALA B C 1
ATOM 5375 O O . ALA B 1 171 ? -11.203 -13.422 16.859 1 98.69 171 ALA B O 1
ATOM 5376 N N . ARG B 1 172 ? -9.227 -12.547 16.203 1 98.44 172 ARG B N 1
ATOM 5377 C CA . ARG B 1 172 ? -8.75 -12.352 17.578 1 98.44 172 ARG B CA 1
ATOM 5378 C C . ARG B 1 172 ? -9.672 -11.414 18.344 1 98.44 172 ARG B C 1
ATOM 5380 O O . ARG B 1 172 ? -10.008 -11.68 19.5 1 98.44 172 ARG B O 1
ATOM 5387 N N . TYR B 1 173 ? -10.094 -10.289 17.734 1 97.69 173 TYR B N 1
ATOM 5388 C CA . TYR B 1 173 ? -10.961 -9.312 18.375 1 97.69 173 TYR B CA 1
ATOM 5389 C C . TYR B 1 173 ? -12.312 -9.93 18.719 1 97.69 173 TYR B C 1
ATOM 5391 O O . TYR B 1 173 ? -12.891 -9.625 19.766 1 97.69 173 TYR B O 1
ATOM 5399 N N . LYS B 1 174 ? -12.789 -10.75 17.859 1 96.94 174 LYS B N 1
ATOM 5400 C CA . LYS B 1 174 ? -14.102 -11.359 18.078 1 96.94 174 LYS B CA 1
ATOM 5401 C C . LYS B 1 174 ? -14.086 -12.281 19.297 1 96.94 174 LYS B C 1
ATOM 5403 O O . LYS B 1 174 ? -15.016 -12.273 20.094 1 96.94 174 LYS B O 1
ATOM 5408 N N . ILE B 1 175 ? -13.031 -13.062 19.531 1 96.62 175 ILE B N 1
ATOM 5409 C CA . ILE B 1 175 ? -13.016 -14.07 20.594 1 96.62 175 ILE B CA 1
ATOM 5410 C C . ILE B 1 175 ? -12.422 -13.469 21.859 1 96.62 175 ILE B C 1
ATOM 5412 O O . ILE B 1 175 ? -12.695 -13.945 22.969 1 96.62 175 ILE B O 1
ATOM 5416 N N . ALA B 1 176 ? -11.617 -12.469 21.672 1 97 176 ALA B N 1
ATOM 5417 C CA . ALA B 1 176 ? -10.938 -11.844 22.797 1 97 176 ALA B CA 1
ATOM 5418 C C . ALA B 1 176 ? -10.844 -10.328 22.625 1 97 176 ALA B C 1
ATOM 5420 O O . ALA B 1 176 ? -9.758 -9.789 22.453 1 97 176 ALA B O 1
ATOM 5421 N N . PRO B 1 177 ? -11.953 -9.609 22.75 1 95.94 177 PRO B N 1
ATOM 5422 C CA . PRO B 1 177 ? -11.977 -8.164 22.5 1 95.94 177 PRO B CA 1
ATOM 5423 C C . PRO B 1 177 ? -11.078 -7.387 23.469 1 95.94 177 PRO B C 1
ATOM 5425 O O . PRO B 1 177 ? -10.633 -6.281 23.141 1 95.94 177 PRO B O 1
ATOM 5428 N N . GLU B 1 178 ? -10.719 -7.977 24.594 1 95.75 178 GLU B N 1
ATOM 5429 C CA . GLU B 1 178 ? -9.914 -7.293 25.594 1 95.75 178 GLU B CA 1
ATOM 5430 C C . GLU B 1 178 ? -8.477 -7.109 25.125 1 95.75 178 GLU B C 1
ATOM 5432 O O . GLU B 1 178 ? -7.754 -6.25 25.625 1 95.75 178 GLU B O 1
ATOM 5437 N N . VAL B 1 179 ? -8.039 -7.953 24.156 1 96.44 179 VAL B N 1
ATOM 5438 C CA . VAL B 1 179 ? -6.688 -7.836 23.625 1 96.44 179 VAL B CA 1
ATOM 5439 C C . VAL B 1 179 ? -6.469 -6.43 23.062 1 96.44 179 VAL B C 1
ATOM 5441 O O . VAL B 1 179 ? -5.359 -5.895 23.141 1 96.44 179 VAL B O 1
ATOM 5444 N N . LYS B 1 180 ? -7.527 -5.832 22.547 1 95.94 180 LYS B N 1
ATOM 5445 C CA . LYS B 1 180 ? -7.453 -4.484 21.984 1 95.94 180 LYS B CA 1
ATOM 5446 C C . LYS B 1 180 ? -6.922 -3.494 23.031 1 95.94 180 LYS B C 1
ATOM 5448 O O . LYS B 1 180 ? -6.195 -2.559 22.688 1 95.94 180 LYS B O 1
ATOM 5453 N N . THR B 1 181 ? -7.184 -3.684 24.312 1 95.12 181 THR B N 1
ATOM 5454 C CA . THR B 1 181 ? -6.801 -2.736 25.344 1 95.12 181 THR B CA 1
ATOM 5455 C C . THR B 1 181 ? -5.688 -3.311 26.219 1 95.12 181 THR B C 1
ATOM 5457 O O . THR B 1 181 ? -4.609 -2.725 26.328 1 95.12 181 THR B O 1
ATOM 5460 N N . SER B 1 182 ? -5.836 -4.578 26.703 1 95.31 182 SER B N 1
ATOM 5461 C CA . SER B 1 182 ? -4.914 -5.133 27.703 1 95.31 182 SER B CA 1
ATOM 5462 C C . SER B 1 182 ? -3.773 -5.891 27.031 1 95.31 182 SER B C 1
ATOM 5464 O O . SER B 1 182 ? -2.756 -6.18 27.656 1 95.31 182 SER B O 1
ATOM 5466 N N . GLY B 1 183 ? -3.926 -6.223 25.734 1 96.81 183 GLY B N 1
ATOM 5467 C CA . GLY B 1 183 ? -2.924 -7.027 25.047 1 96.81 183 GLY B CA 1
ATOM 5468 C C . GLY B 1 183 ? -3.061 -8.508 25.328 1 96.81 183 GLY B C 1
ATOM 5469 O O . GLY B 1 183 ? -4.008 -8.938 25.984 1 96.81 183 GLY B O 1
ATOM 5470 N N . MET B 1 184 ? -2.148 -9.25 24.781 1 97.19 184 MET B N 1
ATOM 5471 C CA . MET B 1 184 ? -2.236 -10.711 24.844 1 97.19 184 MET B CA 1
ATOM 5472 C C . MET B 1 184 ? -1.434 -11.242 26.031 1 97.19 184 MET B C 1
ATOM 5474 O O . MET B 1 184 ? -1.358 -12.453 26.234 1 97.19 184 MET B O 1
ATOM 5478 N N . PHE B 1 185 ? -0.897 -10.344 26.797 1 95.88 185 PHE B N 1
ATOM 5479 C CA . PHE B 1 185 ? -0.028 -10.758 27.891 1 95.88 185 PHE B CA 1
ATOM 5480 C C . PHE B 1 185 ? -0.8 -11.578 28.922 1 95.88 185 PHE B C 1
ATOM 5482 O O . PHE B 1 185 ? -1.897 -11.195 29.328 1 95.88 185 PHE B O 1
ATOM 5489 N N . GLY B 1 186 ? -0.276 -12.742 29.328 1 92.06 186 GLY B N 1
ATOM 5490 C CA . GLY B 1 186 ? -0.878 -13.578 30.359 1 92.06 186 GLY B CA 1
ATOM 5491 C C . GLY B 1 186 ? -1.939 -14.516 29.828 1 92.06 186 GLY B C 1
ATOM 5492 O O . GLY B 1 186 ? -2.432 -15.383 30.547 1 92.06 186 GLY B O 1
ATOM 5493 N N . MET B 1 187 ? -2.281 -14.375 28.562 1 95.44 187 MET B N 1
ATOM 5494 C CA . MET B 1 187 ? -3.271 -15.258 27.953 1 95.44 187 MET B CA 1
ATOM 5495 C C . MET B 1 187 ? -2.65 -16.594 27.578 1 95.44 187 MET B C 1
ATOM 5497 O O . MET B 1 187 ? -1.431 -16.703 27.438 1 95.44 187 MET B O 1
ATOM 5501 N N . ARG B 1 188 ? -3.576 -17.594 27.531 1 95.56 188 ARG B N 1
ATOM 5502 C CA . ARG B 1 188 ? -3.146 -18.812 26.859 1 95.56 188 ARG B CA 1
ATOM 5503 C C . ARG B 1 188 ? -2.793 -18.531 25.391 1 95.56 188 ARG B C 1
ATOM 5505 O O . ARG B 1 188 ? -3.424 -17.703 24.75 1 95.56 188 ARG B O 1
ATOM 5512 N N . PRO B 1 189 ? -1.847 -19.312 24.859 1 97.88 189 PRO B N 1
ATOM 5513 C CA . PRO B 1 189 ? -1.454 -19.078 23.469 1 97.88 189 PRO B CA 1
ATOM 5514 C C . PRO B 1 189 ? -2.609 -19.266 22.484 1 97.88 189 PRO B C 1
ATOM 5516 O O . PRO B 1 189 ? -3.299 -20.297 22.531 1 97.88 189 PRO B O 1
ATOM 5519 N N . LEU B 1 190 ? -2.848 -18.234 21.688 1 98.5 190 LEU B N 1
ATOM 5520 C CA . LEU B 1 190 ? -3.781 -18.375 20.578 1 98.5 190 LEU B CA 1
ATOM 5521 C C . LEU B 1 190 ? -3.133 -19.125 19.406 1 98.5 190 LEU B C 1
ATOM 5523 O O . LEU B 1 190 ? -2.01 -18.797 19.016 1 98.5 190 LEU B O 1
ATOM 5527 N N . VAL B 1 191 ? -3.82 -20.125 18.891 1 98.75 191 VAL B N 1
ATOM 5528 C CA . VAL B 1 191 ? -3.211 -21 17.906 1 98.75 191 VAL B CA 1
ATOM 5529 C C . VAL B 1 191 ? -4.004 -20.938 16.594 1 98.75 191 VAL B C 1
ATOM 5531 O O . VAL B 1 191 ? -5.23 -21.062 16.609 1 98.75 191 VAL B O 1
ATOM 5534 N N . LEU B 1 192 ? -3.316 -20.688 15.5 1 98.81 192 LEU B N 1
ATOM 5535 C CA . LEU B 1 192 ? -3.945 -20.734 14.188 1 98.81 192 LEU B CA 1
ATOM 5536 C C . LEU B 1 192 ? -3.457 -21.938 13.398 1 98.81 192 LEU B C 1
ATOM 5538 O O . LEU B 1 192 ? -2.383 -22.484 13.68 1 98.81 192 LEU B O 1
ATOM 5542 N N . PHE B 1 193 ? -4.273 -22.391 12.438 1 98.94 193 PHE B N 1
ATOM 5543 C CA . PHE B 1 193 ? -3.984 -23.562 11.617 1 98.94 193 PHE B CA 1
ATOM 5544 C C . PHE B 1 193 ? -4.039 -23.203 10.133 1 98.94 193 PHE B C 1
ATOM 5546 O O . PHE B 1 193 ? -4.961 -22.516 9.688 1 98.94 193 PHE B O 1
ATOM 5553 N N . THR B 1 194 ? -3.092 -23.609 9.398 1 98.69 194 THR B N 1
ATOM 5554 C CA . THR B 1 194 ? -3.037 -23.453 7.949 1 98.69 194 THR B CA 1
ATOM 5555 C C . THR B 1 194 ? -2.23 -24.578 7.32 1 98.69 194 THR B C 1
ATOM 5557 O O . THR B 1 194 ? -1.416 -25.219 7.988 1 98.69 194 THR B O 1
ATOM 5560 N N . SER B 1 195 ? -2.434 -24.875 6.117 1 98.38 195 SER B N 1
ATOM 5561 C CA . SER B 1 195 ? -1.779 -26.016 5.488 1 98.38 195 SER B CA 1
ATOM 5562 C C . SER B 1 195 ? -0.293 -25.75 5.27 1 98.38 195 SER B C 1
ATOM 5564 O O . SER B 1 195 ? 0.146 -24.609 5.281 1 98.38 195 SER B O 1
ATOM 5566 N N . ASP B 1 196 ? 0.48 -26.781 5.09 1 97 196 ASP B N 1
ATOM 5567 C CA . ASP B 1 196 ? 1.914 -26.672 4.836 1 97 196 ASP B CA 1
ATOM 5568 C C . ASP B 1 196 ? 2.186 -26.172 3.422 1 97 196 ASP B C 1
ATOM 5570 O O . ASP B 1 196 ? 3.338 -25.922 3.057 1 97 196 ASP B O 1
ATOM 5574 N N . GLU B 1 197 ? 1.119 -25.922 2.631 1 95.62 197 GLU B N 1
ATOM 5575 C CA . GLU B 1 197 ? 1.26 -25.344 1.3 1 95.62 197 GLU B CA 1
ATOM 5576 C C . GLU B 1 197 ? 0.684 -23.922 1.252 1 95.62 197 GLU B C 1
ATOM 5578 O O . GLU B 1 197 ? 0.628 -23.312 0.186 1 95.62 197 GLU B O 1
ATOM 5583 N N . SER B 1 198 ? 0.281 -23.469 2.453 1 95.88 198 SER B N 1
ATOM 5584 C CA . SER B 1 198 ? -0.253 -22.109 2.52 1 95.88 198 SER B CA 1
ATOM 5585 C C . SER B 1 198 ? 0.838 -21.078 2.275 1 95.88 198 SER B C 1
ATOM 5587 O O . SER B 1 198 ? 2.027 -21.391 2.348 1 95.88 198 SER B O 1
ATOM 5589 N N . HIS B 1 199 ? 0.42 -19.938 1.904 1 93.38 199 HIS B N 1
ATOM 5590 C CA . HIS B 1 199 ? 1.345 -18.812 1.718 1 93.38 199 HIS B CA 1
ATOM 5591 C C . HIS B 1 199 ? 2.057 -18.469 3.021 1 93.38 199 HIS B C 1
ATOM 5593 O O . HIS B 1 199 ? 1.452 -18.516 4.094 1 93.38 199 HIS B O 1
ATOM 5599 N N . TYR B 1 200 ? 3.279 -18.062 2.98 1 91.5 200 TYR B N 1
ATOM 5600 C CA . TYR B 1 200 ? 4.121 -17.812 4.145 1 91.5 200 TYR B CA 1
ATOM 5601 C C . TYR B 1 200 ? 3.645 -16.594 4.91 1 91.5 200 TYR B C 1
ATOM 5603 O O . TYR B 1 200 ? 4.133 -16.297 6.004 1 91.5 200 TYR B O 1
ATOM 5611 N N . SER B 1 201 ? 2.699 -15.828 4.34 1 93.88 201 SER B N 1
ATOM 5612 C CA . SER B 1 201 ? 2.203 -14.609 4.973 1 93.88 201 SER B CA 1
ATOM 5613 C C . SER B 1 201 ? 1.625 -14.906 6.355 1 93.88 201 SER B C 1
ATOM 5615 O O . SER B 1 201 ? 1.632 -14.039 7.23 1 93.88 201 SER B O 1
ATOM 5617 N N . PHE B 1 202 ? 1.156 -16.078 6.633 1 96.81 202 PHE B N 1
ATOM 5618 C CA . PHE B 1 202 ? 0.552 -16.406 7.922 1 96.81 202 PHE B CA 1
ATOM 5619 C C . PHE B 1 202 ? 1.62 -16.547 9 1 96.81 202 PHE B C 1
ATOM 5621 O O . PHE B 1 202 ? 1.413 -16.141 10.141 1 96.81 202 PHE B O 1
ATOM 5628 N N . VAL B 1 203 ? 2.729 -17.141 8.633 1 95.94 203 VAL B N 1
ATOM 5629 C CA . VAL B 1 203 ? 3.832 -17.25 9.578 1 95.94 203 VAL B CA 1
ATOM 5630 C C . VAL B 1 203 ? 4.375 -15.859 9.898 1 95.94 203 VAL B C 1
ATOM 5632 O O . VAL B 1 203 ? 4.645 -15.547 11.062 1 95.94 203 VAL B O 1
ATOM 5635 N N . LYS B 1 204 ? 4.531 -15.047 8.891 1 95.12 204 LYS B N 1
ATOM 5636 C CA . LYS B 1 204 ? 4.984 -13.68 9.102 1 95.12 204 LYS B CA 1
ATOM 5637 C C . LYS B 1 204 ? 3.982 -12.891 9.938 1 95.12 204 LYS B C 1
ATOM 5639 O O . LYS B 1 204 ? 4.371 -12.094 10.797 1 95.12 204 LYS B O 1
ATOM 5644 N N . ALA B 1 205 ? 2.727 -13.07 9.641 1 97.12 205 ALA B N 1
ATOM 5645 C CA . ALA B 1 205 ? 1.68 -12.406 10.414 1 97.12 205 ALA B CA 1
ATOM 5646 C C . ALA B 1 205 ? 1.713 -12.836 11.875 1 97.12 205 ALA B C 1
ATOM 5648 O O . ALA B 1 205 ? 1.522 -12.008 12.773 1 97.12 205 ALA B O 1
ATOM 5649 N N . ALA B 1 206 ? 1.938 -14.125 12.117 1 97.88 206 ALA B N 1
ATOM 5650 C CA . ALA B 1 206 ? 2.027 -14.625 13.484 1 97.88 206 ALA B CA 1
ATOM 5651 C C . ALA B 1 206 ? 3.166 -13.953 14.242 1 97.88 206 ALA B C 1
ATOM 5653 O O . ALA B 1 206 ? 3.033 -13.641 15.43 1 97.88 206 ALA B O 1
ATOM 5654 N N . ASN B 1 207 ? 4.25 -13.781 13.531 1 96.31 207 ASN B N 1
ATOM 5655 C CA . ASN B 1 207 ? 5.371 -13.047 14.102 1 96.31 207 ASN B CA 1
ATOM 5656 C C . ASN B 1 207 ? 4.988 -11.609 14.43 1 96.31 207 ASN B C 1
ATOM 5658 O O . ASN B 1 207 ? 5.137 -11.164 15.57 1 96.31 207 ASN B O 1
ATOM 5662 N N . TRP B 1 208 ? 4.41 -10.891 13.523 1 97.31 208 TRP B N 1
ATOM 5663 C CA . TRP B 1 208 ? 4.102 -9.469 13.672 1 97.31 208 TRP B CA 1
ATOM 5664 C C . TRP B 1 208 ? 3.039 -9.258 14.742 1 97.31 208 TRP B C 1
ATOM 5666 O O . TRP B 1 208 ? 3.16 -8.352 15.578 1 97.31 208 TRP B O 1
ATOM 5676 N N . LEU B 1 209 ? 2.029 -10.109 14.758 1 98.12 209 LEU B N 1
ATOM 5677 C CA . LEU B 1 209 ? 0.887 -9.914 15.648 1 98.12 209 LEU B CA 1
ATOM 5678 C C . LEU B 1 209 ? 1.21 -10.391 17.062 1 98.12 209 LEU B C 1
ATOM 5680 O O . LEU B 1 209 ? 0.389 -10.258 17.969 1 98.12 209 LEU B O 1
ATOM 5684 N N . GLY B 1 210 ? 2.373 -11.008 17.234 1 97.81 210 GLY B N 1
ATOM 5685 C CA . GLY B 1 210 ? 2.816 -11.406 18.562 1 97.81 210 GLY B CA 1
ATOM 5686 C C . GLY B 1 210 ? 2.324 -12.781 18.953 1 97.81 210 GLY B C 1
ATOM 5687 O O . GLY B 1 210 ? 2.453 -13.18 20.125 1 97.81 210 GLY B O 1
ATOM 5688 N N . LEU B 1 211 ? 1.767 -13.508 17.984 1 98.25 211 LEU B N 1
ATOM 5689 C CA . LEU B 1 211 ? 1.32 -14.875 18.25 1 98.25 211 LEU B CA 1
ATOM 5690 C C . LEU B 1 211 ? 2.502 -15.836 18.297 1 98.25 211 LEU B C 1
ATOM 5692 O O . LEU B 1 211 ? 2.498 -16.797 19.062 1 98.25 211 LEU B O 1
ATOM 5696 N N . GLY B 1 212 ? 3.502 -15.547 17.469 1 97.56 212 GLY B N 1
ATOM 5697 C CA . GLY B 1 212 ? 4.652 -16.422 17.344 1 97.56 212 GLY B CA 1
ATOM 5698 C C . GLY B 1 212 ? 4.453 -17.531 16.328 1 97.56 212 GLY B C 1
ATOM 5699 O O . GLY B 1 212 ? 3.357 -18.078 16.203 1 97.56 212 GLY B O 1
ATOM 5700 N N . SER B 1 213 ? 5.512 -17.859 15.602 1 96.62 213 SER B N 1
ATOM 5701 C CA . SER B 1 213 ? 5.426 -18.844 14.516 1 96.62 213 SER B CA 1
ATOM 5702 C C . SER B 1 213 ? 5.125 -20.234 15.047 1 96.62 213 SER B C 1
ATOM 5704 O O . SER B 1 213 ? 4.559 -21.062 14.336 1 96.62 213 SER B O 1
ATOM 5706 N N . ASP B 1 214 ? 5.422 -20.516 16.344 1 96.75 214 ASP B N 1
ATOM 5707 C CA . ASP B 1 214 ? 5.129 -21.812 16.953 1 96.75 214 ASP B CA 1
ATOM 5708 C C . ASP B 1 214 ? 3.621 -22.031 17.078 1 96.75 214 ASP B C 1
ATOM 5710 O O . ASP B 1 214 ? 3.162 -23.172 17.203 1 96.75 214 ASP B O 1
ATOM 5714 N N . ASN B 1 215 ? 2.926 -20.938 17.078 1 98.19 215 ASN B N 1
ATOM 5715 C CA . ASN B 1 215 ? 1.475 -21.016 17.219 1 98.19 215 ASN B CA 1
ATOM 5716 C C . ASN B 1 215 ? 0.775 -20.922 15.867 1 98.19 215 ASN B C 1
ATOM 5718 O O . ASN B 1 215 ? -0.444 -20.75 15.805 1 98.19 215 ASN B O 1
ATOM 5722 N N . CYS B 1 216 ? 1.503 -20.906 14.797 1 98.25 216 CYS B N 1
ATOM 5723 C CA . CYS B 1 216 ? 1.024 -21.141 13.445 1 98.25 216 CYS B CA 1
ATOM 5724 C C . CYS B 1 216 ? 1.243 -22.594 13.031 1 98.25 216 CYS B C 1
ATOM 5726 O O . CYS B 1 216 ? 2.268 -22.922 12.43 1 98.25 216 CYS B O 1
ATOM 5728 N N . VAL B 1 217 ? 0.238 -23.375 13.289 1 98.69 217 VAL B N 1
ATOM 5729 C CA . VAL B 1 217 ? 0.393 -24.812 13.172 1 98.69 217 VAL B CA 1
ATOM 5730 C C . VAL B 1 217 ? 0.202 -25.234 11.719 1 98.69 217 VAL B C 1
ATOM 5732 O O . VAL B 1 217 ? -0.791 -24.875 11.086 1 98.69 217 VAL B O 1
ATOM 5735 N N . SER B 1 218 ? 1.096 -25.984 11.234 1 98.06 218 SER B N 1
ATOM 5736 C CA . SER B 1 218 ? 1.079 -26.484 9.859 1 98.06 218 SER B CA 1
ATOM 5737 C C . SER B 1 218 ? 0.277 -27.766 9.742 1 98.06 218 SER B C 1
ATOM 5739 O O . SER B 1 218 ? 0.598 -28.766 10.398 1 98.06 218 SER B O 1
ATOM 5741 N N . VAL B 1 219 ? -0.718 -27.766 8.953 1 98.88 219 VAL B N 1
ATOM 5742 C CA . VAL B 1 219 ? -1.543 -28.953 8.695 1 98.88 219 VAL B CA 1
ATOM 5743 C C . VAL B 1 219 ? -1.08 -29.625 7.41 1 98.88 219 VAL B C 1
ATOM 5745 O O . VAL B 1 219 ? -0.822 -28.969 6.406 1 98.88 219 VAL B O 1
ATOM 5748 N N . ARG B 1 220 ? -1.067 -30.938 7.391 1 98.38 220 ARG B N 1
ATOM 5749 C CA . ARG B 1 220 ? -0.591 -31.672 6.23 1 98.38 220 ARG B CA 1
ATOM 5750 C C . ARG B 1 220 ? -1.569 -31.562 5.066 1 98.38 220 ARG B C 1
ATOM 5752 O O . ARG B 1 220 ? -2.754 -31.281 5.27 1 98.38 220 ARG B O 1
ATOM 5759 N N . THR B 1 221 ? -1.029 -31.75 3.85 1 98.25 221 THR B N 1
ATOM 5760 C CA . THR B 1 221 ? -1.838 -31.734 2.635 1 98.25 221 THR B CA 1
ATOM 5761 C C . THR B 1 221 ? -1.777 -33.094 1.929 1 98.25 221 THR B C 1
ATOM 5763 O O . THR B 1 221 ? -0.871 -33.875 2.18 1 98.25 221 THR B O 1
ATOM 5766 N N . ASN B 1 222 ? -2.766 -33.375 1.13 1 97.62 222 ASN B N 1
ATOM 5767 C CA . ASN B 1 222 ? -2.744 -34.594 0.299 1 97.62 222 ASN B CA 1
ATOM 5768 C C . ASN B 1 222 ? -1.836 -34.406 -0.915 1 97.62 222 ASN B C 1
ATOM 5770 O O . ASN B 1 222 ? -1.092 -33.438 -1.003 1 97.62 222 ASN B O 1
ATOM 5774 N N . GLU B 1 223 ? -1.862 -35.312 -1.818 1 94.94 223 GLU B N 1
ATOM 5775 C CA . GLU B 1 223 ? -0.952 -35.312 -2.959 1 94.94 223 GLU B CA 1
ATOM 5776 C C . GLU B 1 223 ? -1.228 -34.156 -3.896 1 94.94 223 GLU B C 1
ATOM 5778 O O . GLU B 1 223 ? -0.336 -33.719 -4.625 1 94.94 223 GLU B O 1
ATOM 5783 N N . ARG B 1 224 ? -2.389 -33.625 -3.807 1 95.81 224 ARG B N 1
ATOM 5784 C CA . ARG B 1 224 ? -2.766 -32.531 -4.688 1 95.81 224 ARG B CA 1
ATOM 5785 C C . ARG B 1 224 ? -2.479 -31.172 -4.035 1 95.81 224 ARG B C 1
ATOM 5787 O O . ARG B 1 224 ? -2.67 -30.125 -4.652 1 95.81 224 ARG B O 1
ATOM 5794 N N . GLY B 1 225 ? -1.993 -31.203 -2.799 1 96.44 225 GLY B N 1
ATOM 5795 C CA . GLY B 1 225 ? -1.672 -29.969 -2.088 1 96.44 225 GLY B CA 1
ATOM 5796 C C . GLY B 1 225 ? -2.844 -29.406 -1.306 1 96.44 225 GLY B C 1
ATOM 5797 O O . GLY B 1 225 ? -2.822 -28.25 -0.889 1 96.44 225 GLY B O 1
ATOM 5798 N N . GLN B 1 226 ? -3.926 -30.203 -1.068 1 98.31 226 GLN B N 1
ATOM 5799 C CA . GLN B 1 226 ? -5.113 -29.781 -0.337 1 98.31 226 GLN B CA 1
ATOM 5800 C C . GLN B 1 226 ? -5.027 -30.172 1.135 1 98.31 226 GLN B C 1
ATOM 5802 O O . GLN B 1 226 ? -4.543 -31.25 1.465 1 98.31 226 GLN B O 1
ATOM 5807 N N . MET B 1 227 ? -5.523 -29.344 1.969 1 98.69 227 MET B N 1
ATOM 5808 C CA . MET B 1 227 ? -5.453 -29.547 3.412 1 98.69 227 MET B CA 1
ATOM 5809 C C . MET B 1 227 ? -6.168 -30.844 3.803 1 98.69 227 MET B C 1
ATOM 5811 O O . MET B 1 227 ? -7.277 -31.109 3.338 1 98.69 227 MET B O 1
ATOM 5815 N N . LEU B 1 228 ? -5.516 -31.672 4.613 1 98.81 228 LEU B N 1
ATOM 5816 C CA . LEU B 1 228 ? -6.133 -32.875 5.16 1 98.81 228 LEU B CA 1
ATOM 5817 C C . LEU B 1 228 ? -6.965 -32.531 6.395 1 98.81 228 LEU B C 1
ATOM 5819 O O . LEU B 1 228 ? -6.418 -32.188 7.438 1 98.81 228 LEU B O 1
ATOM 5823 N N . LEU B 1 229 ? -8.25 -32.75 6.355 1 98.75 229 LEU B N 1
ATOM 5824 C CA . LEU B 1 229 ? -9.172 -32.344 7.406 1 98.75 229 LEU B CA 1
ATOM 5825 C C . LEU B 1 229 ? -9.008 -33.219 8.648 1 98.75 229 LEU B C 1
ATOM 5827 O O . LEU B 1 229 ? -9.219 -32.75 9.773 1 98.75 229 LEU B O 1
ATOM 5831 N N . ASP B 1 230 ? -8.633 -34.5 8.461 1 98.69 230 ASP B N 1
ATOM 5832 C CA . ASP B 1 230 ? -8.383 -35.344 9.609 1 98.69 230 ASP B CA 1
ATOM 5833 C C . ASP B 1 230 ? -7.164 -34.875 10.398 1 98.69 230 ASP B C 1
ATOM 5835 O O . ASP B 1 230 ? -7.156 -34.906 11.625 1 98.69 230 ASP B O 1
ATOM 5839 N N . ASP B 1 231 ? -6.152 -34.438 9.68 1 98.81 231 ASP B N 1
ATOM 5840 C CA . ASP B 1 231 ? -4.984 -33.875 10.352 1 98.81 231 ASP B CA 1
ATOM 5841 C C . ASP B 1 231 ? -5.328 -32.562 11.039 1 98.81 231 ASP B C 1
ATOM 5843 O O . ASP B 1 231 ? -4.816 -32.25 12.125 1 98.81 231 ASP B O 1
ATOM 5847 N N . LEU B 1 232 ? -6.164 -31.734 10.398 1 98.88 232 LEU B N 1
ATOM 5848 C CA . LEU B 1 232 ? -6.625 -30.5 11.016 1 98.88 232 LEU B CA 1
ATOM 5849 C C . LEU B 1 232 ? -7.289 -30.766 12.359 1 98.88 232 LEU B C 1
ATOM 5851 O O . LEU B 1 232 ? -6.977 -30.125 13.359 1 98.88 232 LEU B O 1
ATOM 5855 N N . GLU B 1 233 ? -8.141 -31.766 12.375 1 98.69 233 GLU B N 1
ATOM 5856 C CA . GLU B 1 233 ? -8.828 -32.125 13.609 1 98.69 233 GLU B CA 1
ATOM 5857 C C . GLU B 1 233 ? -7.84 -32.594 14.68 1 98.69 233 GLU B C 1
ATOM 5859 O O . GLU B 1 233 ? -7.953 -32.188 15.844 1 98.69 233 GLU B O 1
ATOM 5864 N N . ALA B 1 234 ? -6.918 -33.406 14.258 1 98.75 234 ALA B N 1
ATOM 5865 C CA . ALA B 1 234 ? -5.906 -33.906 15.188 1 98.75 234 ALA B CA 1
ATOM 5866 C C . ALA B 1 234 ? -5.07 -32.75 15.75 1 98.75 234 ALA B C 1
ATOM 5868 O O . ALA B 1 234 ? -4.762 -32.719 16.953 1 98.75 234 ALA B O 1
ATOM 5869 N N . LYS B 1 235 ? -4.691 -31.828 14.906 1 98.81 235 LYS B N 1
ATOM 5870 C CA . LYS B 1 235 ? -3.861 -30.703 15.32 1 98.81 235 LYS B CA 1
ATOM 5871 C C . LYS B 1 235 ? -4.621 -29.781 16.281 1 98.81 235 LYS B C 1
ATOM 5873 O O . LYS B 1 235 ? -4.031 -29.203 17.188 1 98.81 235 LYS B O 1
ATOM 5878 N N . ILE B 1 236 ? -5.902 -29.547 16.031 1 98.81 236 ILE B N 1
ATOM 5879 C CA . ILE B 1 236 ? -6.73 -28.766 16.938 1 98.81 236 ILE B CA 1
ATOM 5880 C C . ILE B 1 236 ? -6.75 -29.406 18.312 1 98.81 236 ILE B C 1
ATOM 5882 O O . ILE B 1 236 ? -6.543 -28.734 19.328 1 98.81 236 ILE B O 1
ATOM 5886 N N . ALA B 1 237 ? -6.949 -30.719 18.328 1 98.62 237 ALA B N 1
ATOM 5887 C CA . ALA B 1 237 ? -6.965 -31.453 19.594 1 98.62 237 ALA B CA 1
ATOM 5888 C C . ALA B 1 237 ? -5.609 -31.359 20.297 1 98.62 237 ALA B C 1
ATOM 5890 O O . ALA B 1 237 ? -5.547 -31.172 21.516 1 98.62 237 ALA B O 1
ATOM 5891 N N . GLU B 1 238 ? -4.574 -31.516 19.547 1 98.62 238 GLU B N 1
ATOM 5892 C CA . GLU B 1 238 ? -3.223 -31.438 20.094 1 98.62 238 GLU B CA 1
ATOM 5893 C C . GLU B 1 238 ? -2.953 -30.062 20.703 1 98.62 238 GLU B C 1
ATOM 5895 O O . GLU B 1 238 ? -2.334 -29.953 21.766 1 98.62 238 GLU B O 1
ATOM 5900 N N . ALA B 1 239 ? -3.377 -29.016 20 1 98.5 239 ALA B N 1
ATOM 5901 C CA . ALA B 1 239 ? -3.184 -27.656 20.484 1 98.5 239 ALA B CA 1
ATOM 5902 C C . ALA B 1 239 ? -3.908 -27.438 21.812 1 98.5 239 ALA B C 1
ATOM 5904 O O . ALA B 1 239 ? -3.363 -26.828 22.719 1 98.5 239 ALA B O 1
ATOM 5905 N N . LYS B 1 240 ? -5.098 -27.938 21.891 1 98.19 240 LYS B N 1
ATOM 5906 C CA . LYS B 1 240 ? -5.859 -27.844 23.125 1 98.19 240 LYS B CA 1
ATOM 5907 C C . LYS B 1 240 ? -5.164 -28.594 24.266 1 98.19 240 LYS B C 1
ATOM 5909 O O . LYS B 1 240 ? -5.074 -28.094 25.391 1 98.19 240 LYS B O 1
ATOM 5914 N N . ALA B 1 241 ? -4.633 -29.703 23.969 1 98.19 241 ALA B N 1
ATOM 5915 C CA . ALA B 1 241 ? -3.986 -30.547 24.969 1 98.19 241 ALA B CA 1
ATOM 5916 C C . ALA B 1 241 ? -2.725 -29.891 25.516 1 98.19 241 ALA B C 1
ATOM 5918 O O . ALA B 1 241 ? -2.381 -30.078 26.688 1 98.19 241 ALA B O 1
ATOM 5919 N N . ARG B 1 242 ? -2.105 -29.109 24.734 1 96.38 242 ARG B N 1
ATOM 5920 C CA . ARG B 1 242 ? -0.87 -28.469 25.172 1 96.38 242 ARG B CA 1
ATOM 5921 C C . ARG B 1 242 ? -1.155 -27.109 25.797 1 96.38 242 ARG B C 1
ATOM 5923 O O . ARG B 1 242 ? -0.232 -26.344 26.078 1 96.38 242 ARG B O 1
ATOM 5930 N N . GLY B 1 243 ? -2.438 -26.812 25.922 1 96.75 243 GLY B N 1
ATOM 5931 C CA . GLY B 1 243 ? -2.822 -25.609 26.641 1 96.75 243 GLY B CA 1
ATOM 5932 C C . GLY B 1 243 ? -3.057 -24.406 25.75 1 96.75 243 GLY B C 1
ATOM 5933 O O . GLY B 1 243 ? -3.254 -23.297 26.219 1 96.75 243 GLY B O 1
ATOM 5934 N N . GLY B 1 244 ? -3.012 -24.641 24.422 1 97.88 244 GLY B N 1
ATOM 5935 C CA . GLY B 1 244 ? -3.311 -23.562 23.484 1 97.88 244 GLY B CA 1
ATOM 5936 C C . GLY B 1 244 ? -4.801 -23.328 23.297 1 97.88 244 GLY B C 1
ATOM 5937 O O . GLY B 1 244 ? -5.617 -24.156 23.703 1 97.88 244 GLY B O 1
ATOM 5938 N N . GLN B 1 245 ? -5.133 -22.219 22.781 1 98.25 245 GLN B N 1
ATOM 5939 C CA . GLN B 1 245 ? -6.508 -21.859 22.438 1 98.25 245 GLN B CA 1
ATOM 5940 C C . GLN B 1 245 ? -6.672 -21.688 20.922 1 98.25 245 GLN B C 1
ATOM 5942 O O . GLN B 1 245 ? -6.445 -20.594 20.406 1 98.25 245 GLN B O 1
ATOM 5947 N N . PRO B 1 246 ? -7.125 -22.75 20.281 1 98.75 246 PRO B N 1
ATOM 5948 C CA . PRO B 1 246 ? -7.414 -22.594 18.844 1 98.75 246 PRO B CA 1
ATOM 5949 C C . PRO B 1 246 ? -8.414 -21.469 18.562 1 98.75 246 PRO B C 1
ATOM 5951 O O . PRO B 1 246 ? -9.398 -21.328 19.297 1 98.75 246 PRO B O 1
ATOM 5954 N N . PHE B 1 247 ? -8.148 -20.625 17.453 1 98.75 247 PHE B N 1
ATOM 5955 C CA . PHE B 1 247 ? -9.094 -19.531 17.234 1 98.75 247 PHE B CA 1
ATOM 5956 C C . PHE B 1 247 ? -9.305 -19.297 15.742 1 98.75 247 PHE B C 1
ATOM 5958 O O . PHE B 1 247 ? -10.258 -18.625 15.344 1 98.75 247 PHE B O 1
ATOM 5965 N N . PHE B 1 248 ? -8.422 -19.875 14.859 1 98.88 248 PHE B N 1
ATOM 5966 C CA . PHE B 1 248 ? -8.383 -19.453 13.469 1 98.88 248 PHE B CA 1
ATOM 5967 C C . PHE B 1 248 ? -7.918 -20.594 12.57 1 98.88 248 PHE B C 1
ATOM 5969 O O . PHE B 1 248 ? -6.914 -21.25 12.859 1 98.88 248 PHE B O 1
ATOM 5976 N N . VAL B 1 249 ? -8.609 -20.906 11.492 1 98.94 249 VAL B N 1
ATOM 5977 C CA . VAL B 1 249 ? -8.211 -21.859 10.445 1 98.94 249 VAL B CA 1
ATOM 5978 C C . VAL B 1 249 ? -8.18 -21.141 9.094 1 98.94 249 VAL B C 1
ATOM 5980 O O . VAL B 1 249 ? -9.141 -20.484 8.711 1 98.94 249 VAL B O 1
ATOM 5983 N N . ASN B 1 250 ? -7.086 -21.25 8.391 1 98.94 250 ASN B N 1
ATOM 5984 C CA . ASN B 1 250 ? -6.984 -20.734 7.027 1 98.94 250 ASN B CA 1
ATOM 5985 C C . ASN B 1 250 ? -7.07 -21.859 5.992 1 98.94 250 ASN B C 1
ATOM 5987 O O . ASN B 1 250 ? -6.281 -22.797 6.027 1 98.94 250 ASN B O 1
ATOM 5991 N N . CYS B 1 251 ? -8.039 -21.719 5.16 1 98.88 251 CYS B N 1
ATOM 5992 C CA . CYS B 1 251 ? -8.039 -22.484 3.912 1 98.88 251 CYS B CA 1
ATOM 5993 C C . CYS B 1 251 ? -7.387 -21.672 2.791 1 98.88 251 CYS B C 1
ATOM 5995 O O . CYS B 1 251 ? -7.492 -20.453 2.76 1 98.88 251 CYS B O 1
ATOM 5997 N N . THR B 1 252 ? -6.758 -22.422 1.925 1 98.75 252 THR B N 1
ATOM 5998 C CA . THR B 1 252 ? -6.18 -21.766 0.753 1 98.75 252 THR B CA 1
ATOM 5999 C C . THR B 1 252 ? -6.973 -22.109 -0.503 1 98.75 252 THR B C 1
ATOM 6001 O O . THR B 1 252 ? -7.238 -23.281 -0.769 1 98.75 252 THR B O 1
ATOM 6004 N N . ALA B 1 253 ? -7.43 -21.109 -1.169 1 98.75 253 ALA B N 1
ATOM 6005 C CA . ALA B 1 253 ? -7.996 -21.25 -2.508 1 98.75 253 ALA B CA 1
ATOM 6006 C C . ALA B 1 253 ? -7 -20.812 -3.576 1 98.75 253 ALA B C 1
ATOM 6008 O O . ALA B 1 253 ? -6.902 -19.625 -3.895 1 98.75 253 ALA B O 1
ATOM 6009 N N . GLY B 1 254 ? -6.363 -21.828 -4.148 1 98.25 254 GLY B N 1
ATOM 6010 C CA . GLY B 1 254 ? -5.293 -21.531 -5.086 1 98.25 254 GLY B CA 1
ATOM 6011 C C . GLY B 1 254 ? -3.943 -21.344 -4.418 1 98.25 254 GLY B C 1
ATOM 6012 O O . GLY B 1 254 ? -3.451 -20.219 -4.293 1 98.25 254 GLY B O 1
ATOM 6013 N N . THR B 1 255 ? -3.328 -22.484 -4.008 1 97.38 255 THR B N 1
ATOM 6014 C CA . THR B 1 255 ? -1.988 -22.406 -3.436 1 97.38 255 THR B CA 1
ATOM 6015 C C . THR B 1 255 ? -1.004 -21.828 -4.453 1 97.38 255 THR B C 1
ATOM 6017 O O . THR B 1 255 ? -1.191 -21.984 -5.66 1 97.38 255 THR B O 1
ATOM 6020 N N . THR B 1 256 ? 0.028 -21.25 -3.98 1 94.25 256 THR B N 1
ATOM 6021 C CA . THR B 1 256 ? 0.969 -20.484 -4.793 1 94.25 256 THR B CA 1
ATOM 6022 C C . THR B 1 256 ? 1.624 -21.375 -5.844 1 94.25 256 THR B C 1
ATOM 6024 O O . THR B 1 256 ? 1.828 -20.969 -6.984 1 94.25 256 THR B O 1
ATOM 6027 N N . VAL B 1 257 ? 1.957 -22.594 -5.477 1 95.88 257 VAL B N 1
ATOM 6028 C CA . VAL B 1 257 ? 2.789 -23.422 -6.348 1 95.88 257 VAL B CA 1
ATOM 6029 C C . VAL B 1 257 ? 1.903 -24.328 -7.199 1 95.88 257 VAL B C 1
ATOM 6031 O O . VAL B 1 257 ? 1.884 -24.219 -8.43 1 95.88 257 VAL B O 1
ATOM 6034 N N . LEU B 1 258 ? 1 -25.047 -6.586 1 97.44 258 LEU B N 1
ATOM 6035 C CA . LEU B 1 258 ? 0.246 -26.078 -7.297 1 97.44 258 LEU B CA 1
ATOM 6036 C C . LEU B 1 258 ? -1.099 -25.531 -7.77 1 97.44 258 LEU B C 1
ATOM 6038 O O . LEU B 1 258 ? -1.755 -26.141 -8.617 1 97.44 258 LEU B O 1
ATOM 6042 N N . GLY B 1 259 ? -1.496 -24.406 -7.254 1 97.81 259 GLY B N 1
ATOM 6043 C CA . GLY B 1 259 ? -2.832 -23.922 -7.562 1 97.81 259 GLY B CA 1
ATOM 6044 C C . GLY B 1 259 ? -3.93 -24.766 -6.953 1 97.81 259 GLY B C 1
ATOM 6045 O O . GLY B 1 259 ? -5.016 -24.906 -7.523 1 97.81 259 GLY B O 1
ATOM 6046 N N . ALA B 1 260 ? -3.682 -25.344 -5.812 1 98.19 260 ALA B N 1
ATOM 6047 C CA . ALA B 1 260 ? -4.609 -26.281 -5.18 1 98.19 260 ALA B CA 1
ATOM 6048 C C . ALA B 1 260 ? -5.676 -25.531 -4.379 1 98.19 260 ALA B C 1
ATOM 6050 O O . ALA B 1 260 ? -5.41 -24.469 -3.826 1 98.19 260 ALA B O 1
ATOM 6051 N N . PHE B 1 261 ? -6.848 -26.125 -4.277 1 98.69 261 PHE B N 1
ATOM 6052 C CA . PHE B 1 261 ? -7.965 -25.578 -3.508 1 98.69 261 PHE B CA 1
ATOM 6053 C C . PHE B 1 261 ? -8.312 -26.5 -2.344 1 98.69 261 PHE B C 1
ATOM 6055 O O . PHE B 1 261 ? -8.641 -27.672 -2.549 1 98.69 261 PHE B O 1
ATOM 6062 N N . ASP B 1 262 ? -8.266 -26 -1.134 1 98.81 262 ASP B N 1
ATOM 6063 C CA . ASP B 1 262 ? -8.695 -26.766 0.029 1 98.81 262 ASP B CA 1
ATOM 6064 C C . ASP B 1 262 ? -10.203 -27.016 -0 1 98.81 262 ASP B C 1
ATOM 6066 O O . ASP B 1 262 ? -10.938 -26.297 -0.679 1 98.81 262 ASP B O 1
ATOM 6070 N N . ASP B 1 263 ? -10.656 -28.062 0.694 1 98.81 263 ASP B N 1
ATOM 6071 C CA . ASP B 1 263 ? -12.078 -28.344 0.878 1 98.81 263 ASP B CA 1
ATOM 6072 C C . ASP B 1 263 ? -12.703 -27.391 1.889 1 98.81 263 ASP B C 1
ATOM 6074 O O . ASP B 1 263 ? -12.828 -27.719 3.07 1 98.81 263 ASP B O 1
ATOM 6078 N N . ILE B 1 264 ? -13.211 -26.25 1.422 1 98.88 264 ILE B N 1
ATOM 6079 C CA . ILE B 1 264 ? -13.703 -25.188 2.287 1 98.88 264 ILE B CA 1
ATOM 6080 C C . ILE B 1 264 ? -14.938 -25.656 3.047 1 98.88 264 ILE B C 1
ATOM 6082 O O . ILE B 1 264 ? -15.094 -25.359 4.234 1 98.88 264 ILE B O 1
ATOM 6086 N N . ASN B 1 265 ? -15.844 -26.391 2.375 1 98.81 265 ASN B N 1
ATOM 6087 C CA . ASN B 1 265 ? -17.016 -26.922 3.053 1 98.81 265 ASN B CA 1
ATOM 6088 C C . ASN B 1 265 ? -16.625 -27.844 4.207 1 98.81 265 ASN B C 1
ATOM 6090 O O . ASN B 1 265 ? -17.188 -27.734 5.305 1 98.81 265 ASN B O 1
ATOM 6094 N N . GLY B 1 266 ? -15.727 -28.766 3.926 1 98.88 266 GLY B N 1
ATOM 6095 C CA . GLY B 1 266 ? -15.25 -29.641 4.98 1 98.88 266 GLY B CA 1
ATOM 6096 C C . GLY B 1 266 ? -14.617 -28.891 6.137 1 98.88 266 GLY B C 1
ATOM 6097 O O . GLY B 1 266 ? -14.844 -29.234 7.301 1 98.88 266 GLY B O 1
ATOM 6098 N N . ALA B 1 267 ? -13.797 -27.906 5.828 1 98.88 267 ALA B N 1
ATOM 6099 C CA . ALA B 1 267 ? -13.172 -27.094 6.863 1 98.88 267 ALA B CA 1
ATOM 6100 C C . ALA B 1 267 ? -14.219 -26.328 7.672 1 98.88 267 ALA B C 1
ATOM 6102 O O . ALA B 1 267 ? -14.055 -26.141 8.883 1 98.88 267 ALA B O 1
ATOM 6103 N N . ALA B 1 268 ? -15.227 -25.797 6.949 1 98.88 268 ALA B N 1
ATOM 6104 C CA . ALA B 1 268 ? -16.328 -25.109 7.633 1 98.88 268 ALA B CA 1
ATOM 6105 C C . ALA B 1 268 ? -16.984 -26.031 8.664 1 98.88 268 ALA B C 1
ATOM 6107 O O . ALA B 1 268 ? -17.297 -25.594 9.773 1 98.88 268 ALA B O 1
ATOM 6108 N N . ASP B 1 269 ? -17.234 -27.312 8.297 1 98.81 269 ASP B N 1
ATOM 6109 C CA . ASP B 1 269 ? -17.797 -28.266 9.242 1 98.81 269 ASP B CA 1
ATOM 6110 C C . ASP B 1 269 ? -16.922 -28.391 10.484 1 98.81 269 ASP B C 1
ATOM 6112 O O . ASP B 1 269 ? -17.422 -28.375 11.609 1 98.81 269 ASP B O 1
ATOM 6116 N N . VAL B 1 270 ? -15.617 -28.516 10.273 1 98.81 270 VAL B N 1
ATOM 6117 C CA . VAL B 1 270 ? -14.672 -28.688 11.367 1 98.81 270 VAL B CA 1
ATOM 6118 C C . VAL B 1 270 ? -14.672 -27.438 12.25 1 98.81 270 VAL B C 1
ATOM 6120 O O . VAL B 1 270 ? -14.758 -27.531 13.477 1 98.81 270 VAL B O 1
ATOM 6123 N N . THR B 1 271 ? -14.57 -26.219 11.641 1 98.69 271 THR B N 1
ATOM 6124 C CA . THR B 1 271 ? -14.469 -24.984 12.398 1 98.69 271 THR B CA 1
ATOM 6125 C C . THR B 1 271 ? -15.758 -24.703 13.172 1 98.69 271 THR B C 1
ATOM 6127 O O . THR B 1 271 ? -15.719 -24.156 14.273 1 98.69 271 THR B O 1
ATOM 6130 N N . GLU B 1 272 ? -16.891 -25.062 12.602 1 98.38 272 GLU B N 1
ATOM 6131 C CA . GLU B 1 272 ? -18.172 -24.922 13.305 1 98.38 272 GLU B CA 1
ATOM 6132 C C . GLU B 1 272 ? -18.234 -25.812 14.531 1 98.38 272 GLU B C 1
ATOM 6134 O O . GLU B 1 272 ? -18.688 -25.391 15.594 1 98.38 272 GLU B O 1
ATOM 6139 N N . ARG B 1 273 ? -17.766 -27.016 14.43 1 98.19 273 ARG B N 1
ATOM 6140 C CA . ARG B 1 273 ? -17.766 -27.969 15.539 1 98.19 273 ARG B CA 1
ATOM 6141 C C . ARG B 1 273 ? -16.906 -27.453 16.688 1 98.19 273 ARG B C 1
ATOM 6143 O O . ARG B 1 273 ? -17.234 -27.672 17.859 1 98.19 273 ARG B O 1
ATOM 6150 N N . HIS B 1 274 ? -15.859 -26.797 16.406 1 98.31 274 HIS B N 1
ATOM 6151 C CA . HIS B 1 274 ? -14.891 -26.391 17.422 1 98.31 274 HIS B CA 1
ATOM 6152 C C . HIS B 1 274 ? -15.039 -24.922 17.766 1 98.31 274 HIS B C 1
ATOM 6154 O O . HIS B 1 274 ? -14.297 -24.406 18.609 1 98.31 274 HIS B O 1
ATOM 6160 N N . GLY B 1 275 ? -15.969 -24.156 17.109 1 98.12 275 GLY B N 1
ATOM 6161 C CA . GLY B 1 275 ? -16.172 -22.734 17.375 1 98.12 275 GLY B CA 1
ATOM 6162 C C . GLY B 1 275 ? -14.992 -21.891 16.938 1 98.12 275 GLY B C 1
ATOM 6163 O O . GLY B 1 275 ? -14.562 -21 17.672 1 98.12 275 GLY B O 1
ATOM 6164 N N . LEU B 1 276 ? -14.383 -22.172 15.75 1 98.81 276 LEU B N 1
ATOM 6165 C CA . LEU B 1 276 ? -13.211 -21.469 15.25 1 98.81 276 LEU B CA 1
ATOM 6166 C C . LEU B 1 276 ? -13.578 -20.562 14.078 1 98.81 276 LEU B C 1
ATOM 6168 O O . LEU B 1 276 ? -14.586 -20.781 13.406 1 98.81 276 LEU B O 1
ATOM 6172 N N . TRP B 1 277 ? -12.82 -19.5 13.875 1 98.88 277 TRP B N 1
ATOM 6173 C CA . TRP B 1 277 ? -12.93 -18.625 12.719 1 98.88 277 TRP B CA 1
ATOM 6174 C C . TRP B 1 277 ? -12.406 -19.312 11.461 1 98.88 277 TRP B C 1
ATOM 6176 O O . TRP B 1 277 ? -11.297 -19.844 11.461 1 98.88 277 TRP B O 1
ATOM 6186 N N . LEU B 1 278 ? -13.156 -19.312 10.391 1 98.94 278 LEU B N 1
ATOM 6187 C CA . LEU B 1 278 ? -12.695 -19.828 9.109 1 98.94 278 LEU B CA 1
ATOM 6188 C C . LEU B 1 278 ? -12.367 -18.688 8.148 1 98.94 278 LEU B C 1
ATOM 6190 O O . LEU B 1 278 ? -13.242 -17.875 7.828 1 98.94 278 LEU B O 1
ATOM 6194 N N . HIS B 1 279 ? -11.18 -18.594 7.781 1 98.94 279 HIS B N 1
ATOM 6195 C CA . HIS B 1 279 ? -10.711 -17.672 6.754 1 98.94 279 HIS B CA 1
ATOM 6196 C C . HIS B 1 279 ? -10.289 -18.422 5.492 1 98.94 279 HIS B C 1
ATOM 6198 O O . HIS B 1 279 ? -9.781 -19.547 5.566 1 98.94 279 HIS B O 1
ATOM 6204 N N . VAL B 1 280 ? -10.523 -17.812 4.344 1 98.94 280 VAL B N 1
ATOM 6205 C CA . VAL B 1 280 ? -10.047 -18.375 3.088 1 98.94 280 VAL B CA 1
ATOM 6206 C C . VAL B 1 280 ? -9.086 -17.406 2.41 1 98.94 280 VAL B C 1
ATOM 6208 O O . VAL B 1 280 ? -9.492 -16.328 1.97 1 98.94 280 VAL B O 1
ATOM 6211 N N . ASP B 1 281 ? -7.805 -17.797 2.379 1 98.88 281 ASP B N 1
ATOM 6212 C CA . ASP B 1 281 ? -6.863 -17.078 1.518 1 98.88 281 ASP B CA 1
ATOM 6213 C C . ASP B 1 281 ? -7.109 -17.422 0.047 1 98.88 281 ASP B C 1
ATOM 6215 O O . ASP B 1 281 ? -6.527 -18.359 -0.486 1 98.88 281 ASP B O 1
ATOM 6219 N N . ALA B 1 282 ? -7.883 -16.609 -0.557 1 98.81 282 ALA B N 1
ATOM 6220 C CA . ALA B 1 282 ? -8.188 -16.75 -1.979 1 98.81 282 ALA B CA 1
ATOM 6221 C C . ALA B 1 282 ? -7.496 -15.656 -2.797 1 98.81 282 ALA B C 1
ATOM 6223 O O . ALA B 1 282 ? -8.039 -15.18 -3.791 1 98.81 282 ALA B O 1
ATOM 6224 N N . CYS B 1 283 ? -6.344 -15.273 -2.361 1 98.31 283 CYS B N 1
ATOM 6225 C CA . CYS B 1 283 ? -5.637 -14.211 -3.072 1 98.31 283 CYS B CA 1
ATOM 6226 C C . CYS B 1 283 ? -5.445 -14.578 -4.539 1 98.31 283 CYS B C 1
ATOM 6228 O O . CYS B 1 283 ? -5.551 -13.719 -5.418 1 98.31 283 CYS B O 1
ATOM 6230 N N . LEU B 1 284 ? -5.176 -15.828 -4.82 1 98.06 284 LEU B N 1
ATOM 6231 C CA . LEU B 1 284 ? -5.027 -16.281 -6.195 1 98.06 284 LEU B CA 1
ATOM 6232 C C . LEU B 1 284 ? -6.348 -16.828 -6.73 1 98.06 284 LEU B C 1
ATOM 6234 O O . LEU B 1 284 ? -6.93 -16.266 -7.656 1 98.06 284 LEU B O 1
ATOM 6238 N N . GLY B 1 285 ? -6.934 -17.766 -6.07 1 98.44 285 GLY B N 1
ATOM 6239 C CA . GLY B 1 285 ? -8.07 -18.531 -6.574 1 98.44 285 GLY B CA 1
ATOM 6240 C C . GLY B 1 285 ? -9.391 -17.781 -6.441 1 98.44 285 GLY B C 1
ATOM 6241 O O . GLY B 1 285 ? -10.422 -18.25 -6.918 1 98.44 285 GLY B O 1
ATOM 6242 N N . GLY B 1 286 ? -9.391 -16.578 -5.836 1 98.5 286 GLY B N 1
ATOM 6243 C CA . GLY B 1 286 ? -10.617 -15.797 -5.734 1 98.5 286 GLY B CA 1
ATOM 6244 C C . GLY B 1 286 ? -11.227 -15.461 -7.082 1 98.5 286 GLY B C 1
ATOM 6245 O O . GLY B 1 286 ? -12.43 -15.211 -7.18 1 98.5 286 GLY B O 1
ATOM 6246 N N . ALA B 1 287 ? -10.43 -15.508 -8.125 1 98.44 287 ALA B N 1
ATOM 6247 C CA . ALA B 1 287 ? -10.906 -15.227 -9.477 1 98.44 287 ALA B CA 1
ATOM 6248 C C . ALA B 1 287 ? -11.961 -16.234 -9.906 1 98.44 287 ALA B C 1
ATOM 6250 O O . ALA B 1 287 ? -12.805 -15.945 -10.758 1 98.44 287 ALA B O 1
ATOM 6251 N N . ALA B 1 288 ? -11.961 -17.422 -9.297 1 98.19 288 ALA B N 1
ATOM 6252 C CA . ALA B 1 288 ? -12.945 -18.453 -9.602 1 98.19 288 ALA B CA 1
ATOM 6253 C C . ALA B 1 288 ? -14.352 -17.984 -9.242 1 98.19 288 ALA B C 1
ATOM 6255 O O . ALA B 1 288 ? -15.344 -18.531 -9.742 1 98.19 288 ALA B O 1
ATOM 6256 N N . LEU B 1 289 ? -14.445 -17.016 -8.438 1 97.31 289 LEU B N 1
ATOM 6257 C CA . LEU B 1 289 ? -15.734 -16.422 -8.062 1 97.31 289 LEU B CA 1
ATOM 6258 C C . LEU B 1 289 ? -16.469 -15.891 -9.289 1 97.31 289 LEU B C 1
ATOM 6260 O O . LEU B 1 289 ? -17.703 -15.82 -9.297 1 97.31 289 LEU B O 1
ATOM 6264 N N . LEU B 1 290 ? -15.695 -15.5 -10.297 1 97.5 290 LEU B N 1
ATOM 6265 C CA . LEU B 1 290 ? -16.281 -14.852 -11.469 1 97.5 290 LEU B CA 1
ATOM 6266 C C . LEU B 1 290 ? -16.672 -15.891 -12.516 1 97.5 290 LEU B C 1
ATOM 6268 O O . LEU B 1 290 ? -17.438 -15.578 -13.445 1 97.5 290 LEU B O 1
ATOM 6272 N N . SER B 1 291 ? -16.188 -17.094 -12.383 1 96.56 291 SER B N 1
ATOM 6273 C CA . SER B 1 291 ? -16.391 -18.125 -13.383 1 96.56 291 SER B CA 1
ATOM 6274 C C . SER B 1 291 ? -17.656 -18.922 -13.102 1 96.56 291 SER B C 1
ATOM 6276 O O . SER B 1 291 ? -17.906 -19.328 -11.969 1 96.56 291 SER B O 1
ATOM 6278 N N . ALA B 1 292 ? -18.438 -19.125 -14.102 1 93.31 292 ALA B N 1
ATOM 6279 C CA . ALA B 1 292 ? -19.578 -20.016 -13.945 1 93.31 292 ALA B CA 1
ATOM 6280 C C . ALA B 1 292 ? -19.156 -21.484 -14.023 1 93.31 292 ALA B C 1
ATOM 6282 O O . ALA B 1 292 ? -19.609 -22.312 -13.242 1 93.31 292 ALA B O 1
ATOM 6283 N N . LYS B 1 293 ? -18.234 -21.781 -14.875 1 96 293 LYS B N 1
ATOM 6284 C CA . LYS B 1 293 ? -17.781 -23.141 -15.141 1 96 293 LYS B CA 1
ATOM 6285 C C . LYS B 1 293 ? -16.953 -23.688 -13.984 1 96 293 LYS B C 1
ATOM 6287 O O . LYS B 1 293 ? -17.047 -24.859 -13.625 1 96 293 LYS B O 1
ATOM 6292 N N . ASN B 1 294 ? -16.109 -22.875 -13.414 1 97.56 294 ASN B N 1
ATOM 6293 C CA . ASN B 1 294 ? -15.156 -23.328 -12.406 1 97.56 294 ASN B CA 1
ATOM 6294 C C . ASN B 1 294 ? -15.484 -22.766 -11.031 1 97.56 294 ASN B C 1
ATOM 6296 O O . ASN B 1 294 ? -14.633 -22.75 -10.141 1 97.56 294 ASN B O 1
ATOM 6300 N N . ARG B 1 295 ? -16.688 -22.328 -10.836 1 97.38 295 ARG B N 1
ATOM 6301 C CA . ARG B 1 295 ? -17.141 -21.75 -9.578 1 97.38 295 ARG B CA 1
ATOM 6302 C C . ARG B 1 295 ? -17.016 -22.766 -8.438 1 97.38 295 ARG B C 1
ATOM 6304 O O . ARG B 1 295 ? -16.75 -22.391 -7.293 1 97.38 295 ARG B O 1
ATOM 6311 N N . SER B 1 296 ? -17.141 -23.984 -8.742 1 97.81 296 SER B N 1
ATOM 6312 C CA . SER B 1 296 ? -17.141 -25.062 -7.746 1 97.81 296 SER B CA 1
ATOM 6313 C C . SER B 1 296 ? -15.789 -25.188 -7.066 1 97.81 296 SER B C 1
ATOM 6315 O O . SER B 1 296 ? -15.68 -25.781 -5.996 1 97.81 296 SER B O 1
ATOM 6317 N N . LEU B 1 297 ? -14.727 -24.672 -7.676 1 98.25 297 LEU B N 1
ATOM 6318 C CA . LEU B 1 297 ? -13.398 -24.719 -7.07 1 98.25 297 LEU B CA 1
ATOM 6319 C C . LEU B 1 297 ? -13.406 -24.047 -5.703 1 98.25 297 LEU B C 1
ATOM 6321 O O . LEU B 1 297 ? -12.641 -24.422 -4.816 1 98.25 297 LEU B O 1
ATOM 6325 N N . ILE B 1 298 ? -14.273 -23.031 -5.535 1 98.19 298 ILE B N 1
ATOM 6326 C CA . ILE B 1 298 ? -14.266 -22.266 -4.289 1 98.19 298 ILE B CA 1
ATOM 6327 C C . ILE B 1 298 ? -15.586 -22.469 -3.547 1 98.19 298 ILE B C 1
ATOM 6329 O O . ILE B 1 298 ? -16.016 -21.609 -2.781 1 98.19 298 ILE B O 1
ATOM 6333 N N . ALA B 1 299 ? -16.234 -23.594 -3.795 1 98.31 299 ALA B N 1
ATOM 6334 C CA . ALA B 1 299 ? -17.469 -23.953 -3.1 1 98.31 299 ALA B CA 1
ATOM 6335 C C . ALA B 1 299 ? -17.266 -23.922 -1.586 1 98.31 299 ALA B C 1
ATOM 6337 O O . ALA B 1 299 ? -16.25 -24.391 -1.081 1 98.31 299 ALA B O 1
ATOM 6338 N N . GLY B 1 300 ? -18.172 -23.344 -0.866 1 98.56 300 GLY B N 1
ATOM 6339 C CA . GLY B 1 300 ? -18.125 -23.25 0.583 1 98.56 300 GLY B CA 1
ATOM 6340 C C . GLY B 1 300 ? -17.672 -21.875 1.069 1 98.56 300 GLY B C 1
ATOM 6341 O O . GLY B 1 300 ? -17.75 -21.578 2.264 1 98.56 300 GLY B O 1
ATOM 6342 N N . LEU B 1 301 ? -17.297 -21 0.12 1 98.62 301 LEU B N 1
ATOM 6343 C CA . LEU B 1 301 ? -16.797 -19.688 0.492 1 98.62 301 LEU B CA 1
ATOM 6344 C C . LEU B 1 301 ? -17.812 -18.938 1.329 1 98.62 301 LEU B C 1
ATOM 6346 O O . LEU B 1 301 ? -17.453 -18.172 2.229 1 98.62 301 LEU B O 1
ATOM 6350 N N . GLU B 1 302 ? -19.109 -19.078 1.043 1 98.06 302 GLU B N 1
ATOM 6351 C CA . GLU B 1 302 ? -20.188 -18.375 1.738 1 98.06 302 GLU B CA 1
ATOM 6352 C C . GLU B 1 302 ? -20.219 -18.734 3.221 1 98.06 302 GLU B C 1
ATOM 6354 O O . GLU B 1 302 ? -20.797 -18.016 4.031 1 98.06 302 GLU B O 1
ATOM 6359 N N . ARG B 1 303 ? -19.562 -19.859 3.574 1 98.38 303 ARG B N 1
ATOM 6360 C CA . ARG B 1 303 ? -19.547 -20.328 4.957 1 98.38 303 ARG B CA 1
ATOM 6361 C C . ARG B 1 303 ? -18.344 -19.766 5.715 1 98.38 303 ARG B C 1
ATOM 6363 O O . ARG B 1 303 ? -18.297 -19.844 6.941 1 98.38 303 ARG B O 1
ATOM 6370 N N . ALA B 1 304 ? -17.391 -19.188 5.016 1 98.69 304 ALA B N 1
ATOM 6371 C CA . ALA B 1 304 ? -16.188 -18.641 5.656 1 98.69 304 ALA B CA 1
ATOM 6372 C C . ALA B 1 304 ? -16.5 -17.312 6.336 1 98.69 304 ALA B C 1
ATOM 6374 O O . ALA B 1 304 ? -17.266 -16.5 5.809 1 98.69 304 ALA B O 1
ATOM 6375 N N . ASN B 1 305 ? -15.867 -17.062 7.504 1 98.69 305 ASN B N 1
ATOM 6376 C CA . ASN B 1 305 ? -16.031 -15.781 8.195 1 98.69 305 ASN B CA 1
ATOM 6377 C C . ASN B 1 305 ? -15.453 -14.625 7.387 1 98.69 305 ASN B C 1
ATOM 6379 O O . ASN B 1 305 ? -15.961 -13.5 7.449 1 98.69 305 ASN B O 1
ATOM 6383 N N . SER B 1 306 ? -14.43 -14.867 6.695 1 98.81 306 SER B N 1
ATOM 6384 C CA . SER B 1 306 ? -13.773 -13.844 5.887 1 98.81 306 SER B CA 1
ATOM 6385 C C . SER B 1 306 ? -12.938 -14.469 4.773 1 98.81 306 SER B C 1
ATOM 6387 O O . SER B 1 306 ? -12.664 -15.672 4.801 1 98.81 306 SER B O 1
ATOM 6389 N N . PHE B 1 307 ? -12.555 -13.695 3.773 1 98.81 307 PHE B N 1
ATOM 6390 C CA . PHE B 1 307 ? -11.609 -14.141 2.76 1 98.81 307 PHE B CA 1
ATOM 6391 C C . PHE B 1 307 ? -10.859 -12.961 2.156 1 98.81 307 PHE B C 1
ATOM 6393 O O . PHE B 1 307 ? -11.258 -11.812 2.332 1 98.81 307 PHE B O 1
ATOM 6400 N N . SER B 1 308 ? -9.75 -13.242 1.562 1 98.62 308 SER B N 1
ATOM 6401 C CA . SER B 1 308 ? -8.914 -12.289 0.833 1 98.62 308 SER B CA 1
ATOM 6402 C C . SER B 1 308 ? -8.867 -12.617 -0.653 1 98.62 308 SER B C 1
ATOM 6404 O O . SER B 1 308 ? -8.844 -13.797 -1.03 1 98.62 308 SER B O 1
ATOM 6406 N N . TRP B 1 309 ? -8.812 -11.594 -1.482 1 98.69 309 TRP B N 1
ATOM 6407 C CA . TRP B 1 309 ? -8.703 -11.781 -2.926 1 98.69 309 TRP B CA 1
ATOM 6408 C C . TRP B 1 309 ? -7.84 -10.695 -3.557 1 98.69 309 TRP B C 1
ATOM 6410 O O . TRP B 1 309 ? -7.969 -9.523 -3.217 1 98.69 309 TRP B O 1
ATOM 6420 N N . ASN B 1 310 ? -6.934 -11.125 -4.477 1 97.88 310 ASN B N 1
ATOM 6421 C CA . ASN B 1 310 ? -6.086 -10.203 -5.223 1 97.88 310 ASN B CA 1
ATOM 6422 C C . ASN B 1 310 ? -6.457 -10.18 -6.703 1 97.88 310 ASN B C 1
ATOM 6424 O O . ASN B 1 310 ? -5.883 -10.914 -7.504 1 97.88 310 ASN B O 1
ATOM 6428 N N . PRO B 1 311 ? -7.266 -9.18 -7.082 1 98 311 PRO B N 1
ATOM 6429 C CA . PRO B 1 311 ? -7.551 -9.055 -8.508 1 98 311 PRO B CA 1
ATOM 6430 C C . PRO B 1 311 ? -6.297 -8.797 -9.344 1 98 311 PRO B C 1
ATOM 6432 O O . PRO B 1 311 ? -6.316 -8.969 -10.562 1 98 311 PRO B O 1
ATOM 6435 N N . HIS B 1 312 ? -5.199 -8.367 -8.695 1 96.88 312 HIS B N 1
ATOM 6436 C CA . HIS B 1 312 ? -3.984 -8.141 -9.469 1 96.88 312 HIS B CA 1
ATOM 6437 C C . HIS B 1 312 ? -3.297 -9.461 -9.82 1 96.88 312 HIS B C 1
ATOM 6439 O O . HIS B 1 312 ? -2.318 -9.477 -10.57 1 96.88 312 HIS B O 1
ATOM 6445 N N . LYS B 1 313 ? -3.805 -10.555 -9.234 1 96.88 313 LYS B N 1
ATOM 6446 C CA . LYS B 1 313 ? -3.453 -11.891 -9.695 1 96.88 313 LYS B CA 1
ATOM 6447 C C . LYS B 1 313 ? -4.52 -12.445 -10.633 1 96.88 313 LYS B C 1
ATOM 6449 O O . LYS B 1 313 ? -5.715 -12.25 -10.414 1 96.88 313 LYS B O 1
ATOM 6454 N N . THR B 1 314 ? -4.18 -13.039 -11.656 1 97.75 314 THR B N 1
ATOM 6455 C CA . THR B 1 314 ? -4.996 -13.797 -12.602 1 97.75 314 THR B CA 1
ATOM 6456 C C . THR B 1 314 ? -5.785 -12.859 -13.508 1 97.75 314 THR B C 1
ATOM 6458 O O . THR B 1 314 ? -5.77 -13.008 -14.734 1 97.75 314 THR B O 1
ATOM 6461 N N . ILE B 1 315 ? -6.508 -11.789 -12.992 1 96.81 315 ILE B N 1
ATOM 6462 C CA . ILE B 1 315 ? -7.52 -11.133 -13.82 1 96.81 315 ILE B CA 1
ATOM 6463 C C . ILE B 1 315 ? -6.918 -9.906 -14.492 1 96.81 315 ILE B C 1
ATOM 6465 O O . ILE B 1 315 ? -7.555 -9.281 -15.344 1 96.81 315 ILE B O 1
ATOM 6469 N N . GLY B 1 316 ? -5.738 -9.445 -14.086 1 97.19 316 GLY B N 1
ATOM 6470 C CA . GLY B 1 316 ? -5.023 -8.469 -14.891 1 97.19 316 GLY B CA 1
ATOM 6471 C C . GLY B 1 316 ? -5.094 -7.066 -14.32 1 97.19 316 GLY B C 1
ATOM 6472 O O . GLY B 1 316 ? -4.672 -6.105 -14.969 1 97.19 316 GLY B O 1
ATOM 6473 N N . ALA B 1 317 ? -5.656 -6.852 -13.102 1 97.81 317 ALA B N 1
ATOM 6474 C CA . ALA B 1 317 ? -5.609 -5.539 -12.461 1 97.81 317 ALA B CA 1
ATOM 6475 C C . ALA B 1 317 ? -4.176 -5.152 -12.102 1 97.81 317 ALA B C 1
ATOM 6477 O O . ALA B 1 317 ? -3.383 -6 -11.688 1 97.81 317 ALA B O 1
ATOM 6478 N N . PRO B 1 318 ? -3.832 -3.883 -12.297 1 96.5 318 PRO B N 1
ATOM 6479 C CA . PRO B 1 318 ? -2.482 -3.451 -11.922 1 96.5 318 PRO B CA 1
ATOM 6480 C C . PRO B 1 318 ? -2.203 -3.615 -10.43 1 96.5 318 PRO B C 1
ATOM 6482 O O . PRO B 1 318 ? -3.107 -3.455 -9.609 1 96.5 318 PRO B O 1
ATOM 6485 N N . LEU B 1 319 ? -0.93 -3.863 -10.086 1 93 319 LEU B N 1
ATOM 6486 C CA . LEU B 1 319 ? -0.465 -3.902 -8.703 1 93 319 LEU B CA 1
ATOM 6487 C C . LEU B 1 319 ? -0.557 -2.523 -8.062 1 93 319 LEU B C 1
ATOM 6489 O O . LEU B 1 319 ? -0.232 -1.515 -8.695 1 93 319 LEU B O 1
ATOM 6493 N N . GLN B 1 320 ? -1.001 -2.451 -6.895 1 91.94 320 GLN B N 1
ATOM 6494 C CA . GLN B 1 320 ? -1.594 -3.494 -6.066 1 91.94 320 GLN B CA 1
ATOM 6495 C C . GLN B 1 320 ? -3.113 -3.365 -6.02 1 91.94 320 GLN B C 1
ATOM 6497 O O . GLN B 1 320 ? -3.65 -2.26 -6.109 1 91.94 320 GLN B O 1
ATOM 6502 N N . CYS B 1 321 ? -3.76 -4.336 -6.027 1 96.06 321 CYS B N 1
ATOM 6503 C CA . CYS B 1 321 ? -5.203 -4.453 -5.867 1 96.06 321 CYS B CA 1
ATOM 6504 C C . CYS B 1 321 ? -5.566 -5.676 -5.031 1 96.06 321 CYS B C 1
ATOM 6506 O O . CYS B 1 321 ? -5.477 -6.805 -5.508 1 96.06 321 CYS B O 1
ATOM 6508 N N . SER B 1 322 ? -5.895 -5.469 -3.787 1 96.44 322 SER B N 1
ATOM 6509 C CA . SER B 1 322 ? -6.125 -6.547 -2.834 1 96.44 322 SER B CA 1
ATOM 6510 C C . SER B 1 322 ? -7.332 -6.258 -1.95 1 96.44 322 SER B C 1
ATOM 6512 O O . SER B 1 322 ? -7.488 -5.141 -1.448 1 96.44 322 SER B O 1
ATOM 6514 N N . LEU B 1 323 ? -8.195 -7.203 -1.764 1 97.31 323 LEU B N 1
ATOM 6515 C CA . LEU B 1 323 ? -9.414 -7.062 -0.979 1 97.31 323 LEU B CA 1
ATOM 6516 C C . LEU B 1 323 ? -9.383 -7.969 0.248 1 97.31 323 LEU B C 1
ATOM 6518 O O . LEU B 1 323 ? -8.906 -9.102 0.174 1 97.31 323 LEU B O 1
ATOM 6522 N N . PHE B 1 324 ? -9.781 -7.457 1.349 1 98.12 324 PHE B N 1
ATOM 6523 C CA . PHE B 1 324 ? -10.234 -8.234 2.496 1 98.12 324 PHE B CA 1
ATOM 6524 C C . PHE B 1 324 ? -11.734 -8.094 2.682 1 98.12 324 PHE B C 1
ATOM 6526 O O . PHE B 1 324 ? -12.266 -6.984 2.705 1 98.12 324 PHE B O 1
ATOM 6533 N N . LEU B 1 325 ? -12.453 -9.195 2.818 1 98.56 325 LEU B N 1
ATOM 6534 C CA . LEU B 1 325 ? -13.906 -9.18 2.977 1 98.56 325 LEU B CA 1
ATOM 6535 C C . LEU B 1 325 ? -14.336 -10.07 4.137 1 98.56 325 LEU B C 1
ATOM 6537 O O . LEU B 1 325 ? -13.664 -11.055 4.449 1 98.56 325 LEU B O 1
ATOM 6541 N N . THR B 1 326 ? -15.422 -9.773 4.797 1 98.5 326 THR B N 1
ATOM 6542 C CA . THR B 1 326 ? -15.961 -10.555 5.906 1 98.5 326 THR B CA 1
ATOM 6543 C C . THR B 1 326 ? -17.484 -10.586 5.859 1 98.5 326 THR B C 1
ATOM 6545 O O . THR B 1 326 ? -18.125 -9.633 5.395 1 98.5 326 THR B O 1
ATOM 6548 N N . ARG B 1 327 ? -18.047 -11.664 6.27 1 97.62 327 ARG B N 1
ATOM 6549 C CA . ARG B 1 327 ? -19.5 -11.797 6.312 1 97.62 327 ARG B CA 1
ATOM 6550 C C . ARG B 1 327 ? -20.062 -11.242 7.613 1 97.62 327 ARG B C 1
ATOM 6552 O O . ARG B 1 327 ? -21.281 -11.195 7.801 1 97.62 327 ARG B O 1
ATOM 6559 N N . GLU B 1 328 ? -19.125 -10.898 8.516 1 95.38 328 GLU B N 1
ATOM 6560 C CA . GLU B 1 328 ? -19.547 -10.5 9.859 1 95.38 328 GLU B CA 1
ATOM 6561 C C . GLU B 1 328 ? -20.312 -9.188 9.828 1 95.38 328 GLU B C 1
ATOM 6563 O O . GLU B 1 328 ? -19.969 -8.281 9.062 1 95.38 328 GLU B O 1
ATOM 6568 N N . SER B 1 329 ? -21.312 -9.102 10.625 1 88.31 329 SER B N 1
ATOM 6569 C CA . SER B 1 329 ? -22.172 -7.918 10.75 1 88.31 329 SER B CA 1
ATOM 6570 C C . SER B 1 329 ? -21.828 -7.117 12 1 88.31 329 SER B C 1
ATOM 6572 O O . SER B 1 329 ? -20.797 -7.371 12.641 1 88.31 329 SER B O 1
ATOM 6574 N N . GLY B 1 330 ? -22.531 -5.992 12.203 1 88.12 330 GLY B N 1
ATOM 6575 C CA . GLY B 1 330 ? -22.359 -5.207 13.414 1 88.12 330 GLY B CA 1
ATOM 6576 C C . GLY B 1 330 ? -21.141 -4.312 13.383 1 88.12 330 GLY B C 1
ATOM 6577 O O . GLY B 1 330 ? -20.531 -4.051 14.422 1 88.12 330 GLY B O 1
ATOM 6578 N N . ARG B 1 331 ? -20.641 -3.988 12.281 1 90.5 331 ARG B N 1
ATOM 6579 C CA . ARG B 1 331 ? -19.516 -3.088 12.102 1 90.5 331 ARG B CA 1
ATOM 6580 C C . ARG B 1 331 ? -18.266 -3.621 12.805 1 90.5 331 ARG B C 1
ATOM 6582 O O . ARG B 1 331 ? -17.531 -2.863 13.445 1 90.5 331 ARG B O 1
ATOM 6589 N N . LEU B 1 332 ? -18.062 -4.977 12.758 1 94.12 332 LEU B N 1
ATOM 6590 C CA . LEU B 1 332 ? -16.953 -5.625 13.453 1 94.12 332 LEU B CA 1
ATOM 6591 C C . LEU B 1 332 ? -15.617 -5.059 12.992 1 94.12 332 LEU B C 1
ATOM 6593 O O . LEU B 1 332 ? -14.719 -4.848 13.805 1 94.12 332 LEU B O 1
ATOM 6597 N N . LEU B 1 333 ? -15.516 -4.871 11.688 1 93.38 333 LEU B N 1
ATOM 6598 C CA . LEU B 1 333 ? -14.281 -4.34 11.133 1 93.38 333 LEU B CA 1
ATOM 6599 C C . LEU B 1 333 ? -13.961 -2.967 11.719 1 93.38 333 LEU B C 1
ATOM 6601 O O . LEU B 1 333 ? -12.812 -2.695 12.086 1 93.38 333 LEU B O 1
ATOM 6605 N N . GLU B 1 334 ? -14.898 -2.098 11.844 1 91.5 334 GLU B N 1
ATOM 6606 C CA . GLU B 1 334 ? -14.742 -0.757 12.398 1 91.5 334 GLU B CA 1
ATOM 6607 C C . GLU B 1 334 ? -14.43 -0.811 13.891 1 91.5 334 GLU B C 1
ATOM 6609 O O . GLU B 1 334 ? -13.531 -0.117 14.367 1 91.5 334 GLU B O 1
ATOM 6614 N N . ARG B 1 335 ? -15.18 -1.633 14.609 1 93 335 ARG B N 1
ATOM 6615 C CA . ARG B 1 335 ? -14.977 -1.742 16.047 1 93 335 ARG B CA 1
ATOM 6616 C C . ARG B 1 335 ? -13.586 -2.279 16.375 1 93 335 ARG B C 1
ATOM 6618 O O . ARG B 1 335 ? -12.953 -1.851 17.344 1 93 335 ARG B O 1
ATOM 6625 N N . CYS B 1 336 ? -13.141 -3.15 15.547 1 94.75 336 CYS B N 1
ATOM 6626 C CA . CYS B 1 336 ? -11.836 -3.777 15.734 1 94.75 336 CYS B CA 1
ATOM 6627 C C . CYS B 1 336 ? -10.711 -2.77 15.539 1 94.75 336 CYS B C 1
ATOM 6629 O O . CYS B 1 336 ? -9.734 -2.775 16.281 1 94.75 336 CYS B O 1
ATOM 6631 N N . ASN B 1 337 ? -10.891 -1.859 14.586 1 92 337 ASN B N 1
ATOM 6632 C CA . ASN B 1 337 ? -9.742 -1.068 14.156 1 92 337 ASN B CA 1
ATOM 6633 C C . ASN B 1 337 ? -9.867 0.385 14.609 1 92 337 ASN B C 1
ATOM 6635 O O . ASN B 1 337 ? -8.898 1.149 14.516 1 92 337 ASN B O 1
ATOM 6639 N N . SER B 1 338 ? -10.961 0.814 15.07 1 86.94 338 SER B N 1
ATOM 6640 C CA . SER B 1 338 ? -11.156 2.195 15.5 1 86.94 338 SER B CA 1
ATOM 6641 C C . SER B 1 338 ? -10.492 2.455 16.844 1 86.94 338 SER B C 1
ATOM 6643 O O . SER B 1 338 ? -10.312 1.531 17.641 1 86.94 338 SER B O 1
ATOM 6645 N N . THR B 1 339 ? -9.969 3.5 17.047 1 73.5 339 THR B N 1
ATOM 6646 C CA . THR B 1 339 ? -9.469 3.875 18.359 1 73.5 339 THR B CA 1
ATOM 6647 C C . THR B 1 339 ? -10.594 4.434 19.234 1 73.5 339 THR B C 1
ATOM 6649 O O . THR B 1 339 ? -11.578 4.965 18.703 1 73.5 339 THR B O 1
ATOM 6652 N N . GLU B 1 340 ? -11.398 3.562 20.156 1 55.22 340 GLU B N 1
ATOM 6653 C CA . GLU B 1 340 ? -12.562 3.852 21 1 55.22 340 GLU B CA 1
ATOM 6654 C C . GLU B 1 340 ? -12.883 5.344 21 1 55.22 340 GLU B C 1
ATOM 6656 O O . GLU B 1 340 ? -14.047 5.734 21.125 1 55.22 340 GLU B O 1
ATOM 6661 N N . ALA B 1 341 ? -12.047 6.043 21.672 1 43.97 341 ALA B N 1
ATOM 6662 C CA . ALA B 1 341 ? -12.594 7.223 22.344 1 43.97 341 ALA B CA 1
ATOM 6663 C C . ALA B 1 341 ? -13.406 8.078 21.375 1 43.97 341 ALA B C 1
ATOM 6665 O O . ALA B 1 341 ? -14.547 8.445 21.672 1 43.97 341 ALA B O 1
ATOM 6666 N N . HIS B 1 342 ? -12.836 9.219 20.859 1 40.16 342 HIS B N 1
ATOM 6667 C CA . HIS B 1 342 ? -13.422 10.281 20.062 1 40.16 342 HIS B CA 1
ATOM 6668 C C . HIS B 1 342 ? -13.219 10.016 18.562 1 40.16 342 HIS B C 1
ATOM 6670 O O . HIS B 1 342 ? -12.148 9.57 18.156 1 40.16 342 HIS B O 1
ATOM 6676 N N . TYR B 1 343 ? -14.281 9.477 17.906 1 40.12 343 TYR B N 1
ATOM 6677 C CA . TYR B 1 343 ? -14.273 9.328 16.453 1 40.12 343 TYR B CA 1
ATOM 6678 C C . TYR B 1 343 ? -13.203 10.219 15.82 1 40.12 343 TYR B C 1
ATOM 6680 O O . TYR B 1 343 ? -13.242 11.438 15.977 1 40.12 343 TYR B O 1
ATOM 6688 N N . LEU B 1 344 ? -11.953 9.711 15.594 1 42.66 344 LEU B N 1
ATOM 6689 C CA . LEU B 1 344 ? -10.883 10.438 14.922 1 42.66 344 LEU B CA 1
ATOM 6690 C C . LEU B 1 344 ? -11.438 11.312 13.805 1 42.66 344 LEU B C 1
ATOM 6692 O O . LEU B 1 344 ? -10.906 12.391 13.539 1 42.66 344 LEU B O 1
ATOM 6696 N N . PHE B 1 345 ? -12.516 10.703 13.211 1 46.09 345 PHE B N 1
ATOM 6697 C CA . PHE B 1 345 ? -13.07 11.516 12.133 1 46.09 345 PHE B CA 1
ATOM 6698 C C . PHE B 1 345 ? -14.289 12.297 12.617 1 46.09 345 PHE B C 1
ATOM 6700 O O . PHE B 1 345 ? -15.148 11.75 13.312 1 46.09 345 PHE B O 1
ATOM 6707 N N . GLN B 1 346 ? -14.25 13.508 12.5 1 49.19 346 GLN B N 1
ATOM 6708 C CA . GLN B 1 346 ? -15.258 14.469 12.93 1 49.19 346 GLN B CA 1
ATOM 6709 C C . GLN B 1 346 ? -16.656 13.969 12.617 1 49.19 346 GLN B C 1
ATOM 6711 O O . GLN B 1 346 ? -16.938 13.516 11.5 1 49.19 346 GLN B O 1
ATOM 6716 N N . GLN B 1 347 ? -17.375 13.742 13.547 1 49.62 347 GLN B N 1
ATOM 6717 C CA . GLN B 1 347 ? -18.766 13.32 13.367 1 49.62 347 GLN B CA 1
ATOM 6718 C C . GLN B 1 347 ? -19.656 14.508 13.016 1 49.62 347 GLN B C 1
ATOM 6720 O O . GLN B 1 347 ? -20.781 14.32 12.539 1 49.62 347 GLN B O 1
ATOM 6725 N N . ASP B 1 348 ? -19.062 15.594 13.172 1 56.31 348 ASP B N 1
ATOM 6726 C CA . ASP B 1 348 ? -19.828 16.797 12.883 1 56.31 348 ASP B CA 1
ATOM 6727 C C . ASP B 1 348 ? -19.641 17.219 11.422 1 56.31 348 ASP B C 1
ATOM 6729 O O . ASP B 1 348 ? -19.25 18.344 11.133 1 56.31 348 ASP B O 1
ATOM 6733 N N . LYS B 1 349 ? -19.781 16.188 10.688 1 68.62 349 LYS B N 1
ATOM 6734 C CA . LYS B 1 349 ? -19.641 16.453 9.258 1 68.62 349 LYS B CA 1
ATOM 6735 C C . LYS B 1 349 ? -21 16.734 8.617 1 68.62 349 LYS B C 1
ATOM 6737 O O . LYS B 1 349 ? -22.047 16.438 9.203 1 68.62 349 LYS B O 1
ATOM 6742 N N . PHE B 1 350 ? -21 17.328 7.527 1 68.94 350 PHE B N 1
ATOM 6743 C CA . PHE B 1 350 ? -22.203 17.812 6.863 1 68.94 350 PHE B CA 1
ATOM 6744 C C . PHE B 1 350 ? -22.719 16.797 5.855 1 68.94 350 PHE B C 1
ATOM 6746 O O . PHE B 1 350 ? -23.562 17.109 5.016 1 68.94 350 PHE B O 1
ATOM 6753 N N . TYR B 1 351 ? -22.156 15.5 5.93 1 65.69 351 TYR B N 1
ATOM 6754 C CA . TYR B 1 351 ? -22.625 14.422 5.066 1 65.69 351 TYR B CA 1
ATOM 6755 C C . TYR B 1 351 ? -22.75 13.117 5.844 1 65.69 351 TYR B C 1
ATOM 6757 O O . TYR B 1 351 ? -22.5 13.078 7.051 1 65.69 351 TYR B O 1
ATOM 6765 N N . ASP B 1 352 ? -23.312 12.039 5.141 1 65.12 352 ASP B N 1
ATOM 6766 C CA . ASP B 1 352 ? -23.453 10.711 5.73 1 65.12 352 ASP B CA 1
ATOM 6767 C C . ASP B 1 352 ? -22.078 10.094 6.012 1 65.12 352 ASP B C 1
ATOM 6769 O O . ASP B 1 352 ? -21.406 9.641 5.09 1 65.12 352 ASP B O 1
ATOM 6773 N N . VAL B 1 353 ? -21.734 9.969 7.23 1 67.88 353 VAL B N 1
ATOM 6774 C CA . VAL B 1 353 ? -20.391 9.578 7.648 1 67.88 353 VAL B CA 1
ATOM 6775 C C . VAL B 1 353 ? -20.234 8.07 7.523 1 67.88 353 VAL B C 1
ATOM 6777 O O . VAL B 1 353 ? -19.141 7.535 7.754 1 67.88 353 VAL B O 1
ATOM 6780 N N . SER B 1 354 ? -21.328 7.418 7.145 1 69.25 354 SER B N 1
ATOM 6781 C CA . SER B 1 354 ? -21.219 5.977 6.934 1 69.25 354 SER B CA 1
ATOM 6782 C C . SER B 1 354 ? -20.281 5.656 5.766 1 69.25 354 SER B C 1
ATOM 6784 O O . SER B 1 354 ? -19.797 4.531 5.652 1 69.25 354 SER B O 1
ATOM 6786 N N . TYR B 1 355 ? -19.938 6.668 5.023 1 70.31 355 TYR B N 1
ATOM 6787 C CA . TYR B 1 355 ? -19.062 6.473 3.863 1 70.31 355 TYR B CA 1
ATOM 6788 C C . TYR B 1 355 ? -17.609 6.699 4.227 1 70.31 355 TYR B C 1
ATOM 6790 O O . TYR B 1 355 ? -16.719 6.484 3.402 1 70.31 355 TYR B O 1
ATOM 6798 N N . ASP B 1 356 ? -17.391 7.043 5.441 1 70.69 356 ASP B N 1
ATOM 6799 C CA . ASP B 1 356 ? -16.016 7.164 5.902 1 70.69 356 ASP B CA 1
ATOM 6800 C C . ASP B 1 356 ? -15.445 5.805 6.297 1 70.69 356 ASP B C 1
ATOM 6802 O O . ASP B 1 356 ? -15.93 5.172 7.238 1 70.69 356 ASP B O 1
ATOM 6806 N N . THR B 1 357 ? -14.5 5.379 5.617 1 70.56 357 THR B N 1
ATOM 6807 C CA . THR B 1 357 ? -13.984 4.027 5.797 1 70.56 357 THR B CA 1
ATOM 6808 C C . THR B 1 357 ? -12.664 4.051 6.566 1 70.56 357 THR B C 1
ATOM 6810 O O . THR B 1 357 ? -12.055 3.004 6.789 1 70.56 357 THR B O 1
ATOM 6813 N N . GLY B 1 358 ? -12.227 5.156 6.941 1 72.75 358 GLY B N 1
ATOM 6814 C CA . GLY B 1 358 ? -10.945 5.289 7.613 1 72.75 358 GLY B CA 1
ATOM 6815 C C . GLY B 1 358 ? -10.852 4.488 8.898 1 72.75 358 GLY B C 1
ATOM 6816 O O . GLY B 1 358 ? -9.812 3.914 9.211 1 72.75 358 GLY B O 1
ATOM 6817 N N . ASN B 1 359 ? -11.945 4.32 9.594 1 70.38 359 ASN B N 1
ATOM 6818 C CA . ASN B 1 359 ? -11.977 3.637 10.883 1 70.38 359 ASN B CA 1
ATOM 6819 C C . ASN B 1 359 ? -11.867 2.123 10.719 1 70.38 359 ASN B C 1
ATOM 6821 O O . ASN B 1 359 ? -11.602 1.406 11.688 1 70.38 359 ASN B O 1
ATOM 6825 N N . LYS B 1 360 ? -12.07 1.681 9.555 1 80.75 360 LYS B N 1
ATOM 6826 C CA . LYS B 1 360 ? -11.969 0.248 9.289 1 80.75 360 LYS B CA 1
ATOM 6827 C C . LYS B 1 360 ? -10.508 -0.182 9.141 1 80.75 360 LYS B C 1
ATOM 6829 O O . LYS B 1 360 ? -10.188 -1.367 9.258 1 80.75 360 LYS B O 1
ATOM 6834 N N . SER B 1 361 ? -9.703 0.759 8.891 1 81.06 361 SER B N 1
ATOM 6835 C CA . SER B 1 361 ? -8.359 0.433 8.43 1 81.06 361 SER B CA 1
ATOM 6836 C C . SER B 1 361 ? -7.328 0.669 9.523 1 81.06 361 SER B C 1
ATOM 6838 O O . SER B 1 361 ? -7.484 1.57 10.352 1 81.06 361 SER B O 1
ATOM 6840 N N . VAL B 1 362 ? -6.25 -0.135 9.484 1 82.19 362 VAL B N 1
ATOM 6841 C CA . VAL B 1 362 ? -5.086 0.09 10.336 1 82.19 362 VAL B CA 1
ATOM 6842 C C . VAL B 1 362 ? -4.254 1.246 9.781 1 82.19 362 VAL B C 1
ATOM 6844 O O . VAL B 1 362 ? -3.504 1.889 10.516 1 82.19 362 VAL B O 1
ATOM 6847 N N . GLN B 1 363 ? -4.52 1.508 8.523 1 77.56 363 GLN B N 1
ATOM 6848 C CA . GLN B 1 363 ? -3.846 2.629 7.875 1 77.56 363 GLN B CA 1
ATOM 6849 C C . GLN B 1 363 ? -4.652 3.916 8.023 1 77.56 363 GLN B C 1
ATOM 6851 O O . GLN B 1 363 ? -5.828 3.879 8.383 1 77.56 363 GLN B O 1
ATOM 6856 N N . CYS B 1 364 ? -3.988 5.062 7.859 1 70.19 364 CYS B N 1
ATOM 6857 C CA . CYS B 1 364 ? -4.676 6.34 7.715 1 70.19 364 CYS B CA 1
ATOM 6858 C C . CYS B 1 364 ? -4.855 6.695 6.242 1 70.19 364 CYS B C 1
ATOM 6860 O O . CYS B 1 364 ? -5.852 6.312 5.625 1 70.19 364 CYS B O 1
ATOM 6862 N N . GLY B 1 365 ? -3.834 7.137 5.656 1 73.62 365 GLY B N 1
ATOM 6863 C CA . GLY B 1 365 ? -3.885 7.328 4.215 1 73.62 365 GLY B CA 1
ATOM 6864 C C . GLY B 1 365 ? -3.811 6.027 3.439 1 73.62 365 GLY B C 1
ATOM 6865 O O . GLY B 1 365 ? -3.01 5.148 3.766 1 73.62 365 GLY B O 1
ATOM 6866 N N . ARG B 1 366 ? -4.848 5.828 2.551 1 80 366 ARG B N 1
ATOM 6867 C CA . ARG B 1 366 ? -4.871 4.637 1.707 1 80 366 ARG B CA 1
ATOM 6868 C C . ARG B 1 366 ? -4.941 5.012 0.231 1 80 366 ARG B C 1
ATOM 6870 O O . ARG B 1 366 ? -5.68 5.926 -0.15 1 80 366 ARG B O 1
ATOM 6877 N N . LYS B 1 367 ? -4.16 4.312 -0.487 1 85.25 367 LYS B N 1
ATOM 6878 C CA . LYS B 1 367 ? -4.238 4.492 -1.934 1 85.25 367 LYS B CA 1
ATOM 6879 C C . LYS B 1 367 ? -5.59 4.031 -2.473 1 85.25 367 LYS B C 1
ATOM 6881 O O . LYS B 1 367 ? -6.172 3.07 -1.966 1 85.25 367 LYS B O 1
ATOM 6886 N N . ILE B 1 368 ? -6.074 4.707 -3.5 1 89.62 368 ILE B N 1
ATOM 6887 C CA . ILE B 1 368 ? -7.336 4.348 -4.137 1 89.62 368 ILE B CA 1
ATOM 6888 C C . ILE B 1 368 ? -7.121 3.172 -5.086 1 89.62 368 ILE B C 1
ATOM 6890 O O . ILE B 1 368 ? -6.762 3.363 -6.25 1 89.62 368 ILE B O 1
ATOM 6894 N N . ASP B 1 369 ? -7.398 2.062 -4.656 1 91.56 369 ASP B N 1
ATOM 6895 C CA . ASP B 1 369 ? -7.18 0.872 -5.469 1 91.56 369 ASP B CA 1
ATOM 6896 C C . ASP B 1 369 ? -8.492 0.37 -6.07 1 91.56 369 ASP B C 1
ATOM 6898 O O . ASP B 1 369 ? -8.484 -0.476 -6.969 1 91.56 369 ASP B O 1
ATOM 6902 N N . ALA B 1 370 ? -9.594 0.917 -5.621 1 95.56 370 ALA B N 1
ATOM 6903 C CA . ALA B 1 370 ? -10.898 0.396 -6.027 1 95.56 370 ALA B CA 1
ATOM 6904 C C . ALA B 1 370 ? -11.25 0.84 -7.445 1 95.56 370 ALA B C 1
ATOM 6906 O O . ALA B 1 370 ? -11.906 0.108 -8.188 1 95.56 370 ALA B O 1
ATOM 6907 N N . PHE B 1 371 ? -10.766 2.002 -7.852 1 97.5 371 PHE B N 1
ATOM 6908 C CA . PHE B 1 371 ? -11.219 2.613 -9.094 1 97.5 371 PHE B CA 1
ATOM 6909 C C . PHE B 1 371 ? -10.766 1.788 -10.297 1 97.5 371 PHE B C 1
ATOM 6911 O O . PHE B 1 371 ? -11.547 1.567 -11.234 1 97.5 371 PHE B O 1
ATOM 6918 N N . LYS B 1 372 ? -9.492 1.39 -10.352 1 98.12 372 LYS B N 1
ATOM 6919 C CA . LYS B 1 372 ? -9 0.628 -11.492 1 98.12 372 LYS B CA 1
ATOM 6920 C C . LYS B 1 372 ? -9.773 -0.675 -11.664 1 98.12 372 LYS B C 1
ATOM 6922 O O . LYS B 1 372 ? -10.109 -1.063 -12.789 1 98.12 372 LYS B O 1
ATOM 6927 N N . PHE B 1 373 ? -10.047 -1.343 -10.539 1 98.38 373 PHE B N 1
ATOM 6928 C CA . PHE B 1 373 ? -10.812 -2.582 -10.609 1 98.38 373 PHE B CA 1
ATOM 6929 C C . PHE B 1 373 ? -12.25 -2.311 -11.031 1 98.38 373 PHE B C 1
ATOM 6931 O O . PHE B 1 373 ? -12.805 -3.043 -11.852 1 98.38 373 PHE B O 1
ATOM 6938 N N . TRP B 1 374 ? -12.883 -1.238 -10.5 1 98.44 374 TRP B N 1
ATOM 6939 C CA . TRP B 1 374 ? -14.227 -0.83 -10.875 1 98.44 374 TRP B CA 1
ATOM 6940 C C . TRP B 1 374 ? -14.305 -0.543 -12.375 1 98.44 374 TRP B C 1
ATOM 6942 O O . TRP B 1 374 ? -15.25 -0.975 -13.047 1 98.44 374 TRP B O 1
ATOM 6952 N N . LEU B 1 375 ? -13.328 0.156 -12.898 1 98.38 375 LEU B N 1
ATOM 6953 C CA . LEU B 1 375 ? -13.312 0.504 -14.312 1 98.38 375 LEU B CA 1
ATOM 6954 C C . LEU B 1 375 ? -13.227 -0.749 -15.18 1 98.38 375 LEU B C 1
ATOM 6956 O O . LEU B 1 375 ? -13.852 -0.823 -16.234 1 98.38 375 LEU B O 1
ATOM 6960 N N . MET B 1 376 ? -12.422 -1.704 -14.773 1 98.25 376 MET B N 1
ATOM 6961 C CA . MET B 1 376 ? -12.352 -2.996 -15.453 1 98.25 376 MET B CA 1
ATOM 6962 C C . MET B 1 376 ? -13.719 -3.658 -15.516 1 98.25 376 MET B C 1
ATOM 6964 O O . MET B 1 376 ? -14.156 -4.09 -16.578 1 98.25 376 MET B O 1
ATOM 6968 N N . LEU B 1 377 ? -14.367 -3.684 -14.359 1 98.06 377 LEU B N 1
ATOM 6969 C CA . LEU B 1 377 ? -15.672 -4.332 -14.273 1 98.06 377 LEU B CA 1
ATOM 6970 C C . LEU B 1 377 ? -16.703 -3.586 -15.109 1 98.06 377 LEU B C 1
ATOM 6972 O O . LEU B 1 377 ? -17.609 -4.203 -15.688 1 98.06 377 LEU B O 1
ATOM 6976 N N . LYS B 1 378 ? -16.594 -2.287 -15.164 1 97.56 378 LYS B N 1
ATOM 6977 C CA . LYS B 1 378 ? -17.5 -1.498 -16 1 97.56 378 LYS B CA 1
ATOM 6978 C C . LYS B 1 378 ? -17.266 -1.789 -17.484 1 97.56 378 LYS B C 1
ATOM 6980 O O . LYS B 1 378 ? -18.219 -1.825 -18.266 1 97.56 378 LYS B O 1
ATOM 6985 N N . ALA B 1 379 ? -16.047 -2.01 -17.844 1 97.19 379 ALA B N 1
ATOM 6986 C CA . ALA B 1 379 ? -15.664 -2.178 -19.25 1 97.19 379 ALA B CA 1
ATOM 6987 C C . ALA B 1 379 ? -16.172 -3.512 -19.797 1 97.19 379 ALA B C 1
ATOM 6989 O O . ALA B 1 379 ? -16.672 -3.578 -20.922 1 97.19 379 ALA B O 1
ATOM 6990 N N . ARG B 1 380 ? -16.016 -4.609 -18.969 1 95.31 380 ARG B N 1
ATOM 6991 C CA . ARG B 1 380 ? -16.234 -5.938 -19.531 1 95.31 380 ARG B CA 1
ATOM 6992 C C . ARG B 1 380 ? -17.375 -6.656 -18.828 1 95.31 380 ARG B C 1
ATOM 6994 O O . ARG B 1 380 ? -17.938 -7.621 -19.359 1 95.31 380 ARG B O 1
ATOM 7001 N N . GLY B 1 381 ? -17.766 -6.133 -17.609 1 96.12 381 GLY B N 1
ATOM 7002 C CA . GLY B 1 381 ? -18.609 -6.965 -16.75 1 96.12 381 GLY B CA 1
ATOM 7003 C C . GLY B 1 381 ? -17.859 -8.133 -16.141 1 96.12 381 GLY B C 1
ATOM 7004 O O . GLY B 1 381 ? -16.922 -8.656 -16.734 1 96.12 381 GLY B O 1
ATOM 7005 N N . TYR B 1 382 ? -18.297 -8.57 -14.914 1 96.81 382 TYR B N 1
ATOM 7006 C CA . TYR B 1 382 ? -17.531 -9.609 -14.25 1 96.81 382 TYR B CA 1
ATOM 7007 C C . TYR B 1 382 ? -17.75 -10.961 -14.914 1 96.81 382 TYR B C 1
ATOM 7009 O O . TYR B 1 382 ? -16.938 -11.875 -14.758 1 96.81 382 TYR B O 1
ATOM 7017 N N . GLY B 1 383 ? -18.812 -11.18 -15.789 1 96.75 383 GLY B N 1
ATOM 7018 C CA . GLY B 1 383 ? -19.031 -12.406 -16.531 1 96.75 383 GLY B CA 1
ATOM 7019 C C . GLY B 1 383 ? -17.938 -12.688 -17.562 1 96.75 383 GLY B C 1
ATOM 7020 O O . GLY B 1 383 ? -17.5 -13.828 -17.719 1 96.75 383 GLY B O 1
ATOM 7021 N N . LYS B 1 384 ? -17.547 -11.664 -18.281 1 97 384 LYS B N 1
ATOM 7022 C CA . LYS B 1 384 ? -16.5 -11.828 -19.281 1 97 384 LYS B CA 1
ATOM 7023 C C . LYS B 1 384 ? -15.172 -12.195 -18.625 1 97 384 LYS B C 1
ATOM 7025 O O . LYS B 1 384 ? -14.383 -12.953 -19.188 1 97 384 LYS B O 1
ATOM 7030 N N . TYR B 1 385 ? -14.906 -11.648 -17.5 1 97.62 385 TYR B N 1
ATOM 7031 C CA . TYR B 1 385 ? -13.703 -12.062 -16.797 1 97.62 385 TYR B CA 1
ATOM 7032 C C . TYR B 1 385 ? -13.805 -13.523 -16.359 1 97.62 385 TYR B C 1
ATOM 7034 O O . TYR B 1 385 ? -12.805 -14.242 -16.344 1 97.62 385 TYR B O 1
ATOM 7042 N N . GLY B 1 386 ? -15.008 -13.93 -15.969 1 97.88 386 GLY B N 1
ATOM 7043 C CA . GLY B 1 386 ? -15.219 -15.344 -15.695 1 97.88 386 GLY B CA 1
ATOM 7044 C C . GLY B 1 386 ? -14.844 -16.234 -16.859 1 97.88 386 GLY B C 1
ATOM 7045 O O . GLY B 1 386 ? -14.203 -17.266 -16.672 1 97.88 386 GLY B O 1
ATOM 7046 N N . LEU B 1 387 ? -15.25 -15.844 -18.031 1 97.62 387 LEU B N 1
ATOM 7047 C CA . LEU B 1 387 ? -14.922 -16.609 -19.234 1 97.62 387 LEU B CA 1
ATOM 7048 C C . LEU B 1 387 ? -13.414 -16.625 -19.484 1 97.62 387 LEU B C 1
ATOM 7050 O O . LEU B 1 387 ? -12.867 -17.625 -19.938 1 97.62 387 LEU B O 1
ATOM 7054 N N . MET B 1 388 ? -12.797 -15.516 -19.203 1 97.62 388 MET B N 1
ATOM 7055 C CA . MET B 1 388 ? -11.344 -15.438 -19.375 1 97.62 388 MET B CA 1
ATOM 7056 C C . MET B 1 388 ? -10.625 -16.328 -18.359 1 97.62 388 MET B C 1
ATOM 7058 O O . MET B 1 388 ? -9.594 -16.922 -18.672 1 97.62 388 MET B O 1
ATOM 7062 N N . VAL B 1 389 ? -11.109 -16.391 -17.125 1 98.19 389 VAL B N 1
ATOM 7063 C CA . VAL B 1 389 ? -10.57 -17.312 -16.125 1 98.19 389 VAL B CA 1
ATOM 7064 C C . VAL B 1 389 ? -10.711 -18.75 -16.625 1 98.19 389 VAL B C 1
ATOM 7066 O O . VAL B 1 389 ? -9.766 -19.531 -16.547 1 98.19 389 VAL B O 1
ATOM 7069 N N . ASP B 1 390 ? -11.867 -19.094 -17.141 1 98.06 390 ASP B N 1
ATOM 7070 C CA . ASP B 1 390 ? -12.102 -20.422 -17.703 1 98.06 390 ASP B CA 1
ATOM 7071 C C . ASP B 1 390 ? -11.102 -20.734 -18.812 1 98.06 390 ASP B C 1
ATOM 7073 O O . ASP B 1 390 ? -10.594 -21.844 -18.906 1 98.06 390 ASP B O 1
ATOM 7077 N N . HIS B 1 391 ? -10.898 -19.75 -19.609 1 98.06 391 HIS B N 1
ATOM 7078 C CA . HIS B 1 391 ? -9.977 -19.938 -20.719 1 98.06 391 HIS B CA 1
ATOM 7079 C C . HIS B 1 391 ? -8.555 -20.172 -20.219 1 98.06 391 HIS B C 1
ATOM 7081 O O . HIS B 1 391 ? -7.84 -21.031 -20.75 1 98.06 391 HIS B O 1
ATOM 7087 N N . ALA B 1 392 ? -8.125 -19.391 -19.25 1 98.06 392 ALA B N 1
ATOM 7088 C CA . ALA B 1 392 ? -6.793 -19.594 -18.672 1 98.06 392 ALA B CA 1
ATOM 7089 C C . ALA B 1 392 ? -6.633 -21 -18.125 1 98.06 392 ALA B C 1
ATOM 7091 O O . ALA B 1 392 ? -5.59 -21.641 -18.312 1 98.06 392 ALA B O 1
ATOM 7092 N N . ILE B 1 393 ? -7.629 -21.5 -17.438 1 98.19 393 ILE B N 1
ATOM 7093 C CA . ILE B 1 393 ? -7.609 -22.844 -16.891 1 98.19 393 ILE B CA 1
ATOM 7094 C C . ILE B 1 393 ? -7.59 -23.875 -18.031 1 98.19 393 ILE B C 1
ATOM 7096 O O . ILE B 1 393 ? -6.871 -24.875 -17.953 1 98.19 393 ILE B O 1
ATOM 7100 N N . HIS B 1 394 ? -8.336 -23.594 -19.078 1 97.62 394 HIS B N 1
ATOM 7101 C CA . HIS B 1 394 ? -8.352 -24.453 -20.25 1 97.62 394 HIS B CA 1
ATOM 7102 C C . HIS B 1 394 ? -6.973 -24.547 -20.891 1 97.62 394 HIS B C 1
ATOM 7104 O O . HIS B 1 394 ? -6.52 -25.625 -21.266 1 97.62 394 HIS B O 1
ATOM 7110 N N . ILE B 1 395 ? -6.344 -23.422 -21.047 1 98.06 395 ILE B N 1
ATOM 7111 C CA . ILE B 1 395 ? -5.004 -23.359 -21.609 1 98.06 395 ILE B CA 1
ATOM 7112 C C . ILE B 1 395 ? -4.043 -24.188 -20.766 1 98.06 395 ILE B C 1
ATOM 7114 O O . ILE B 1 395 ? -3.158 -24.859 -21.281 1 98.06 395 ILE B O 1
ATOM 7118 N N . ALA B 1 396 ? -4.199 -24.141 -19.453 1 98.5 396 ALA B N 1
ATOM 7119 C CA . ALA B 1 396 ? -3.381 -24.938 -18.547 1 98.5 396 ALA B CA 1
ATOM 7120 C C . ALA B 1 396 ? -3.564 -26.422 -18.797 1 98.5 396 ALA B C 1
ATOM 7122 O O . ALA B 1 396 ? -2.594 -27.188 -18.797 1 98.5 396 ALA B O 1
ATOM 7123 N N . ARG B 1 397 ? -4.766 -26.844 -19.062 1 98.19 397 ARG B N 1
ATOM 7124 C CA . ARG B 1 397 ? -5.035 -28.25 -19.375 1 98.19 397 ARG B CA 1
ATOM 7125 C C . ARG B 1 397 ? -4.414 -28.641 -20.703 1 98.19 397 ARG B C 1
ATOM 7127 O O . ARG B 1 397 ? -3.869 -29.75 -20.844 1 98.19 397 ARG B O 1
ATOM 7134 N N . LEU B 1 398 ? -4.496 -27.734 -21.625 1 98.38 398 LEU B N 1
ATOM 7135 C CA . LEU B 1 398 ? -3.867 -28 -22.922 1 98.38 398 LEU B CA 1
ATOM 7136 C C . LEU B 1 398 ? -2.359 -28.172 -22.766 1 98.38 398 LEU B C 1
ATOM 7138 O O . LEU B 1 398 ? -1.752 -29.016 -23.422 1 98.38 398 LEU B O 1
ATOM 7142 N N . LEU B 1 399 ? -1.765 -27.328 -21.938 1 98.69 399 LEU B N 1
ATOM 7143 C CA . LEU B 1 399 ? -0.335 -27.484 -21.688 1 98.69 399 LEU B CA 1
ATOM 7144 C C . LEU B 1 399 ? -0.03 -28.859 -21.094 1 98.69 399 LEU B C 1
ATOM 7146 O O . LEU B 1 399 ? 0.947 -29.5 -21.469 1 98.69 399 LEU B O 1
ATOM 7150 N N . GLU B 1 400 ? -0.813 -29.312 -20.141 1 98.62 400 GLU B N 1
ATOM 7151 C CA . GLU B 1 400 ? -0.629 -30.625 -19.547 1 98.62 400 GLU B CA 1
ATOM 7152 C C . GLU B 1 400 ? -0.657 -31.719 -20.625 1 98.62 400 GLU B C 1
ATOM 7154 O O . GLU B 1 400 ? 0.168 -32.625 -20.594 1 98.62 400 GLU B O 1
ATOM 7159 N N . ASP B 1 401 ? -1.582 -31.562 -21.516 1 98.38 401 ASP B N 1
ATOM 7160 C CA . ASP B 1 401 ? -1.691 -32.531 -22.594 1 98.38 401 ASP B CA 1
ATOM 7161 C C . ASP B 1 401 ? -0.433 -32.531 -23.453 1 98.38 401 ASP B C 1
ATOM 7163 O O . ASP B 1 401 ? 0.085 -33.594 -23.812 1 98.38 401 ASP B O 1
ATOM 7167 N N . LYS B 1 402 ? 0.007 -31.406 -23.75 1 98.25 402 LYS B N 1
ATOM 7168 C CA . LYS B 1 402 ? 1.192 -31.281 -24.594 1 98.25 402 LYS B CA 1
ATOM 7169 C C . LYS B 1 402 ? 2.434 -31.797 -23.875 1 98.25 402 LYS B C 1
ATOM 7171 O O . LYS B 1 402 ? 3.338 -32.344 -24.5 1 98.25 402 LYS B O 1
ATOM 7176 N N . LEU B 1 403 ? 2.51 -31.547 -22.609 1 98.5 403 LEU B N 1
ATOM 7177 C CA . LEU B 1 403 ? 3.605 -32.094 -21.812 1 98.5 403 LEU B CA 1
ATOM 7178 C C . LEU B 1 403 ? 3.588 -33.625 -21.828 1 98.5 403 LEU B C 1
ATOM 7180 O O . LEU B 1 403 ? 4.641 -34.25 -21.938 1 98.5 403 LEU B O 1
ATOM 7184 N N . ARG B 1 404 ? 2.428 -34.219 -21.766 1 98.06 404 ARG B N 1
ATOM 7185 C CA . ARG B 1 404 ? 2.293 -35.656 -21.812 1 98.06 404 ARG B CA 1
ATOM 7186 C C . ARG B 1 404 ? 2.713 -36.219 -23.172 1 98.06 404 ARG B C 1
ATOM 7188 O O . ARG B 1 404 ? 3.297 -37.281 -23.25 1 98.06 404 ARG B O 1
ATOM 7195 N N . GLN B 1 405 ? 2.453 -35.469 -24.172 1 97.81 405 GLN B N 1
ATOM 7196 C CA . GLN B 1 405 ? 2.816 -35.875 -25.516 1 97.81 405 GLN B CA 1
ATOM 7197 C C . GLN B 1 405 ? 4.328 -35.875 -25.703 1 97.81 405 GLN B C 1
ATOM 7199 O O . GLN B 1 405 ? 4.852 -36.562 -26.594 1 97.81 405 GLN B O 1
ATOM 7204 N N . ARG B 1 406 ? 4.949 -35.094 -24.891 1 97.56 406 ARG B N 1
ATOM 7205 C CA . ARG B 1 406 ? 6.406 -35.031 -24.922 1 97.56 406 ARG B CA 1
ATOM 7206 C C . ARG B 1 406 ? 7.004 -35.625 -23.656 1 97.56 406 ARG B C 1
ATOM 7208 O O . ARG B 1 406 ? 7.93 -35.062 -23.062 1 97.56 406 ARG B O 1
ATOM 7215 N N . GLY B 1 407 ? 6.566 -36.781 -23.281 1 95.75 407 GLY B N 1
ATOM 7216 C CA . GLY B 1 407 ? 6.828 -37.375 -21.984 1 95.75 407 GLY B CA 1
ATOM 7217 C C . GLY B 1 407 ? 8.25 -37.875 -21.844 1 95.75 407 GLY B C 1
ATOM 7218 O O . GLY B 1 407 ? 8.711 -38.156 -20.734 1 95.75 407 GLY B O 1
ATOM 7219 N N . ASP B 1 408 ? 8.961 -37.969 -22.906 1 94.5 408 ASP B N 1
ATOM 7220 C CA . ASP B 1 408 ? 10.359 -38.406 -22.844 1 94.5 408 ASP B CA 1
ATOM 7221 C C . ASP B 1 408 ? 11.25 -37.281 -22.281 1 94.5 408 ASP B C 1
ATOM 7223 O O . ASP B 1 408 ? 12.352 -37.562 -21.812 1 94.5 408 ASP B O 1
ATOM 7227 N N . ARG B 1 409 ? 10.727 -36.062 -22.344 1 95.75 409 ARG B N 1
ATOM 7228 C CA . ARG B 1 409 ? 11.617 -34.969 -21.938 1 95.75 409 ARG B CA 1
ATOM 7229 C C . ARG B 1 409 ? 10.922 -34 -20.984 1 95.75 409 ARG B C 1
ATOM 7231 O O . ARG B 1 409 ? 11.57 -33.156 -20.375 1 95.75 409 ARG B O 1
ATOM 7238 N N . PHE B 1 410 ? 9.648 -34.156 -20.875 1 98.06 410 PHE B N 1
ATOM 7239 C CA . PHE B 1 410 ? 8.914 -33.375 -19.875 1 98.06 410 PHE B CA 1
ATOM 7240 C C . PHE B 1 410 ? 8.164 -34.312 -18.938 1 98.06 410 PHE B C 1
ATOM 7242 O O . PHE B 1 410 ? 7.711 -35.406 -19.344 1 98.06 410 PHE B O 1
ATOM 7249 N N . ARG B 1 411 ? 8.039 -33.906 -17.672 1 97.69 411 ARG B N 1
ATOM 7250 C CA . ARG B 1 411 ? 7.301 -34.688 -16.688 1 97.69 411 ARG B CA 1
ATOM 7251 C C . ARG B 1 411 ? 6.469 -33.781 -15.789 1 97.69 411 ARG B C 1
ATOM 7253 O O . ARG B 1 411 ? 6.988 -32.812 -15.234 1 97.69 411 ARG B O 1
ATOM 7260 N N . LEU B 1 412 ? 5.242 -34.094 -15.664 1 98.25 412 LEU B N 1
ATOM 7261 C CA . LEU B 1 412 ? 4.336 -33.344 -14.812 1 98.25 412 LEU B CA 1
ATOM 7262 C C . LEU B 1 412 ? 4.59 -33.656 -13.344 1 98.25 412 LEU B C 1
ATOM 7264 O O . LEU B 1 412 ? 4.855 -34.781 -12.977 1 98.25 412 LEU B O 1
ATOM 7268 N N . VAL B 1 413 ? 4.531 -32.625 -12.516 1 97.5 413 VAL B N 1
ATOM 7269 C CA . VAL B 1 413 ? 4.637 -32.781 -11.07 1 97.5 413 VAL B CA 1
ATOM 7270 C C . VAL B 1 413 ? 3.371 -33.469 -10.531 1 97.5 413 VAL B C 1
ATOM 7272 O O . VAL B 1 413 ? 3.436 -34.312 -9.648 1 97.5 413 VAL B O 1
ATOM 7275 N N . LEU B 1 414 ? 2.17 -33 -11.008 1 96.19 414 LEU B N 1
ATOM 7276 C CA . LEU B 1 414 ? 0.866 -33.625 -10.766 1 96.19 414 LEU B CA 1
ATOM 7277 C C . LEU B 1 414 ? 0.232 -34.062 -12.07 1 96.19 414 LEU B C 1
ATOM 7279 O O . LEU B 1 414 ? 0.375 -33.406 -13.109 1 96.19 414 LEU B O 1
ATOM 7283 N N . PRO B 1 415 ? -0.476 -35.188 -11.953 1 94.69 415 PRO B N 1
ATOM 7284 C CA . PRO B 1 415 ? -1.138 -35.625 -13.188 1 94.69 415 PRO B CA 1
ATOM 7285 C C . PRO B 1 415 ? -2.109 -34.562 -13.734 1 94.69 415 PRO B C 1
ATOM 7287 O O . PRO B 1 415 ? -2.229 -34.406 -14.953 1 94.69 415 PRO B O 1
ATOM 7290 N N . GLU B 1 416 ? -2.783 -33.938 -12.82 1 94.88 416 GLU B N 1
ATOM 7291 C CA . GLU B 1 416 ? -3.717 -32.875 -13.195 1 94.88 416 GLU B CA 1
ATOM 7292 C C . GLU B 1 416 ? -3.779 -31.797 -12.125 1 94.88 416 GLU B C 1
ATOM 7294 O O . GLU B 1 416 ? -3.928 -32.094 -10.938 1 94.88 416 GLU B O 1
ATOM 7299 N N . HIS B 1 417 ? -3.678 -30.594 -12.586 1 97 417 HIS B N 1
ATOM 7300 C CA . HIS B 1 417 ? -3.801 -29.453 -11.68 1 97 417 HIS B CA 1
ATOM 7301 C C . HIS B 1 417 ? -5.227 -28.922 -11.664 1 97 417 HIS B C 1
ATOM 7303 O O . HIS B 1 417 ? -6.004 -29.172 -12.586 1 97 417 HIS B O 1
ATOM 7309 N N . GLU B 1 418 ? -5.59 -28.156 -10.648 1 97.12 418 GLU B N 1
ATOM 7310 C CA . GLU B 1 418 ? -6.969 -27.703 -10.492 1 97.12 418 GLU B CA 1
ATOM 7311 C C . GLU B 1 418 ? -7.172 -26.328 -11.102 1 97.12 418 GLU B C 1
ATOM 7313 O O . GLU B 1 418 ? -8.266 -26 -11.57 1 97.12 418 GLU B O 1
ATOM 7318 N N . TYR B 1 419 ? -6.145 -25.5 -11.039 1 98 419 TYR B N 1
ATOM 7319 C CA . TYR B 1 419 ? -6.27 -24.109 -11.445 1 98 419 TYR B CA 1
ATOM 7320 C C . TYR B 1 419 ? -5.441 -23.828 -12.688 1 98 419 TYR B C 1
ATOM 7322 O O . TYR B 1 419 ? -5.355 -24.656 -13.586 1 98 419 TYR B O 1
ATOM 7330 N N . SER B 1 420 ? -4.926 -22.625 -12.82 1 97.94 420 SER B N 1
ATOM 7331 C CA . SER B 1 420 ? -4.25 -22.234 -14.047 1 97.94 420 SER B CA 1
ATOM 7332 C C . SER B 1 420 ? -2.738 -22.406 -13.93 1 97.94 420 SER B C 1
ATOM 7334 O O . SER B 1 420 ? -1.986 -21.906 -14.773 1 97.94 420 SER B O 1
ATOM 7336 N N . ASN B 1 421 ? -2.293 -23.047 -12.82 1 97.56 421 ASN B N 1
ATOM 7337 C CA . ASN B 1 421 ? -0.894 -23.422 -12.641 1 97.56 421 ASN B CA 1
ATOM 7338 C C . ASN B 1 421 ? -0.593 -24.766 -13.289 1 97.56 421 ASN B C 1
ATOM 7340 O O . ASN B 1 421 ? -1.438 -25.672 -13.289 1 97.56 421 ASN B O 1
ATOM 7344 N N . VAL B 1 422 ? 0.561 -24.906 -13.844 1 98.44 422 VAL B N 1
ATOM 7345 C CA . VAL B 1 422 ? 1.075 -26.203 -14.297 1 98.44 422 VAL B CA 1
ATOM 7346 C C . VAL B 1 422 ? 2.535 -26.344 -13.883 1 98.44 422 VAL B C 1
ATOM 7348 O O . VAL B 1 422 ? 3.377 -25.516 -14.219 1 98.44 422 VAL B O 1
ATOM 7351 N N . CYS B 1 423 ? 2.816 -27.391 -13.117 1 98.56 423 CYS B N 1
ATOM 7352 C CA . CYS B 1 423 ? 4.164 -27.656 -12.633 1 98.56 423 CYS B CA 1
ATOM 7353 C C . CYS B 1 423 ? 4.773 -28.859 -13.344 1 98.56 423 CYS B C 1
ATOM 7355 O O . CYS B 1 423 ? 4.121 -29.891 -13.5 1 98.56 423 CYS B O 1
ATOM 7357 N N . PHE B 1 424 ? 6.031 -28.703 -13.805 1 98.69 424 PHE B N 1
ATOM 7358 C CA . PHE B 1 424 ? 6.633 -29.797 -14.578 1 98.69 424 PHE B CA 1
ATOM 7359 C C . PHE B 1 424 ? 8.148 -29.688 -14.57 1 98.69 424 PHE B C 1
ATOM 7361 O O . PHE B 1 424 ? 8.703 -28.625 -14.281 1 98.69 424 PHE B O 1
ATOM 7368 N N . TRP B 1 425 ? 8.805 -30.766 -14.805 1 98.25 425 TRP B N 1
ATOM 7369 C CA . TRP B 1 425 ? 10.242 -30.828 -15.023 1 98.25 425 TRP B CA 1
ATOM 7370 C C . TRP B 1 425 ? 10.57 -30.922 -16.516 1 98.25 425 TRP B C 1
ATOM 7372 O O . TRP B 1 425 ? 9.797 -31.5 -17.281 1 98.25 425 TRP B O 1
ATOM 7382 N N . PHE B 1 426 ? 11.609 -30.328 -16.906 1 98.44 426 PHE B N 1
ATOM 7383 C CA . PHE B 1 426 ? 12.289 -30.625 -18.172 1 98.44 426 PHE B CA 1
ATOM 7384 C C . PHE B 1 426 ? 13.484 -31.531 -17.953 1 98.44 426 PHE B C 1
ATOM 7386 O O . PHE B 1 426 ? 14.328 -31.266 -17.094 1 98.44 426 PHE B O 1
ATOM 7393 N N . ILE B 1 427 ? 13.555 -32.562 -18.688 1 97.75 427 ILE B N 1
ATOM 7394 C CA . ILE B 1 427 ? 14.633 -33.531 -18.562 1 97.75 427 ILE B CA 1
ATOM 7395 C C . ILE B 1 427 ? 15.57 -33.406 -19.766 1 97.75 427 ILE B C 1
ATOM 7397 O O . ILE B 1 427 ? 15.25 -33.906 -20.859 1 97.75 427 ILE B O 1
ATOM 7401 N N . PRO B 1 428 ? 16.719 -32.906 -19.547 1 96.88 428 PRO B N 1
ATOM 7402 C CA . PRO B 1 428 ? 17.672 -32.812 -20.656 1 96.88 428 PRO B CA 1
ATOM 7403 C C . PRO B 1 428 ? 18.047 -34.156 -21.266 1 96.88 428 PRO B C 1
ATOM 7405 O O . PRO B 1 428 ? 17.984 -35.188 -20.578 1 96.88 428 PRO B O 1
ATOM 7408 N N . LYS B 1 429 ? 18.531 -34.094 -22.469 1 94.75 429 LYS B N 1
ATOM 7409 C CA . LYS B 1 429 ? 18.859 -35.312 -23.219 1 94.75 429 LYS B CA 1
ATOM 7410 C C . LYS B 1 429 ? 19.859 -36.188 -22.453 1 94.75 429 LYS B C 1
ATOM 7412 O O . LYS B 1 429 ? 19.703 -37.406 -22.375 1 94.75 429 LYS B O 1
ATOM 7417 N N . ALA B 1 430 ? 20.781 -35.562 -21.828 1 93.44 430 ALA B N 1
ATOM 7418 C CA . ALA B 1 430 ? 21.875 -36.25 -21.141 1 93.44 430 ALA B CA 1
ATOM 7419 C C . ALA B 1 430 ? 21.375 -36.938 -19.875 1 93.44 430 ALA B C 1
ATOM 7421 O O . ALA B 1 430 ? 22.062 -37.781 -19.312 1 93.44 430 ALA B O 1
ATOM 7422 N N . MET B 1 431 ? 20.172 -36.656 -19.484 1 95.31 431 MET B N 1
ATOM 7423 C CA . MET B 1 431 ? 19.672 -37.156 -18.219 1 95.31 431 MET B CA 1
ATOM 7424 C C . MET B 1 431 ? 18.547 -38.156 -18.453 1 95.31 431 MET B C 1
ATOM 7426 O O . MET B 1 431 ? 17.938 -38.625 -17.5 1 95.31 431 MET B O 1
ATOM 7430 N N . ARG B 1 432 ? 18.25 -38.438 -19.672 1 95.31 432 ARG B N 1
ATOM 7431 C CA . ARG B 1 432 ? 17.141 -39.344 -19.953 1 95.31 432 ARG B CA 1
ATOM 7432 C C . ARG B 1 432 ? 17.578 -40.812 -19.797 1 95.31 432 ARG B C 1
ATOM 7434 O O . ARG B 1 432 ? 18.406 -41.312 -20.562 1 95.31 432 ARG B O 1
ATOM 7441 N N . VAL B 1 433 ? 17 -41.406 -18.781 1 95 433 VAL B N 1
ATOM 7442 C CA . VAL B 1 433 ? 17.328 -42.781 -18.438 1 95 433 VAL B CA 1
ATOM 7443 C C . VAL B 1 433 ? 16.062 -43.562 -18.125 1 95 433 VAL B C 1
ATOM 7445 O O . VAL B 1 433 ? 14.961 -43 -18.156 1 95 433 VAL B O 1
ATOM 7448 N N . SER B 1 434 ? 16.203 -44.875 -17.828 1 93.56 434 SER B N 1
ATOM 7449 C CA . SER B 1 434 ? 15.062 -45.688 -17.406 1 93.56 434 SER B CA 1
ATOM 7450 C C . SER B 1 434 ? 14.648 -45.344 -15.977 1 93.56 434 SER B C 1
ATOM 7452 O O . SER B 1 434 ? 15.438 -44.812 -15.203 1 93.56 434 SER B O 1
ATOM 7454 N N . SER B 1 435 ? 13.445 -45.594 -15.625 1 91.19 435 SER B N 1
ATOM 7455 C CA . SER B 1 435 ? 12.891 -45.281 -14.312 1 91.19 435 SER B CA 1
ATOM 7456 C C . SER B 1 435 ? 13.734 -45.875 -13.195 1 91.19 435 SER B C 1
ATOM 7458 O O . SER B 1 435 ? 13.859 -45.312 -12.117 1 91.19 435 SER B O 1
ATOM 7460 N N . GLU B 1 436 ? 14.328 -47.031 -13.422 1 92.94 436 GLU B N 1
ATOM 7461 C CA . GLU B 1 436 ? 15.133 -47.719 -12.422 1 92.94 436 GLU B CA 1
ATOM 7462 C C . GLU B 1 436 ? 16.422 -46.969 -12.133 1 92.94 436 GLU B C 1
ATOM 7464 O O . GLU B 1 436 ? 17.016 -47.094 -11.055 1 92.94 436 GLU B O 1
ATOM 7469 N N . GLU B 1 437 ? 16.75 -46.125 -13.062 1 94.94 437 GLU B N 1
ATOM 7470 C CA . GLU B 1 437 ? 18.016 -45.406 -12.945 1 94.94 437 GLU B CA 1
ATOM 7471 C C . GLU B 1 437 ? 17.797 -44.031 -12.344 1 94.94 437 GLU B C 1
ATOM 7473 O O . GLU B 1 437 ? 18.75 -43.25 -12.18 1 94.94 437 GLU B O 1
ATOM 7478 N N . GLU B 1 438 ? 16.641 -43.688 -12.031 1 95.75 438 GLU B N 1
ATOM 7479 C CA . GLU B 1 438 ? 16.344 -42.375 -11.422 1 95.75 438 GLU B CA 1
ATOM 7480 C C . GLU B 1 438 ? 16.609 -42.406 -9.922 1 95.75 438 GLU B C 1
ATOM 7482 O O . GLU B 1 438 ? 15.68 -42.312 -9.117 1 95.75 438 GLU B O 1
ATOM 7487 N N . THR B 1 439 ? 17.891 -42.375 -9.508 1 96.12 439 THR B N 1
ATOM 7488 C CA . THR B 1 439 ? 18.391 -42.406 -8.133 1 96.12 439 THR B CA 1
ATOM 7489 C C . THR B 1 439 ? 18.188 -41.062 -7.449 1 96.12 439 THR B C 1
ATOM 7491 O O . THR B 1 439 ? 17.812 -40.094 -8.094 1 96.12 439 THR B O 1
ATOM 7494 N N . PRO B 1 440 ? 18.375 -41.031 -6.184 1 95.69 440 PRO B N 1
ATOM 7495 C CA . PRO B 1 440 ? 18.359 -39.719 -5.492 1 95.69 440 PRO B CA 1
ATOM 7496 C C . PRO B 1 440 ? 19.328 -38.719 -6.09 1 95.69 440 PRO B C 1
ATOM 7498 O O . PRO B 1 440 ? 19.031 -37.531 -6.148 1 95.69 440 PRO B O 1
ATOM 7501 N N . GLU B 1 441 ? 20.422 -39.219 -6.516 1 95.62 441 GLU B N 1
ATOM 7502 C CA . GLU B 1 441 ? 21.406 -38.375 -7.156 1 95.62 441 GLU B CA 1
ATOM 7503 C C . GLU B 1 441 ? 20.875 -37.812 -8.477 1 95.62 441 GLU B C 1
ATOM 7505 O O . GLU B 1 441 ? 21.125 -36.656 -8.812 1 95.62 441 GLU B O 1
ATOM 7510 N N . TRP B 1 442 ? 20.234 -38.688 -9.203 1 96.88 442 TRP B N 1
ATOM 7511 C CA . TRP B 1 442 ? 19.625 -38.25 -10.453 1 96.88 442 TRP B CA 1
ATOM 7512 C C . TRP B 1 442 ? 18.625 -37.125 -10.211 1 96.88 442 TRP B C 1
ATOM 7514 O O . TRP B 1 442 ? 18.641 -36.094 -10.898 1 96.88 442 TRP B O 1
ATOM 7524 N N . TRP B 1 443 ? 17.812 -37.312 -9.195 1 97.06 443 TRP B N 1
ATOM 7525 C CA . TRP B 1 443 ? 16.797 -36.312 -8.852 1 97.06 443 TRP B CA 1
ATOM 7526 C C . TRP B 1 443 ? 17.453 -35 -8.43 1 97.06 443 TRP B C 1
ATOM 7528 O O . TRP B 1 443 ? 17 -33.938 -8.828 1 97.06 443 TRP B O 1
ATOM 7538 N N . ASN B 1 444 ? 18.469 -35.094 -7.648 1 96.12 444 ASN B N 1
ATOM 7539 C CA . ASN B 1 444 ? 19.172 -33.875 -7.207 1 96.12 444 ASN B CA 1
ATOM 7540 C C . ASN B 1 444 ? 19.734 -33.094 -8.391 1 96.12 444 ASN B C 1
ATOM 7542 O O . ASN B 1 444 ? 19.719 -31.875 -8.375 1 96.12 444 ASN B O 1
ATOM 7546 N N . ARG B 1 445 ? 20.172 -33.812 -9.312 1 95.81 445 ARG B N 1
ATOM 7547 C CA . ARG B 1 445 ? 20.672 -33.156 -10.523 1 95.81 445 ARG B CA 1
ATOM 7548 C C . ARG B 1 445 ? 19.531 -32.531 -11.312 1 95.81 445 ARG B C 1
ATOM 7550 O O . ARG B 1 445 ? 19.672 -31.406 -11.828 1 95.81 445 ARG B O 1
ATOM 7557 N N . LEU B 1 446 ? 18.438 -33.25 -11.398 1 97.06 446 LEU B N 1
ATOM 7558 C CA . LEU B 1 446 ? 17.266 -32.75 -12.109 1 97.06 446 LEU B CA 1
ATOM 7559 C C . LEU B 1 446 ? 16.781 -31.422 -11.5 1 97.06 446 LEU B C 1
ATOM 7561 O O . LEU B 1 446 ? 16.359 -30.516 -12.219 1 97.06 446 LEU B O 1
ATOM 7565 N N . TYR B 1 447 ? 16.891 -31.297 -10.203 1 97.06 447 TYR B N 1
ATOM 7566 C CA . TYR B 1 447 ? 16.406 -30.125 -9.477 1 97.06 447 TYR B CA 1
ATOM 7567 C C . TYR B 1 447 ? 17.25 -28.891 -9.773 1 97.06 447 TYR B C 1
ATOM 7569 O O . TYR B 1 447 ? 16.844 -27.781 -9.445 1 97.06 447 TYR B O 1
ATOM 7577 N N . THR B 1 448 ? 18.359 -29.016 -10.422 1 96.12 448 THR B N 1
ATOM 7578 C CA . THR B 1 448 ? 19.203 -27.875 -10.773 1 96.12 448 THR B CA 1
ATOM 7579 C C . THR B 1 448 ? 18.859 -27.375 -12.172 1 96.12 448 THR B C 1
ATOM 7581 O O . THR B 1 448 ? 19.297 -26.281 -12.57 1 96.12 448 THR B O 1
ATOM 7584 N N . VAL B 1 449 ? 18.109 -28.141 -12.898 1 97.19 449 VAL B N 1
ATOM 7585 C CA . VAL B 1 449 ? 17.859 -27.875 -14.312 1 97.19 449 VAL B CA 1
ATOM 7586 C C . VAL B 1 449 ? 17.016 -26.625 -14.477 1 97.19 449 VAL B C 1
ATOM 7588 O O . VAL B 1 449 ? 17.359 -25.719 -15.234 1 97.19 449 VAL B O 1
ATOM 7591 N N . ALA B 1 450 ? 15.922 -26.531 -13.75 1 96.5 450 ALA B N 1
ATOM 7592 C CA . ALA B 1 450 ? 15 -25.422 -13.898 1 96.5 450 ALA B CA 1
ATOM 7593 C C . ALA B 1 450 ? 15.695 -24.094 -13.617 1 96.5 450 ALA B C 1
ATOM 7595 O O . ALA B 1 450 ? 15.586 -23.141 -14.398 1 96.5 450 ALA B O 1
ATOM 7596 N N . PRO B 1 451 ? 16.484 -24 -12.508 1 95.12 451 PRO B N 1
ATOM 7597 C CA . PRO B 1 451 ? 17.203 -22.75 -12.242 1 95.12 451 PRO B CA 1
ATOM 7598 C C . PRO B 1 451 ? 18.188 -22.375 -13.352 1 95.12 451 PRO B C 1
ATOM 7600 O O . PRO B 1 451 ? 18.312 -21.203 -13.703 1 95.12 451 PRO B O 1
ATOM 7603 N N . LYS B 1 452 ? 18.844 -23.344 -13.875 1 95.81 452 LYS B N 1
ATOM 7604 C CA . LYS B 1 452 ? 19.812 -23.094 -14.938 1 95.81 452 LYS B CA 1
ATOM 7605 C C . LYS B 1 452 ? 19.109 -22.609 -16.203 1 95.81 452 LYS B C 1
ATOM 7607 O O . LYS B 1 452 ? 19.609 -21.703 -16.891 1 95.81 452 LYS B O 1
ATOM 7612 N N . ILE B 1 453 ? 18.047 -23.234 -16.547 1 96.69 453 ILE B N 1
ATOM 7613 C CA . ILE B 1 453 ? 17.297 -22.812 -17.719 1 96.69 453 ILE B CA 1
ATOM 7614 C C . ILE B 1 453 ? 16.734 -21.406 -17.5 1 96.69 453 ILE B C 1
ATOM 7616 O O . ILE B 1 453 ? 16.688 -20.594 -18.422 1 96.69 453 ILE B O 1
ATOM 7620 N N . LYS B 1 454 ? 16.25 -21.156 -16.297 1 94.81 454 LYS B N 1
ATOM 7621 C CA . LYS B 1 454 ? 15.766 -19.828 -15.945 1 94.81 454 LYS B CA 1
ATOM 7622 C C . LYS B 1 454 ? 16.828 -18.766 -16.188 1 94.81 454 LYS B C 1
ATOM 7624 O O . LYS B 1 454 ? 16.516 -17.672 -16.672 1 94.81 454 LYS B O 1
ATOM 7629 N N . GLU B 1 455 ? 18.047 -19.031 -15.805 1 92.69 455 GLU B N 1
ATOM 7630 C CA . GLU B 1 455 ? 19.141 -18.109 -16.078 1 92.69 455 GLU B CA 1
ATOM 7631 C C . GLU B 1 455 ? 19.266 -17.828 -17.578 1 92.69 455 GLU B C 1
ATOM 7633 O O . GLU B 1 455 ? 19.438 -16.672 -17.984 1 92.69 455 GLU B O 1
ATOM 7638 N N . GLN B 1 456 ? 19.156 -18.906 -18.359 1 94.31 456 GLN B N 1
ATOM 7639 C CA . GLN B 1 456 ? 19.203 -18.734 -19.797 1 94.31 456 GLN B CA 1
ATOM 7640 C C . GLN B 1 456 ? 18.016 -17.906 -20.297 1 94.31 456 GLN B C 1
ATOM 7642 O O . GLN B 1 456 ? 18.156 -17.125 -21.234 1 94.31 456 GLN B O 1
ATOM 7647 N N . MET B 1 457 ? 16.875 -18.078 -19.719 1 94.44 457 MET B N 1
ATOM 7648 C CA . MET B 1 457 ? 15.688 -17.297 -20.062 1 94.44 457 MET B CA 1
ATOM 7649 C C . MET B 1 457 ? 15.93 -15.812 -19.828 1 94.44 457 MET B C 1
ATOM 7651 O O . MET B 1 457 ? 15.539 -14.984 -20.641 1 94.44 457 MET B O 1
ATOM 7655 N N . ALA B 1 458 ? 16.531 -15.5 -18.703 1 90 458 ALA B N 1
ATOM 7656 C CA . ALA B 1 458 ? 16.797 -14.109 -18.359 1 90 458 ALA B CA 1
ATOM 7657 C C . ALA B 1 458 ? 17.719 -13.453 -19.391 1 90 458 ALA B C 1
ATOM 7659 O O . ALA B 1 458 ? 17.453 -12.336 -19.828 1 90 458 ALA B O 1
ATOM 7660 N N . HIS B 1 459 ? 18.703 -14.141 -19.797 1 91.56 459 HIS B N 1
ATOM 7661 C CA . HIS B 1 459 ? 19.672 -13.602 -20.734 1 91.56 459 HIS B CA 1
ATOM 7662 C C . HIS B 1 459 ? 19.078 -13.5 -22.141 1 91.56 459 HIS B C 1
ATOM 7664 O O . HIS B 1 459 ? 19.312 -12.523 -22.844 1 91.56 459 HIS B O 1
ATOM 7670 N N . SER B 1 460 ? 18.328 -14.469 -22.516 1 94.25 460 SER B N 1
ATOM 7671 C CA . SER B 1 460 ? 17.734 -14.484 -23.844 1 94.25 460 SER B CA 1
ATOM 7672 C C . SER B 1 460 ? 16.594 -13.484 -23.969 1 94.25 460 SER B C 1
ATOM 7674 O O . SER B 1 460 ? 16.406 -12.867 -25.016 1 94.25 460 SER B O 1
ATOM 7676 N N . GLY B 1 461 ? 15.758 -13.398 -22.875 1 94.56 461 GLY B N 1
ATOM 7677 C CA . GLY B 1 461 ? 14.633 -12.484 -22.828 1 94.56 461 GLY B CA 1
ATOM 7678 C C . GLY B 1 461 ? 13.445 -12.953 -23.656 1 94.56 461 GLY B C 1
ATOM 7679 O O . GLY B 1 461 ? 12.516 -12.18 -23.922 1 94.56 461 GLY B O 1
ATOM 7680 N N . THR B 1 462 ? 13.438 -14.219 -24.094 1 96.06 462 THR B N 1
ATOM 7681 C CA . THR B 1 462 ? 12.414 -14.703 -25 1 96.06 462 THR B CA 1
ATOM 7682 C C . THR B 1 462 ? 11.234 -15.305 -24.234 1 96.06 462 THR B C 1
ATOM 7684 O O . THR B 1 462 ? 10.133 -15.422 -24.781 1 96.06 462 THR B O 1
ATOM 7687 N N . LEU B 1 463 ? 11.516 -15.742 -23.078 1 96.94 463 LEU B N 1
ATOM 7688 C CA . LEU B 1 463 ? 10.547 -16.406 -22.219 1 96.94 463 LEU B CA 1
ATOM 7689 C C . LEU B 1 463 ? 10.945 -16.266 -20.75 1 96.94 463 LEU B C 1
ATOM 7691 O O . LEU B 1 463 ? 12.133 -16.266 -20.422 1 96.94 463 LEU B O 1
ATOM 7695 N N . MET B 1 464 ? 10.008 -16.031 -19.969 1 95.69 464 MET B N 1
ATOM 7696 C CA . MET B 1 464 ? 10.289 -16 -18.547 1 95.69 464 MET B CA 1
ATOM 7697 C C . MET B 1 464 ? 9.258 -16.812 -17.766 1 95.69 464 MET B C 1
ATOM 7699 O O . MET B 1 464 ? 8.07 -16.484 -17.781 1 95.69 464 MET B O 1
ATOM 7703 N N . ILE B 1 465 ? 9.68 -17.891 -17.125 1 96.44 465 ILE B N 1
ATOM 7704 C CA . ILE B 1 465 ? 8.852 -18.781 -16.312 1 96.44 465 ILE B CA 1
ATOM 7705 C C . ILE B 1 465 ? 9.492 -18.969 -14.938 1 96.44 465 ILE B C 1
ATOM 7707 O O . ILE B 1 465 ? 10.719 -19.031 -14.82 1 96.44 465 ILE B O 1
ATOM 7711 N N . GLY B 1 466 ? 8.648 -19.031 -13.945 1 94.44 466 GLY B N 1
ATOM 7712 C CA . GLY B 1 466 ? 9.172 -19.234 -12.602 1 94.44 466 GLY B CA 1
ATOM 7713 C C . GLY B 1 466 ? 9.398 -20.703 -12.266 1 94.44 466 GLY B C 1
ATOM 7714 O O . GLY B 1 466 ? 8.984 -21.594 -13.016 1 94.44 466 GLY B O 1
ATOM 7715 N N . TYR B 1 467 ? 10.156 -20.938 -11.227 1 95.12 467 TYR B N 1
ATOM 7716 C CA . TYR B 1 467 ? 10.352 -22.281 -10.688 1 95.12 467 TYR B CA 1
ATOM 7717 C C . TYR B 1 467 ? 10.25 -22.266 -9.164 1 95.12 467 TYR B C 1
ATOM 7719 O O . TYR B 1 467 ? 10.328 -21.219 -8.539 1 95.12 467 TYR B O 1
ATOM 7727 N N . SER B 1 468 ? 9.977 -23.359 -8.625 1 94.31 468 SER B N 1
ATOM 7728 C CA . SER B 1 468 ? 9.828 -23.5 -7.18 1 94.31 468 SER B CA 1
ATOM 7729 C C . SER B 1 468 ? 10 -24.953 -6.742 1 94.31 468 SER B C 1
ATOM 7731 O O . SER B 1 468 ? 9.766 -25.875 -7.527 1 94.31 468 SER B O 1
ATOM 7733 N N . PRO B 1 469 ? 10.508 -25.078 -5.527 1 94.88 469 PRO B N 1
ATOM 7734 C CA . PRO B 1 469 ? 10.414 -26.406 -4.906 1 94.88 469 PRO B CA 1
ATOM 7735 C C . PRO B 1 469 ? 9.07 -26.641 -4.227 1 94.88 469 PRO B C 1
ATOM 7737 O O . PRO B 1 469 ? 8.227 -25.734 -4.188 1 94.88 469 PRO B O 1
ATOM 7740 N N . LEU B 1 470 ? 8.805 -27.781 -3.871 1 94.06 470 LEU B N 1
ATOM 7741 C CA . LEU B 1 470 ? 7.699 -28.156 -3.004 1 94.06 470 LEU B CA 1
ATOM 7742 C C . LEU B 1 470 ? 8.203 -28.891 -1.764 1 94.06 470 LEU B C 1
ATOM 7744 O O . LEU B 1 470 ? 8.078 -30.109 -1.666 1 94.06 470 LEU B O 1
ATOM 7748 N N . LYS B 1 471 ? 8.531 -28.156 -0.805 1 88.12 471 LYS B N 1
ATOM 7749 C CA . LYS B 1 471 ? 9.227 -28.672 0.371 1 88.12 471 LYS B CA 1
ATOM 7750 C C . LYS B 1 471 ? 8.367 -29.672 1.129 1 88.12 471 LYS B C 1
ATOM 7752 O O . LYS B 1 471 ? 8.867 -30.703 1.604 1 88.12 471 LYS B O 1
ATOM 7757 N N . ALA B 1 472 ? 7.145 -29.328 1.188 1 89.5 472 ALA B N 1
ATOM 7758 C CA . ALA B 1 472 ? 6.238 -30.172 1.952 1 89.5 472 ALA B CA 1
ATOM 7759 C C . ALA B 1 472 ? 6.168 -31.578 1.356 1 89.5 472 ALA B C 1
ATOM 7761 O O . ALA B 1 472 ? 5.832 -32.531 2.053 1 89.5 472 ALA B O 1
ATOM 7762 N N . LYS B 1 473 ? 6.547 -31.719 0.099 1 92.56 473 LYS B N 1
ATOM 7763 C CA . LYS B 1 473 ? 6.5 -33 -0.586 1 92.56 473 LYS B CA 1
ATOM 7764 C C . LYS B 1 473 ? 7.906 -33.5 -0.924 1 92.56 473 LYS B C 1
ATOM 7766 O O . LYS B 1 473 ? 8.07 -34.469 -1.688 1 92.56 473 LYS B O 1
ATOM 7771 N N . ASN B 1 474 ? 8.945 -32.844 -0.408 1 92.5 474 ASN B N 1
ATOM 7772 C CA . ASN B 1 474 ? 10.352 -33.156 -0.624 1 92.5 474 ASN B CA 1
ATOM 7773 C C . ASN B 1 474 ? 10.703 -33.188 -2.109 1 92.5 474 ASN B C 1
ATOM 7775 O O . ASN B 1 474 ? 11.391 -34.094 -2.58 1 92.5 474 ASN B O 1
ATOM 7779 N N . LEU B 1 475 ? 10.094 -32.312 -2.793 1 95.56 475 LEU B N 1
ATOM 7780 C CA . LEU B 1 475 ? 10.422 -32.125 -4.203 1 95.56 475 LEU B CA 1
ATOM 7781 C C . LEU B 1 475 ? 11.258 -30.875 -4.402 1 95.56 475 LEU B C 1
ATOM 7783 O O . LEU B 1 475 ? 10.93 -29.812 -3.865 1 95.56 475 LEU B O 1
ATOM 7787 N N . GLY B 1 476 ? 12.367 -31.062 -5.113 1 96 476 GLY B N 1
ATOM 7788 C CA . GLY B 1 476 ? 13.18 -29.906 -5.465 1 96 476 GLY B CA 1
ATOM 7789 C C . GLY B 1 476 ? 12.555 -29.047 -6.539 1 96 476 GLY B C 1
ATOM 7790 O O . GLY B 1 476 ? 11.336 -29.062 -6.719 1 96 476 GLY B O 1
ATOM 7791 N N . ASN B 1 477 ? 13.367 -28.312 -7.234 1 97.06 477 ASN B N 1
ATOM 7792 C CA . ASN B 1 477 ? 12.883 -27.281 -8.141 1 97.06 477 ASN B CA 1
ATOM 7793 C C . ASN B 1 477 ? 12.273 -27.875 -9.406 1 97.06 477 ASN B C 1
ATOM 7795 O O . ASN B 1 477 ? 12.781 -28.875 -9.93 1 97.06 477 ASN B O 1
ATOM 7799 N N . PHE B 1 478 ? 11.258 -27.344 -9.859 1 98 478 PHE B N 1
ATOM 7800 C CA . PHE B 1 478 ? 10.602 -27.578 -11.141 1 98 478 PHE B CA 1
ATOM 7801 C C . PHE B 1 478 ? 10.008 -26.281 -11.695 1 98 478 PHE B C 1
ATOM 7803 O O . PHE B 1 478 ? 9.93 -25.281 -10.984 1 98 478 PHE B O 1
ATOM 7810 N N . PHE B 1 479 ? 9.664 -26.219 -12.875 1 98.12 479 PHE B N 1
ATOM 7811 C CA . PHE B 1 479 ? 9.016 -25.062 -13.461 1 98.12 479 PHE B CA 1
ATOM 7812 C C . PHE B 1 479 ? 7.59 -24.922 -12.938 1 98.12 479 PHE B C 1
ATOM 7814 O O . PHE B 1 479 ? 6.883 -25.906 -12.766 1 98.12 479 PHE B O 1
ATOM 7821 N N . ARG B 1 480 ? 7.188 -23.766 -12.641 1 97.88 480 ARG B N 1
ATOM 7822 C CA . ARG B 1 480 ? 5.816 -23.391 -12.312 1 97.88 480 ARG B CA 1
ATOM 7823 C C . ARG B 1 480 ? 5.258 -22.406 -13.352 1 97.88 480 ARG B C 1
ATOM 7825 O O . ARG B 1 480 ? 5.512 -21.203 -13.281 1 97.88 480 ARG B O 1
ATOM 7832 N N . MET B 1 481 ? 4.52 -22.938 -14.289 1 97.5 481 MET B N 1
ATOM 7833 C CA . MET B 1 481 ? 3.85 -22.125 -15.297 1 97.5 481 MET B CA 1
ATOM 7834 C C . MET B 1 481 ? 2.506 -21.609 -14.781 1 97.5 481 MET B C 1
ATOM 7836 O O . MET B 1 481 ? 1.732 -22.375 -14.203 1 97.5 481 MET B O 1
ATOM 7840 N N . VAL B 1 482 ? 2.266 -20.328 -14.945 1 96.25 482 VAL B N 1
ATOM 7841 C CA . VAL B 1 482 ? 0.999 -19.75 -14.516 1 96.25 482 VAL B CA 1
ATOM 7842 C C . VAL B 1 482 ? 0.35 -19.016 -15.688 1 96.25 482 VAL B C 1
ATOM 7844 O O . VAL B 1 482 ? 0.985 -18.172 -16.328 1 96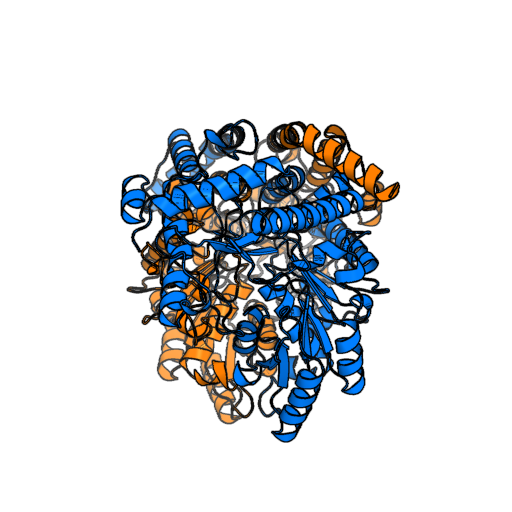.25 482 VAL B O 1
ATOM 7847 N N . PHE B 1 483 ? -0.875 -19.328 -15.945 1 98 483 PHE B N 1
ATOM 7848 C CA . PHE B 1 483 ? -1.633 -18.625 -16.969 1 98 483 PHE B CA 1
ATOM 7849 C C . PHE B 1 483 ? -2.613 -17.641 -16.344 1 98 483 PHE B C 1
ATOM 7851 O O . PHE B 1 483 ? -3.227 -17.938 -15.312 1 98 483 PHE B O 1
ATOM 7858 N N . THR B 1 484 ? -2.668 -16.469 -16.875 1 98 484 THR B N 1
ATOM 7859 C CA . THR B 1 484 ? -3.57 -15.422 -16.422 1 98 484 THR B CA 1
ATOM 7860 C C . THR B 1 484 ? -4.57 -15.055 -17.516 1 98 484 THR B C 1
ATOM 7862 O O . THR B 1 484 ? -4.516 -15.602 -18.625 1 98 484 THR B O 1
ATOM 7865 N N . CYS B 1 485 ? -5.477 -14.18 -17.219 1 97.94 485 CYS B N 1
ATOM 7866 C CA . CYS B 1 485 ? -6.52 -13.789 -18.172 1 97.94 485 CYS B CA 1
ATOM 7867 C C . CYS B 1 485 ? -5.926 -13.055 -19.359 1 97.94 485 CYS B C 1
ATOM 7869 O O . CYS B 1 485 ? -6.48 -13.094 -20.469 1 97.94 485 CYS B O 1
ATOM 7871 N N . PHE B 1 486 ? -4.844 -12.352 -19.141 1 97.19 486 PHE B N 1
ATOM 7872 C CA . PHE B 1 486 ? -4.129 -11.648 -20.203 1 97.19 486 PHE B CA 1
ATOM 7873 C C . PHE B 1 486 ? -2.645 -12 -20.172 1 97.19 486 PHE B C 1
ATOM 7875 O O . PHE B 1 486 ? -2.037 -12.07 -19.109 1 97.19 486 PHE B O 1
ATOM 7882 N N . PRO B 1 487 ? -2.023 -12.273 -21.344 1 96.25 487 PRO B N 1
ATOM 7883 C CA . PRO B 1 487 ? -2.66 -12.281 -22.656 1 96.25 487 PRO B CA 1
ATOM 7884 C C . PRO B 1 487 ? -3.594 -13.469 -22.859 1 96.25 487 PRO B C 1
ATOM 7886 O O . PRO B 1 487 ? -3.562 -14.422 -22.078 1 96.25 487 PRO B O 1
ATOM 7889 N N . ILE B 1 488 ? -4.418 -13.289 -23.797 1 97.25 488 ILE B N 1
ATOM 7890 C CA . ILE B 1 488 ? -5.32 -14.391 -24.125 1 97.25 488 ILE B CA 1
ATOM 7891 C C . ILE B 1 488 ? -4.637 -15.328 -25.109 1 97.25 488 ILE B C 1
ATOM 7893 O O . ILE B 1 488 ? -4.672 -15.102 -26.328 1 97.25 488 ILE B O 1
ATOM 7897 N N . LEU B 1 489 ? -4.117 -16.422 -24.578 1 96.62 489 LEU B N 1
ATOM 7898 C CA . LEU B 1 489 ? -3.203 -17.266 -25.328 1 96.62 489 LEU B CA 1
ATOM 7899 C C . LEU B 1 489 ? -3.975 -18.266 -26.203 1 96.62 489 LEU B C 1
ATOM 7901 O O . LEU B 1 489 ? -5.105 -18.625 -25.875 1 96.62 489 LEU B O 1
ATOM 7905 N N . LYS B 1 490 ? -3.312 -18.609 -27.234 1 95.25 490 LYS B N 1
ATOM 7906 C CA . LYS B 1 490 ? -3.744 -19.719 -28.094 1 95.25 490 LYS B CA 1
ATOM 7907 C C . LYS B 1 490 ? -2.834 -20.922 -27.922 1 95.25 490 LYS B C 1
ATOM 7909 O O . LYS B 1 490 ? -1.719 -20.812 -27.406 1 95.25 490 LYS B O 1
ATOM 7914 N N . SER B 1 491 ? -3.324 -22 -28.328 1 95.69 491 SER B N 1
ATOM 7915 C CA . SER B 1 491 ? -2.629 -23.266 -28.141 1 95.69 491 SER B CA 1
ATOM 7916 C C . SER B 1 491 ? -1.249 -23.234 -28.797 1 95.69 491 SER B C 1
ATOM 7918 O O . SER B 1 491 ? -0.306 -23.859 -28.297 1 95.69 491 SER B O 1
ATOM 7920 N N . GLU B 1 492 ? -1.104 -22.531 -29.891 1 95.88 492 GLU B N 1
ATOM 7921 C CA . GLU B 1 492 ? 0.154 -22.484 -30.625 1 95.88 492 GLU B CA 1
ATOM 7922 C C . GLU B 1 492 ? 1.269 -21.875 -29.766 1 95.88 492 GLU B C 1
ATOM 7924 O O . GLU B 1 492 ? 2.438 -22.234 -29.922 1 95.88 492 GLU B O 1
ATOM 7929 N N . GLU B 1 493 ? 0.918 -20.953 -28.984 1 97 493 GLU B N 1
ATOM 7930 C CA . GLU B 1 493 ? 1.911 -20.312 -28.109 1 97 493 GLU B CA 1
ATOM 7931 C C . GLU B 1 493 ? 2.498 -21.312 -27.125 1 97 493 GLU B C 1
ATOM 7933 O O . GLU B 1 493 ? 3.646 -21.172 -26.703 1 97 493 GLU B O 1
ATOM 7938 N N . LEU B 1 494 ? 1.757 -22.359 -26.75 1 98.31 494 LEU B N 1
ATOM 7939 C CA . LEU B 1 494 ? 2.248 -23.391 -25.859 1 98.31 494 LEU B CA 1
ATOM 7940 C C . LEU B 1 494 ? 3.371 -24.188 -26.5 1 98.31 494 LEU B C 1
ATOM 7942 O O . LEU B 1 494 ? 4.328 -24.578 -25.844 1 98.31 494 LEU B O 1
ATOM 7946 N N . ASP B 1 495 ? 3.199 -24.391 -27.797 1 97.94 495 ASP B N 1
ATOM 7947 C CA . ASP B 1 495 ? 4.262 -25.078 -28.531 1 97.94 495 ASP B CA 1
ATOM 7948 C C . ASP B 1 495 ? 5.551 -24.266 -28.516 1 97.94 495 ASP B C 1
ATOM 7950 O O . ASP B 1 495 ? 6.637 -24.812 -28.328 1 97.94 495 ASP B O 1
ATOM 7954 N N . PHE B 1 496 ? 5.391 -23 -28.75 1 97.44 496 PHE B N 1
ATOM 7955 C CA . PHE B 1 496 ? 6.562 -22.141 -28.688 1 97.44 496 PHE B CA 1
ATOM 7956 C C . PHE B 1 496 ? 7.234 -22.234 -27.328 1 97.44 496 PHE B C 1
ATOM 7958 O O . PHE B 1 496 ? 8.461 -22.359 -27.234 1 97.44 496 PHE B O 1
ATOM 7965 N N . ILE B 1 497 ? 6.461 -22.172 -26.234 1 98.12 497 ILE B N 1
ATOM 7966 C CA . ILE B 1 497 ? 6.973 -22.188 -24.859 1 98.12 497 ILE B CA 1
ATOM 7967 C C . ILE B 1 497 ? 7.766 -23.469 -24.609 1 98.12 497 ILE B C 1
ATOM 7969 O O . ILE B 1 497 ? 8.898 -23.422 -24.125 1 98.12 497 ILE B O 1
ATOM 7973 N N . LEU B 1 498 ? 7.219 -24.578 -25 1 98.38 498 LEU B N 1
ATOM 7974 C CA . LEU B 1 498 ? 7.883 -25.859 -24.781 1 98.38 498 LEU B CA 1
ATOM 7975 C C . LEU B 1 498 ? 9.133 -25.969 -25.641 1 98.38 498 LEU B C 1
ATOM 7977 O O . LEU B 1 498 ? 10.172 -26.453 -25.172 1 98.38 498 LEU B O 1
ATOM 7981 N N . ASP B 1 499 ? 9.047 -25.516 -26.922 1 98.25 499 ASP B N 1
ATOM 7982 C CA . ASP B 1 499 ? 10.203 -25.547 -27.812 1 98.25 499 ASP B CA 1
ATOM 7983 C C . ASP B 1 499 ? 11.336 -24.672 -27.266 1 98.25 499 ASP B C 1
ATOM 7985 O O . ASP B 1 499 ? 12.508 -25.031 -27.375 1 98.25 499 ASP B O 1
ATOM 7989 N N . GLU B 1 500 ? 10.906 -23.531 -26.734 1 98 500 GLU B N 1
ATOM 7990 C CA . GLU B 1 500 ? 11.898 -22.594 -26.203 1 98 500 GLU B CA 1
ATOM 7991 C C . GLU B 1 500 ? 12.578 -23.172 -24.969 1 98 500 GLU B C 1
ATOM 7993 O O . GLU B 1 500 ? 13.789 -22.984 -24.781 1 98 500 GLU B O 1
ATOM 7998 N N . ILE B 1 501 ? 11.867 -23.859 -24.078 1 98.31 501 ILE B N 1
ATOM 7999 C CA . ILE B 1 501 ? 12.453 -24.516 -22.922 1 98.31 501 ILE B CA 1
ATOM 8000 C C . ILE B 1 501 ? 13.453 -25.578 -23.375 1 98.31 501 ILE B C 1
ATOM 8002 O O . ILE B 1 501 ? 14.555 -25.672 -22.828 1 98.31 501 ILE B O 1
ATOM 8006 N N . GLU B 1 502 ? 13.078 -26.328 -24.375 1 97.38 502 GLU B N 1
ATOM 8007 C CA . GLU B 1 502 ? 13.969 -27.344 -24.938 1 97.38 502 GLU B CA 1
ATOM 8008 C C . GLU B 1 502 ? 15.242 -26.719 -25.5 1 97.38 502 GLU B C 1
ATOM 8010 O O . GLU B 1 502 ? 16.344 -27.203 -25.234 1 97.38 502 GLU B O 1
ATOM 8015 N N . ARG B 1 503 ? 15.031 -25.656 -26.25 1 97.19 503 ARG B N 1
ATOM 8016 C CA . ARG B 1 503 ? 16.172 -24.984 -26.875 1 97.19 503 ARG B CA 1
ATOM 8017 C C . ARG B 1 503 ? 17.125 -24.453 -25.812 1 97.19 503 ARG B C 1
ATOM 8019 O O . ARG B 1 503 ? 18.344 -24.656 -25.906 1 97.19 503 ARG B O 1
ATOM 8026 N N . LEU B 1 504 ? 16.609 -23.797 -24.844 1 96.31 504 LEU B N 1
ATOM 8027 C CA . LEU B 1 504 ? 17.422 -23.219 -23.766 1 96.31 504 LEU B CA 1
ATOM 8028 C C . LEU B 1 504 ? 18.031 -24.328 -22.906 1 96.31 504 LEU B C 1
ATOM 8030 O O . LEU B 1 504 ? 19.141 -24.172 -22.391 1 96.31 504 LEU B O 1
ATOM 8034 N N . GLY B 1 505 ? 17.297 -25.406 -22.734 1 94.69 505 GLY B N 1
ATOM 8035 C CA . GLY B 1 505 ? 17.766 -26.547 -21.969 1 94.69 505 GLY B CA 1
ATOM 8036 C C . GLY B 1 505 ? 18.984 -27.203 -22.594 1 94.69 505 GLY B C 1
ATOM 8037 O O . GLY B 1 505 ? 19.797 -27.812 -21.875 1 94.69 505 GLY B O 1
ATOM 8038 N N . GLU B 1 506 ? 19.141 -27.125 -23.844 1 90.88 506 GLU B N 1
ATOM 8039 C CA . GLU B 1 506 ? 20.297 -27.688 -24.547 1 90.88 506 GLU B CA 1
ATOM 8040 C C . GLU B 1 506 ? 21.547 -26.875 -24.297 1 90.88 506 GLU B C 1
ATOM 8042 O O . GLU B 1 506 ? 22.672 -27.344 -24.531 1 90.88 506 GLU B O 1
ATOM 8047 N N . LYS B 1 507 ? 21.406 -25.734 -23.75 1 88.5 507 LYS B N 1
ATOM 8048 C CA . LYS B 1 507 ? 22.531 -24.828 -23.562 1 88.5 507 LYS B CA 1
ATOM 8049 C C . LYS B 1 507 ? 23.094 -24.922 -22.141 1 88.5 507 LYS B C 1
ATOM 8051 O O . LYS B 1 507 ? 24.125 -24.328 -21.844 1 88.5 507 LYS B O 1
ATOM 8056 N N . ILE B 1 508 ? 22.391 -25.672 -21.312 1 90.75 508 ILE B N 1
ATOM 8057 C CA . ILE B 1 508 ? 22.828 -25.641 -19.922 1 90.75 508 ILE B CA 1
ATOM 8058 C C . ILE B 1 508 ? 23.891 -26.703 -19.688 1 90.75 508 ILE B C 1
ATOM 8060 O O . ILE B 1 508 ? 23.922 -27.719 -20.391 1 90.75 508 ILE B O 1
ATOM 8064 N N . VAL B 1 509 ? 24.797 -26.344 -18.734 1 83.19 509 VAL B N 1
ATOM 8065 C CA . VAL B 1 509 ? 25.828 -27.297 -18.312 1 83.19 509 VAL B CA 1
ATOM 8066 C C . VAL B 1 509 ? 25.328 -28.062 -17.078 1 83.19 509 VAL B C 1
ATOM 8068 O O . VAL B 1 509 ? 24.906 -27.469 -16.094 1 83.19 509 VAL B O 1
ATOM 8071 N N . LEU B 1 510 ? 25.266 -29.312 -17.203 1 80.94 510 LEU B N 1
ATOM 8072 C CA . LEU B 1 510 ? 24.734 -30.172 -16.156 1 80.94 510 LEU B CA 1
ATOM 8073 C C . LEU B 1 510 ? 25.844 -30.719 -15.273 1 80.94 510 LEU B C 1
ATOM 8075 O O . LEU B 1 510 ? 26.938 -31 -15.758 1 80.94 510 LEU B O 1
#

Radius of gyration: 28.22 Å; Cα contacts (8 Å, |Δi|>4): 2198; chains: 2; bounding box: 55×90×73 Å